Protein AF-A0A947JSG0-F1 (afdb_monomer_lite)

Radius of gyration: 35.43 Å; chains: 1; bounding box: 79×80×134 Å

Foldseek 3Di:
DDDPPVCVVVVVVVVVVVVVVVVVCVVVVVVPPPPDPDPFDDPPPDPDGDDDDDDDDAAVVVVVVVVVVPDDDPVVVVVDPPDPDDAQCCVPPVVQLVLCVQFAAEEEDQAAADPQWDQQQSVQSPPAPLNQLNPLLQQLCLRRNGQYEYEYARFFGWDQDQDFDPVVCLLCVLVVVLVVPVVPPVCVVVVVVVVVVVVVVVPPPDDPVVVVVVVPDDPVVVCVVPCPVVVVVVVVPPPDDPVVVVVLVVQLLVLVVVLVVVVPDDPCVVVSVVVCVVVCCVPPNDPVVVVVCVVPPPDDDDDDDDDPLPPPPPDDPVRSVVCVCVVSVDDPVSSSVSSSLVSLCVVVVVSVPPVGDRPDPPPTDFDWDADSVRHFFKKWAWAAPLVHRVDIDIWIWTWTWDDDRSYIYIYIDTPVQRHGSQDDDPALSSLSSLLCSLQVSLLVLLVVCVPHVSNVHLAYEYSAQSNLLNLLLLCLAPRRVLHQYEYEDQALDQVPFPKAQQVRNVHDPVSSVCRRAVAFMDGPPDTDHSHPDPVSSVVSVVCQCVQQDDPNIRTRNSNSLVSHLAAEFAFPLLQCSVCCPHNVDPDRYHYQHAFGECLLPDPQLVVVCVVPNLVPDALVSLCCLAQPPPHHLQNLLQVVLCSSHVFGADSLAAEEEAADADDVQQCPQLLCVQCVLQACACAQPWDQGPVGTHGRLNHAYEYEHEHDPPDPVSVVSVSVLSVQCSPPSRPSRYYYGYDDGSSSLSSCLRRHEYEGQGQASRARHDHSVLSVLLSLREYEYAQRRHNCVVQFDDDDLVVLATAYHHDDPDDPPPPCPRSSVPVSVSVNVVSSVLSCCSVPPVPSSSSSSSNSNVSSVCRRSNNSNVCCVVPPPVSSSVSSVVVVVVVVVVVPPDPPVVVVVVVDPDPDPPVVVVPD

Structure (mmCIF, N/CA/C/O backbone):
data_AF-A0A947JSG0-F1
#
_entry.id   AF-A0A947JSG0-F1
#
loop_
_atom_site.group_PDB
_atom_site.id
_atom_site.type_symbol
_atom_site.label_atom_id
_atom_site.label_alt_id
_atom_site.label_comp_id
_atom_site.label_asym_id
_atom_site.label_entity_id
_atom_site.label_seq_id
_atom_site.pdbx_PDB_ins_code
_atom_site.Cartn_x
_atom_site.Cartn_y
_atom_site.Cartn_z
_atom_site.occupancy
_atom_site.B_iso_or_equiv
_atom_site.auth_seq_id
_atom_site.auth_comp_id
_atom_site.auth_asym_id
_atom_site.auth_atom_id
_atom_site.pdbx_PDB_model_num
ATOM 1 N N . MET A 1 1 ? -6.651 35.886 68.017 1.00 36.81 1 MET A N 1
ATOM 2 C CA . MET A 1 1 ? -5.696 36.991 68.260 1.00 36.81 1 MET A CA 1
ATOM 3 C C . MET A 1 1 ? -5.088 37.542 66.960 1.00 36.81 1 MET A C 1
ATOM 5 O O . MET A 1 1 ? -3.897 37.766 66.919 1.00 36.81 1 MET A O 1
ATOM 9 N N . LEU A 1 2 ? -5.865 37.833 65.906 1.00 32.31 2 LEU A N 1
ATOM 10 C CA . LEU A 1 2 ? -5.378 38.649 64.776 1.00 32.31 2 LEU A CA 1
ATOM 11 C C . LEU A 1 2 ? -6.557 39.420 64.159 1.00 32.31 2 LEU A C 1
ATOM 13 O O . LEU A 1 2 ? -7.494 38.808 63.651 1.00 32.31 2 LEU A O 1
ATOM 17 N N . LYS A 1 3 ? -6.527 40.758 64.247 1.00 38.97 3 LYS A N 1
ATOM 18 C CA . LYS A 1 3 ? -7.459 41.672 63.562 1.00 38.97 3 LYS A CA 1
ATOM 19 C C . LYS A 1 3 ? -6.964 41.965 62.136 1.00 38.97 3 LYS A C 1
ATOM 21 O O . LYS A 1 3 ? -5.775 41.866 61.858 1.00 38.97 3 LYS A O 1
ATOM 26 N N . GLY A 1 4 ? -7.923 42.313 61.270 1.00 55.34 4 GLY A N 1
ATOM 27 C CA . GLY A 1 4 ? -7.848 42.952 59.943 1.00 55.34 4 GLY A CA 1
ATOM 28 C C . GLY A 1 4 ? -6.491 43.111 59.233 1.00 55.34 4 GLY A C 1
ATOM 29 O O . GLY A 1 4 ? -5.532 43.644 59.772 1.00 55.34 4 GLY A O 1
ATOM 30 N N . LYS A 1 5 ? -6.468 42.732 57.948 1.00 45.91 5 LYS A N 1
ATOM 31 C CA . LYS A 1 5 ? -5.325 42.655 57.007 1.00 45.91 5 LYS A CA 1
ATOM 32 C C . LYS A 1 5 ? -4.341 41.503 57.238 1.00 45.91 5 LYS A C 1
ATOM 34 O O . LYS A 1 5 ? -4.024 40.826 56.261 1.00 45.91 5 LYS A O 1
ATOM 39 N N . GLN A 1 6 ? -3.943 41.182 58.471 1.00 44.75 6 GLN A N 1
ATOM 40 C CA . GLN A 1 6 ? -3.151 39.961 58.721 1.00 44.75 6 GLN A CA 1
ATOM 41 C C . GLN A 1 6 ? -3.983 38.683 58.533 1.00 44.75 6 GLN A C 1
ATOM 43 O O . GLN A 1 6 ? -3.471 37.709 57.993 1.00 44.75 6 GLN A O 1
ATOM 48 N N . TYR A 1 7 ? -5.290 38.726 58.822 1.00 47.56 7 TYR A N 1
ATOM 49 C CA . TYR A 1 7 ? -6.207 37.608 58.564 1.00 47.56 7 TYR A CA 1
ATOM 50 C C . TYR A 1 7 ? -6.292 37.251 57.072 1.00 47.56 7 TYR A C 1
ATOM 52 O O . TYR A 1 7 ? -6.217 36.084 56.731 1.00 47.56 7 TYR A O 1
ATOM 60 N N . ASN A 1 8 ? -6.332 38.234 56.161 1.00 48.53 8 ASN A N 1
ATOM 61 C CA . ASN A 1 8 ? -6.352 37.967 54.713 1.00 48.53 8 ASN A CA 1
ATOM 62 C C . ASN A 1 8 ? -5.027 37.403 54.192 1.00 48.53 8 ASN A C 1
ATOM 64 O O . ASN A 1 8 ? -5.026 36.612 53.253 1.00 48.53 8 ASN A O 1
ATOM 68 N N . LYS A 1 9 ? -3.894 37.795 54.785 1.00 49.09 9 LYS A N 1
ATOM 69 C CA . LYS A 1 9 ? -2.583 37.258 54.401 1.00 49.09 9 LYS A CA 1
ATOM 70 C C . LYS A 1 9 ? -2.416 35.828 54.918 1.00 49.09 9 LYS A C 1
ATOM 72 O O . LYS A 1 9 ? -2.052 34.953 54.145 1.00 49.09 9 LYS A O 1
ATOM 77 N N . CYS A 1 10 ? -2.784 35.576 56.175 1.00 46.16 10 CYS A N 1
ATOM 78 C CA . CYS A 1 10 ? -2.816 34.235 56.753 1.00 46.16 10 CYS A CA 1
ATOM 79 C C . CYS A 1 10 ? -3.840 33.332 56.060 1.00 46.16 10 CYS A C 1
ATOM 81 O O . CYS A 1 10 ? -3.516 32.182 55.823 1.00 46.16 10 CYS A O 1
ATOM 83 N N . PHE A 1 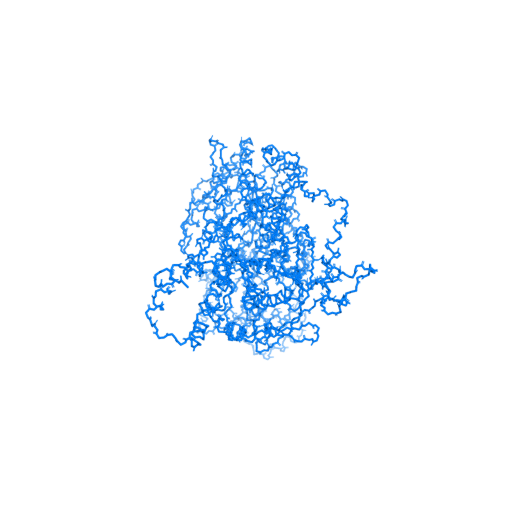11 ? -5.012 33.836 55.663 1.00 53.97 11 PHE A N 1
ATOM 84 C CA . PHE A 1 11 ? -6.027 33.068 54.935 1.00 53.97 11 PHE A CA 1
ATOM 85 C C . PHE A 1 11 ? -5.593 32.762 53.501 1.00 53.97 11 PHE A C 1
ATOM 87 O O . PHE A 1 11 ? -5.801 31.651 53.045 1.00 53.97 11 PHE A O 1
ATOM 94 N N . LYS A 1 12 ? -4.920 33.686 52.799 1.00 50.81 12 LYS A N 1
ATOM 95 C CA . LYS A 1 12 ? -4.332 33.399 51.476 1.00 50.81 12 LYS A CA 1
ATOM 96 C C . LYS A 1 12 ? -3.185 32.395 51.554 1.00 50.81 12 LYS A C 1
ATOM 98 O O . LYS A 1 12 ? -3.070 31.551 50.673 1.00 50.81 12 LYS A O 1
ATOM 103 N N . ILE A 1 13 ? -2.366 32.464 52.603 1.00 57.06 13 ILE A N 1
ATOM 104 C CA . ILE A 1 13 ? -1.297 31.491 52.851 1.00 57.06 13 ILE A CA 1
ATOM 105 C C . ILE A 1 13 ? -1.898 30.137 53.244 1.00 57.06 13 ILE A C 1
ATOM 107 O O . ILE A 1 13 ? -1.509 29.137 52.661 1.00 57.06 13 ILE A O 1
ATOM 111 N N . LEU A 1 14 ? -2.895 30.089 54.134 1.00 48.25 14 LEU A N 1
ATOM 112 C CA . LEU A 1 14 ? -3.600 28.853 54.487 1.00 48.25 14 LEU A CA 1
ATOM 113 C C . LEU A 1 14 ? -4.355 28.267 53.299 1.00 48.25 14 LEU A C 1
ATOM 115 O O . LEU A 1 14 ? -4.322 27.064 53.129 1.00 48.25 14 LEU A O 1
ATOM 119 N N . ALA A 1 15 ? -5.003 29.084 52.470 1.00 50.94 15 ALA A N 1
ATOM 120 C CA . ALA A 1 15 ? -5.685 28.630 51.265 1.00 50.94 15 ALA A CA 1
ATOM 121 C C . ALA A 1 15 ? -4.680 28.127 50.228 1.00 50.94 15 ALA A C 1
ATOM 123 O O . ALA A 1 15 ? -4.922 27.099 49.620 1.00 50.94 15 ALA A O 1
ATOM 124 N N . SER A 1 16 ? -3.525 28.783 50.076 1.00 49.69 16 SER A N 1
ATOM 125 C CA . SER A 1 16 ? -2.457 28.293 49.197 1.00 49.69 16 SER A CA 1
ATOM 126 C C . SER A 1 16 ? -1.859 26.997 49.730 1.00 49.69 16 SER A C 1
ATOM 128 O O . SER A 1 16 ? -1.664 26.080 48.955 1.00 49.69 16 SER A O 1
ATOM 130 N N . ILE A 1 17 ? -1.647 26.871 51.044 1.00 53.03 17 ILE A N 1
ATOM 131 C CA . ILE A 1 17 ? -1.183 25.636 51.689 1.00 53.03 17 ILE A CA 1
ATOM 132 C C . ILE A 1 17 ? -2.248 24.546 51.598 1.00 53.03 17 ILE A C 1
ATOM 134 O O . ILE A 1 17 ? -1.897 23.412 51.337 1.00 53.03 17 ILE A O 1
ATOM 138 N N . LEU A 1 18 ? -3.533 24.857 51.756 1.00 46.81 18 LEU A N 1
ATOM 139 C CA . LEU A 1 18 ? -4.627 23.896 51.623 1.00 46.81 18 LEU A CA 1
ATOM 140 C C . LEU A 1 18 ? -4.835 23.485 50.170 1.00 46.81 18 LEU A C 1
ATOM 142 O O . LEU A 1 18 ? -5.101 22.322 49.940 1.00 46.81 18 LEU A O 1
ATOM 146 N N . ILE A 1 19 ? -4.653 24.377 49.196 1.00 50.00 19 ILE A N 1
ATOM 147 C CA . ILE A 1 19 ? -4.647 24.047 47.765 1.00 50.00 19 ILE A CA 1
ATOM 148 C C . ILE A 1 19 ? -3.399 23.235 47.428 1.00 50.00 19 ILE A C 1
ATOM 150 O O . ILE A 1 19 ? -3.510 22.250 46.717 1.00 50.00 19 ILE A O 1
ATOM 154 N N . GLN A 1 20 ? -2.230 23.568 47.978 1.00 46.00 20 GLN A N 1
ATOM 155 C CA . GLN A 1 20 ? -1.015 22.776 47.802 1.00 46.00 20 GLN A CA 1
ATOM 156 C C . GLN A 1 20 ? -1.190 21.402 48.442 1.00 46.00 20 GLN A C 1
ATOM 158 O O . GLN A 1 20 ? -0.866 20.412 47.809 1.00 46.00 20 GLN A O 1
ATOM 163 N N . ILE A 1 21 ? -1.749 21.313 49.650 1.00 44.19 21 ILE A N 1
ATOM 164 C CA . ILE A 1 21 ? -2.064 20.060 50.334 1.00 44.19 21 ILE A CA 1
ATOM 165 C C . ILE A 1 21 ? -3.133 19.320 49.554 1.00 44.19 21 ILE A C 1
ATOM 167 O O . ILE A 1 21 ? -2.957 18.134 49.395 1.00 44.19 21 ILE A O 1
ATOM 171 N N . PHE A 1 22 ? -4.172 19.954 49.013 1.00 38.50 22 PHE A N 1
ATOM 172 C CA . PHE A 1 22 ? -5.227 19.298 48.235 1.00 38.50 22 PHE A CA 1
ATOM 173 C C . PHE A 1 22 ? -4.712 18.826 46.877 1.00 38.50 22 PHE A C 1
ATOM 175 O O . PHE A 1 22 ? -5.047 17.731 46.462 1.00 38.50 22 PHE A O 1
ATOM 182 N N . ILE A 1 23 ? -3.835 19.580 46.212 1.00 42.97 23 ILE A N 1
ATOM 183 C CA . ILE A 1 23 ? -3.139 19.155 44.993 1.00 42.97 23 ILE A CA 1
ATOM 184 C C . ILE A 1 23 ? -2.171 18.027 45.331 1.00 42.97 23 ILE A C 1
ATOM 186 O O . ILE A 1 23 ? -2.155 17.033 44.627 1.00 42.97 23 ILE A O 1
ATOM 190 N N . THR A 1 24 ? -1.421 18.118 46.428 1.00 37.12 24 THR A N 1
ATOM 191 C CA . THR A 1 24 ? -0.426 17.110 46.823 1.00 37.12 24 THR A CA 1
ATOM 192 C C . THR A 1 24 ? -1.093 15.855 47.380 1.00 37.12 24 THR A C 1
ATOM 194 O O . THR A 1 24 ? -0.643 14.767 47.077 1.00 37.12 24 THR A O 1
ATOM 197 N N . THR A 1 25 ? -2.204 15.959 48.110 1.00 35.88 25 THR A N 1
ATOM 198 C CA . THR A 1 25 ? -3.018 14.824 48.574 1.00 35.88 25 THR A CA 1
ATOM 199 C C . THR A 1 25 ? -3.926 14.293 47.485 1.00 35.88 25 THR A C 1
ATOM 201 O O . THR A 1 25 ? -4.159 13.104 47.522 1.00 35.88 25 THR A O 1
ATOM 204 N N . SER A 1 26 ? -4.354 15.073 46.486 1.00 38.31 26 SER A N 1
ATOM 205 C CA . SER A 1 26 ? -5.008 14.543 45.275 1.00 38.31 26 SER A CA 1
ATOM 206 C C . SER A 1 26 ? -3.999 13.900 44.329 1.00 38.31 26 SER A C 1
ATOM 208 O O . SER A 1 26 ? -4.331 12.929 43.666 1.00 38.31 26 SER A O 1
ATOM 210 N N . PHE A 1 27 ? -2.753 14.383 44.281 1.00 35.03 27 PHE A N 1
ATOM 211 C CA . PHE A 1 27 ? -1.659 13.696 43.598 1.00 35.03 27 PHE A CA 1
ATOM 212 C C . PHE A 1 27 ? -1.284 12.423 44.355 1.00 35.03 27 PHE A C 1
ATOM 214 O O . PHE A 1 27 ? -1.189 11.384 43.725 1.00 35.03 27 PHE A O 1
ATOM 221 N N . ILE A 1 28 ? -1.138 12.450 45.683 1.00 33.56 28 ILE A N 1
ATOM 222 C CA . ILE A 1 28 ? -0.776 11.277 46.495 1.00 33.56 28 ILE A CA 1
ATOM 223 C C . ILE A 1 28 ? -1.945 10.281 46.597 1.00 33.56 28 ILE A C 1
ATOM 225 O O . ILE A 1 28 ? -1.700 9.084 46.514 1.00 33.56 28 ILE A O 1
ATOM 229 N N . SER A 1 29 ? -3.204 10.724 46.680 1.00 31.12 29 SER A N 1
ATOM 230 C CA . SER A 1 29 ? -4.380 9.840 46.693 1.00 31.12 29 SER A CA 1
ATOM 231 C C . SER A 1 29 ? -4.703 9.283 45.306 1.00 31.12 29 SER A C 1
ATOM 233 O O . SER A 1 29 ? -5.028 8.103 45.218 1.00 31.12 29 SER A O 1
ATOM 235 N N . ASN A 1 30 ? -4.496 10.032 44.212 1.00 31.92 30 ASN A N 1
ATOM 236 C CA . ASN A 1 30 ? -4.546 9.459 42.857 1.00 31.92 30 ASN A CA 1
ATOM 237 C C . ASN A 1 30 ? -3.298 8.632 42.505 1.00 31.92 30 ASN A C 1
ATOM 239 O O . ASN A 1 30 ? -3.350 7.840 41.571 1.00 31.92 30 ASN A O 1
ATOM 243 N N . SER A 1 31 ? -2.200 8.761 43.260 1.00 32.22 31 SER A N 1
ATOM 244 C CA . SER A 1 31 ? -1.021 7.885 43.139 1.00 32.22 31 SER A CA 1
ATOM 245 C C . SER A 1 31 ? -1.109 6.622 44.005 1.00 32.22 31 SER A C 1
ATOM 247 O O . SER A 1 31 ? -0.294 5.726 43.825 1.00 32.22 31 SER A O 1
ATOM 249 N N . TYR A 1 32 ? -2.084 6.524 44.920 1.00 29.72 32 TYR A N 1
ATOM 250 C CA . TYR A 1 32 ? -2.258 5.371 45.820 1.00 29.72 32 TYR A CA 1
ATOM 251 C C . TYR A 1 32 ? -3.679 4.780 45.854 1.00 29.72 32 TYR A C 1
ATOM 253 O O . TYR A 1 32 ? -3.964 3.930 46.691 1.00 29.72 32 TYR A O 1
ATOM 261 N N . SER A 1 33 ? -4.545 5.136 44.899 1.00 29.14 33 SER A N 1
ATOM 262 C CA . SER A 1 33 ? -5.853 4.479 44.698 1.00 29.14 33 SER A CA 1
ATOM 263 C C . SER A 1 33 ? -5.910 3.641 43.416 1.00 29.14 33 SER A C 1
ATOM 265 O O . SER A 1 33 ? -6.969 3.481 42.824 1.00 29.14 33 SER A O 1
ATOM 267 N N . PHE A 1 34 ? -4.773 3.080 42.995 1.00 29.39 34 PHE A N 1
ATOM 268 C CA . PHE A 1 34 ? -4.735 1.882 42.151 1.00 29.39 34 PHE A CA 1
ATOM 269 C C . PHE A 1 34 ? -4.502 0.668 43.054 1.00 29.39 34 PHE A C 1
ATOM 271 O O . PHE A 1 34 ? -3.455 0.027 43.029 1.00 29.39 34 PHE A O 1
ATOM 278 N N . ILE A 1 35 ? -5.489 0.377 43.899 1.00 25.48 35 ILE A N 1
ATOM 279 C CA . ILE A 1 35 ? -5.655 -0.969 44.435 1.00 25.48 35 ILE A CA 1
ATOM 280 C C . ILE A 1 35 ? -6.552 -1.676 43.421 1.00 25.48 35 ILE A C 1
ATOM 282 O O . ILE A 1 35 ? -7.754 -1.432 43.358 1.00 25.48 35 ILE A O 1
ATOM 286 N N . SER A 1 36 ? -5.927 -2.508 42.587 1.00 26.72 36 SER A N 1
ATOM 287 C CA . SER A 1 36 ? -6.588 -3.647 41.942 1.00 26.72 36 SER A CA 1
ATOM 288 C C . SER A 1 36 ? -7.503 -4.341 42.965 1.00 26.72 36 SER A C 1
ATOM 290 O O . SER A 1 36 ? -7.094 -4.446 44.126 1.00 26.72 36 SER A O 1
ATOM 292 N N . PRO A 1 37 ? -8.711 -4.823 42.617 1.00 26.75 37 PRO A N 1
ATOM 293 C CA . PRO A 1 37 ? -9.458 -5.698 43.510 1.00 26.75 37 PRO A CA 1
ATOM 294 C C . PRO A 1 37 ? -8.690 -7.025 43.648 1.00 26.75 37 PRO A C 1
ATOM 296 O O . PRO A 1 37 ? -8.912 -7.994 42.935 1.00 26.75 37 PRO A O 1
ATOM 299 N N . GLY A 1 38 ? -7.730 -7.024 44.567 1.00 29.19 38 GLY A N 1
ATOM 300 C CA . GLY A 1 38 ? -6.744 -8.071 44.792 1.00 29.19 38 GLY A CA 1
ATOM 301 C C . GLY A 1 38 ? -5.951 -7.794 46.068 1.00 29.19 38 GLY A C 1
ATOM 302 O O . GLY A 1 38 ? -4.731 -7.921 46.094 1.00 29.19 38 GLY A O 1
ATOM 303 N N . ALA A 1 39 ? -6.626 -7.358 47.135 1.00 26.20 39 ALA A N 1
ATOM 304 C CA . ALA A 1 39 ? -6.020 -7.301 48.459 1.00 26.20 39 ALA A CA 1
ATOM 305 C C . ALA A 1 39 ? -5.975 -8.722 49.045 1.00 26.20 39 ALA A C 1
ATOM 307 O O . ALA A 1 39 ? -6.961 -9.222 49.583 1.00 26.20 39 ALA A O 1
ATOM 308 N N . VAL A 1 40 ? -4.820 -9.378 48.923 1.00 30.14 40 VAL A N 1
ATOM 309 C CA . VAL A 1 40 ? -4.496 -10.598 49.668 1.00 30.14 40 VAL A CA 1
ATOM 310 C C . VAL A 1 40 ? -4.269 -10.202 51.128 1.00 30.14 40 VAL A C 1
ATOM 312 O O . VAL A 1 40 ? -3.257 -9.585 51.460 1.00 30.14 40 VAL A O 1
ATOM 315 N N . LEU A 1 41 ? -5.209 -10.539 52.011 1.00 28.92 41 LEU A N 1
ATOM 316 C CA . LEU A 1 41 ? -4.960 -10.527 53.451 1.00 28.92 41 LEU A CA 1
ATOM 317 C C . LEU A 1 41 ? -4.135 -11.771 53.791 1.00 28.92 41 LEU A C 1
ATOM 319 O O . LEU A 1 41 ? -4.626 -12.893 53.714 1.00 28.92 41 LEU A O 1
ATOM 323 N N . ALA A 1 42 ? -2.864 -11.563 54.127 1.00 29.81 42 ALA A N 1
ATOM 324 C CA . ALA A 1 42 ? -2.005 -12.610 54.655 1.00 29.81 42 ALA A CA 1
ATOM 325 C C . ALA A 1 42 ? -2.391 -12.896 56.114 1.00 29.81 42 ALA A C 1
ATOM 327 O O . ALA A 1 42 ? -2.157 -12.059 56.988 1.00 29.81 42 ALA A O 1
ATOM 328 N N . ASP A 1 43 ? -2.956 -14.074 56.373 1.00 32.03 43 ASP A N 1
ATOM 329 C CA . ASP A 1 43 ? -2.938 -14.663 57.709 1.00 32.03 43 ASP A CA 1
ATOM 330 C C . ASP A 1 43 ? -1.523 -15.203 57.967 1.00 32.03 43 ASP A C 1
ATOM 332 O O . ASP A 1 43 ? -0.990 -15.998 57.188 1.00 32.03 43 ASP A O 1
ATOM 336 N N . LYS A 1 44 ? -0.865 -14.691 59.010 1.00 33.91 44 LYS A N 1
ATOM 337 C CA . LYS A 1 44 ? 0.566 -14.914 59.258 1.00 33.91 44 LYS A CA 1
ATOM 338 C C . LYS A 1 44 ? 0.895 -16.300 59.816 1.00 33.91 44 LYS A C 1
ATOM 340 O O . LYS A 1 44 ? 2.076 -16.633 59.832 1.00 33.91 44 LYS A O 1
ATOM 345 N N . ASP A 1 45 ? -0.099 -17.109 60.183 1.00 35.03 45 ASP A N 1
ATOM 346 C CA . ASP A 1 45 ? 0.149 -18.337 60.950 1.00 35.03 45 ASP A CA 1
ATOM 347 C C . ASP A 1 45 ? -0.243 -19.656 60.252 1.00 35.03 45 ASP A C 1
ATOM 349 O O . ASP A 1 45 ? -0.038 -20.720 60.832 1.00 35.03 45 ASP A O 1
ATOM 353 N N . SER A 1 46 ? -0.739 -19.648 59.005 1.00 39.38 46 SER A N 1
ATOM 354 C CA . SER A 1 46 ? -1.219 -20.890 58.353 1.00 39.38 46 SER A CA 1
ATOM 355 C C . SER A 1 46 ? -0.679 -21.201 56.951 1.00 39.38 46 SER A C 1
ATOM 357 O O . SER A 1 46 ? -0.849 -22.324 56.480 1.00 39.38 46 SER A O 1
ATOM 359 N N . GLY A 1 47 ? 0.016 -20.278 56.277 1.00 33.09 47 GLY A N 1
ATOM 360 C CA . GLY A 1 47 ? 0.695 -20.565 55.001 1.00 33.09 47 GLY A CA 1
ATOM 361 C C . GLY A 1 47 ? -0.204 -21.056 53.850 1.00 33.09 47 GLY A C 1
ATOM 362 O O . GLY A 1 47 ? 0.317 -21.554 52.854 1.00 33.09 47 GLY A O 1
ATOM 363 N N . GLN A 1 48 ? -1.531 -20.916 53.951 1.00 28.41 48 GLN A N 1
ATOM 364 C CA . GLN A 1 48 ? -2.481 -21.247 52.888 1.00 28.41 48 GLN A CA 1
ATOM 365 C C . GLN A 1 48 ? -3.220 -19.995 52.407 1.00 28.41 48 GLN A C 1
ATOM 367 O O . GLN A 1 48 ? -3.818 -19.262 53.190 1.00 28.41 48 GLN A O 1
ATOM 372 N N . TYR A 1 49 ? -3.183 -19.763 51.094 1.00 31.78 49 TYR A N 1
ATOM 373 C CA . TYR A 1 49 ? -3.926 -18.701 50.421 1.00 31.78 49 TYR A CA 1
ATOM 374 C C . TYR A 1 49 ? -5.268 -19.255 49.927 1.00 31.78 49 TYR A C 1
ATOM 376 O O . TYR A 1 49 ? -5.289 -20.150 49.084 1.00 31.78 49 TYR A O 1
ATOM 384 N N . THR A 1 50 ? -6.388 -18.712 50.405 1.00 25.48 50 THR A N 1
ATOM 385 C CA . THR A 1 50 ? -7.732 -19.002 49.868 1.00 25.48 50 THR A CA 1
ATOM 386 C C . THR A 1 50 ? -8.250 -17.807 49.069 1.00 25.48 50 THR A C 1
ATOM 388 O O . THR A 1 50 ? -8.372 -16.705 49.600 1.00 25.48 50 THR A O 1
ATOM 391 N N . LEU A 1 51 ? -8.544 -18.026 47.783 1.00 26.77 51 LEU A N 1
ATOM 392 C CA . LEU A 1 51 ? -9.144 -17.053 46.861 1.00 26.77 51 LEU A CA 1
ATOM 393 C C . LEU A 1 51 ? -10.656 -16.909 47.113 1.00 26.77 51 LEU A C 1
ATOM 395 O O . LEU A 1 51 ? -11.358 -17.897 47.321 1.00 26.77 51 LEU A O 1
ATOM 399 N N . SER A 1 52 ? -11.154 -15.671 47.057 1.00 26.11 52 SER A N 1
ATOM 400 C CA . SER A 1 52 ? -12.589 -15.343 47.081 1.00 26.11 52 SER A CA 1
ATOM 401 C C . SER A 1 52 ? -13.253 -15.674 45.726 1.00 26.11 52 SER A C 1
ATOM 403 O O . SER A 1 52 ? -12.618 -15.428 44.700 1.00 26.11 52 SER A O 1
ATOM 405 N N . PRO A 1 53 ? -14.508 -16.174 45.652 1.00 26.62 53 PRO A N 1
ATOM 406 C CA . PRO A 1 53 ? -15.078 -16.746 44.421 1.00 26.62 53 PRO A CA 1
ATOM 407 C C . PRO A 1 53 ? -15.736 -15.746 43.447 1.00 26.62 53 PRO A C 1
ATOM 409 O O . PRO A 1 53 ? -16.457 -16.164 42.543 1.00 26.62 53 PRO A O 1
ATOM 412 N N . HIS A 1 54 ? -15.535 -14.435 43.594 1.00 28.41 54 HIS A N 1
ATOM 413 C CA . HIS A 1 54 ? -16.208 -13.435 42.753 1.00 28.41 54 HIS A CA 1
ATOM 414 C C . HIS A 1 54 ? -15.235 -12.400 42.192 1.00 28.41 54 HIS A C 1
ATOM 416 O O . HIS A 1 54 ? -15.147 -11.298 42.718 1.00 28.41 54 HIS A O 1
ATOM 422 N N . LEU A 1 55 ? -14.509 -12.772 41.135 1.00 29.92 55 LEU A N 1
ATOM 423 C CA . LEU A 1 55 ? -13.955 -11.902 40.086 1.00 29.92 55 LEU A CA 1
ATOM 424 C C . LEU A 1 55 ? -13.280 -12.802 39.040 1.00 29.92 55 LEU A C 1
ATOM 426 O O . LEU A 1 55 ? -12.602 -13.764 39.394 1.00 29.92 55 LEU A O 1
ATOM 430 N N . GLY A 1 56 ? -13.549 -12.529 37.762 1.00 33.59 56 GLY A N 1
ATOM 431 C CA . GLY A 1 56 ? -13.168 -13.365 36.626 1.00 33.59 56 GLY A CA 1
ATOM 432 C C . GLY A 1 56 ? -11.681 -13.705 36.619 1.00 33.59 56 GLY A C 1
ATOM 433 O O . GLY A 1 56 ? -10.828 -12.837 36.465 1.00 33.59 56 GLY A O 1
ATOM 434 N N . ILE A 1 57 ? -11.389 -14.991 36.789 1.00 30.64 57 ILE A N 1
ATOM 435 C CA . ILE A 1 57 ? -10.048 -15.550 36.656 1.00 30.64 57 ILE A CA 1
ATOM 436 C C . ILE A 1 57 ? -9.680 -15.496 35.168 1.00 30.64 57 ILE A C 1
ATOM 438 O O . ILE A 1 57 ? -10.397 -16.046 34.326 1.00 30.64 57 ILE A O 1
ATOM 442 N N . ALA A 1 58 ? -8.583 -14.796 34.867 1.00 34.34 58 ALA A N 1
ATOM 443 C CA . ALA A 1 58 ? -7.956 -14.726 33.552 1.00 34.34 58 ALA A CA 1
ATOM 444 C C . ALA A 1 58 ? -7.735 -16.133 32.972 1.00 34.34 58 ALA A C 1
ATOM 446 O O . ALA A 1 58 ? -7.363 -17.062 33.691 1.00 34.34 58 ALA A O 1
ATOM 447 N N . ASN A 1 59 ? -7.977 -16.288 31.670 1.00 40.03 59 ASN A N 1
ATOM 448 C CA . ASN A 1 59 ? -7.901 -17.572 30.981 1.00 40.03 59 ASN A CA 1
ATOM 449 C C . ASN A 1 59 ? -6.467 -18.157 31.076 1.00 40.03 59 ASN A C 1
ATOM 451 O O . ASN A 1 59 ? -5.533 -17.554 30.533 1.00 40.03 59 ASN A O 1
ATOM 455 N N . PRO A 1 60 ? -6.269 -19.335 31.703 1.00 34.12 60 PRO A N 1
ATOM 456 C CA . PRO A 1 60 ? -4.958 -19.972 31.823 1.00 34.12 60 PRO A CA 1
ATOM 457 C C . PRO A 1 60 ? -4.278 -20.238 30.475 1.00 34.12 60 PRO A C 1
ATOM 459 O O . PRO A 1 60 ? -3.057 -20.195 30.413 1.00 34.12 60 PRO A O 1
ATOM 462 N N . MET A 1 61 ? -5.030 -20.422 29.381 1.00 40.34 61 MET A N 1
ATOM 463 C CA . MET A 1 61 ? -4.455 -20.687 28.053 1.00 40.34 61 MET A CA 1
ATOM 464 C C . MET A 1 61 ? -3.871 -19.439 27.376 1.00 40.34 61 MET A C 1
ATOM 466 O O . MET A 1 61 ? -2.921 -19.546 26.602 1.00 40.34 61 MET A O 1
ATOM 470 N N . VAL A 1 62 ? -4.384 -18.242 27.689 1.00 38.84 62 VAL A N 1
ATOM 471 C CA . VAL A 1 62 ? -3.780 -16.982 27.220 1.00 38.84 62 VAL A CA 1
ATOM 472 C C . VAL A 1 62 ? -2.475 -16.740 27.981 1.00 38.84 62 VAL A C 1
ATOM 474 O O . VAL A 1 62 ? -1.461 -16.413 27.371 1.00 38.84 62 VAL A O 1
ATOM 477 N N . MET A 1 63 ? -2.461 -17.009 29.290 1.00 34.53 63 MET A N 1
ATOM 478 C CA . MET A 1 63 ? -1.260 -16.921 30.128 1.00 34.53 63 MET A CA 1
ATOM 479 C C . MET A 1 63 ? -0.218 -18.010 29.816 1.00 34.53 63 MET A C 1
ATOM 481 O O . MET A 1 63 ? 0.973 -17.706 29.822 1.00 34.53 63 MET A O 1
ATOM 485 N N . GLU A 1 64 ? -0.622 -19.236 29.467 1.00 35.16 64 GLU A N 1
ATOM 486 C CA . GLU A 1 64 ? 0.287 -20.295 28.995 1.00 35.16 64 GLU A CA 1
ATOM 487 C C . GLU A 1 64 ? 0.918 -19.940 27.648 1.00 35.16 64 GLU A C 1
ATOM 489 O O . GLU A 1 64 ? 2.115 -20.156 27.483 1.00 35.16 64 GLU A O 1
ATOM 494 N N . ALA A 1 65 ? 0.189 -19.296 26.728 1.00 39.00 65 ALA A N 1
ATOM 495 C CA . ALA A 1 65 ? 0.770 -18.773 25.488 1.00 39.00 65 ALA A CA 1
ATOM 496 C C . ALA A 1 65 ? 1.809 -17.658 25.742 1.00 39.00 65 ALA A C 1
ATOM 498 O O . ALA A 1 65 ? 2.756 -17.500 24.971 1.00 39.00 65 ALA A O 1
ATOM 499 N N . PHE A 1 66 ? 1.669 -16.913 26.846 1.00 38.56 66 PHE A N 1
ATOM 500 C CA . PHE A 1 66 ? 2.668 -15.946 27.312 1.00 38.56 66 PHE A CA 1
ATOM 501 C C . PHE A 1 66 ? 3.813 -16.582 28.124 1.00 38.56 66 PHE A C 1
ATOM 503 O O . PHE A 1 66 ? 4.880 -15.981 28.224 1.00 38.56 66 PHE A O 1
ATOM 510 N N . GLN A 1 67 ? 3.643 -17.787 28.678 1.00 33.75 67 GLN A N 1
ATOM 511 C CA . GLN A 1 67 ? 4.673 -18.507 29.443 1.00 33.75 67 GLN A CA 1
ATOM 512 C C . GLN A 1 67 ? 5.431 -19.562 28.616 1.00 33.75 67 GLN A C 1
ATOM 514 O O . GLN A 1 67 ? 6.562 -19.909 28.957 1.00 33.75 67 GLN A O 1
ATOM 519 N N . SER A 1 68 ? 4.894 -20.021 27.482 1.00 34.72 68 SER A N 1
ATOM 520 C CA . SER A 1 68 ? 5.502 -21.035 26.604 1.00 34.72 68 SER A CA 1
ATOM 521 C C . SER A 1 68 ? 6.589 -20.490 25.661 1.00 34.72 68 SER A C 1
ATOM 523 O O . SER A 1 68 ? 6.900 -21.106 24.642 1.00 34.72 68 SER A O 1
ATOM 525 N N . ILE A 1 69 ? 7.231 -19.374 26.024 1.00 43.53 69 ILE A N 1
ATOM 526 C CA . ILE A 1 69 ? 8.306 -18.672 25.288 1.00 43.53 69 ILE A CA 1
ATOM 527 C C . ILE A 1 69 ? 9.560 -19.560 25.033 1.00 43.53 69 ILE A C 1
ATOM 529 O O . ILE A 1 69 ? 10.507 -19.156 24.363 1.00 43.53 69 ILE A O 1
ATOM 533 N N . GLY A 1 70 ? 9.587 -20.812 25.499 1.00 35.62 70 GLY A N 1
ATOM 534 C CA . GLY A 1 70 ? 10.739 -21.714 25.379 1.00 35.62 70 GLY A CA 1
ATOM 535 C C . GLY A 1 70 ? 10.764 -22.697 24.198 1.00 35.62 70 GLY A C 1
ATOM 536 O O . GLY A 1 70 ? 11.846 -23.213 23.894 1.00 35.62 70 GLY A O 1
ATOM 537 N N . GLN A 1 71 ? 9.644 -22.984 23.523 1.00 33.31 71 GLN A N 1
ATOM 538 C CA . GLN A 1 71 ? 9.545 -24.145 22.616 1.00 33.31 71 GLN A CA 1
ATOM 539 C C . GLN A 1 71 ? 9.270 -23.768 21.154 1.00 33.31 71 GLN A C 1
ATOM 541 O O . GLN A 1 71 ? 8.213 -24.045 20.603 1.00 33.31 71 GLN A O 1
ATOM 546 N N . VAL A 1 72 ? 10.269 -23.159 20.514 1.00 33.16 72 VAL A N 1
ATOM 547 C CA . VAL A 1 72 ? 10.357 -23.035 19.049 1.00 33.16 72 VAL A CA 1
ATOM 548 C C . VAL A 1 72 ? 11.430 -24.004 18.545 1.00 33.16 72 VAL A C 1
ATOM 550 O O . VAL A 1 72 ? 12.451 -24.190 19.221 1.00 33.16 72 VAL A O 1
ATOM 553 N N . ALA A 1 73 ? 11.196 -24.627 17.385 1.00 33.44 73 ALA A N 1
ATOM 554 C CA . ALA A 1 73 ? 12.130 -25.550 16.745 1.00 33.44 73 ALA A CA 1
ATOM 555 C C . ALA A 1 73 ? 13.527 -24.904 16.564 1.00 33.44 73 ALA A C 1
ATOM 557 O O . ALA A 1 73 ? 13.612 -23.715 16.246 1.00 33.44 73 ALA A O 1
ATOM 558 N N . PRO A 1 74 ? 14.635 -25.652 16.740 1.00 34.19 74 PRO A N 1
ATOM 559 C CA . PRO A 1 74 ? 15.992 -25.089 16.753 1.00 34.19 74 PRO A CA 1
ATOM 560 C C . PRO A 1 74 ? 16.367 -24.261 15.513 1.00 34.19 74 PRO A C 1
ATOM 562 O O . PRO A 1 74 ? 17.131 -23.312 15.634 1.00 34.19 74 PRO A O 1
ATOM 565 N N . GLN A 1 75 ? 15.798 -24.579 14.347 1.00 35.03 75 GLN A N 1
ATOM 566 C CA . GLN A 1 75 ? 16.109 -23.919 13.072 1.00 35.03 75 GLN A CA 1
ATOM 567 C C . GLN A 1 75 ? 15.474 -22.523 12.918 1.00 35.03 75 GLN A C 1
ATOM 569 O O . GLN A 1 75 ? 15.971 -21.716 12.140 1.00 35.03 75 GLN A O 1
ATOM 574 N N . GLU A 1 76 ? 14.425 -22.192 13.680 1.00 37.06 76 GLU A N 1
ATOM 575 C CA . GLU A 1 76 ? 13.814 -20.850 13.661 1.00 37.06 76 GLU A CA 1
ATOM 576 C C . GLU A 1 76 ? 14.407 -19.912 14.726 1.00 37.06 76 GLU A C 1
ATOM 578 O O . GLU A 1 76 ? 14.323 -18.691 14.593 1.00 37.06 76 GLU A O 1
ATOM 583 N N . LYS A 1 77 ? 15.071 -20.453 15.759 1.00 33.59 77 LYS A N 1
ATOM 584 C CA . LYS A 1 77 ? 15.683 -19.658 16.842 1.00 33.59 77 LYS A CA 1
ATOM 585 C C . LYS A 1 77 ? 16.829 -18.756 16.371 1.00 33.59 77 LYS A C 1
ATOM 587 O O . LYS A 1 77 ? 17.020 -17.693 16.954 1.00 33.59 77 LYS A O 1
ATOM 592 N N . GLU A 1 78 ? 17.564 -19.132 15.324 1.00 37.12 78 GLU A N 1
ATOM 593 C CA . GLU A 1 78 ? 18.719 -18.357 14.839 1.00 37.12 78 GLU A CA 1
ATOM 594 C C . GLU A 1 78 ? 18.333 -17.108 14.029 1.00 37.12 78 GLU A C 1
ATOM 596 O O . GLU A 1 78 ? 19.061 -16.118 14.062 1.00 37.12 78 GLU A O 1
ATOM 601 N N . ARG A 1 79 ? 17.162 -17.082 13.373 1.00 37.16 79 ARG A N 1
ATOM 602 C CA . ARG A 1 79 ? 16.680 -15.894 12.631 1.00 37.16 79 ARG A CA 1
ATOM 603 C C . ARG A 1 79 ? 16.118 -14.782 13.526 1.00 37.16 79 ARG A C 1
ATOM 605 O O . ARG A 1 79 ? 15.918 -13.669 13.049 1.00 37.16 79 ARG A O 1
ATOM 612 N N . PHE A 1 80 ? 15.858 -15.074 14.802 1.00 36.31 80 PHE A N 1
ATOM 613 C CA . PHE A 1 80 ? 15.121 -14.201 15.724 1.00 36.31 80 PHE A CA 1
ATOM 614 C C . PHE A 1 80 ? 15.817 -14.003 17.072 1.00 36.31 80 PHE A C 1
ATOM 616 O O . PHE A 1 80 ? 15.160 -13.725 18.079 1.00 36.31 80 PHE A O 1
ATOM 623 N N . LEU A 1 81 ? 17.145 -14.105 17.115 1.00 36.28 81 LEU A N 1
ATOM 624 C CA . LEU A 1 81 ? 17.882 -13.584 18.258 1.00 36.28 81 LEU A CA 1
ATOM 625 C C . LEU A 1 81 ? 17.632 -12.071 18.326 1.00 36.28 81 LEU A C 1
ATOM 627 O O . LEU A 1 81 ? 18.216 -11.292 17.575 1.00 36.28 81 LEU A O 1
ATOM 631 N N . LEU A 1 82 ? 16.745 -11.651 19.238 1.00 42.78 82 LEU A N 1
ATOM 632 C CA . LEU A 1 82 ? 16.798 -10.299 19.787 1.00 42.78 82 LEU A CA 1
ATOM 633 C C . LEU A 1 82 ? 18.256 -10.060 20.187 1.00 42.78 82 LEU A C 1
ATOM 635 O O . LEU A 1 82 ? 18.867 -10.959 20.783 1.00 42.78 82 LEU A O 1
ATOM 639 N N . PRO A 1 83 ? 18.844 -8.898 19.868 1.00 40.59 83 PRO A N 1
ATOM 640 C CA . PRO A 1 83 ? 20.191 -8.648 20.326 1.00 40.59 83 PRO A CA 1
ATOM 641 C C . PRO A 1 83 ? 20.192 -8.759 21.856 1.00 40.59 83 PRO A C 1
ATOM 643 O O . PRO A 1 83 ? 19.235 -8.370 22.523 1.00 40.59 83 PRO A O 1
ATOM 646 N N . GLN A 1 84 ? 21.277 -9.275 22.433 1.00 43.41 84 GLN A N 1
ATOM 647 C CA . GLN A 1 84 ? 21.471 -9.274 23.890 1.00 43.41 84 GLN A CA 1
ATOM 648 C C . GLN A 1 84 ? 21.481 -7.842 24.486 1.00 43.41 84 GLN A C 1
ATOM 650 O O . GLN A 1 84 ? 21.606 -7.665 25.697 1.00 43.41 84 GLN A O 1
ATOM 655 N N . SER A 1 85 ? 21.353 -6.811 23.641 1.00 56.88 85 SER A N 1
ATOM 656 C CA . SER A 1 85 ? 21.235 -5.399 23.977 1.00 56.88 85 SER A CA 1
ATOM 657 C C . SER A 1 85 ? 19.777 -4.938 24.109 1.00 56.88 85 SER A C 1
ATOM 659 O O . SER A 1 85 ? 18.841 -5.499 23.543 1.00 56.88 85 SER A O 1
ATOM 661 N N . LYS A 1 86 ? 19.586 -3.860 24.878 1.00 70.38 86 LYS A N 1
ATOM 662 C CA . LYS A 1 86 ? 18.287 -3.195 25.025 1.00 70.38 86 LYS A CA 1
ATOM 663 C C . LYS A 1 86 ? 17.765 -2.716 23.669 1.00 70.38 86 LYS A C 1
ATOM 665 O O . LYS A 1 86 ? 18.525 -2.172 22.870 1.00 70.38 86 LYS A O 1
ATOM 670 N N . THR A 1 87 ? 16.458 -2.835 23.451 1.00 84.94 87 THR A N 1
ATOM 671 C CA . THR A 1 87 ? 15.796 -2.330 22.239 1.00 84.94 87 THR A CA 1
ATOM 672 C C . THR A 1 87 ? 15.902 -0.805 22.132 1.00 84.94 87 THR A C 1
ATOM 674 O O . THR A 1 87 ? 16.214 -0.100 23.105 1.00 84.94 87 THR A O 1
ATOM 677 N N . TRP A 1 88 ? 15.619 -0.257 20.945 1.00 92.25 88 TRP A N 1
ATOM 678 C CA . TRP A 1 88 ? 15.658 1.193 20.741 1.00 92.25 88 TRP A CA 1
ATOM 679 C C . TRP A 1 88 ? 14.707 1.929 21.692 1.00 92.25 88 TRP A C 1
ATOM 681 O O . TRP A 1 88 ? 15.113 2.924 22.294 1.00 92.25 88 TRP A O 1
ATOM 691 N N . LEU A 1 89 ? 13.482 1.424 21.886 1.00 88.81 89 LEU A N 1
ATOM 692 C CA . LEU A 1 89 ? 12.497 2.047 22.773 1.00 88.81 89 LEU A CA 1
ATOM 693 C C . LEU A 1 89 ? 12.938 1.969 24.243 1.00 88.81 89 LEU A C 1
ATOM 695 O O . LEU A 1 89 ? 12.829 2.960 24.961 1.00 88.81 89 LEU A O 1
ATOM 699 N N . GLN A 1 90 ? 13.519 0.843 24.674 1.00 88.31 90 GLN A N 1
ATOM 700 C CA . GLN A 1 90 ? 14.096 0.697 26.019 1.00 88.31 90 GLN A CA 1
ATOM 701 C C . GLN A 1 90 ? 15.231 1.691 26.289 1.00 88.31 90 GLN A C 1
ATOM 703 O O . GLN A 1 90 ? 15.406 2.132 27.425 1.00 88.31 90 GLN A O 1
ATOM 708 N N . THR A 1 91 ? 16.005 2.024 25.259 1.00 90.38 91 THR A N 1
ATOM 709 C CA . THR A 1 91 ? 17.174 2.902 25.375 1.00 90.38 91 THR A CA 1
ATOM 710 C C . THR A 1 91 ? 16.799 4.381 25.272 1.00 90.38 91 THR A C 1
ATOM 712 O O . THR A 1 91 ? 17.302 5.190 26.045 1.00 90.38 91 THR A O 1
ATOM 715 N N . ASN A 1 92 ? 15.898 4.740 24.354 1.00 92.62 92 ASN A N 1
ATOM 716 C CA . ASN A 1 92 ? 15.627 6.136 23.989 1.00 92.62 92 ASN A CA 1
ATOM 717 C C . ASN A 1 92 ? 14.312 6.681 24.563 1.00 92.62 92 ASN A C 1
ATOM 719 O O . ASN A 1 92 ? 14.157 7.892 24.679 1.00 92.62 92 ASN A O 1
ATOM 723 N N . GLN A 1 93 ? 13.353 5.815 24.905 1.00 91.69 93 GLN A N 1
ATOM 724 C CA . GLN A 1 93 ? 11.998 6.189 25.331 1.00 91.69 93 GLN A CA 1
ATOM 725 C C . GLN A 1 93 ? 11.496 5.252 26.447 1.00 91.69 93 GLN A C 1
ATOM 727 O O . GLN A 1 93 ? 10.419 4.664 26.353 1.00 91.69 93 GLN A O 1
ATOM 732 N N . LEU A 1 94 ? 12.284 5.093 27.519 1.00 89.38 94 LEU A N 1
ATOM 733 C CA . LEU A 1 94 ? 12.042 4.093 28.572 1.00 89.38 94 LEU A CA 1
ATOM 734 C C . LEU A 1 94 ? 10.652 4.192 29.227 1.00 89.38 94 LEU A C 1
ATOM 736 O O . LEU A 1 94 ? 10.046 3.167 29.539 1.00 89.38 94 LEU A O 1
ATOM 740 N N . GLU A 1 95 ? 10.137 5.405 29.445 1.00 89.19 95 GLU A N 1
ATOM 741 C CA . GLU A 1 95 ? 8.789 5.602 29.997 1.00 89.19 95 GLU A CA 1
ATOM 742 C C . GLU A 1 95 ? 7.717 5.059 29.045 1.00 89.19 95 GLU A C 1
ATOM 744 O O . GLU A 1 95 ? 6.803 4.350 29.465 1.00 89.19 95 GLU A O 1
ATOM 749 N N . LEU A 1 96 ? 7.861 5.346 27.750 1.00 89.06 96 LEU A N 1
ATOM 750 C CA . LEU A 1 96 ? 6.936 4.883 26.726 1.00 89.06 96 LEU A CA 1
ATOM 751 C C . LEU A 1 96 ? 7.027 3.364 26.543 1.00 89.06 96 LEU A C 1
ATOM 753 O O . LEU A 1 96 ? 5.997 2.709 26.419 1.00 89.06 96 LEU A O 1
ATOM 757 N N . PHE A 1 97 ? 8.237 2.798 26.605 1.00 88.00 97 PHE A N 1
ATOM 758 C CA . PHE A 1 97 ? 8.445 1.351 26.638 1.00 88.00 97 PHE A CA 1
ATOM 759 C C . PHE A 1 97 ? 7.674 0.706 27.798 1.00 88.00 97 PHE A C 1
ATOM 761 O O . PHE A 1 97 ? 6.836 -0.159 27.567 1.00 88.00 97 PHE A O 1
ATOM 768 N N . ARG A 1 98 ? 7.877 1.180 29.037 1.00 86.62 98 ARG A N 1
ATOM 769 C CA . ARG A 1 98 ? 7.169 0.658 30.223 1.00 86.62 98 ARG A CA 1
ATOM 770 C C . ARG A 1 98 ? 5.653 0.804 30.114 1.00 86.62 98 ARG A C 1
ATOM 772 O O . ARG A 1 98 ? 4.924 -0.080 30.552 1.00 86.62 98 ARG A O 1
ATOM 779 N N . TYR A 1 99 ? 5.188 1.908 29.534 1.00 89.19 99 TYR A N 1
ATOM 780 C CA . TYR A 1 99 ? 3.769 2.131 29.296 1.00 89.19 99 TYR A CA 1
ATOM 781 C C . TYR A 1 99 ? 3.179 1.075 28.357 1.00 89.19 99 TYR A C 1
ATOM 783 O O . TYR A 1 99 ? 2.164 0.468 28.700 1.00 89.19 99 TYR A O 1
ATOM 791 N N . PHE A 1 100 ? 3.822 0.833 27.210 1.00 87.31 100 PHE A N 1
ATOM 792 C CA . PHE A 1 100 ? 3.329 -0.118 26.213 1.00 87.31 100 PHE A CA 1
ATOM 793 C C . PHE A 1 100 ? 3.501 -1.583 26.619 1.00 87.31 100 PHE A C 1
ATOM 795 O O . PHE A 1 100 ? 2.688 -2.409 26.219 1.00 87.31 100 PHE A O 1
ATOM 802 N N . GLU A 1 101 ? 4.481 -1.908 27.466 1.00 82.19 101 GLU A N 1
ATOM 803 C CA . GLU A 1 101 ? 4.609 -3.243 28.072 1.00 82.19 101 GLU A CA 1
ATOM 804 C C . GLU A 1 101 ? 3.339 -3.655 28.834 1.00 82.19 101 GLU A C 1
ATOM 806 O O . GLU A 1 101 ? 2.895 -4.803 28.747 1.00 82.19 101 GLU A O 1
ATOM 811 N N . GLN A 1 102 ? 2.731 -2.700 29.541 1.00 81.88 102 GLN A N 1
ATOM 812 C CA . GLN A 1 102 ? 1.503 -2.905 30.312 1.00 81.88 102 GLN A CA 1
ATOM 813 C C . GLN A 1 102 ? 0.238 -2.651 29.486 1.00 81.88 102 GLN A C 1
ATOM 815 O O . GLN A 1 102 ? -0.769 -3.313 29.699 1.00 81.88 102 GLN A O 1
ATOM 820 N N . ASN A 1 103 ? 0.290 -1.711 28.541 1.00 85.75 103 ASN A N 1
ATOM 821 C CA . ASN A 1 103 ? -0.864 -1.253 27.773 1.00 85.75 103 ASN A CA 1
ATOM 822 C C . ASN A 1 103 ? -0.512 -1.275 26.278 1.00 85.75 103 ASN A C 1
ATOM 824 O O . ASN A 1 103 ? 0.013 -0.281 25.771 1.00 85.75 103 ASN A O 1
ATOM 828 N N . PRO A 1 104 ? -0.748 -2.380 25.554 1.00 90.56 104 PRO A N 1
ATOM 829 C CA . PRO A 1 104 ? -0.241 -2.538 24.196 1.00 90.56 104 PRO A CA 1
ATOM 830 C C . PRO A 1 104 ? -0.794 -1.480 23.231 1.00 90.56 104 PRO A C 1
ATOM 832 O O . PRO A 1 104 ? -1.909 -0.972 23.392 1.00 90.56 104 PRO A O 1
ATOM 835 N N . LEU A 1 105 ? -0.023 -1.181 22.181 1.00 95.00 105 LEU A N 1
ATOM 836 C CA . LEU A 1 105 ? -0.552 -0.491 21.008 1.00 95.00 105 LEU A CA 1
ATOM 837 C C . LEU A 1 105 ? -1.506 -1.449 20.295 1.00 95.00 105 LEU A C 1
ATOM 839 O O . LEU A 1 105 ? -1.070 -2.479 19.789 1.00 95.00 105 LEU A O 1
ATOM 843 N N . ILE A 1 106 ? -2.785 -1.101 20.212 1.00 95.00 106 ILE A N 1
ATOM 844 C CA . ILE A 1 106 ? -3.744 -1.832 19.390 1.00 95.00 106 ILE A CA 1
ATOM 845 C C . ILE A 1 106 ? -3.853 -1.131 18.045 1.00 95.00 106 ILE A C 1
ATOM 847 O O . ILE A 1 106 ? -4.195 0.046 17.989 1.00 95.00 106 ILE A O 1
ATOM 851 N N . THR A 1 107 ? -3.572 -1.842 16.960 1.00 95.19 107 THR A N 1
ATOM 852 C CA . THR A 1 107 ? -3.682 -1.324 15.592 1.00 95.19 107 THR A CA 1
ATOM 853 C C . THR A 1 107 ? -4.612 -2.201 14.768 1.00 95.19 107 THR A C 1
ATOM 855 O O . THR A 1 107 ? -4.615 -3.418 14.938 1.00 95.19 107 THR A O 1
ATOM 858 N N . ALA A 1 108 ? -5.428 -1.607 13.902 1.00 92.75 108 ALA A N 1
ATOM 859 C CA . ALA A 1 108 ? -6.433 -2.338 13.139 1.00 92.75 108 ALA A CA 1
ATOM 860 C C . ALA A 1 108 ? -6.412 -1.940 11.661 1.00 92.75 108 ALA A C 1
ATOM 862 O O . ALA A 1 108 ? -6.383 -0.749 11.340 1.00 92.75 108 ALA A O 1
ATOM 863 N N . SER A 1 109 ? -6.462 -2.932 10.767 1.00 89.56 109 SER A N 1
ATOM 864 C CA . SER A 1 109 ? -6.477 -2.718 9.317 1.00 89.56 109 SER A CA 1
ATOM 865 C C . SER A 1 109 ? -7.357 -3.734 8.583 1.00 89.56 109 SER A C 1
ATOM 867 O O . SER A 1 109 ? -7.479 -4.886 8.996 1.00 89.56 109 SER A O 1
ATOM 869 N N . ALA A 1 110 ? -7.996 -3.315 7.486 1.00 81.38 110 ALA A N 1
ATOM 870 C CA . ALA A 1 110 ? -8.788 -4.216 6.636 1.00 81.38 110 ALA A CA 1
ATOM 871 C C . ALA A 1 110 ? -7.927 -5.107 5.721 1.00 81.38 110 ALA A C 1
ATOM 873 O O . ALA A 1 110 ? -8.430 -6.081 5.156 1.00 81.38 110 ALA A O 1
ATOM 874 N N . GLU A 1 111 ? -6.639 -4.784 5.595 1.00 71.69 111 GLU A N 1
ATOM 875 C CA . GLU A 1 111 ? -5.632 -5.559 4.874 1.00 71.69 111 GLU A CA 1
ATOM 876 C C . GLU A 1 111 ? -4.451 -5.846 5.797 1.00 71.69 111 GLU A C 1
ATOM 878 O O . GLU A 1 111 ? -4.097 -5.027 6.643 1.00 71.69 111 GLU A O 1
ATOM 883 N N . GLY A 1 112 ? -3.788 -6.978 5.596 1.00 63.53 112 GLY A N 1
ATOM 884 C CA . GLY A 1 112 ? -2.605 -7.310 6.371 1.00 63.53 112 GLY A CA 1
ATOM 885 C C . GLY A 1 112 ? -1.921 -8.539 5.815 1.00 63.53 112 GLY A C 1
ATOM 886 O O . GLY A 1 112 ? -2.490 -9.628 5.820 1.00 63.53 112 GLY A O 1
ATOM 887 N N . TYR A 1 113 ? -0.700 -8.363 5.313 1.00 64.19 113 TYR A N 1
ATOM 888 C CA . TYR A 1 113 ? 0.116 -9.509 4.947 1.00 64.19 113 TYR A CA 1
ATOM 889 C C . TYR A 1 113 ? 0.611 -10.215 6.208 1.00 64.19 113 TYR A C 1
ATOM 891 O O . TYR A 1 113 ? 1.053 -9.584 7.174 1.00 64.19 113 TYR A O 1
ATOM 899 N N . ASP A 1 114 ? 0.578 -11.540 6.174 1.00 60.78 114 ASP A N 1
ATOM 900 C CA . ASP A 1 114 ? 1.131 -12.372 7.222 1.00 60.78 114 ASP A CA 1
ATOM 901 C C . ASP A 1 114 ? 2.057 -13.417 6.609 1.00 60.78 114 ASP A C 1
ATOM 903 O O . ASP A 1 114 ? 1.663 -14.180 5.732 1.00 60.78 114 ASP A O 1
ATOM 907 N N . GLU A 1 115 ? 3.305 -13.406 7.066 1.00 57.75 115 GLU A N 1
ATOM 908 C CA . GLU A 1 115 ? 4.366 -14.304 6.614 1.00 57.75 115 GLU A CA 1
ATOM 909 C C . GLU A 1 115 ? 4.148 -15.757 7.070 1.00 57.75 115 GLU A C 1
ATOM 911 O O . GLU A 1 115 ? 4.737 -16.653 6.477 1.00 57.75 115 GLU A O 1
ATOM 916 N N . ASP A 1 116 ? 3.289 -15.992 8.075 1.00 55.78 116 ASP A N 1
ATOM 917 C CA . ASP A 1 116 ? 2.911 -17.349 8.513 1.00 55.78 116 ASP A CA 1
ATOM 918 C C . ASP A 1 116 ? 1.787 -17.950 7.675 1.00 55.78 116 ASP A C 1
ATOM 920 O O . ASP A 1 116 ? 1.586 -19.166 7.662 1.00 55.78 116 ASP A O 1
ATOM 924 N N . LEU A 1 117 ? 1.009 -17.109 6.990 1.00 56.69 117 LEU A N 1
ATOM 925 C CA . LEU A 1 117 ? -0.027 -17.604 6.103 1.00 56.69 117 LEU A CA 1
ATOM 926 C C . LEU A 1 117 ? 0.639 -18.299 4.913 1.00 56.69 117 LEU A C 1
ATOM 928 O O . LEU A 1 117 ? 1.591 -17.785 4.330 1.00 56.69 117 LEU A O 1
ATOM 932 N N . SER A 1 118 ? 0.082 -19.443 4.496 1.00 55.06 118 SER A N 1
ATOM 933 C CA . SER A 1 118 ? 0.448 -20.055 3.210 1.00 55.06 118 SER A CA 1
ATOM 934 C C . SER A 1 118 ? 0.404 -19.001 2.098 1.00 55.06 118 SER A C 1
ATOM 936 O O . SER A 1 118 ? -0.471 -18.136 2.161 1.00 55.06 118 SER A O 1
ATOM 938 N N . GLU A 1 119 ? 1.254 -19.109 1.071 1.00 57.94 119 GLU A N 1
ATOM 939 C CA . GLU A 1 119 ? 1.368 -18.129 -0.027 1.00 57.94 119 GLU A CA 1
ATOM 940 C C . GLU A 1 119 ? -0.005 -17.640 -0.534 1.00 57.94 119 GLU A C 1
ATOM 942 O O . GLU A 1 119 ? -0.258 -16.437 -0.574 1.00 57.94 119 GLU A O 1
ATOM 947 N N . ASP A 1 120 ? -0.944 -18.560 -0.776 1.00 55.56 120 ASP A N 1
ATOM 948 C CA . ASP A 1 120 ? -2.308 -18.237 -1.220 1.00 55.56 120 ASP A CA 1
ATOM 949 C C . ASP A 1 120 ? -3.114 -17.413 -0.197 1.00 55.56 120 ASP A C 1
ATOM 951 O O . ASP A 1 120 ? -3.833 -16.482 -0.549 1.00 55.56 120 ASP A O 1
ATOM 955 N N . ALA A 1 121 ? -3.016 -17.739 1.094 1.00 55.06 121 ALA A N 1
ATOM 956 C CA . ALA A 1 121 ? -3.711 -17.007 2.153 1.00 55.06 121 ALA A CA 1
ATOM 957 C C . ALA A 1 121 ? -3.052 -15.643 2.424 1.00 55.06 121 ALA A C 1
ATOM 959 O O . ALA A 1 121 ? -3.765 -14.667 2.657 1.00 55.06 121 ALA A O 1
ATOM 960 N N . GLY A 1 122 ? -1.723 -15.546 2.332 1.00 57.25 122 GLY A N 1
ATOM 961 C CA . GLY A 1 122 ? -1.006 -14.272 2.374 1.00 57.25 122 GLY A CA 1
ATOM 962 C C . GLY A 1 122 ? -1.433 -13.351 1.228 1.00 57.25 122 GLY A C 1
ATOM 963 O O . GLY A 1 122 ? -1.737 -12.186 1.468 1.00 57.25 122 GLY A O 1
ATOM 964 N N . GLN A 1 123 ? -1.559 -13.884 0.007 1.00 60.81 123 GLN A N 1
ATOM 965 C CA . GLN A 1 123 ? -2.044 -13.152 -1.170 1.00 60.81 123 GLN A CA 1
ATOM 966 C C . GLN A 1 123 ? -3.495 -12.672 -1.031 1.00 60.81 123 GLN A C 1
ATOM 968 O O . GLN A 1 123 ? -3.813 -11.549 -1.413 1.00 60.81 123 GLN A O 1
ATOM 973 N N . GLU A 1 124 ? -4.401 -13.472 -0.466 1.00 57.88 124 GLU A N 1
ATOM 974 C CA . GLU A 1 124 ? -5.800 -13.043 -0.305 1.00 57.88 124 GLU A CA 1
ATOM 975 C C . GLU A 1 124 ? -5.969 -11.910 0.721 1.00 57.88 124 GLU A C 1
ATOM 977 O O . GLU A 1 124 ? -6.894 -11.106 0.590 1.00 57.88 124 GLU A O 1
ATOM 982 N N . ASN A 1 125 ? -5.039 -11.787 1.674 1.00 56.56 125 ASN A N 1
ATOM 983 C CA . ASN A 1 125 ? -4.950 -10.659 2.608 1.00 56.56 125 ASN A CA 1
ATOM 984 C C . ASN A 1 125 ? -4.000 -9.537 2.116 1.00 56.56 125 ASN A C 1
ATOM 986 O O . ASN A 1 125 ? -3.881 -8.493 2.763 1.00 56.56 125 ASN A O 1
ATOM 990 N N . PHE A 1 126 ? -3.381 -9.725 0.939 1.00 59.88 126 PHE A N 1
ATOM 991 C CA . PHE A 1 126 ? -2.479 -8.809 0.234 1.00 59.88 126 PHE A CA 1
ATOM 992 C C . PHE A 1 126 ? -2.971 -8.586 -1.210 1.00 59.88 126 PHE A C 1
ATOM 994 O O . PHE A 1 126 ? -2.410 -9.096 -2.175 1.00 59.88 126 PHE A O 1
ATOM 1001 N N . LYS A 1 127 ? -4.047 -7.807 -1.387 1.00 56.66 127 LYS A N 1
ATOM 1002 C CA . LYS A 1 127 ? -4.496 -7.375 -2.733 1.00 56.66 127 LYS A CA 1
ATOM 1003 C C . LYS A 1 127 ? -4.137 -5.924 -3.054 1.00 56.66 127 LYS A C 1
ATOM 1005 O O . LYS A 1 127 ? -4.197 -5.519 -4.220 1.00 56.66 127 LYS A O 1
ATOM 1010 N N . GLY A 1 128 ? -3.792 -5.117 -2.049 1.00 55.56 128 GLY A N 1
ATOM 1011 C CA . GLY A 1 128 ? -3.372 -3.722 -2.179 1.00 55.56 128 GLY A CA 1
ATOM 1012 C C . GLY A 1 128 ? -1.996 -3.442 -1.577 1.00 55.56 128 GLY A C 1
ATOM 1013 O O . GLY A 1 128 ? -1.371 -4.297 -0.957 1.00 55.56 128 GLY A O 1
ATOM 1014 N N . GLY A 1 129 ? -1.508 -2.212 -1.772 1.00 58.00 129 GLY A N 1
ATOM 1015 C CA . GLY A 1 129 ? -0.267 -1.750 -1.134 1.00 58.00 129 GLY A CA 1
ATOM 1016 C C . GLY A 1 129 ? -0.382 -1.627 0.393 1.00 58.00 129 GLY A C 1
ATOM 1017 O O . GLY A 1 129 ? 0.634 -1.679 1.085 1.00 58.00 129 GLY A O 1
ATOM 1018 N N . LEU A 1 130 ? -1.614 -1.525 0.909 1.00 62.38 130 LEU A N 1
ATOM 1019 C CA . LEU A 1 130 ? -1.940 -1.384 2.330 1.00 62.38 130 LEU A CA 1
ATOM 1020 C C . LEU A 1 130 ? -1.536 -2.608 3.158 1.00 62.38 130 LEU A C 1
ATOM 1022 O O . LEU A 1 130 ? -0.912 -2.442 4.204 1.00 62.38 130 LEU A O 1
ATOM 1026 N N . GLY A 1 131 ? -1.820 -3.827 2.681 1.00 59.84 131 GLY A N 1
ATOM 1027 C CA . GLY A 1 131 ? -1.432 -5.053 3.390 1.00 59.84 131 GLY A CA 1
ATOM 1028 C C . GLY A 1 131 ? 0.084 -5.205 3.560 1.00 59.84 131 GLY A C 1
ATOM 1029 O O . GLY A 1 131 ? 0.541 -5.677 4.600 1.00 59.84 131 GLY A O 1
ATOM 1030 N N . GLY A 1 132 ? 0.867 -4.749 2.573 1.00 68.50 132 GLY A N 1
ATOM 1031 C CA . GLY A 1 132 ? 2.332 -4.714 2.657 1.00 68.50 132 GLY A CA 1
ATOM 1032 C C . GLY A 1 132 ? 2.824 -3.719 3.698 1.00 68.50 132 GLY A C 1
ATOM 1033 O O . GLY A 1 132 ? 3.594 -4.090 4.577 1.00 68.50 132 GLY A O 1
ATOM 1034 N N . PHE A 1 133 ? 2.306 -2.487 3.650 1.00 83.00 133 PHE A N 1
ATOM 1035 C CA . PHE A 1 133 ? 2.623 -1.466 4.649 1.00 83.00 133 PHE A CA 1
ATOM 1036 C C . PHE A 1 133 ? 2.296 -1.931 6.071 1.00 83.00 133 PHE A C 1
ATOM 1038 O O . PHE A 1 133 ? 3.103 -1.737 6.973 1.00 83.00 133 PHE A O 1
ATOM 1045 N N . PHE A 1 134 ? 1.121 -2.534 6.288 1.00 85.19 134 PHE A N 1
ATOM 1046 C CA . PHE A 1 134 ? 0.731 -2.982 7.623 1.00 85.19 134 PHE A CA 1
ATOM 1047 C C . PHE A 1 134 ? 1.708 -4.037 8.152 1.00 85.19 134 PHE A C 1
ATOM 1049 O O . PHE A 1 134 ? 2.160 -3.930 9.288 1.00 85.19 134 PHE A O 1
ATOM 1056 N N . GLY A 1 135 ? 2.126 -4.986 7.307 1.00 83.94 135 GLY A N 1
ATOM 1057 C CA . GLY A 1 135 ? 3.193 -5.932 7.639 1.00 83.94 135 GLY A CA 1
ATOM 1058 C C . GLY A 1 135 ? 4.515 -5.242 8.002 1.00 83.94 135 GLY A C 1
ATOM 1059 O O . GLY A 1 135 ? 5.099 -5.548 9.043 1.00 83.94 135 GLY A O 1
ATOM 1060 N N . ASP A 1 136 ? 4.951 -4.266 7.200 1.00 87.94 136 ASP A N 1
ATOM 1061 C CA . ASP A 1 136 ? 6.182 -3.500 7.439 1.00 87.94 136 ASP A CA 1
ATOM 1062 C C . ASP A 1 136 ? 6.112 -2.685 8.747 1.00 87.94 136 ASP A C 1
ATOM 1064 O O . ASP A 1 136 ? 7.072 -2.645 9.515 1.00 87.94 136 ASP A O 1
ATOM 1068 N N . PHE A 1 137 ? 4.960 -2.086 9.058 1.00 91.00 137 PHE A N 1
ATOM 1069 C CA . PHE A 1 137 ? 4.722 -1.341 10.299 1.00 91.00 137 PHE A CA 1
ATOM 1070 C C . PHE A 1 137 ? 4.833 -2.226 11.535 1.00 91.00 137 PHE A C 1
ATOM 1072 O O . PHE A 1 137 ? 5.478 -1.865 12.522 1.00 91.00 137 PHE A O 1
ATOM 1079 N N . LEU A 1 138 ? 4.253 -3.418 11.464 1.00 89.38 138 LEU A N 1
ATOM 1080 C CA . LEU A 1 138 ? 4.324 -4.394 12.540 1.00 89.38 138 LEU A CA 1
ATOM 1081 C C . LEU A 1 138 ? 5.749 -4.924 12.739 1.00 89.38 138 LEU A C 1
ATOM 1083 O O . LEU A 1 138 ? 6.207 -5.029 13.879 1.00 89.38 138 LEU A O 1
ATOM 1087 N N . ALA A 1 139 ? 6.471 -5.193 11.648 1.00 86.38 139 ALA A N 1
ATOM 1088 C CA . ALA A 1 139 ? 7.874 -5.594 11.701 1.00 86.38 139 ALA A CA 1
ATOM 1089 C C . ALA A 1 139 ? 8.743 -4.509 12.355 1.00 86.38 139 ALA A C 1
ATOM 1091 O O . ALA A 1 139 ? 9.514 -4.806 13.268 1.00 86.38 139 ALA A O 1
ATOM 1092 N N . GLY A 1 140 ? 8.569 -3.245 11.958 1.00 90.50 140 GLY A N 1
ATOM 1093 C CA . GLY A 1 140 ? 9.276 -2.110 12.548 1.00 90.50 140 GLY A CA 1
ATOM 1094 C C . GLY A 1 140 ? 9.001 -1.955 14.045 1.00 90.50 140 GLY A C 1
ATOM 1095 O O . GLY A 1 140 ? 9.936 -1.781 14.828 1.00 90.50 140 GLY A O 1
ATOM 1096 N N . ASN A 1 141 ? 7.739 -2.098 14.465 1.00 91.88 141 ASN A N 1
ATOM 1097 C CA . ASN A 1 141 ? 7.348 -2.023 15.875 1.00 91.88 141 ASN A CA 1
ATOM 1098 C C . ASN A 1 141 ? 8.021 -3.119 16.709 1.00 91.88 141 ASN A C 1
ATOM 1100 O O . ASN A 1 141 ? 8.518 -2.841 17.801 1.00 91.88 141 ASN A O 1
ATOM 1104 N N . ARG A 1 142 ? 8.104 -4.343 16.175 1.00 86.75 142 ARG A N 1
ATOM 1105 C CA . ARG A 1 142 ? 8.823 -5.453 16.811 1.00 86.75 142 ARG A CA 1
ATOM 1106 C C . ARG A 1 142 ? 10.314 -5.145 16.965 1.00 86.75 142 ARG A C 1
ATOM 1108 O O . ARG A 1 142 ? 10.848 -5.333 18.054 1.00 86.75 142 ARG A O 1
ATOM 1115 N N . ILE A 1 143 ? 10.962 -4.618 15.921 1.00 86.88 143 ILE A N 1
ATOM 1116 C CA . ILE A 1 143 ? 12.397 -4.268 15.938 1.00 86.88 143 ILE A CA 1
ATOM 1117 C C . ILE A 1 143 ? 12.700 -3.217 17.015 1.00 86.88 143 ILE A C 1
ATOM 1119 O O . ILE A 1 143 ? 13.655 -3.362 17.776 1.00 86.88 143 ILE A O 1
ATOM 1123 N N . ILE A 1 144 ? 11.869 -2.176 17.140 1.00 90.94 144 ILE A N 1
ATOM 1124 C CA . ILE A 1 144 ? 12.103 -1.126 18.144 1.00 90.94 144 ILE A CA 1
ATOM 1125 C C . ILE A 1 144 ? 11.711 -1.542 19.571 1.00 90.94 144 ILE A C 1
ATOM 1127 O O . ILE A 1 144 ? 12.021 -0.807 20.509 1.00 90.94 144 ILE A O 1
ATOM 1131 N N . GLY A 1 145 ? 11.061 -2.697 19.753 1.00 86.88 145 GLY A N 1
ATOM 1132 C CA . GLY A 1 145 ? 10.602 -3.201 21.050 1.00 86.88 145 GLY A CA 1
ATOM 1133 C C . GLY A 1 145 ? 9.247 -2.653 21.506 1.00 86.88 145 GLY A C 1
ATOM 1134 O O . GLY A 1 145 ? 9.019 -2.522 22.705 1.00 86.88 145 GLY A O 1
ATOM 1135 N N . LEU A 1 146 ? 8.361 -2.287 20.577 1.00 89.19 146 LEU A N 1
ATOM 1136 C CA . LEU A 1 146 ? 7.010 -1.814 20.876 1.00 89.19 146 LEU A CA 1
ATOM 1137 C C . LEU A 1 146 ? 6.025 -2.992 20.949 1.00 89.19 146 LEU A C 1
ATOM 1139 O O . LEU A 1 146 ? 5.815 -3.706 19.962 1.00 89.19 146 LEU A O 1
ATOM 1143 N N . LYS A 1 147 ? 5.381 -3.179 22.107 1.00 88.00 147 LYS A N 1
ATOM 1144 C CA . LYS A 1 147 ? 4.333 -4.192 22.289 1.00 88.00 147 LYS A CA 1
ATOM 1145 C C . LYS A 1 147 ? 3.080 -3.816 21.499 1.00 88.00 147 LYS A C 1
ATOM 1147 O O . LYS A 1 147 ? 2.489 -2.759 21.730 1.00 88.00 147 LYS A O 1
ATOM 1152 N N . THR A 1 148 ? 2.687 -4.677 20.561 1.00 90.56 148 THR A N 1
ATOM 1153 C CA . THR A 1 148 ? 1.625 -4.381 19.587 1.00 90.56 148 THR A CA 1
ATOM 1154 C C . THR A 1 148 ? 0.630 -5.535 19.478 1.00 90.56 148 THR A C 1
ATOM 1156 O O . THR A 1 148 ? 1.033 -6.684 19.318 1.00 90.56 148 THR A O 1
ATOM 1159 N N . VAL A 1 149 ? -0.666 -5.227 19.492 1.00 91.25 149 VAL A N 1
ATOM 1160 C CA . VAL A 1 149 ? -1.750 -6.148 19.128 1.00 91.25 149 VAL A CA 1
ATOM 1161 C C . VAL A 1 149 ? -2.355 -5.674 17.806 1.00 91.25 149 VAL A C 1
ATOM 1163 O O . VAL A 1 149 ? -2.842 -4.550 17.704 1.00 91.25 149 VAL A O 1
ATOM 1166 N N . ALA A 1 150 ? -2.291 -6.505 16.774 1.00 90.94 150 ALA A N 1
ATOM 1167 C CA . ALA A 1 150 ? -2.710 -6.169 15.420 1.00 90.94 150 ALA A CA 1
ATOM 1168 C C . ALA A 1 150 ? -4.000 -6.901 15.056 1.00 90.94 150 ALA A C 1
ATOM 1170 O O . ALA A 1 150 ? -4.026 -8.125 15.061 1.00 90.94 150 ALA A O 1
ATOM 1171 N N . PHE A 1 151 ? -5.043 -6.165 14.700 1.00 89.75 151 PHE A N 1
ATOM 1172 C CA . PHE A 1 151 ? -6.319 -6.706 14.258 1.00 89.75 151 PHE A CA 1
ATOM 1173 C C . PHE A 1 151 ? -6.437 -6.679 12.736 1.00 89.75 151 PHE A C 1
ATOM 1175 O O . PHE A 1 151 ? -6.282 -5.624 12.114 1.00 89.75 151 PHE A O 1
ATOM 1182 N N . GLN A 1 152 ? -6.772 -7.825 12.146 1.00 83.75 152 GLN A N 1
ATOM 1183 C CA . GLN A 1 152 ? -6.997 -7.963 10.708 1.00 83.75 152 GLN A CA 1
ATOM 1184 C C . GLN A 1 152 ? -8.089 -9.003 10.401 1.00 83.75 152 GLN A C 1
ATOM 1186 O O . GLN A 1 152 ? -8.338 -9.902 11.200 1.00 83.75 152 GLN A O 1
ATOM 1191 N N . PRO A 1 153 ? -8.798 -8.907 9.271 1.00 75.81 153 PRO A N 1
ATOM 1192 C CA . PRO A 1 153 ? -9.747 -9.937 8.845 1.00 75.81 153 PRO A CA 1
ATOM 1193 C C . PRO A 1 153 ? -9.031 -11.196 8.337 1.00 75.81 153 PRO A C 1
ATOM 1195 O O . PRO A 1 153 ? -7.913 -11.120 7.837 1.00 75.81 153 PRO A O 1
ATOM 1198 N N . LEU A 1 154 ? -9.692 -12.355 8.427 1.00 72.38 154 LEU A N 1
ATOM 1199 C CA . LEU A 1 154 ? -9.209 -13.624 7.876 1.00 72.38 154 LEU A CA 1
ATOM 1200 C C . LEU A 1 154 ? -9.907 -13.943 6.539 1.00 72.38 154 LEU A C 1
ATOM 1202 O O . LEU A 1 154 ? -10.794 -14.790 6.478 1.00 72.38 154 LEU A O 1
ATOM 1206 N N . HIS A 1 155 ? -9.517 -13.289 5.440 1.00 70.19 155 HIS A N 1
ATOM 1207 C CA . HIS A 1 155 ? -10.183 -13.466 4.128 1.00 70.19 155 HIS A CA 1
ATOM 1208 C C . HIS A 1 155 ? -10.016 -14.875 3.564 1.00 70.19 155 HIS A C 1
ATOM 1210 O O . HIS A 1 155 ? -8.889 -15.356 3.582 1.00 70.19 155 HIS A O 1
ATOM 1216 N N . SER A 1 156 ? -11.057 -15.533 3.035 1.00 61.19 156 SER A N 1
ATOM 1217 C CA . SER A 1 156 ? -10.975 -16.920 2.523 1.00 61.19 156 SER A CA 1
ATOM 1218 C C . SER A 1 156 ? -9.893 -17.158 1.465 1.00 61.19 156 SER A C 1
ATOM 1220 O O . SER A 1 156 ? -9.512 -16.258 0.722 1.00 61.19 156 SER A O 1
ATOM 1222 N N . LYS A 1 157 ? -9.380 -18.398 1.405 1.00 57.59 157 LYS A N 1
ATOM 1223 C CA . LYS A 1 157 ? -8.343 -18.800 0.449 1.00 57.59 157 LYS A CA 1
ATOM 1224 C C . LYS A 1 157 ? -9.038 -19.051 -0.883 1.00 57.59 157 LYS A C 1
ATOM 1226 O O . LYS A 1 157 ? -9.998 -19.820 -0.925 1.00 57.59 157 LYS A O 1
ATOM 1231 N N . ARG A 1 158 ? -8.549 -18.433 -1.955 1.00 56.19 158 ARG A N 1
ATOM 1232 C CA . ARG A 1 158 ? -8.929 -18.808 -3.319 1.00 56.19 158 ARG A CA 1
ATOM 1233 C C . ARG A 1 158 ? -7.949 -19.853 -3.815 1.00 56.19 158 ARG A C 1
ATOM 1235 O O . ARG A 1 158 ? -6.740 -19.657 -3.685 1.00 56.19 158 ARG A O 1
ATOM 1242 N N . ARG A 1 159 ? -8.438 -20.947 -4.399 1.00 48.84 159 ARG A N 1
ATOM 1243 C CA . ARG A 1 159 ? -7.552 -21.816 -5.176 1.00 48.84 159 ARG A CA 1
ATOM 1244 C C . ARG A 1 159 ? -7.196 -21.066 -6.451 1.00 48.84 159 ARG A C 1
ATOM 1246 O O . ARG A 1 159 ? -8.074 -20.821 -7.267 1.00 48.84 159 ARG A O 1
ATOM 1253 N N . ARG A 1 160 ? -5.929 -20.681 -6.609 1.00 50.34 160 ARG A N 1
ATOM 1254 C CA . ARG A 1 160 ? -5.412 -20.151 -7.872 1.00 50.34 160 ARG A CA 1
ATOM 1255 C C . ARG A 1 160 ? -4.634 -21.238 -8.594 1.00 50.34 160 ARG A C 1
ATOM 1257 O O . ARG A 1 160 ? -3.514 -21.554 -8.212 1.00 50.34 160 ARG A O 1
ATOM 1264 N N . GLN A 1 161 ? -5.221 -21.843 -9.626 1.00 43.09 161 GLN A N 1
ATOM 1265 C CA . GLN A 1 161 ? -4.440 -22.675 -10.535 1.00 43.09 161 GLN A CA 1
ATOM 1266 C C . GLN A 1 161 ? -3.629 -21.746 -11.440 1.00 43.09 161 GLN A C 1
ATOM 1268 O O . GLN A 1 161 ? -4.179 -21.097 -12.326 1.00 43.09 161 GLN A O 1
ATOM 1273 N N . ARG A 1 162 ? -2.315 -21.660 -11.200 1.00 48.06 162 ARG A N 1
ATOM 1274 C CA . ARG A 1 162 ? -1.395 -21.037 -12.158 1.00 48.06 162 ARG A CA 1
ATOM 1275 C C . ARG A 1 162 ? -1.414 -21.897 -13.422 1.00 48.06 162 ARG A C 1
ATOM 1277 O O . ARG A 1 162 ? -0.906 -23.016 -13.415 1.00 48.06 162 ARG A O 1
ATOM 1284 N N . ILE A 1 163 ? -2.048 -21.407 -14.482 1.00 43.19 163 ILE A N 1
ATOM 1285 C CA . ILE A 1 163 ? -1.999 -22.061 -15.789 1.00 43.19 163 ILE A CA 1
ATOM 1286 C C . ILE A 1 163 ? -0.689 -21.634 -16.442 1.00 43.19 163 ILE A C 1
ATOM 1288 O O . ILE A 1 163 ? -0.483 -20.449 -16.704 1.00 43.19 163 ILE A O 1
ATOM 1292 N N . LYS A 1 164 ? 0.207 -22.596 -16.676 1.00 42.00 164 LYS A N 1
ATOM 1293 C CA . LYS A 1 164 ? 1.409 -22.369 -17.477 1.00 42.00 164 LYS A CA 1
ATOM 1294 C C . LYS A 1 164 ? 0.959 -22.073 -18.905 1.00 42.00 164 LYS A C 1
ATOM 1296 O O . LYS A 1 164 ? 0.326 -22.919 -19.531 1.00 42.00 164 LYS A O 1
ATOM 1301 N N . VAL A 1 165 ? 1.235 -20.867 -19.387 1.00 46.03 165 VAL A N 1
ATOM 1302 C CA . VAL A 1 165 ? 0.961 -20.499 -20.778 1.00 46.03 165 VAL A CA 1
ATOM 1303 C C . VAL A 1 165 ? 2.155 -20.952 -21.606 1.00 46.03 165 VAL A C 1
ATOM 1305 O O . VAL A 1 165 ? 3.254 -20.434 -21.415 1.00 46.03 165 VAL A O 1
ATOM 1308 N N . ASP A 1 166 ? 1.956 -21.923 -22.500 1.00 47.00 166 ASP A N 1
ATOM 1309 C CA . ASP A 1 166 ? 2.940 -22.211 -23.543 1.00 47.00 166 ASP A CA 1
ATOM 1310 C C . ASP A 1 166 ? 2.852 -21.104 -24.594 1.00 47.00 166 ASP A C 1
ATOM 1312 O O . ASP A 1 166 ? 1.950 -21.055 -25.431 1.00 47.00 166 ASP A O 1
ATOM 1316 N N . TYR A 1 167 ? 3.759 -20.144 -24.474 1.00 46.91 167 TYR A N 1
ATOM 1317 C CA . TYR A 1 167 ? 3.754 -18.960 -25.307 1.00 46.91 167 TYR A CA 1
ATOM 1318 C C . TYR A 1 167 ? 3.995 -19.286 -26.781 1.00 46.91 167 TYR A C 1
ATOM 1320 O O . TYR A 1 167 ? 3.350 -18.691 -27.639 1.00 46.91 167 TYR A O 1
ATOM 1328 N N . ASP A 1 168 ? 4.861 -20.251 -27.093 1.00 47.81 168 ASP A N 1
ATOM 1329 C CA . ASP A 1 168 ? 5.112 -20.624 -28.482 1.00 47.81 168 ASP A CA 1
ATOM 1330 C C . ASP A 1 168 ? 3.886 -21.312 -29.087 1.00 47.81 168 ASP A C 1
ATOM 1332 O O . ASP A 1 168 ? 3.565 -21.054 -30.243 1.00 47.81 168 ASP A O 1
ATOM 1336 N N . GLU A 1 169 ? 3.127 -22.096 -28.320 1.00 47.16 169 GLU A N 1
ATOM 1337 C CA . GLU A 1 169 ? 1.839 -22.641 -28.769 1.00 47.16 169 GLU A CA 1
ATOM 1338 C C . GLU A 1 169 ? 0.810 -21.534 -29.055 1.00 47.16 169 GLU A C 1
ATOM 1340 O O . GLU A 1 169 ? 0.148 -21.551 -30.095 1.00 47.16 169 GLU A O 1
ATOM 1345 N N . VAL A 1 170 ? 0.713 -20.524 -28.182 1.00 44.16 170 VAL A N 1
ATOM 1346 C CA . VAL A 1 170 ? -0.187 -19.374 -28.378 1.00 44.16 170 VAL A CA 1
ATOM 1347 C C . VAL A 1 170 ? 0.222 -18.547 -29.592 1.00 44.16 170 VAL A C 1
ATOM 1349 O O . VAL A 1 170 ? -0.628 -18.219 -30.419 1.00 44.16 170 VAL A O 1
ATOM 1352 N N . VAL A 1 171 ? 1.509 -18.228 -29.733 1.00 44.38 171 VAL A N 1
ATOM 1353 C CA . VAL A 1 171 ? 2.021 -17.453 -30.867 1.00 44.38 171 VAL A CA 1
ATOM 1354 C C . VAL A 1 171 ? 1.887 -18.232 -32.163 1.00 44.38 171 VAL A C 1
ATOM 1356 O O . VAL A 1 171 ? 1.368 -17.679 -33.122 1.00 44.38 171 VAL A O 1
ATOM 1359 N N . ASN A 1 172 ? 2.256 -19.511 -32.200 1.00 47.53 172 ASN A N 1
ATOM 1360 C CA . ASN A 1 172 ? 2.099 -20.341 -33.395 1.00 47.53 172 ASN A CA 1
ATOM 1361 C C . ASN A 1 172 ? 0.618 -20.537 -33.755 1.00 47.53 172 ASN A C 1
ATOM 1363 O O . ASN A 1 172 ? 0.271 -20.555 -34.935 1.00 47.53 172 ASN A O 1
ATOM 1367 N N . GLY A 1 173 ? -0.267 -20.640 -32.760 1.00 44.66 173 GLY A N 1
ATOM 1368 C CA . GLY A 1 173 ? -1.714 -20.695 -32.959 1.00 44.66 173 GLY A CA 1
ATOM 1369 C C . GLY A 1 173 ? -2.276 -19.391 -33.528 1.00 44.66 173 GLY A C 1
ATOM 1370 O O . GLY A 1 173 ? -3.057 -19.420 -34.478 1.00 44.66 173 GLY A O 1
ATOM 1371 N N . VAL A 1 174 ? -1.843 -18.242 -33.002 1.00 42.78 174 VAL A N 1
ATOM 1372 C CA . VAL A 1 174 ? -2.240 -16.911 -33.484 1.00 42.78 174 VAL A CA 1
ATOM 1373 C C . VAL A 1 174 ? -1.645 -16.632 -34.863 1.00 42.78 174 VAL A C 1
ATOM 1375 O O . VAL A 1 174 ? -2.388 -16.282 -35.770 1.00 42.78 174 VAL A O 1
ATOM 1378 N N . GLU A 1 175 ? -0.347 -16.838 -35.076 1.00 43.97 175 GLU A N 1
ATOM 1379 C CA . GLU A 1 175 ? 0.314 -16.687 -36.377 1.00 43.97 175 GLU A CA 1
ATOM 1380 C C . GLU A 1 175 ? -0.262 -17.654 -37.416 1.00 43.97 175 GLU A C 1
ATOM 1382 O O . GLU A 1 175 ? -0.498 -17.254 -38.552 1.00 43.97 175 GLU A O 1
ATOM 1387 N N . GLY A 1 176 ? -0.554 -18.900 -37.036 1.00 43.81 176 GLY A N 1
ATOM 1388 C CA . GLY A 1 176 ? -1.206 -19.893 -37.888 1.00 43.81 176 GLY A CA 1
ATOM 1389 C C . GLY A 1 176 ? -2.630 -19.489 -38.270 1.00 43.81 176 GLY A C 1
ATOM 1390 O O . GLY A 1 176 ? -2.983 -19.532 -39.449 1.00 43.81 176 GLY A O 1
ATOM 1391 N N . ALA A 1 177 ? -3.430 -19.024 -37.308 1.00 41.19 177 ALA A N 1
ATOM 1392 C CA . ALA A 1 177 ? -4.771 -18.506 -37.563 1.00 41.19 177 ALA A CA 1
ATOM 1393 C C . ALA A 1 177 ? -4.728 -17.250 -38.444 1.00 41.19 177 ALA A C 1
ATOM 1395 O O . ALA A 1 177 ? -5.458 -17.157 -39.429 1.00 41.19 177 ALA A O 1
ATOM 1396 N N . LEU A 1 178 ? -3.826 -16.311 -38.149 1.00 41.06 178 LEU A N 1
ATOM 1397 C CA . LEU A 1 178 ? -3.632 -15.088 -38.923 1.00 41.06 178 LEU A CA 1
ATOM 1398 C C . LEU A 1 178 ? -3.165 -15.389 -40.339 1.00 41.06 178 LEU A C 1
ATOM 1400 O O . LEU A 1 178 ? -3.678 -14.796 -41.280 1.00 41.06 178 LEU A O 1
ATOM 1404 N N . ARG A 1 179 ? -2.254 -16.347 -40.511 1.00 43.81 179 ARG A N 1
ATOM 1405 C CA . ARG A 1 179 ? -1.795 -16.819 -41.816 1.00 43.81 179 ARG A CA 1
ATOM 1406 C C . ARG A 1 179 ? -2.928 -17.466 -42.605 1.00 43.81 179 ARG A C 1
ATOM 1408 O O . ARG A 1 179 ? -3.109 -17.107 -43.761 1.00 43.81 179 ARG A O 1
ATOM 1415 N N . GLN A 1 180 ? -3.746 -18.319 -41.988 1.00 41.44 180 GLN A N 1
ATOM 1416 C CA . GLN A 1 180 ? -4.930 -18.891 -42.640 1.00 41.44 180 GLN A CA 1
ATOM 1417 C C . GLN A 1 180 ? -5.962 -17.823 -43.031 1.00 41.44 180 GLN A C 1
ATOM 1419 O O . GLN A 1 180 ? -6.552 -17.924 -44.103 1.00 41.44 180 GLN A O 1
ATOM 1424 N N . ILE A 1 181 ? -6.152 -16.785 -42.211 1.00 40.03 181 ILE A N 1
ATOM 1425 C CA . ILE A 1 181 ? -7.029 -15.637 -42.504 1.00 40.03 181 ILE A CA 1
ATOM 1426 C C . ILE A 1 181 ? -6.453 -14.760 -43.628 1.00 40.03 181 ILE A C 1
ATOM 1428 O O . ILE A 1 181 ? -7.200 -14.230 -44.446 1.00 40.03 181 ILE A O 1
ATOM 1432 N N . LYS A 1 182 ? -5.127 -14.604 -43.693 1.00 38.81 182 LYS A N 1
ATOM 1433 C CA . LYS A 1 182 ? -4.437 -13.831 -44.738 1.00 38.81 182 LYS A CA 1
ATOM 1434 C C . LYS A 1 182 ? -4.406 -14.574 -46.076 1.00 38.81 182 LYS A C 1
ATOM 1436 O O . LYS A 1 182 ? -4.531 -13.949 -47.123 1.00 38.81 182 LYS A O 1
ATOM 1441 N N . GLU A 1 183 ? -4.236 -15.896 -46.041 1.00 40.56 183 GLU A N 1
ATOM 1442 C CA . GLU A 1 183 ? -4.177 -16.772 -47.218 1.00 40.56 183 GLU A CA 1
ATOM 1443 C C . GLU A 1 183 ? -5.578 -17.120 -47.754 1.00 40.56 183 GLU A C 1
ATOM 1445 O O . GLU A 1 183 ? -5.753 -17.288 -48.961 1.00 40.56 183 GLU A O 1
ATOM 1450 N N . ARG A 1 184 ? -6.608 -17.162 -46.897 1.00 40.53 184 ARG A N 1
ATOM 1451 C CA . ARG A 1 184 ? -8.015 -17.244 -47.312 1.00 40.53 184 ARG A CA 1
ATOM 1452 C C . ARG A 1 184 ? -8.617 -15.850 -47.315 1.00 40.53 184 ARG A C 1
ATOM 1454 O O . ARG A 1 184 ? -9.138 -15.397 -46.305 1.00 40.53 184 ARG A O 1
ATOM 1461 N N . ASN A 1 185 ? -8.547 -15.196 -48.470 1.00 39.75 185 ASN A N 1
ATOM 1462 C CA . ASN A 1 185 ? -9.157 -13.897 -48.749 1.00 39.75 185 ASN A CA 1
ATOM 1463 C C . ASN A 1 185 ? -10.486 -13.733 -47.974 1.00 39.75 185 ASN A C 1
ATOM 1465 O O . ASN A 1 185 ? -11.448 -14.454 -48.229 1.00 39.75 185 ASN A O 1
ATOM 1469 N N . PHE A 1 186 ? -10.539 -12.822 -46.993 1.00 38.59 186 PHE A N 1
ATOM 1470 C CA . PHE A 1 186 ? -11.720 -12.590 -46.135 1.00 38.59 186 PHE A CA 1
ATOM 1471 C C . PHE A 1 186 ? -12.979 -12.254 -46.962 1.00 38.59 186 PHE A C 1
ATOM 1473 O O . PHE A 1 186 ? -14.113 -12.471 -46.532 1.00 38.59 186 PHE A O 1
ATOM 1480 N N . SER A 1 187 ? -12.763 -11.784 -48.194 1.00 36.03 187 SER A N 1
ATOM 1481 C CA . SER A 1 187 ? -13.760 -11.631 -49.248 1.00 36.03 187 SER A CA 1
ATOM 1482 C C . SER A 1 187 ? -14.517 -12.921 -49.563 1.00 36.03 187 SER A C 1
ATOM 1484 O O . SER A 1 187 ? -15.708 -12.831 -49.811 1.00 36.03 187 SER A O 1
ATOM 1486 N N . THR A 1 188 ? -13.906 -14.104 -49.485 1.00 38.16 188 THR A N 1
ATOM 1487 C CA . THR A 1 188 ? -14.568 -15.399 -49.720 1.00 38.16 188 THR A CA 1
ATOM 1488 C C . THR A 1 188 ? -15.559 -15.740 -48.603 1.00 38.16 188 THR A C 1
ATOM 1490 O O . THR A 1 188 ? -16.672 -16.176 -48.877 1.00 38.16 188 THR A O 1
ATOM 1493 N N . TYR A 1 189 ? -15.210 -15.451 -47.345 1.00 41.56 189 TYR A N 1
ATOM 1494 C CA . TYR A 1 189 ? -16.094 -15.681 -46.193 1.00 41.56 189 TYR A CA 1
ATOM 1495 C C . TYR A 1 189 ? -17.257 -14.682 -46.153 1.00 41.56 189 TYR A C 1
ATOM 1497 O O . TYR A 1 189 ? -18.413 -15.051 -45.938 1.00 41.56 189 TYR A O 1
ATOM 1505 N N . ALA A 1 190 ? -16.961 -13.409 -46.426 1.00 36.44 190 ALA A N 1
ATOM 1506 C CA . ALA A 1 190 ? -17.979 -12.386 -46.616 1.00 36.44 190 ALA A CA 1
ATOM 1507 C C . ALA A 1 190 ? -18.867 -12.703 -47.833 1.00 36.44 190 ALA A C 1
ATOM 1509 O O . ALA A 1 190 ? -20.075 -12.496 -47.767 1.00 36.44 190 ALA A O 1
ATOM 1510 N N . PHE A 1 191 ? -18.312 -13.260 -48.913 1.00 37.72 191 PHE A N 1
ATOM 1511 C CA . PHE A 1 191 ? -19.037 -13.667 -50.118 1.00 37.72 191 PHE A CA 1
ATOM 1512 C C . PHE A 1 191 ? -19.978 -14.848 -49.874 1.00 37.72 191 PHE A C 1
ATOM 1514 O O . PHE A 1 191 ? -21.107 -14.803 -50.354 1.00 37.72 191 PHE A O 1
ATOM 1521 N N . GLU A 1 192 ? -19.585 -15.866 -49.107 1.00 38.59 192 GLU A N 1
ATOM 1522 C CA . GLU A 1 192 ? -20.467 -16.991 -48.757 1.00 38.59 192 GLU A CA 1
ATOM 1523 C C . GLU A 1 192 ? -21.644 -16.534 -47.887 1.00 38.59 192 GLU A C 1
ATOM 1525 O O . GLU A 1 192 ? -22.796 -16.827 -48.204 1.00 38.59 192 GLU A O 1
ATOM 1530 N N . ILE A 1 193 ? -21.384 -15.715 -46.865 1.00 37.72 193 ILE A N 1
ATOM 1531 C CA . ILE A 1 193 ? -22.430 -15.145 -46.003 1.00 37.72 193 ILE A CA 1
ATOM 1532 C C . ILE A 1 193 ? -23.346 -14.207 -46.805 1.00 37.72 193 ILE A C 1
ATOM 1534 O O . ILE A 1 193 ? -24.568 -14.274 -46.679 1.00 37.72 193 ILE A O 1
ATOM 1538 N N . THR A 1 194 ? -22.787 -13.378 -47.691 1.00 34.03 194 THR A N 1
ATOM 1539 C CA . THR A 1 194 ? -23.562 -12.457 -48.542 1.00 34.03 194 THR A CA 1
ATOM 1540 C C . THR A 1 194 ? -24.346 -13.202 -49.623 1.00 34.03 194 THR A C 1
ATOM 1542 O O . THR A 1 194 ? -25.446 -12.785 -49.966 1.00 34.03 194 THR A O 1
ATOM 1545 N N . THR A 1 195 ? -23.839 -14.327 -50.134 1.00 35.50 195 THR A N 1
ATOM 1546 C CA . THR A 1 195 ? -24.533 -15.168 -51.123 1.00 35.50 195 THR A CA 1
ATOM 1547 C C . THR A 1 195 ? -25.672 -15.949 -50.478 1.00 35.50 195 THR A C 1
ATOM 1549 O O . THR A 1 195 ? -26.745 -16.017 -51.064 1.00 35.50 195 THR A O 1
ATOM 1552 N N . ILE A 1 196 ? -25.500 -16.438 -49.246 1.00 37.84 196 ILE A N 1
ATOM 1553 C CA . ILE A 1 196 ? -26.582 -17.037 -48.451 1.00 37.84 196 ILE A CA 1
ATOM 1554 C C . ILE A 1 196 ? -27.663 -15.990 -48.153 1.00 37.84 196 ILE A C 1
ATOM 1556 O O . ILE A 1 196 ? -28.845 -16.254 -48.344 1.00 37.84 196 ILE A O 1
ATOM 1560 N N . ILE A 1 197 ? -27.280 -14.770 -47.763 1.00 33.78 197 ILE A N 1
ATOM 1561 C CA . ILE A 1 197 ? -28.225 -13.671 -47.508 1.00 33.78 197 ILE A CA 1
ATOM 1562 C C . ILE A 1 197 ? -28.923 -13.207 -48.802 1.00 33.78 197 ILE A C 1
ATOM 1564 O O . ILE A 1 197 ? -30.117 -12.918 -48.774 1.00 33.78 197 ILE A O 1
ATOM 1568 N N . ALA A 1 198 ? -28.223 -13.172 -49.940 1.00 33.50 198 ALA A N 1
ATOM 1569 C CA . ALA A 1 198 ? -28.782 -12.795 -51.240 1.00 33.50 198 ALA A CA 1
ATOM 1570 C C . ALA A 1 198 ? -29.709 -13.872 -51.830 1.00 33.50 198 ALA A C 1
ATOM 1572 O O . ALA A 1 198 ? -30.726 -13.530 -52.430 1.00 33.50 198 ALA A O 1
ATOM 1573 N N . ASP A 1 199 ? -29.403 -15.155 -51.624 1.00 35.78 199 ASP A N 1
ATOM 1574 C CA . ASP A 1 199 ? -30.249 -16.282 -52.036 1.00 35.78 199 ASP A CA 1
ATOM 1575 C C . ASP A 1 199 ? -31.498 -16.393 -51.138 1.00 35.78 199 ASP A C 1
ATOM 1577 O O . ASP A 1 199 ? -32.588 -16.698 -51.614 1.00 35.78 199 ASP A O 1
ATOM 1581 N N . LEU A 1 200 ? -31.389 -16.024 -49.855 1.00 33.62 200 LEU A N 1
ATOM 1582 C CA . LEU A 1 200 ? -32.536 -15.854 -48.952 1.00 33.62 200 LEU A CA 1
ATOM 1583 C C . LEU A 1 200 ? -33.400 -14.631 -49.314 1.00 33.62 200 LEU A C 1
ATOM 1585 O O . LEU A 1 200 ? -34.615 -14.684 -49.151 1.00 33.62 200 LEU A O 1
ATOM 1589 N N . ALA A 1 201 ? -32.799 -13.554 -49.830 1.00 29.17 201 ALA A N 1
ATOM 1590 C CA . ALA A 1 201 ? -33.505 -12.337 -50.241 1.00 29.17 201 ALA A CA 1
ATOM 1591 C C . ALA A 1 201 ? -34.157 -12.438 -51.635 1.00 29.17 201 ALA A C 1
ATOM 1593 O O . ALA A 1 201 ? -35.167 -11.787 -51.887 1.00 29.17 201 ALA A O 1
ATOM 1594 N N . GLN A 1 202 ? -33.620 -13.255 -52.549 1.00 35.97 202 GLN A N 1
ATOM 1595 C CA . GLN A 1 202 ? -34.222 -13.483 -53.873 1.00 35.97 202 GLN A CA 1
ATOM 1596 C C . GLN A 1 202 ? -35.440 -14.418 -53.844 1.00 35.97 202 GLN A C 1
ATOM 1598 O O . GLN A 1 202 ? -36.205 -14.456 -54.809 1.00 35.97 202 GLN A O 1
ATOM 1603 N N . ARG A 1 203 ? -35.656 -15.162 -52.755 1.00 39.47 203 ARG A N 1
ATOM 1604 C CA . ARG A 1 203 ? -36.697 -16.200 -52.652 1.00 39.47 203 ARG A CA 1
ATOM 1605 C C . ARG A 1 203 ? -38.016 -15.711 -52.039 1.00 39.47 203 ARG A C 1
ATOM 1607 O O . ARG A 1 203 ? -38.789 -16.508 -51.514 1.00 39.47 203 ARG A O 1
ATOM 1614 N N . ASP A 1 204 ? -38.327 -14.426 -52.189 1.00 37.47 204 ASP A N 1
ATOM 1615 C CA . ASP A 1 204 ? -39.584 -13.787 -51.759 1.00 37.47 204 ASP A CA 1
ATOM 1616 C C . ASP A 1 204 ? -40.790 -14.111 -52.679 1.00 37.47 204 ASP A C 1
ATOM 1618 O O . ASP A 1 204 ? -41.536 -13.227 -53.105 1.00 37.47 204 ASP A O 1
ATOM 1622 N N . LYS A 1 205 ? -41.014 -15.395 -53.005 1.00 40.66 205 LYS A N 1
ATOM 1623 C CA . LYS A 1 205 ? -42.246 -15.865 -53.681 1.00 40.66 205 LYS A CA 1
ATOM 1624 C C . LYS A 1 205 ? -42.752 -17.247 -53.233 1.00 40.66 205 LYS A C 1
ATOM 1626 O O . LYS A 1 205 ? -43.353 -17.954 -54.035 1.00 40.66 205 LYS A O 1
ATOM 1631 N N . LEU A 1 206 ? -42.574 -17.634 -51.971 1.00 32.44 206 LEU A N 1
ATOM 1632 C CA . LEU A 1 206 ? -43.296 -18.781 -51.399 1.00 32.44 206 LEU A CA 1
ATOM 1633 C C . LEU A 1 206 ? -43.916 -18.403 -50.056 1.00 32.44 206 LEU A C 1
ATOM 1635 O O . LEU A 1 206 ? -43.281 -17.753 -49.226 1.00 32.44 206 LEU A O 1
ATOM 1639 N N . SER A 1 207 ? -45.182 -18.770 -49.861 1.00 38.75 207 SER A N 1
ATOM 1640 C CA . SER A 1 207 ? -45.894 -18.472 -48.623 1.00 38.75 207 SER A CA 1
ATOM 1641 C C . SER A 1 207 ? -45.377 -19.368 -47.490 1.00 38.75 207 SER A C 1
ATOM 1643 O O . SER A 1 207 ? -45.086 -20.546 -47.687 1.00 38.75 207 SER A O 1
ATOM 1645 N N . LEU A 1 208 ? -45.241 -18.794 -46.290 1.00 35.97 208 LEU A N 1
ATOM 1646 C CA . LEU A 1 208 ? -44.628 -19.417 -45.107 1.00 35.97 208 LEU A CA 1
ATOM 1647 C C . LEU A 1 208 ? -45.122 -20.849 -44.760 1.00 35.97 208 LEU A C 1
ATOM 1649 O O . LEU A 1 208 ? -44.315 -21.620 -44.247 1.00 35.97 208 LEU A O 1
ATOM 1653 N N . PRO A 1 209 ? -46.373 -21.267 -45.049 1.00 38.16 209 PRO A N 1
ATOM 1654 C CA . PRO A 1 209 ? -46.807 -22.648 -44.813 1.00 38.16 209 PRO A CA 1
ATOM 1655 C C . PRO A 1 209 ? -46.172 -23.696 -45.749 1.00 38.16 209 PRO A C 1
ATOM 1657 O O . PRO A 1 209 ? -45.980 -24.839 -45.340 1.00 38.16 209 PRO A O 1
ATOM 1660 N N . GLU A 1 210 ? -45.806 -23.331 -46.981 1.00 35.81 210 GLU A N 1
ATOM 1661 C CA . GLU A 1 210 ? -45.242 -24.263 -47.977 1.00 35.81 210 GLU A CA 1
ATOM 1662 C C . GLU A 1 210 ? -43.745 -24.517 -47.743 1.00 35.81 210 GLU A C 1
ATOM 1664 O O . GLU A 1 210 ? -43.247 -25.618 -47.980 1.00 35.81 210 GLU A O 1
ATOM 1669 N N . PHE A 1 211 ? -43.034 -23.520 -47.205 1.00 36.69 211 PHE A N 1
ATOM 1670 C CA . PHE A 1 211 ? -41.631 -23.651 -46.805 1.00 36.69 211 PHE A CA 1
ATOM 1671 C C . PHE A 1 211 ? -41.461 -24.631 -45.636 1.00 36.69 211 PHE A C 1
ATOM 1673 O O . PHE A 1 211 ? -40.539 -25.446 -45.640 1.00 36.69 211 PHE A O 1
ATOM 1680 N N . THR A 1 212 ? -42.385 -24.612 -44.672 1.00 36.25 212 THR A N 1
ATOM 1681 C CA . THR A 1 212 ? -42.367 -25.539 -43.532 1.00 36.25 212 THR A CA 1
ATOM 1682 C C . THR A 1 212 ? -42.606 -26.987 -43.982 1.00 36.25 212 THR A C 1
ATOM 1684 O O . THR A 1 212 ? -41.893 -27.883 -43.543 1.00 36.25 212 THR A O 1
ATOM 1687 N N . ALA A 1 213 ? -43.504 -27.220 -44.948 1.00 36.41 213 ALA A N 1
ATOM 1688 C CA . ALA A 1 213 ? -43.782 -28.561 -45.479 1.00 36.41 213 ALA A CA 1
ATOM 1689 C C . ALA A 1 213 ? -42.620 -29.162 -46.307 1.00 36.41 213 ALA A C 1
ATOM 1691 O O . ALA A 1 213 ? -42.414 -30.379 -46.310 1.00 36.41 213 ALA A O 1
ATOM 1692 N N . ALA A 1 214 ? -41.836 -28.323 -46.995 1.00 33.78 214 ALA A N 1
ATOM 1693 C CA . ALA A 1 214 ? -40.701 -28.762 -47.815 1.00 33.78 214 ALA A CA 1
ATOM 1694 C C . ALA A 1 214 ? -39.444 -29.103 -46.992 1.00 33.78 214 ALA A C 1
ATOM 1696 O O . ALA A 1 214 ? -38.654 -29.954 -47.396 1.00 33.78 214 ALA A O 1
ATOM 1697 N N . VAL A 1 215 ? -39.254 -28.460 -45.836 1.00 35.59 215 VAL A N 1
ATOM 1698 C CA . VAL A 1 215 ? -38.134 -28.749 -44.923 1.00 35.59 215 VAL A CA 1
ATOM 1699 C C . VAL A 1 215 ? -38.384 -30.030 -44.111 1.00 35.59 215 VAL A C 1
ATOM 1701 O O . VAL A 1 215 ? -37.431 -30.712 -43.738 1.00 35.59 215 VAL A O 1
ATOM 1704 N N . GLU A 1 216 ? -39.646 -30.406 -43.890 1.00 33.56 216 GLU A N 1
ATOM 1705 C CA . GLU A 1 216 ? -40.018 -31.607 -43.126 1.00 33.56 216 GLU A CA 1
ATOM 1706 C C . GLU A 1 216 ? -39.979 -32.913 -43.941 1.00 33.56 216 GLU A C 1
ATOM 1708 O O . GLU A 1 216 ? -39.855 -33.992 -43.362 1.00 33.56 216 GLU A O 1
ATOM 1713 N N . THR A 1 217 ? -40.015 -32.855 -45.276 1.00 33.53 217 THR A N 1
ATOM 1714 C CA . THR A 1 217 ? -39.969 -34.053 -46.136 1.00 33.53 217 THR A CA 1
ATOM 1715 C C . THR A 1 217 ? -38.604 -34.201 -46.809 1.00 33.53 217 THR A C 1
ATOM 1717 O O . THR A 1 217 ? -38.354 -33.805 -47.944 1.00 33.53 217 THR A O 1
ATOM 1720 N N . SER A 1 218 ? -37.688 -34.783 -46.043 1.00 41.62 218 SER A N 1
ATOM 1721 C CA . SER A 1 218 ? -36.324 -35.187 -46.391 1.00 41.62 218 SER A CA 1
ATOM 1722 C C . SER A 1 218 ? -36.148 -35.756 -47.809 1.00 41.62 218 SER A C 1
ATOM 1724 O O . SER A 1 218 ? -36.287 -36.955 -48.037 1.00 41.62 218 SER A O 1
ATOM 1726 N N . ASN A 1 219 ? -35.691 -34.931 -48.758 1.00 32.91 219 ASN A N 1
ATOM 1727 C CA . ASN A 1 219 ? -35.152 -35.435 -50.022 1.00 32.91 219 ASN A CA 1
ATOM 1728 C C . ASN A 1 219 ? -33.617 -35.513 -49.961 1.00 32.91 219 ASN A C 1
ATOM 1730 O O . ASN A 1 219 ? -32.883 -34.674 -50.489 1.00 32.91 219 ASN A O 1
ATOM 1734 N N . ALA A 1 220 ? -33.134 -36.539 -49.252 1.00 35.22 220 ALA A N 1
ATOM 1735 C CA . ALA A 1 220 ? -31.716 -36.840 -49.033 1.00 35.22 220 ALA A CA 1
ATOM 1736 C C . ALA A 1 220 ? -30.916 -37.053 -50.337 1.00 35.22 220 ALA A C 1
ATOM 1738 O O . ALA A 1 220 ? -29.687 -36.990 -50.332 1.00 35.22 220 ALA A O 1
ATOM 1739 N N . GLU A 1 221 ? -31.592 -37.268 -51.465 1.00 35.94 221 GLU A N 1
ATOM 1740 C CA . GLU A 1 221 ? -30.965 -37.519 -52.763 1.00 35.94 221 GLU A CA 1
ATOM 1741 C C . GLU A 1 221 ? -30.400 -36.241 -53.413 1.00 35.94 221 GLU A C 1
ATOM 1743 O O . GLU A 1 221 ? -29.389 -36.295 -54.117 1.00 35.94 221 GLU A O 1
ATOM 1748 N N . TYR A 1 222 ? -30.968 -35.068 -53.102 1.00 37.78 222 TYR A N 1
ATOM 1749 C CA . TYR A 1 222 ? -30.483 -33.780 -53.615 1.00 37.78 222 TYR A CA 1
ATOM 1750 C C . TYR A 1 222 ? -29.201 -33.317 -52.905 1.00 37.78 222 TYR A C 1
ATOM 1752 O O . TYR A 1 222 ? -28.247 -32.882 -53.552 1.00 37.78 222 TYR A O 1
ATOM 1760 N N . ALA A 1 223 ? -29.135 -33.490 -51.579 1.00 35.22 223 ALA A N 1
ATOM 1761 C CA . ALA A 1 223 ? -27.944 -33.179 -50.785 1.00 35.22 223 ALA A CA 1
ATOM 1762 C C . ALA A 1 223 ? -26.746 -34.063 -51.183 1.00 35.22 223 ALA A C 1
ATOM 1764 O O . ALA A 1 223 ? -25.617 -33.587 -51.289 1.00 35.22 223 ALA A O 1
ATOM 1765 N N . LYS A 1 224 ? -26.993 -35.339 -51.510 1.00 33.00 224 LYS A N 1
ATOM 1766 C CA . LYS A 1 224 ? -25.946 -36.293 -51.910 1.00 33.00 224 LYS A CA 1
ATOM 1767 C C . LYS A 1 224 ? -25.265 -35.939 -53.237 1.00 33.00 224 LYS A C 1
ATOM 1769 O O . LYS A 1 224 ? -24.095 -36.259 -53.420 1.00 33.00 224 LYS A O 1
ATOM 1774 N N . LYS A 1 225 ? -25.973 -35.273 -54.155 1.00 35.66 225 LYS A N 1
ATOM 1775 C CA . LYS A 1 225 ? -25.467 -34.943 -55.498 1.00 35.66 225 LYS A CA 1
ATOM 1776 C C . LYS A 1 225 ? -24.592 -33.683 -55.533 1.00 35.66 225 LYS A C 1
ATOM 1778 O O . LYS A 1 225 ? -23.766 -33.551 -56.430 1.00 35.66 225 LYS A O 1
ATOM 1783 N N . HIS A 1 226 ? -24.748 -32.783 -54.558 1.00 36.56 226 HIS A N 1
ATOM 1784 C CA . HIS A 1 226 ? -24.063 -31.483 -54.529 1.00 36.56 226 HIS A CA 1
ATOM 1785 C C . HIS A 1 226 ? -23.078 -31.297 -53.359 1.00 36.56 226 HIS A C 1
ATOM 1787 O O . HIS A 1 226 ? -22.347 -30.313 -53.341 1.00 36.56 226 HIS A O 1
ATOM 1793 N N . CYS A 1 227 ? -22.977 -32.255 -52.432 1.00 35.88 227 CYS A N 1
ATOM 1794 C CA . CYS A 1 227 ? -22.029 -32.225 -51.308 1.00 35.88 227 CYS A CA 1
ATOM 1795 C C . CYS A 1 227 ? -20.710 -32.990 -51.557 1.00 35.88 227 CYS A C 1
ATOM 1797 O O . CYS A 1 227 ? -20.076 -33.439 -50.605 1.00 35.88 227 CYS A O 1
ATOM 1799 N N . LEU A 1 228 ? -20.247 -33.109 -52.806 1.00 29.88 228 LEU A N 1
ATOM 1800 C CA . LEU A 1 228 ? -18.932 -33.700 -53.127 1.00 29.88 228 LEU A CA 1
ATOM 1801 C C . LEU A 1 228 ? -17.731 -32.842 -52.670 1.00 29.88 228 LEU A C 1
ATOM 1803 O O . LEU A 1 228 ? -16.592 -33.293 -52.722 1.00 29.88 228 LEU A O 1
ATOM 1807 N N . GLU A 1 229 ? -17.964 -31.633 -52.155 1.00 38.03 229 GLU A N 1
ATOM 1808 C CA . GLU A 1 229 ? -16.930 -30.822 -51.493 1.00 38.03 229 GLU A CA 1
ATOM 1809 C C . GLU A 1 229 ? -16.906 -30.984 -49.962 1.00 38.03 229 GLU A C 1
ATOM 1811 O O . GLU A 1 229 ? -15.958 -30.547 -49.308 1.00 38.03 229 GLU A O 1
ATOM 1816 N N . TYR A 1 230 ? -17.889 -31.674 -49.368 1.00 34.91 230 TYR A N 1
ATOM 1817 C CA . TYR A 1 230 ? -17.970 -31.846 -47.912 1.00 34.91 230 TYR A CA 1
ATOM 1818 C C . TYR A 1 230 ? -16.935 -32.853 -47.370 1.00 34.91 230 TYR A C 1
ATOM 1820 O O . TYR A 1 230 ? -16.454 -32.699 -46.251 1.00 34.91 230 TYR A O 1
ATOM 1828 N N . GLU A 1 231 ? -16.490 -33.815 -48.187 1.00 33.06 231 GLU A N 1
ATOM 1829 C CA . GLU A 1 231 ? -15.393 -34.742 -47.843 1.00 33.06 231 GLU A CA 1
ATOM 1830 C C . GLU A 1 231 ? -14.032 -34.033 -47.695 1.00 33.06 231 GLU A C 1
ATOM 1832 O O . GLU A 1 231 ? -13.176 -34.463 -46.917 1.00 33.06 231 GLU A O 1
ATOM 1837 N N . LYS A 1 232 ? -13.824 -32.894 -48.376 1.00 35.91 232 LYS A N 1
ATOM 1838 C CA . LYS A 1 232 ? -12.636 -32.046 -48.159 1.00 35.91 232 LYS A CA 1
ATOM 1839 C C . LYS A 1 232 ? -12.715 -31.275 -46.839 1.00 35.91 232 LYS A C 1
ATOM 1841 O O . LYS A 1 232 ? -11.687 -31.043 -46.209 1.00 35.91 232 LYS A O 1
ATOM 1846 N N . LEU A 1 233 ? -13.922 -30.917 -46.399 1.00 33.22 233 LEU A N 1
ATOM 1847 C CA . LEU A 1 233 ? -14.178 -30.276 -45.106 1.00 33.22 233 LEU A CA 1
ATOM 1848 C C . LEU A 1 233 ? -14.072 -31.259 -43.931 1.00 33.22 233 LEU A C 1
ATOM 1850 O O . LEU A 1 233 ? -13.565 -30.878 -42.879 1.00 33.22 233 LEU A O 1
ATOM 1854 N N . GLU A 1 234 ? -14.470 -32.522 -44.099 1.00 32.97 234 GLU A N 1
ATOM 1855 C CA . GLU A 1 234 ? -14.304 -33.554 -43.064 1.00 32.97 234 GLU A CA 1
ATOM 1856 C C . GLU A 1 234 ? -12.848 -33.962 -42.836 1.00 32.97 234 GLU A C 1
ATOM 1858 O O . GLU A 1 234 ? -12.446 -34.181 -41.694 1.00 32.97 234 GLU A O 1
ATOM 1863 N N . ASN A 1 235 ? -12.025 -33.990 -43.884 1.00 33.88 235 ASN A N 1
ATOM 1864 C CA . ASN A 1 235 ? -10.600 -34.274 -43.716 1.00 33.88 235 ASN A CA 1
ATOM 1865 C C . ASN A 1 235 ? -9.840 -33.120 -43.036 1.00 33.88 235 ASN A C 1
ATOM 1867 O O . ASN A 1 235 ? -8.858 -33.378 -42.349 1.00 33.88 235 ASN A O 1
ATOM 1871 N N . MET A 1 236 ? -10.327 -31.874 -43.130 1.00 34.41 236 MET A N 1
ATOM 1872 C CA . MET A 1 236 ? -9.789 -30.737 -42.362 1.00 34.41 236 MET A CA 1
ATOM 1873 C C . MET A 1 236 ? -10.237 -30.719 -40.888 1.00 34.41 236 MET A C 1
ATOM 1875 O O . MET A 1 236 ? -9.600 -30.056 -40.074 1.00 34.41 236 MET A O 1
ATOM 1879 N N . LYS A 1 237 ? -11.311 -31.434 -40.515 1.00 31.91 237 LYS A N 1
ATOM 1880 C CA . LYS A 1 237 ? -11.818 -31.494 -39.127 1.00 31.91 237 LYS A CA 1
ATOM 1881 C C . LYS A 1 237 ? -10.947 -32.324 -38.181 1.00 31.91 237 LYS A C 1
ATOM 1883 O O . LYS A 1 237 ? -11.134 -32.230 -36.972 1.00 31.91 237 LYS A O 1
ATOM 1888 N N . LYS A 1 238 ? -10.035 -33.154 -38.693 1.00 33.47 238 LYS A N 1
ATOM 1889 C CA . LYS A 1 238 ? -9.268 -34.086 -37.851 1.00 33.47 238 LYS A CA 1
ATOM 1890 C C . LYS A 1 238 ? -8.168 -33.429 -37.011 1.00 33.47 238 LYS A C 1
ATOM 1892 O O . LYS A 1 238 ? -7.796 -34.020 -36.005 1.00 33.47 238 LYS A O 1
ATOM 1897 N N . ASP A 1 239 ? -7.743 -32.208 -37.345 1.00 34.97 239 ASP A N 1
ATOM 1898 C CA . ASP A 1 239 ? -6.577 -31.578 -36.705 1.00 34.97 239 ASP A CA 1
ATOM 1899 C C . ASP A 1 239 ? -6.899 -30.360 -35.816 1.00 34.97 239 ASP A C 1
ATOM 1901 O O . ASP A 1 239 ? -5.989 -29.769 -35.240 1.00 34.97 239 ASP A O 1
ATOM 1905 N N . ILE A 1 240 ? -8.171 -29.959 -35.662 1.00 33.50 240 ILE A N 1
ATOM 1906 C CA . ILE A 1 240 ? -8.549 -28.791 -34.842 1.00 33.50 240 ILE A CA 1
ATOM 1907 C C . ILE A 1 240 ? -9.843 -29.086 -34.071 1.00 33.50 240 ILE A C 1
ATOM 1909 O O . ILE A 1 240 ? -10.878 -29.393 -34.661 1.00 33.50 240 ILE A O 1
ATOM 1913 N N . THR A 1 241 ? -9.801 -28.983 -32.739 1.00 34.69 241 THR A N 1
ATOM 1914 C CA . THR A 1 241 ? -10.952 -29.226 -31.854 1.00 34.69 241 THR A CA 1
ATOM 1915 C C . THR A 1 241 ? -12.090 -28.223 -32.108 1.00 34.69 241 THR A C 1
ATOM 1917 O O . THR A 1 241 ? -11.873 -27.016 -32.234 1.00 34.69 241 THR A O 1
ATOM 1920 N N . GLY A 1 242 ? -13.330 -28.726 -32.193 1.00 29.92 242 GLY A N 1
ATOM 1921 C CA . GLY A 1 242 ? -14.512 -27.985 -32.668 1.00 29.92 242 GLY A CA 1
ATOM 1922 C C . GLY A 1 242 ? -14.911 -26.735 -31.869 1.00 29.92 242 GLY A C 1
ATOM 1923 O O . GLY A 1 242 ? -15.545 -25.844 -32.429 1.00 29.92 242 GLY A O 1
ATOM 1924 N N . GLU A 1 243 ? -14.492 -26.609 -30.608 1.00 33.72 243 GLU A N 1
ATOM 1925 C CA . GLU A 1 243 ? -14.775 -25.431 -29.768 1.00 33.72 243 GLU A CA 1
ATOM 1926 C C . GLU A 1 243 ? -14.052 -24.160 -30.248 1.00 33.72 243 GLU A C 1
ATOM 1928 O O . GLU A 1 243 ? -14.582 -23.055 -30.128 1.00 33.72 243 GLU A O 1
ATOM 1933 N N . ASN A 1 244 ? -12.869 -24.295 -30.857 1.00 32.12 244 ASN A N 1
ATOM 1934 C CA . ASN A 1 244 ? -12.074 -23.145 -31.294 1.00 32.12 244 ASN A CA 1
ATOM 1935 C C . ASN A 1 244 ? -12.669 -22.465 -32.537 1.00 32.12 244 ASN A C 1
ATOM 1937 O O . ASN A 1 244 ? -12.609 -21.243 -32.666 1.00 32.12 244 ASN A O 1
ATOM 1941 N N . ILE A 1 245 ? -13.302 -23.230 -33.432 1.00 33.12 245 ILE A N 1
ATOM 1942 C CA . ILE A 1 245 ? -13.881 -22.700 -34.675 1.00 33.12 245 ILE A CA 1
ATOM 1943 C C . ILE A 1 245 ? -15.148 -21.884 -34.382 1.00 33.12 245 ILE A C 1
ATOM 1945 O O . ILE A 1 245 ? -15.269 -20.762 -34.876 1.00 33.12 245 ILE A O 1
ATOM 1949 N N . ALA A 1 246 ? -16.053 -22.390 -33.538 1.00 33.53 246 ALA A N 1
ATOM 1950 C CA . ALA A 1 246 ? -17.279 -21.682 -33.150 1.00 33.53 246 ALA A CA 1
ATOM 1951 C C . ALA A 1 246 ? -16.978 -20.354 -32.430 1.00 33.53 246 ALA A C 1
ATOM 1953 O O . ALA A 1 246 ? -17.650 -19.337 -32.636 1.00 33.53 246 ALA A O 1
ATOM 1954 N N . PHE A 1 247 ? -15.909 -20.331 -31.634 1.00 35.41 247 PHE A N 1
ATOM 1955 C CA . PHE A 1 247 ? -15.497 -19.157 -30.875 1.00 35.41 247 PHE A CA 1
ATOM 1956 C C . PHE A 1 247 ? -14.832 -18.082 -31.756 1.00 35.41 247 PHE A C 1
ATOM 1958 O O . PHE A 1 247 ? -15.163 -16.900 -31.643 1.00 35.41 247 PHE A O 1
ATOM 1965 N N . ILE A 1 248 ? -13.977 -18.487 -32.705 1.00 35.81 248 ILE A N 1
ATOM 1966 C CA . ILE A 1 248 ? -13.401 -17.605 -33.740 1.00 35.81 248 ILE A CA 1
ATOM 1967 C C . ILE A 1 248 ? -14.504 -16.990 -34.606 1.00 35.81 248 ILE A C 1
ATOM 1969 O O . ILE A 1 248 ? -14.489 -15.789 -34.887 1.00 35.81 248 ILE A O 1
ATOM 1973 N N . TYR A 1 249 ? -15.494 -17.800 -34.980 1.00 38.47 249 TYR A N 1
ATOM 1974 C CA . TYR A 1 249 ? -16.639 -17.365 -35.774 1.00 38.47 249 TYR A CA 1
ATOM 1975 C C . TYR A 1 249 ? -17.472 -16.309 -35.037 1.00 38.47 249 TYR A C 1
ATOM 1977 O O . TYR A 1 249 ? -17.775 -15.242 -35.572 1.00 38.47 249 TYR A O 1
ATOM 1985 N N . THR A 1 250 ? -17.766 -16.558 -33.760 1.00 38.88 250 THR A N 1
ATOM 1986 C CA . THR A 1 250 ? -18.534 -15.649 -32.896 1.00 38.88 250 THR A CA 1
ATOM 1987 C C . THR A 1 250 ? -17.814 -14.314 -32.672 1.00 38.88 250 THR A C 1
ATOM 1989 O O . THR A 1 250 ? -18.448 -13.254 -32.618 1.00 38.88 250 THR A O 1
ATOM 1992 N N . ALA A 1 251 ? -16.484 -14.338 -32.594 1.00 38.31 251 ALA A N 1
ATOM 1993 C CA . ALA A 1 251 ? -15.650 -13.153 -32.424 1.00 38.31 251 ALA A CA 1
ATOM 1994 C C . ALA A 1 251 ? -15.583 -12.280 -33.678 1.00 38.31 251 ALA A C 1
ATOM 1996 O O . ALA A 1 251 ? -15.777 -11.066 -33.591 1.00 38.31 251 ALA A O 1
ATOM 1997 N N . ALA A 1 252 ? -15.380 -12.901 -34.844 1.00 39.88 252 ALA A N 1
ATOM 1998 C CA . ALA A 1 252 ? -15.374 -12.215 -36.133 1.00 39.88 252 ALA A CA 1
ATOM 1999 C C . ALA A 1 252 ? -16.724 -11.529 -36.394 1.00 39.88 252 ALA A C 1
ATOM 2001 O O . ALA A 1 252 ? -16.781 -10.361 -36.783 1.00 39.88 252 ALA A O 1
ATOM 2002 N N . VAL A 1 253 ? -17.822 -12.220 -36.079 1.00 40.38 253 VAL A N 1
ATOM 2003 C CA . VAL A 1 253 ? -19.176 -11.671 -36.196 1.00 40.38 253 VAL A CA 1
ATOM 2004 C C . VAL A 1 253 ? -19.436 -10.565 -35.161 1.00 40.38 253 VAL A C 1
ATOM 2006 O O . VAL A 1 253 ? -20.041 -9.547 -35.492 1.00 40.38 253 VAL A O 1
ATOM 2009 N N . SER A 1 254 ? -18.926 -10.686 -33.932 1.00 40.72 254 SER A N 1
ATOM 2010 C CA . SER A 1 254 ? -19.037 -9.633 -32.907 1.00 40.72 254 SER A CA 1
ATOM 2011 C C . SER A 1 254 ? -18.260 -8.358 -33.260 1.00 40.72 254 SER A C 1
ATOM 2013 O O . SER A 1 254 ? -18.727 -7.253 -32.967 1.00 40.72 254 SER A O 1
ATOM 2015 N N . ALA A 1 255 ? -17.099 -8.485 -33.908 1.00 41.44 255 ALA A N 1
ATOM 2016 C CA . ALA A 1 255 ? -16.327 -7.353 -34.423 1.00 41.44 255 ALA A CA 1
ATOM 2017 C C . ALA A 1 255 ? -17.073 -6.645 -35.568 1.00 41.44 255 ALA A C 1
ATOM 2019 O O . ALA A 1 255 ? -17.233 -5.423 -35.539 1.00 41.44 255 ALA A O 1
ATOM 2020 N N . LEU A 1 256 ? -17.648 -7.416 -36.499 1.00 41.94 256 LEU A N 1
ATOM 2021 C CA . LEU A 1 256 ? -18.512 -6.904 -37.570 1.00 41.94 256 LEU A CA 1
ATOM 2022 C C . LEU A 1 256 ? -19.748 -6.167 -37.021 1.00 41.94 256 LEU A C 1
ATOM 2024 O O . LEU A 1 256 ? -20.112 -5.103 -37.523 1.00 41.94 256 LEU A O 1
ATOM 2028 N N . ILE A 1 257 ? -20.362 -6.677 -35.946 1.00 41.06 257 ILE A N 1
ATOM 2029 C CA . ILE A 1 257 ? -21.482 -6.012 -35.260 1.00 41.06 257 ILE A CA 1
ATOM 2030 C C . ILE A 1 257 ? -21.047 -4.685 -34.635 1.00 41.06 257 ILE A C 1
ATOM 2032 O O . ILE A 1 257 ? -21.764 -3.695 -34.770 1.00 41.06 257 ILE A O 1
ATOM 2036 N N . LYS A 1 258 ? -19.894 -4.627 -33.959 1.00 40.97 258 LYS A N 1
ATOM 2037 C CA . LYS A 1 258 ? -19.381 -3.377 -33.368 1.00 40.97 258 LYS A CA 1
ATOM 2038 C C . LYS A 1 258 ? -19.122 -2.305 -34.425 1.00 40.97 258 LYS A C 1
ATOM 2040 O O . LYS A 1 258 ? -19.470 -1.144 -34.209 1.00 40.97 258 LYS A O 1
ATOM 2045 N N . GLU A 1 259 ? -18.564 -2.693 -35.568 1.00 42.84 259 GLU A N 1
ATOM 2046 C CA . GLU A 1 259 ? -18.333 -1.800 -36.708 1.00 42.84 259 GLU A CA 1
ATOM 2047 C C . GLU A 1 259 ? -19.665 -1.245 -37.254 1.00 42.84 259 GLU A C 1
ATOM 2049 O O . GLU A 1 259 ? -19.801 -0.037 -37.456 1.00 42.84 259 GLU A O 1
ATOM 2054 N N . ALA A 1 260 ? -20.684 -2.103 -37.396 1.00 41.22 260 ALA A N 1
ATOM 2055 C CA . ALA A 1 260 ? -22.028 -1.720 -37.840 1.00 41.22 260 ALA A CA 1
ATOM 2056 C C . ALA A 1 260 ? -22.782 -0.843 -36.816 1.00 41.22 260 ALA A C 1
ATOM 2058 O O . ALA A 1 260 ? -23.519 0.075 -37.184 1.00 41.22 260 ALA A O 1
ATOM 2059 N N . VAL A 1 261 ? -22.582 -1.083 -35.515 1.00 38.81 261 VAL A N 1
ATOM 2060 C CA . VAL A 1 261 ? -23.142 -0.271 -34.420 1.00 38.81 261 VAL A CA 1
ATOM 2061 C C . VAL A 1 261 ? -22.556 1.141 -34.427 1.00 38.81 261 VAL A C 1
ATOM 2063 O O . VAL A 1 261 ? -23.313 2.104 -34.286 1.00 38.81 261 VAL A O 1
ATOM 2066 N N . ASN A 1 262 ? -21.250 1.280 -34.669 1.00 41.31 262 ASN A N 1
ATOM 2067 C CA . ASN A 1 262 ? -20.581 2.582 -34.745 1.00 41.31 262 ASN A CA 1
ATOM 2068 C C . ASN A 1 262 ? -21.068 3.451 -35.917 1.00 41.31 262 ASN A C 1
ATOM 2070 O O . ASN A 1 262 ? -20.966 4.674 -35.844 1.00 41.31 262 ASN A O 1
ATOM 2074 N N . LYS A 1 263 ? -21.647 2.847 -36.962 1.00 45.38 263 LYS A N 1
ATOM 2075 C CA . LYS A 1 263 ? -22.153 3.552 -38.153 1.00 45.38 263 LYS A CA 1
ATOM 2076 C C . LYS A 1 263 ? -23.672 3.790 -38.166 1.00 45.38 263 LYS A C 1
ATOM 2078 O O . LYS A 1 263 ? -24.193 4.323 -39.134 1.00 45.38 263 LYS A O 1
ATOM 2083 N N . LYS A 1 264 ? -24.382 3.474 -37.072 1.00 37.84 264 LYS A N 1
ATOM 2084 C CA . LYS A 1 264 ? -25.829 3.736 -36.866 1.00 37.84 264 LYS A CA 1
ATOM 2085 C C . LYS A 1 264 ? -26.792 3.127 -37.911 1.00 37.84 264 LYS A C 1
ATOM 2087 O O . LYS A 1 264 ? -27.927 3.582 -38.014 1.00 37.84 264 LYS A O 1
ATOM 2092 N N . GLU A 1 265 ? -26.431 2.050 -38.606 1.00 53.66 265 GLU A N 1
ATOM 2093 C CA . GLU A 1 265 ? -27.319 1.414 -39.599 1.00 53.66 265 GLU A CA 1
ATOM 2094 C C . GLU A 1 265 ? -28.172 0.283 -38.995 1.00 53.66 265 GLU A C 1
ATOM 2096 O O . GLU A 1 265 ? -27.658 -0.674 -38.421 1.00 53.66 265 GLU A O 1
ATOM 2101 N N . GLU A 1 266 ? -29.503 0.388 -39.079 1.00 41.34 266 GLU A N 1
ATOM 2102 C CA . GLU A 1 266 ? -30.456 -0.457 -38.328 1.00 41.34 266 GLU A CA 1
ATOM 2103 C C . GLU A 1 266 ? -30.903 -1.759 -39.024 1.00 41.34 266 GLU A C 1
ATOM 2105 O O . GLU A 1 266 ? -31.441 -2.663 -38.378 1.00 41.34 266 GLU A O 1
ATOM 2110 N N . GLN A 1 267 ? -30.692 -1.903 -40.334 1.00 41.62 267 GLN A N 1
ATOM 2111 C CA . GLN A 1 267 ? -31.201 -3.056 -41.094 1.00 41.62 267 GLN A CA 1
ATOM 2112 C C . GLN A 1 267 ? -30.260 -4.270 -41.010 1.00 41.62 267 GLN A C 1
ATOM 2114 O O . GLN A 1 267 ? -30.714 -5.386 -40.742 1.00 41.62 267 GLN A O 1
ATOM 2119 N N . SER A 1 268 ? -28.946 -4.034 -41.089 1.00 41.78 268 SER A N 1
ATOM 2120 C CA . SER A 1 268 ? -27.886 -5.035 -40.889 1.00 41.78 268 SER A CA 1
ATOM 2121 C C . SER A 1 268 ? -27.957 -5.674 -39.497 1.00 41.78 268 SER A C 1
ATOM 2123 O O . SER A 1 268 ? -27.759 -6.877 -39.340 1.00 41.78 268 SER A O 1
ATOM 2125 N N . LYS A 1 269 ? -28.366 -4.895 -38.486 1.00 39.06 269 LYS A N 1
ATOM 2126 C CA . LYS A 1 269 ? -28.511 -5.346 -37.094 1.00 39.06 269 LYS A CA 1
ATOM 2127 C C . LYS A 1 269 ? -29.567 -6.438 -36.915 1.00 39.06 269 LYS A C 1
ATOM 2129 O O . LYS A 1 269 ? -29.343 -7.362 -36.142 1.00 39.06 269 LYS A O 1
ATOM 2134 N N . ARG A 1 270 ? -30.709 -6.372 -37.615 1.00 39.00 270 ARG A N 1
ATOM 2135 C CA . ARG A 1 270 ? -31.799 -7.366 -37.471 1.00 39.00 270 ARG A CA 1
ATOM 2136 C C . ARG A 1 270 ? -31.530 -8.662 -38.229 1.00 39.00 270 ARG A C 1
ATOM 2138 O O . ARG A 1 270 ? -31.902 -9.725 -37.740 1.00 39.00 270 ARG A O 1
ATOM 2145 N N . ALA A 1 271 ? -30.892 -8.571 -39.394 1.00 39.88 271 ALA A N 1
ATOM 2146 C CA . ALA A 1 271 ? -30.531 -9.735 -40.198 1.00 39.88 271 ALA A CA 1
ATOM 2147 C C . ALA A 1 271 ? -29.415 -10.550 -39.525 1.00 39.88 271 ALA A C 1
ATOM 2149 O O . ALA A 1 271 ? -29.582 -11.748 -39.311 1.00 39.88 271 ALA A O 1
ATOM 2150 N N . ILE A 1 272 ? -28.343 -9.879 -39.083 1.00 40.47 272 ILE A N 1
ATOM 2151 C CA . ILE A 1 272 ? -27.231 -10.513 -38.358 1.00 40.47 272 ILE A CA 1
ATOM 2152 C C . ILE A 1 272 ? -27.729 -11.124 -37.039 1.00 40.47 272 ILE A C 1
ATOM 2154 O O . ILE A 1 272 ? -27.388 -12.258 -36.716 1.00 40.47 272 ILE A O 1
ATOM 2158 N N . ARG A 1 273 ? -28.614 -10.419 -36.319 1.00 39.28 273 ARG A N 1
ATOM 2159 C CA . ARG A 1 273 ? -29.252 -10.917 -35.094 1.00 39.28 273 ARG A CA 1
ATOM 2160 C C . ARG A 1 273 ? -30.053 -12.202 -35.308 1.00 39.28 273 ARG A C 1
ATOM 2162 O O . ARG A 1 273 ? -29.886 -13.123 -34.524 1.00 39.28 273 ARG A O 1
ATOM 2169 N N . ARG A 1 274 ? -30.896 -12.288 -36.341 1.00 41.28 274 ARG A N 1
ATOM 2170 C CA . ARG A 1 274 ? -31.727 -13.484 -36.590 1.00 41.28 274 ARG A CA 1
ATOM 2171 C C . ARG A 1 274 ? -30.906 -14.704 -36.997 1.00 41.28 274 ARG A C 1
ATOM 2173 O O . ARG A 1 274 ? -31.236 -15.812 -36.589 1.00 41.28 274 ARG A O 1
ATOM 2180 N N . VAL A 1 275 ? -29.842 -14.497 -37.773 1.00 38.94 275 VAL A N 1
ATOM 2181 C CA . VAL A 1 275 ? -28.915 -15.569 -38.160 1.00 38.94 275 VAL A CA 1
ATOM 2182 C C . VAL A 1 275 ? -28.140 -16.064 -36.935 1.00 38.94 275 VAL A C 1
ATOM 2184 O O . VAL A 1 275 ? -28.090 -17.265 -36.697 1.00 38.94 275 VAL A O 1
ATOM 2187 N N . LEU A 1 276 ? -27.643 -15.154 -36.090 1.00 37.25 276 LEU A N 1
ATOM 2188 C CA . LEU A 1 276 ? -26.993 -15.503 -34.822 1.00 37.25 276 LEU A CA 1
ATOM 2189 C C . LEU A 1 276 ? -27.934 -16.195 -33.834 1.00 37.25 276 LEU A C 1
ATOM 2191 O O . LEU A 1 276 ? -27.541 -17.191 -33.245 1.00 37.25 276 LEU A O 1
ATOM 2195 N N . GLU A 1 277 ? -29.166 -15.708 -33.662 1.00 40.25 277 GLU A N 1
ATOM 2196 C CA . GLU A 1 277 ? -30.171 -16.322 -32.782 1.00 40.25 277 GLU A CA 1
ATOM 2197 C C . GLU A 1 277 ? -30.500 -17.755 -33.228 1.00 40.25 277 GLU A C 1
ATOM 2199 O O . GLU A 1 277 ? -30.617 -18.637 -32.383 1.00 40.25 277 GLU A O 1
ATOM 2204 N N . ALA A 1 278 ? -30.600 -18.014 -34.536 1.00 40.38 278 ALA A N 1
ATOM 2205 C CA . ALA A 1 278 ? -30.879 -19.347 -35.070 1.00 40.38 278 ALA A CA 1
ATOM 2206 C C . ALA A 1 278 ? -29.683 -20.311 -34.952 1.00 40.38 278 ALA A C 1
ATOM 2208 O O . ALA A 1 278 ? -29.881 -21.502 -34.709 1.00 40.38 278 ALA A O 1
ATOM 2209 N N . GLN A 1 279 ? -28.453 -19.810 -35.105 1.00 36.00 279 GLN A N 1
ATOM 2210 C CA . GLN A 1 279 ? -27.236 -20.627 -35.057 1.00 36.00 279 GLN A CA 1
ATOM 2211 C C . GLN A 1 279 ? -26.774 -20.892 -33.615 1.00 36.00 279 GLN A C 1
ATOM 2213 O O . GLN A 1 279 ? -26.483 -22.031 -33.266 1.00 36.00 279 GLN A O 1
ATOM 2218 N N . LEU A 1 280 ? -26.804 -19.874 -32.745 1.00 35.75 280 LEU A N 1
ATOM 2219 C CA . LEU A 1 280 ? -26.456 -19.997 -31.323 1.00 35.75 280 LEU A CA 1
ATOM 2220 C C . LEU A 1 280 ? -27.485 -20.833 -30.551 1.00 35.75 280 LEU A C 1
ATOM 2222 O O . LEU A 1 280 ? -27.092 -21.624 -29.698 1.00 35.75 280 LEU A O 1
ATOM 2226 N N . LYS A 1 281 ? -28.785 -20.757 -30.893 1.00 38.22 281 LYS A N 1
ATOM 2227 C CA . LYS A 1 281 ? -29.801 -21.670 -30.327 1.00 38.22 281 LYS A CA 1
ATOM 2228 C C . LYS A 1 281 ? -29.470 -23.138 -30.569 1.00 38.22 281 LYS A C 1
ATOM 2230 O O . LYS A 1 281 ? -29.833 -23.991 -29.768 1.00 38.22 281 LYS A O 1
ATOM 2235 N N . LYS A 1 282 ? -28.801 -23.427 -31.685 1.00 38.19 282 LYS A N 1
ATOM 2236 C CA . LYS A 1 282 ? -28.460 -24.784 -32.103 1.00 38.19 282 LYS A CA 1
ATOM 2237 C C . LYS A 1 282 ? -27.206 -25.325 -31.408 1.00 38.19 282 LYS A C 1
ATOM 2239 O O . LYS A 1 282 ? -27.063 -26.540 -31.340 1.00 38.19 282 LYS A O 1
ATOM 2244 N N . GLU A 1 283 ? -26.330 -24.451 -30.902 1.00 34.72 283 GLU A N 1
ATOM 2245 C CA . GLU A 1 283 ? -25.015 -24.835 -30.361 1.00 34.72 283 GLU A CA 1
ATOM 2246 C C . GLU A 1 283 ? -24.834 -24.603 -28.849 1.00 34.72 283 GLU A C 1
ATOM 2248 O O . GLU A 1 283 ? -24.034 -25.310 -28.245 1.00 34.72 283 GLU A O 1
ATOM 2253 N N . VAL A 1 284 ? -25.555 -23.664 -28.212 1.00 33.00 284 VAL A N 1
ATOM 2254 C CA . VAL A 1 284 ? -25.272 -23.256 -26.810 1.00 33.00 284 VAL A CA 1
ATOM 2255 C C . VAL A 1 284 ? -26.487 -23.160 -25.870 1.00 33.00 284 VAL A C 1
ATOM 2257 O O . VAL A 1 284 ? -26.304 -22.899 -24.683 1.00 33.00 284 VAL A O 1
ATOM 2260 N N . GLY A 1 285 ? -27.707 -23.429 -26.352 1.00 35.34 285 GLY A N 1
ATOM 2261 C CA . GLY A 1 285 ? -28.929 -23.483 -25.528 1.00 35.34 285 GLY A CA 1
ATOM 2262 C C . GLY A 1 285 ? -29.543 -22.119 -25.157 1.00 35.34 285 GLY A C 1
ATOM 2263 O O . GLY A 1 285 ? -28.891 -21.076 -25.219 1.00 35.34 285 GLY A O 1
ATOM 2264 N N . ASP A 1 286 ? -30.833 -22.127 -24.798 1.00 37.88 286 ASP A N 1
ATOM 2265 C CA . ASP A 1 286 ? -31.682 -20.925 -24.672 1.00 37.88 286 ASP A CA 1
ATOM 2266 C C . ASP A 1 286 ? -31.265 -19.966 -23.530 1.00 37.88 286 ASP A C 1
ATOM 2268 O O . ASP A 1 286 ? -31.368 -18.743 -23.672 1.00 37.88 286 ASP A O 1
ATOM 2272 N N . ASP A 1 287 ? -30.701 -20.494 -22.441 1.00 36.72 287 ASP A N 1
ATOM 2273 C CA . ASP A 1 287 ? -30.431 -19.753 -21.196 1.00 36.72 287 ASP A CA 1
ATOM 2274 C C . ASP A 1 287 ? -29.284 -18.724 -21.324 1.00 36.72 287 ASP A C 1
ATOM 2276 O O . ASP A 1 287 ? -29.245 -17.692 -20.641 1.00 36.72 287 ASP A O 1
ATOM 2280 N N . VAL A 1 288 ? -28.339 -18.974 -22.237 1.00 35.97 288 VAL A N 1
ATOM 2281 C CA . VAL A 1 288 ? -27.181 -18.097 -22.503 1.00 35.97 288 VAL A CA 1
ATOM 2282 C C . VAL A 1 288 ? -27.582 -16.909 -23.388 1.00 35.97 288 VAL A C 1
ATOM 2284 O O . VAL A 1 288 ? -27.052 -15.801 -23.244 1.00 35.97 288 VAL A O 1
ATOM 2287 N N . ILE A 1 289 ? -28.563 -17.109 -24.271 1.00 37.53 289 ILE A N 1
ATOM 2288 C CA . ILE A 1 289 ? -29.063 -16.092 -25.204 1.00 37.53 289 ILE A CA 1
ATOM 2289 C C . ILE A 1 289 ? -29.891 -15.030 -24.470 1.00 37.53 289 ILE A C 1
ATOM 2291 O O . ILE A 1 289 ? -29.714 -13.833 -24.724 1.00 37.53 289 ILE A O 1
ATOM 2295 N N . GLU A 1 290 ? -30.738 -15.425 -23.517 1.00 38.44 290 GLU A N 1
ATOM 2296 C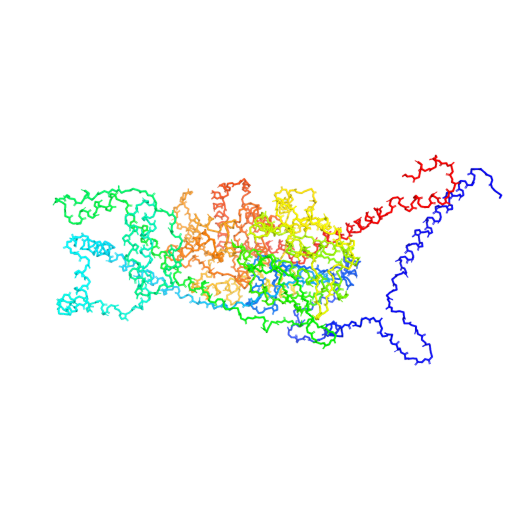 CA . GLU A 1 290 ? -31.567 -14.481 -22.751 1.00 38.44 290 GLU A CA 1
ATOM 2297 C C . GLU A 1 290 ? -30.731 -13.462 -21.958 1.00 38.44 290 GLU A C 1
ATOM 2299 O O . GLU A 1 290 ? -31.049 -12.267 -21.936 1.00 38.44 290 GLU A O 1
ATOM 2304 N N . ASN A 1 291 ? -29.599 -13.896 -21.396 1.00 36.69 291 ASN A N 1
ATOM 2305 C CA . ASN A 1 291 ? -28.692 -13.041 -20.625 1.00 36.69 291 ASN A CA 1
ATOM 2306 C C . ASN A 1 291 ? -27.893 -12.043 -21.484 1.00 36.69 291 ASN A C 1
ATOM 2308 O O . ASN A 1 291 ? -27.560 -10.944 -21.023 1.00 36.69 291 ASN A O 1
ATOM 2312 N N . LEU A 1 292 ? -27.586 -12.395 -22.737 1.00 32.97 292 LEU A N 1
ATOM 2313 C CA . LEU A 1 292 ? -26.844 -11.524 -23.653 1.00 32.97 292 LEU A CA 1
ATOM 2314 C C . LEU A 1 292 ? -27.737 -10.429 -24.259 1.00 32.97 292 LEU A C 1
ATOM 2316 O O . LEU A 1 292 ? -27.323 -9.271 -24.364 1.00 32.97 292 LEU A O 1
ATOM 2320 N N . PHE A 1 293 ? -28.974 -10.769 -24.632 1.00 35.94 293 PHE A N 1
ATOM 2321 C CA . PHE A 1 293 ? -29.859 -9.863 -25.372 1.00 35.94 293 PHE A CA 1
ATOM 2322 C C . PHE A 1 293 ? -30.619 -8.858 -24.496 1.00 35.94 293 PHE A C 1
ATOM 2324 O O . PHE A 1 293 ? -30.993 -7.786 -24.987 1.00 35.94 293 PHE A O 1
ATOM 2331 N N . HIS A 1 294 ? -30.776 -9.118 -23.194 1.00 36.34 294 HIS A N 1
ATOM 2332 C CA . HIS A 1 294 ? -31.446 -8.192 -22.270 1.00 36.34 294 HIS A CA 1
ATOM 2333 C C . HIS A 1 294 ? -30.746 -6.821 -22.141 1.00 36.34 294 HIS A C 1
ATOM 2335 O O . HIS A 1 294 ? -31.380 -5.834 -21.769 1.00 36.34 294 HIS A O 1
ATOM 2341 N N . LYS A 1 295 ? -29.459 -6.725 -22.507 1.00 32.88 295 LYS A N 1
ATOM 2342 C CA . LYS A 1 295 ? -28.639 -5.501 -22.401 1.00 32.88 295 LYS A CA 1
ATOM 2343 C C . LYS A 1 295 ? -28.702 -4.566 -23.616 1.00 32.88 295 LYS A C 1
ATOM 2345 O O . LYS A 1 295 ? -28.189 -3.454 -23.538 1.00 32.88 295 LYS A O 1
ATOM 2350 N N . VAL A 1 296 ? -29.327 -4.977 -24.724 1.00 30.84 296 VAL A N 1
ATOM 2351 C CA . VAL A 1 296 ? -29.286 -4.243 -26.016 1.00 30.84 296 VAL A CA 1
ATOM 2352 C C . VAL A 1 296 ? -30.640 -3.596 -26.376 1.00 30.84 296 VAL A C 1
ATOM 2354 O O . VAL A 1 296 ? -30.779 -2.906 -27.382 1.00 30.84 296 VAL A O 1
ATOM 2357 N N . LYS A 1 297 ? -31.656 -3.782 -25.527 1.00 30.31 297 LYS A N 1
ATOM 2358 C CA . LYS A 1 297 ? -33.060 -3.402 -25.762 1.00 30.31 297 LYS A CA 1
ATOM 2359 C C . LYS A 1 297 ? -33.366 -1.896 -25.998 1.00 30.31 297 LYS A C 1
ATOM 2361 O O . LYS A 1 297 ? -34.351 -1.655 -26.687 1.00 30.31 297 LYS A O 1
ATOM 2366 N N . PRO A 1 298 ? -32.606 -0.884 -25.518 1.00 31.16 298 PRO A N 1
ATOM 2367 C CA . PRO A 1 298 ? -33.070 0.515 -25.613 1.00 31.16 298 PRO A CA 1
ATOM 2368 C C . PRO A 1 298 ? -32.748 1.303 -26.901 1.00 31.16 298 PRO A C 1
ATOM 2370 O O . PRO A 1 298 ? -33.084 2.478 -26.964 1.00 31.16 298 PRO A O 1
ATOM 2373 N N . LEU A 1 299 ? -32.064 0.743 -27.905 1.00 29.47 299 LEU A N 1
ATOM 2374 C CA . LEU A 1 299 ? -31.396 1.564 -28.940 1.00 29.47 299 LEU A CA 1
ATOM 2375 C C . LEU A 1 299 ? -32.103 1.678 -30.309 1.00 29.47 299 LEU A C 1
ATOM 2377 O O . LEU A 1 299 ? -31.483 2.152 -31.257 1.00 29.47 299 LEU A O 1
ATOM 2381 N N . ALA A 1 300 ? -33.370 1.277 -30.448 1.00 28.61 300 ALA A N 1
ATOM 2382 C CA . ALA A 1 300 ? -33.982 1.065 -31.766 1.00 28.61 300 ALA A CA 1
ATOM 2383 C C . ALA A 1 300 ? -35.297 1.834 -32.010 1.00 28.61 300 ALA A C 1
ATOM 2385 O O . ALA A 1 300 ? -36.359 1.219 -32.062 1.00 28.61 300 ALA A O 1
ATOM 2386 N N . GLU A 1 301 ? -35.243 3.147 -32.264 1.00 29.95 301 GLU A N 1
ATOM 2387 C CA . GLU A 1 301 ? -36.377 3.887 -32.852 1.00 29.95 301 GLU A CA 1
ATOM 2388 C C . GLU A 1 301 ? -35.907 4.921 -33.898 1.00 29.95 301 GLU A C 1
ATOM 2390 O O . GLU A 1 301 ? -35.256 5.905 -33.561 1.00 29.95 301 GLU A O 1
ATOM 2395 N N . GLY A 1 302 ? -36.248 4.713 -35.183 1.00 27.12 302 GLY A N 1
ATOM 2396 C CA . GLY A 1 302 ? -36.074 5.730 -36.239 1.00 27.12 302 GLY A CA 1
ATOM 2397 C C . GLY A 1 302 ? -35.919 5.225 -37.689 1.00 27.12 302 GLY A C 1
ATOM 2398 O O . GLY A 1 302 ? -34.838 4.813 -38.072 1.00 27.12 302 GLY A O 1
ATOM 2399 N N . LYS A 1 303 ? -37.027 5.303 -38.452 1.00 27.25 303 LYS A N 1
ATOM 2400 C CA . LYS A 1 303 ? -37.323 5.301 -39.922 1.00 27.25 303 LYS A CA 1
ATOM 2401 C C . LYS A 1 303 ? -36.440 4.600 -41.000 1.00 27.25 303 LYS A C 1
ATOM 2403 O O . LYS A 1 303 ? -35.223 4.556 -40.957 1.00 27.25 303 LYS A O 1
ATOM 2408 N N . ARG A 1 304 ? -37.163 4.091 -42.021 1.00 27.80 304 ARG A N 1
ATOM 2409 C CA . ARG A 1 304 ? -36.784 3.230 -43.173 1.00 27.80 304 ARG A CA 1
ATOM 2410 C C . ARG A 1 304 ? -36.194 3.986 -44.381 1.00 27.80 304 ARG A C 1
ATOM 2412 O O . ARG A 1 304 ? -36.657 5.086 -44.662 1.00 27.80 304 ARG A O 1
ATOM 2419 N N . TYR A 1 305 ? -35.364 3.296 -45.176 1.00 28.06 305 TYR A N 1
ATOM 2420 C CA . TYR A 1 305 ? -35.104 3.580 -46.602 1.00 28.06 305 TYR A CA 1
ATOM 2421 C C . TYR A 1 305 ? -35.173 2.293 -47.457 1.00 28.06 305 TYR A C 1
ATOM 2423 O O . TYR A 1 305 ? -35.052 1.189 -46.924 1.00 28.06 305 TYR A O 1
ATOM 2431 N N . THR A 1 306 ? -35.461 2.440 -48.757 1.00 31.28 306 THR A N 1
ATOM 2432 C CA . THR A 1 306 ? -35.891 1.395 -49.712 1.00 31.28 306 THR A CA 1
ATOM 2433 C C . THR A 1 306 ? -34.820 0.958 -50.726 1.00 31.28 306 THR A C 1
ATOM 2435 O O . THR A 1 306 ? -33.857 1.663 -51.008 1.00 31.28 306 THR A O 1
ATOM 2438 N N . PHE A 1 307 ? -35.036 -0.246 -51.269 1.00 31.73 307 PHE A N 1
ATOM 2439 C CA . PHE A 1 307 ? -34.173 -1.113 -52.087 1.00 31.73 307 PHE A CA 1
ATOM 2440 C C . PHE A 1 307 ? -33.945 -0.628 -53.541 1.00 31.73 307 PHE A C 1
ATOM 2442 O O . PHE A 1 307 ? -34.192 -1.372 -54.483 1.00 31.73 307 PHE A O 1
ATOM 2449 N N . GLU A 1 308 ? -33.504 0.611 -53.765 1.00 35.75 308 GLU A N 1
ATOM 2450 C CA . GLU A 1 308 ? -33.292 1.133 -55.138 1.00 35.75 308 GLU A CA 1
ATOM 2451 C C . GLU A 1 308 ? -31.826 1.101 -55.615 1.00 35.75 308 GLU A C 1
ATOM 2453 O O . GLU A 1 308 ? -31.567 1.202 -56.809 1.00 35.75 308 GLU A O 1
ATOM 2458 N N . HIS A 1 309 ? -30.848 0.865 -54.732 1.00 37.50 309 HIS A N 1
ATOM 2459 C CA . HIS A 1 309 ? -29.418 0.940 -55.093 1.00 37.50 309 HIS A CA 1
ATOM 2460 C C . HIS A 1 309 ? -28.831 -0.305 -55.789 1.00 37.50 309 HIS A C 1
ATOM 2462 O O . HIS A 1 309 ? -27.727 -0.240 -56.325 1.00 37.50 309 HIS A O 1
ATOM 2468 N N . PHE A 1 310 ? -29.543 -1.437 -55.824 1.00 38.84 310 PHE A N 1
ATOM 2469 C CA . PHE A 1 310 ? -29.011 -2.699 -56.369 1.00 38.84 310 PHE A CA 1
ATOM 2470 C C . PHE A 1 310 ? -29.398 -3.002 -57.831 1.00 38.84 310 PHE A C 1
ATOM 2472 O O . PHE A 1 310 ? -29.019 -4.052 -58.349 1.00 38.84 310 PHE A O 1
ATOM 2479 N N . GLN A 1 311 ? -30.093 -2.094 -58.527 1.00 39.34 311 GLN A N 1
ATOM 2480 C CA . GLN A 1 311 ? -30.604 -2.330 -59.891 1.00 39.34 311 GLN A CA 1
ATOM 2481 C C . GLN A 1 311 ? -29.635 -2.003 -61.045 1.00 39.34 311 GLN A C 1
ATOM 2483 O O . GLN A 1 311 ? -30.026 -2.074 -62.204 1.00 39.34 311 GLN A O 1
ATOM 2488 N N . ASN A 1 312 ? -28.367 -1.662 -60.790 1.00 43.47 312 ASN A N 1
ATOM 2489 C CA . ASN A 1 312 ? -27.446 -1.348 -61.891 1.00 43.47 312 ASN A CA 1
ATOM 2490 C C . ASN A 1 312 ? -26.959 -2.627 -62.603 1.00 43.47 312 ASN A C 1
ATOM 2492 O O . ASN A 1 312 ? -25.999 -3.265 -62.173 1.00 43.47 312 ASN A O 1
ATOM 2496 N N . ASP A 1 313 ? -27.607 -3.022 -63.698 1.00 49.66 313 ASP A N 1
ATOM 2497 C CA . ASP A 1 313 ? -27.358 -4.277 -64.435 1.00 49.66 313 ASP A CA 1
ATOM 2498 C C . ASP A 1 313 ? -26.017 -4.343 -65.196 1.00 49.66 313 ASP A C 1
ATOM 2500 O O . ASP A 1 313 ? -25.672 -5.378 -65.761 1.00 49.66 313 ASP A O 1
ATOM 2504 N N . HIS A 1 314 ? -25.216 -3.273 -65.176 1.00 50.78 314 HIS A N 1
ATOM 2505 C CA . HIS A 1 314 ? -23.975 -3.167 -65.958 1.00 50.78 314 HIS A CA 1
ATOM 2506 C C . HIS A 1 314 ? -22.681 -3.468 -65.187 1.00 50.78 314 HIS A C 1
ATOM 2508 O O . HIS A 1 314 ? -21.605 -3.476 -65.782 1.00 50.78 314 HIS A O 1
ATOM 2514 N N . LEU A 1 315 ? -22.757 -3.720 -63.878 1.00 46.12 315 LEU A N 1
ATOM 2515 C CA . LEU A 1 315 ? -21.592 -4.054 -63.055 1.00 46.12 315 LEU A CA 1
ATOM 2516 C C . LEU A 1 315 ? -21.523 -5.560 -62.794 1.00 46.12 315 LEU A C 1
ATOM 2518 O O . LEU A 1 315 ? -22.535 -6.192 -62.478 1.00 46.12 315 LEU A O 1
ATOM 2522 N N . SER A 1 316 ? -20.320 -6.135 -62.874 1.00 47.72 316 SER A N 1
ATOM 2523 C CA . SER A 1 316 ? -20.097 -7.515 -62.431 1.00 47.72 316 SER A CA 1
ATOM 2524 C C . SER A 1 316 ? -20.369 -7.656 -60.927 1.00 47.72 316 SER A C 1
ATOM 2526 O O . SER A 1 316 ? -20.330 -6.681 -60.171 1.00 47.72 316 SER A O 1
ATOM 2528 N N . LYS A 1 317 ? -20.651 -8.884 -60.476 1.00 38.25 317 LYS A N 1
ATOM 2529 C CA . LYS A 1 317 ? -20.999 -9.174 -59.075 1.00 38.25 317 LYS A CA 1
ATOM 2530 C C . LYS A 1 317 ? -19.917 -8.676 -58.101 1.00 38.25 317 LYS A C 1
ATOM 2532 O O . LYS A 1 317 ? -20.251 -8.069 -57.088 1.00 38.25 317 LYS A O 1
ATOM 2537 N N . ASP A 1 318 ? -18.646 -8.822 -58.468 1.00 39.06 318 ASP A N 1
ATOM 2538 C CA . ASP A 1 318 ? -17.506 -8.364 -57.667 1.00 39.06 318 ASP A CA 1
ATOM 2539 C C . ASP A 1 318 ? -17.381 -6.835 -57.641 1.00 39.06 318 ASP A C 1
ATOM 2541 O O . ASP A 1 318 ? -17.084 -6.259 -56.597 1.00 39.06 318 ASP A O 1
ATOM 2545 N N . GLN A 1 319 ? -17.688 -6.148 -58.746 1.00 44.59 319 GLN A N 1
ATOM 2546 C CA . GLN A 1 319 ? -17.682 -4.680 -58.799 1.00 44.59 319 GLN A CA 1
ATOM 2547 C C . GLN A 1 319 ? -18.811 -4.062 -57.968 1.00 44.59 319 GLN A C 1
ATOM 2549 O O . GLN A 1 319 ? -18.584 -3.061 -57.295 1.00 44.59 319 GLN A O 1
ATOM 2554 N N . LYS A 1 320 ? -20.000 -4.681 -57.943 1.00 44.56 320 LYS A N 1
ATOM 2555 C CA . LYS A 1 320 ? -21.115 -4.257 -57.074 1.00 44.56 320 LYS A CA 1
ATOM 2556 C C . LYS A 1 320 ? -20.765 -4.395 -55.593 1.00 44.56 320 LYS A C 1
ATOM 2558 O O . LYS A 1 320 ? -21.123 -3.538 -54.792 1.00 44.56 320 LYS A O 1
ATOM 2563 N N . ILE A 1 321 ? -20.046 -5.460 -55.238 1.00 40.03 321 ILE A N 1
ATOM 2564 C CA . ILE A 1 321 ? -19.581 -5.716 -53.871 1.00 40.03 321 ILE A CA 1
ATOM 2565 C C . ILE A 1 321 ? -18.486 -4.720 -53.481 1.00 40.03 321 ILE A C 1
ATOM 2567 O O . ILE A 1 321 ? -18.568 -4.126 -52.413 1.00 40.03 321 ILE A O 1
ATOM 2571 N N . GLN A 1 322 ? -17.501 -4.475 -54.348 1.00 43.75 322 GLN A N 1
ATOM 2572 C CA . GLN A 1 322 ? -16.461 -3.471 -54.097 1.00 43.75 322 GLN A CA 1
ATOM 2573 C C . GLN A 1 322 ? -17.044 -2.063 -53.968 1.00 43.75 322 GLN A C 1
ATOM 2575 O O . GLN A 1 322 ? -16.635 -1.314 -53.087 1.00 43.75 322 GLN A O 1
ATOM 2580 N N . GLN A 1 323 ? -18.049 -1.733 -54.778 1.00 47.00 323 GLN A N 1
ATOM 2581 C CA . GLN A 1 323 ? -18.771 -0.475 -54.668 1.00 47.00 323 GLN A CA 1
ATOM 2582 C C . GLN A 1 323 ? -19.550 -0.388 -53.351 1.00 47.00 323 GLN A C 1
ATOM 2584 O O . GLN A 1 323 ? -19.344 0.556 -52.607 1.00 47.00 323 GLN A O 1
ATOM 2589 N N . PHE A 1 324 ? -20.316 -1.414 -52.967 1.00 42.66 324 PHE A N 1
ATOM 2590 C CA . PHE A 1 324 ? -20.993 -1.458 -51.665 1.00 42.66 324 PHE A CA 1
ATOM 2591 C C . PHE A 1 324 ? -20.018 -1.319 -50.482 1.00 42.66 324 PHE A C 1
ATOM 2593 O O . PHE A 1 324 ? -20.286 -0.589 -49.532 1.00 42.66 324 PHE A O 1
ATOM 2600 N N . LEU A 1 325 ? -18.872 -1.996 -50.519 1.00 42.47 325 LEU A N 1
ATOM 2601 C CA . LEU A 1 325 ? -17.869 -1.945 -49.451 1.00 42.47 325 LEU A CA 1
ATOM 2602 C C . LEU A 1 325 ? -17.138 -0.595 -49.387 1.00 42.47 325 LEU A C 1
ATOM 2604 O O . LEU A 1 325 ? -16.819 -0.132 -48.289 1.00 42.47 325 LEU A O 1
ATOM 2608 N N . SER A 1 326 ? -16.902 0.023 -50.547 1.00 45.06 326 SER A N 1
ATOM 2609 C CA . SER A 1 326 ? -16.338 1.368 -50.702 1.00 45.06 326 SER A CA 1
ATOM 2610 C C . SER A 1 326 ? -17.314 2.439 -50.218 1.00 45.06 326 SER A C 1
ATOM 2612 O O . SER A 1 326 ? -16.949 3.272 -49.393 1.00 45.06 326 SER A O 1
ATOM 2614 N N . ASP A 1 327 ? -18.569 2.368 -50.660 1.00 44.72 327 ASP A N 1
ATOM 2615 C CA . ASP A 1 327 ? -19.645 3.302 -50.314 1.00 44.72 327 ASP A CA 1
ATOM 2616 C C . ASP A 1 327 ? -19.963 3.268 -48.808 1.00 44.72 327 ASP A C 1
ATOM 2618 O O . ASP A 1 327 ? -20.407 4.265 -48.242 1.00 44.72 327 ASP A O 1
ATOM 2622 N N . ASN A 1 328 ? -19.677 2.141 -48.139 1.00 40.47 328 ASN A N 1
ATOM 2623 C CA . ASN A 1 328 ? -19.875 1.948 -46.700 1.00 40.47 328 ASN A CA 1
ATOM 2624 C C . ASN A 1 328 ? -18.577 1.987 -45.870 1.00 40.47 328 ASN A C 1
ATOM 2626 O O . ASN A 1 328 ? -18.610 1.719 -44.664 1.00 40.47 328 ASN A O 1
ATOM 2630 N N . SER A 1 329 ? -17.427 2.322 -46.465 1.00 40.78 329 SER A N 1
ATOM 2631 C CA . SER A 1 329 ? -16.127 2.527 -45.796 1.00 40.78 329 SER A CA 1
ATOM 2632 C C . SER A 1 329 ? -15.717 1.415 -44.807 1.00 40.78 329 SER A C 1
ATOM 2634 O O . SER A 1 329 ? -15.313 1.711 -43.675 1.00 40.78 329 SER A O 1
ATOM 2636 N N . VAL A 1 330 ? -15.900 0.133 -45.142 1.00 40.59 330 VAL A N 1
ATOM 2637 C CA . VAL A 1 330 ? -15.589 -0.994 -44.231 1.00 40.59 330 VAL A CA 1
ATOM 2638 C C . VAL A 1 330 ? -14.071 -1.220 -44.159 1.00 40.59 330 VAL A C 1
ATOM 2640 O O . VAL A 1 330 ? -13.440 -1.544 -45.162 1.00 40.59 330 VAL A O 1
ATOM 2643 N N . ASN A 1 331 ? -13.469 -1.053 -42.973 1.00 44.78 331 ASN A N 1
ATOM 2644 C CA . ASN A 1 331 ? -12.019 -1.164 -42.781 1.00 44.78 331 ASN A CA 1
ATOM 2645 C C . ASN A 1 331 ? -11.606 -2.606 -42.429 1.00 44.78 331 ASN A C 1
ATOM 2647 O O . ASN A 1 331 ? -11.654 -3.022 -41.271 1.00 44.78 331 ASN A O 1
ATOM 2651 N N . TYR A 1 332 ? -11.177 -3.359 -43.443 1.00 43.41 332 TYR A N 1
ATOM 2652 C CA . TYR A 1 332 ? -10.713 -4.745 -43.310 1.00 43.41 332 TYR A CA 1
ATOM 2653 C C . TYR A 1 332 ? -9.543 -4.916 -42.345 1.00 43.41 332 TYR A C 1
ATOM 2655 O O . TYR A 1 332 ? -9.516 -5.886 -41.589 1.00 43.41 332 TYR A O 1
ATOM 2663 N N . GLN A 1 333 ? -8.604 -3.967 -42.347 1.00 43.50 333 GLN A N 1
ATOM 2664 C CA . GLN A 1 333 ? -7.436 -4.018 -41.476 1.00 43.50 333 GLN A CA 1
ATOM 2665 C C . GLN A 1 333 ? -7.865 -3.975 -40.010 1.00 43.50 333 GLN A C 1
ATOM 2667 O O . GLN A 1 333 ? -7.410 -4.776 -39.208 1.00 43.50 333 GLN A O 1
ATOM 2672 N N . LYS A 1 334 ? -8.846 -3.132 -39.687 1.00 43.31 334 LYS A N 1
ATOM 2673 C CA . LYS A 1 334 ? -9.367 -3.001 -38.327 1.00 43.31 334 LYS A CA 1
ATOM 2674 C C . LYS A 1 334 ? -10.085 -4.261 -37.826 1.00 43.31 334 LYS A C 1
ATOM 2676 O O . LYS A 1 334 ? -9.907 -4.646 -36.676 1.00 43.31 334 LYS A O 1
ATOM 2681 N N . ILE A 1 335 ? -10.871 -4.923 -38.679 1.00 40.72 335 ILE A N 1
ATOM 2682 C CA . ILE A 1 335 ? -11.551 -6.186 -38.329 1.00 40.72 335 ILE A CA 1
ATOM 2683 C C . ILE A 1 335 ? -10.529 -7.309 -38.123 1.00 40.72 335 ILE A C 1
ATOM 2685 O O . ILE A 1 335 ? -10.651 -8.095 -37.184 1.00 40.72 335 ILE A O 1
ATOM 2689 N N . TYR A 1 336 ? -9.516 -7.367 -38.990 1.00 43.56 336 TYR A N 1
ATOM 2690 C CA . TYR A 1 336 ? -8.396 -8.292 -38.864 1.00 43.56 336 TYR A CA 1
ATOM 2691 C C . TYR A 1 336 ? -7.637 -8.068 -37.551 1.00 43.56 336 TYR A C 1
ATOM 2693 O O . TYR A 1 336 ? -7.432 -9.020 -36.798 1.00 43.56 336 TYR A O 1
ATOM 2701 N N . ASP A 1 337 ? -7.303 -6.815 -37.238 1.00 44.03 337 ASP A N 1
ATOM 2702 C CA . ASP A 1 337 ? -6.622 -6.446 -36.001 1.00 44.03 337 ASP A CA 1
ATOM 2703 C C . ASP A 1 337 ? -7.476 -6.841 -34.787 1.00 44.03 337 ASP A C 1
ATOM 2705 O O . ASP A 1 337 ? -6.977 -7.453 -33.848 1.00 44.03 337 ASP A O 1
ATOM 2709 N N . ASP A 1 338 ? -8.782 -6.572 -34.791 1.00 44.50 338 ASP A N 1
ATOM 2710 C CA . ASP A 1 338 ? -9.680 -6.938 -33.689 1.00 44.50 338 ASP A CA 1
ATOM 2711 C C . ASP A 1 338 ? -9.799 -8.458 -33.475 1.00 44.50 338 ASP A C 1
ATOM 2713 O O . ASP A 1 338 ? -9.856 -8.910 -32.327 1.00 44.50 338 ASP A O 1
ATOM 2717 N N . LEU A 1 339 ? -9.786 -9.256 -34.546 1.00 40.75 339 LEU A N 1
ATOM 2718 C CA . LEU A 1 339 ? -9.838 -10.719 -34.471 1.00 40.75 339 LEU A CA 1
ATOM 2719 C C . LEU A 1 339 ? -8.505 -11.321 -34.000 1.00 40.75 339 LEU A C 1
ATOM 2721 O O . LEU A 1 339 ? -8.504 -12.199 -33.137 1.00 40.75 339 LEU A O 1
ATOM 2725 N N . ALA A 1 340 ? -7.381 -10.805 -34.508 1.00 43.84 340 ALA A N 1
ATOM 2726 C CA . ALA A 1 340 ? -6.035 -11.142 -34.043 1.00 43.84 340 ALA A CA 1
ATOM 2727 C C . ALA A 1 340 ? -5.894 -10.885 -32.538 1.00 43.84 340 ALA A C 1
ATOM 2729 O O . ALA A 1 340 ? -5.451 -11.741 -31.772 1.00 43.84 340 ALA A O 1
ATOM 2730 N N . ASN A 1 341 ? -6.369 -9.716 -32.112 1.00 44.78 341 ASN A N 1
ATOM 2731 C CA . ASN A 1 341 ? -6.374 -9.287 -30.724 1.00 44.78 341 ASN A CA 1
ATOM 2732 C C . ASN A 1 341 ? -7.247 -10.181 -29.838 1.00 44.78 341 ASN A C 1
ATOM 2734 O O . ASN A 1 341 ? -6.876 -10.483 -28.709 1.00 44.78 341 ASN A O 1
ATOM 2738 N N . PHE A 1 342 ? -8.407 -10.617 -30.325 1.00 43.38 342 PHE A N 1
ATOM 2739 C CA . PHE A 1 342 ? -9.284 -11.512 -29.576 1.00 43.38 342 PHE A CA 1
ATOM 2740 C C . PHE A 1 342 ? -8.691 -12.919 -29.415 1.00 43.38 342 PHE A C 1
ATOM 2742 O O . PHE A 1 342 ? -8.770 -13.506 -28.336 1.00 43.38 342 PHE A O 1
ATOM 2749 N N . LEU A 1 343 ? -8.049 -13.436 -30.463 1.00 41.75 343 LEU A N 1
ATOM 2750 C CA . LEU A 1 343 ? -7.382 -14.737 -30.446 1.00 41.75 343 LEU A CA 1
ATOM 2751 C C . LEU A 1 343 ? -6.166 -14.764 -29.514 1.00 41.75 343 LEU A C 1
ATOM 2753 O O . LEU A 1 343 ? -5.984 -15.736 -28.787 1.00 41.75 343 LEU A O 1
ATOM 2757 N N . ALA A 1 344 ? -5.396 -13.675 -29.451 1.00 42.03 344 ALA A N 1
ATOM 2758 C CA . ALA A 1 344 ? -4.299 -13.528 -28.492 1.00 42.03 344 ALA A CA 1
ATOM 2759 C C . ALA A 1 344 ? -4.777 -13.516 -27.022 1.00 42.03 344 ALA A C 1
ATOM 2761 O O . ALA A 1 344 ? -4.038 -13.903 -26.121 1.00 42.03 344 ALA A O 1
ATOM 2762 N N . LEU A 1 345 ? -6.027 -13.112 -26.762 1.00 40.91 345 LEU A N 1
ATOM 2763 C CA . LEU A 1 345 ? -6.609 -13.030 -25.416 1.00 40.91 345 LEU A CA 1
ATOM 2764 C C . LEU A 1 345 ? -7.196 -14.360 -24.904 1.00 40.91 345 LEU A C 1
ATOM 2766 O O . LEU A 1 345 ? -7.430 -14.501 -23.704 1.00 40.91 345 LEU A O 1
ATOM 2770 N N . LEU A 1 346 ? -7.452 -15.341 -25.769 1.00 40.06 346 LEU A N 1
ATOM 2771 C CA . LEU A 1 346 ? -8.134 -16.601 -25.430 1.00 40.06 346 LEU A CA 1
ATOM 2772 C C . LEU A 1 346 ? -7.396 -17.491 -24.405 1.00 40.06 346 LEU A C 1
ATOM 2774 O O . LEU A 1 346 ? -8.009 -17.920 -23.425 1.00 40.06 346 LEU A O 1
ATOM 2778 N N . PRO A 1 347 ? -6.086 -17.743 -24.555 1.00 38.88 347 PRO A N 1
ATOM 2779 C CA . PRO A 1 347 ? -5.326 -18.537 -23.587 1.00 38.88 347 PRO A CA 1
ATOM 2780 C C . PRO A 1 347 ? -5.194 -17.822 -22.237 1.00 38.88 347 PRO A C 1
ATOM 2782 O O . PRO A 1 347 ? -5.196 -18.451 -21.186 1.00 38.88 347 PRO A O 1
ATOM 2785 N N . ILE A 1 348 ? -5.143 -16.488 -22.251 1.00 39.31 348 ILE A N 1
ATOM 2786 C CA . ILE A 1 348 ? -4.874 -15.655 -21.071 1.00 39.31 348 ILE A CA 1
ATOM 2787 C C . ILE A 1 348 ? -6.154 -15.328 -20.302 1.00 39.31 348 ILE A C 1
ATOM 2789 O O . ILE A 1 348 ? -6.135 -15.224 -19.077 1.00 39.31 348 ILE A O 1
ATOM 2793 N N . THR A 1 349 ? -7.294 -15.234 -20.985 1.00 36.47 349 THR A N 1
ATOM 2794 C CA . THR A 1 349 ? -8.599 -15.213 -20.317 1.00 36.47 349 THR A CA 1
ATOM 2795 C C . THR A 1 349 ? -8.834 -16.513 -19.555 1.00 36.47 349 THR A C 1
ATOM 2797 O O . THR A 1 349 ? -9.335 -16.429 -18.444 1.00 36.47 349 THR A O 1
ATOM 2800 N N . ARG A 1 350 ? -8.372 -17.680 -20.035 1.00 35.59 350 ARG A N 1
ATOM 2801 C CA . ARG A 1 350 ? -8.353 -18.917 -19.223 1.00 35.59 350 ARG A CA 1
ATOM 2802 C C . ARG A 1 350 ? -7.437 -18.810 -17.992 1.00 35.59 350 ARG A C 1
ATOM 2804 O O . ARG A 1 350 ? -7.812 -19.301 -16.939 1.00 35.59 350 ARG A O 1
ATOM 2811 N N . VAL A 1 351 ? -6.297 -18.113 -18.078 1.00 39.03 351 VAL A N 1
ATOM 2812 C CA . VAL A 1 351 ? -5.402 -17.842 -16.922 1.00 39.03 351 VAL A CA 1
ATOM 2813 C C . VAL A 1 351 ? -6.041 -16.882 -15.907 1.00 39.03 351 VAL A C 1
ATOM 2815 O O . VAL A 1 351 ? -5.830 -17.031 -14.709 1.00 39.03 351 VAL A O 1
ATOM 2818 N N . GLN A 1 352 ? -6.822 -15.891 -16.359 1.00 38.91 352 GLN A N 1
ATOM 2819 C CA . GLN A 1 352 ? -7.553 -14.966 -15.477 1.00 38.91 352 GLN A CA 1
ATOM 2820 C C . GLN A 1 352 ? -8.867 -15.555 -14.941 1.00 38.91 352 GLN A C 1
ATOM 2822 O O . GLN A 1 352 ? -9.309 -15.180 -13.853 1.00 38.91 352 GLN A O 1
ATOM 2827 N N . HIS A 1 353 ? -9.485 -16.476 -15.684 1.00 36.03 353 HIS A N 1
ATOM 2828 C CA . HIS A 1 353 ? -10.595 -17.324 -15.256 1.00 36.03 353 HIS A CA 1
ATOM 2829 C C . HIS A 1 353 ? -10.049 -18.568 -14.564 1.00 36.03 353 HIS A C 1
ATOM 2831 O O . HIS A 1 353 ? -10.296 -19.703 -14.955 1.00 36.03 353 HIS A O 1
ATOM 2837 N N . ILE A 1 354 ? -9.315 -18.338 -13.485 1.00 41.69 354 ILE A N 1
ATOM 2838 C CA . ILE A 1 354 ? -9.258 -19.337 -12.436 1.00 41.69 354 ILE A CA 1
ATOM 2839 C C . ILE A 1 354 ? -10.696 -19.459 -11.925 1.00 41.69 354 ILE A C 1
ATOM 2841 O O . ILE A 1 354 ? -11.269 -18.454 -11.490 1.00 41.69 354 ILE A O 1
ATOM 2845 N N . ASP A 1 355 ? -11.285 -20.650 -11.991 1.00 37.00 355 ASP A N 1
ATOM 2846 C CA . ASP A 1 355 ? -12.461 -20.953 -11.182 1.00 37.00 355 ASP A CA 1
ATOM 2847 C C . ASP A 1 355 ? -12.043 -20.789 -9.718 1.00 37.00 355 ASP A C 1
ATOM 2849 O O . ASP A 1 355 ? -11.357 -21.621 -9.124 1.00 37.00 355 ASP A O 1
ATOM 2853 N N . GLU A 1 356 ? -12.351 -19.611 -9.177 1.00 44.22 356 GLU A N 1
ATOM 2854 C CA . GLU A 1 356 ? -12.049 -19.225 -7.808 1.00 44.22 356 GLU A CA 1
ATOM 2855 C C . GLU A 1 356 ? -12.993 -19.996 -6.884 1.00 44.22 356 GLU A C 1
ATOM 2857 O O . GLU A 1 356 ? -13.972 -19.451 -6.376 1.00 44.22 356 GLU A O 1
ATOM 2862 N N . GLU A 1 357 ? -12.715 -21.275 -6.652 1.00 43.56 357 GLU A N 1
ATOM 2863 C CA . GLU A 1 357 ? -13.364 -21.978 -5.557 1.00 43.56 357 GLU A CA 1
ATOM 2864 C C . GLU A 1 357 ? -12.844 -21.406 -4.235 1.00 43.56 357 GLU A C 1
ATOM 2866 O O . GLU A 1 357 ? -11.636 -21.344 -3.966 1.00 43.56 357 GLU A O 1
ATOM 2871 N N . VAL A 1 358 ? -13.784 -20.941 -3.414 1.00 51.22 358 VAL A N 1
ATOM 2872 C CA . VAL A 1 358 ? -13.540 -20.548 -2.028 1.00 51.22 358 VAL A CA 1
ATOM 2873 C C . VAL A 1 358 ? -13.265 -21.833 -1.247 1.00 51.22 358 VAL A C 1
ATOM 2875 O O . VAL A 1 358 ? -14.175 -22.609 -0.987 1.00 51.22 358 VAL A O 1
ATOM 2878 N N . VAL A 1 359 ? -12.003 -22.077 -0.885 1.00 49.72 359 VAL A N 1
ATOM 2879 C CA . VAL A 1 359 ? -11.542 -23.388 -0.371 1.00 49.72 359 VAL A CA 1
ATOM 2880 C C . VAL A 1 359 ? -11.729 -23.549 1.148 1.00 49.72 359 VAL A C 1
ATOM 2882 O O . VAL A 1 359 ? -11.399 -24.595 1.689 1.00 49.72 359 VAL A O 1
ATOM 2885 N N . SER A 1 360 ? -12.284 -22.543 1.837 1.00 52.88 360 SER A N 1
ATOM 2886 C CA . SER A 1 360 ? -12.476 -22.436 3.303 1.00 52.88 360 SER A CA 1
ATOM 2887 C C . SER A 1 360 ? -11.360 -21.738 4.108 1.00 52.88 360 SER A C 1
ATOM 2889 O O . SER A 1 360 ? -10.299 -21.352 3.601 1.00 52.88 360 SER A O 1
ATOM 2891 N N . HIS A 1 361 ? -11.662 -21.515 5.393 1.00 53.84 361 HIS A N 1
ATOM 2892 C CA . HIS A 1 361 ? -10.775 -20.981 6.431 1.00 53.84 361 HIS A CA 1
ATOM 2893 C C . HIS A 1 361 ? -9.980 -22.068 7.180 1.00 53.84 361 HIS A C 1
ATOM 2895 O O . HIS A 1 361 ? -9.138 -21.732 8.021 1.00 53.84 361 HIS A O 1
ATOM 2901 N N . GLU A 1 362 ? -10.259 -23.349 6.923 1.00 51.44 362 GLU A N 1
ATOM 2902 C CA . GLU A 1 362 ? -9.669 -24.476 7.649 1.00 51.44 362 GLU A CA 1
ATOM 2903 C C . GLU A 1 362 ? -8.178 -24.656 7.307 1.00 51.44 362 GLU A C 1
ATOM 2905 O O . GLU A 1 362 ? -7.739 -24.393 6.188 1.00 51.44 362 GLU A O 1
ATOM 2910 N N . GLY A 1 363 ? -7.371 -25.052 8.300 1.00 53.59 363 GLY A N 1
ATOM 2911 C CA . GLY A 1 363 ? -5.927 -25.285 8.137 1.00 53.59 363 GLY A CA 1
ATOM 2912 C C . GLY A 1 363 ? -5.032 -24.036 8.164 1.00 53.59 363 GLY A C 1
ATOM 2913 O O . GLY A 1 363 ? -3.840 -24.135 7.882 1.00 53.59 363 GLY A O 1
ATOM 2914 N N . ARG A 1 364 ? -5.572 -22.858 8.500 1.00 62.59 364 ARG A N 1
ATOM 2915 C CA . ARG A 1 364 ? -4.775 -21.631 8.683 1.00 62.59 364 ARG A CA 1
ATOM 2916 C C . ARG A 1 364 ? -4.105 -21.585 10.060 1.00 62.59 364 ARG A C 1
ATOM 2918 O O . ARG A 1 364 ? -4.741 -22.002 11.028 1.00 62.59 364 ARG A O 1
ATOM 2925 N N . PRO A 1 365 ? -2.874 -21.052 10.163 1.00 63.28 365 PRO A N 1
ATOM 2926 C CA . PRO A 1 365 ? -2.158 -20.944 11.430 1.00 63.28 365 PRO A CA 1
ATOM 2927 C C . PRO A 1 365 ? -2.899 -20.048 12.432 1.00 63.28 365 PRO A C 1
ATOM 2929 O O . PRO A 1 365 ? -3.634 -19.134 12.053 1.00 63.28 365 PRO A O 1
ATOM 2932 N N . GLY A 1 366 ? -2.671 -20.313 13.718 1.00 73.12 366 GLY A N 1
ATOM 2933 C CA . GLY A 1 366 ? -3.242 -19.570 14.841 1.00 73.12 366 GLY A CA 1
ATOM 2934 C C . GLY A 1 366 ? -4.253 -20.373 15.659 1.00 73.12 366 GLY A C 1
ATOM 2935 O O . GLY A 1 366 ? -4.943 -21.255 15.149 1.00 73.12 366 GLY A O 1
ATOM 2936 N N . ALA A 1 367 ? -4.333 -20.058 16.950 1.00 82.25 367 ALA A N 1
ATOM 2937 C CA . ALA A 1 367 ? -5.252 -20.690 17.895 1.00 82.25 367 ALA A CA 1
ATOM 2938 C C . ALA A 1 367 ? -6.504 -19.828 18.088 1.00 82.25 367 ALA A C 1
ATOM 2940 O O . ALA A 1 367 ? -6.431 -18.604 17.992 1.00 82.25 367 ALA A O 1
ATOM 2941 N N . TYR A 1 368 ? -7.656 -20.444 18.363 1.00 85.56 368 TYR A N 1
ATOM 2942 C CA . TYR A 1 368 ? -8.849 -19.682 18.735 1.00 85.56 368 TYR A CA 1
ATOM 2943 C C . TYR A 1 368 ? -8.669 -19.044 20.114 1.00 85.56 368 TYR A C 1
ATOM 2945 O O . TYR A 1 368 ? -8.121 -19.661 21.024 1.00 85.56 368 TYR A O 1
ATOM 2953 N N . ILE A 1 369 ? -9.181 -17.825 20.277 1.00 86.25 369 ILE A N 1
ATOM 2954 C CA . ILE A 1 369 ? -9.439 -17.268 21.607 1.00 86.25 369 ILE A CA 1
ATOM 2955 C C . ILE A 1 369 ? -10.611 -18.054 22.194 1.00 86.25 369 ILE A C 1
ATOM 2957 O O . ILE A 1 369 ? -11.628 -18.220 21.519 1.00 86.25 369 ILE A O 1
ATOM 2961 N N . LEU A 1 370 ? -10.461 -18.561 23.416 1.00 85.62 370 LEU A N 1
ATOM 2962 C CA . LEU A 1 370 ? -11.429 -19.461 24.042 1.00 85.62 370 LEU A CA 1
ATOM 2963 C C . LEU A 1 370 ? -12.154 -18.794 25.217 1.00 85.62 370 LEU A C 1
ATOM 2965 O O . LEU A 1 370 ? -11.588 -17.966 25.935 1.00 85.62 370 LEU A O 1
ATOM 2969 N N . ASN A 1 371 ? -13.397 -19.213 25.426 1.00 81.38 371 ASN A N 1
ATOM 2970 C CA . ASN A 1 371 ? -14.153 -19.038 26.659 1.00 81.38 371 ASN A CA 1
ATOM 2971 C C . ASN A 1 371 ? -13.526 -19.858 27.804 1.00 81.38 371 ASN A C 1
ATOM 2973 O O . ASN A 1 371 ? -12.660 -20.708 27.585 1.00 81.38 371 ASN A O 1
ATOM 2977 N N . GLN A 1 372 ? -14.006 -19.648 29.034 1.00 75.12 372 GLN A N 1
ATOM 2978 C CA . GLN A 1 372 ? -13.570 -20.426 30.205 1.00 75.12 372 GLN A CA 1
ATOM 2979 C C . GLN A 1 372 ? -13.876 -21.929 30.089 1.00 75.12 372 GLN A C 1
ATOM 2981 O O . GLN A 1 372 ? -13.171 -22.742 30.677 1.00 75.12 372 GLN A O 1
ATOM 2986 N N . ASP A 1 373 ? -14.901 -22.303 29.323 1.00 79.81 373 ASP A N 1
ATOM 2987 C CA . ASP A 1 373 ? -15.300 -23.694 29.080 1.00 79.81 373 ASP A CA 1
ATOM 2988 C C . ASP A 1 373 ? -14.509 -24.378 27.944 1.00 79.81 373 ASP A C 1
ATOM 2990 O O . ASP A 1 373 ? -14.790 -25.523 27.593 1.00 79.81 373 ASP A O 1
ATOM 2994 N N . GLY A 1 374 ? -13.521 -23.690 27.358 1.00 77.56 374 GLY A N 1
ATOM 2995 C CA . GLY A 1 374 ? -12.688 -24.204 26.269 1.00 77.56 374 GLY A CA 1
ATOM 2996 C C . GLY A 1 374 ? -13.317 -24.099 24.875 1.00 77.56 374 GLY A C 1
ATOM 2997 O O . GLY A 1 374 ? -12.682 -24.488 23.894 1.00 77.56 374 GLY A O 1
ATOM 2998 N N . THR A 1 375 ? -14.529 -23.556 24.745 1.00 83.00 375 THR A N 1
ATOM 2999 C CA . THR A 1 375 ? -15.149 -23.297 23.436 1.00 83.00 375 THR A CA 1
ATOM 3000 C C . THR A 1 375 ? -14.617 -22.002 22.809 1.00 83.00 375 THR A C 1
ATOM 3002 O O . THR A 1 375 ? -14.214 -21.094 23.537 1.00 83.00 375 THR A O 1
ATOM 3005 N N . PRO A 1 376 ? -14.596 -21.854 21.469 1.00 86.38 376 PRO A N 1
ATOM 3006 C CA . PRO A 1 376 ? -14.192 -20.600 20.835 1.00 86.38 376 PRO A CA 1
ATOM 3007 C C . PRO A 1 376 ? -15.058 -19.410 21.269 1.00 86.38 376 PRO A C 1
ATOM 3009 O O . PRO A 1 376 ? -16.283 -19.429 21.123 1.00 86.38 376 PRO A O 1
ATOM 3012 N N . PHE A 1 377 ? -14.409 -18.340 21.734 1.00 89.69 377 PHE A N 1
ATOM 3013 C CA . PHE A 1 377 ? -15.059 -17.072 22.044 1.00 89.69 377 PHE A CA 1
ATOM 3014 C C . PHE A 1 377 ? -15.717 -16.522 20.775 1.00 89.69 377 PHE A C 1
ATOM 3016 O O . PHE A 1 377 ? -15.046 -16.198 19.787 1.00 89.69 377 PHE A O 1
ATOM 3023 N N . THR A 1 378 ? -17.046 -16.453 20.807 1.00 92.31 378 THR A N 1
ATOM 3024 C CA . THR A 1 378 ? -17.885 -16.088 19.665 1.00 92.31 378 THR A CA 1
ATOM 3025 C C . THR A 1 378 ? -18.761 -14.908 20.048 1.00 92.31 378 THR A C 1
ATOM 3027 O O . THR A 1 378 ? -19.481 -14.955 21.045 1.00 92.31 378 THR A O 1
ATOM 3030 N N . VAL A 1 379 ? -18.702 -13.852 19.241 1.00 94.50 379 VAL A N 1
ATOM 3031 C CA . VAL A 1 379 ? -19.526 -12.655 19.404 1.00 94.50 379 VAL A CA 1
ATOM 3032 C C . VAL A 1 379 ? -20.526 -12.600 18.266 1.00 94.50 379 VAL A C 1
ATOM 3034 O O . VAL A 1 379 ? -20.139 -12.599 17.099 1.00 94.50 379 VAL A O 1
ATOM 3037 N N . THR A 1 380 ? -21.806 -12.493 18.604 1.00 96.12 380 THR A N 1
ATOM 3038 C CA . THR A 1 380 ? -22.866 -12.274 17.617 1.00 96.12 380 THR A CA 1
ATOM 3039 C C . THR A 1 380 ? -23.254 -10.805 17.600 1.00 96.12 380 THR A C 1
ATOM 3041 O O . THR A 1 380 ? -23.607 -10.239 18.636 1.00 96.12 380 THR A O 1
ATOM 3044 N N . VAL A 1 381 ? -23.216 -10.168 16.431 1.00 95.38 381 VAL A N 1
ATOM 3045 C CA . VAL A 1 381 ? -23.641 -8.771 16.247 1.00 95.38 381 VAL A CA 1
ATOM 3046 C C . VAL A 1 381 ? -24.624 -8.645 15.092 1.00 95.38 381 VAL A C 1
ATOM 3048 O O . VAL A 1 381 ? -24.564 -9.391 14.119 1.00 95.38 381 VAL A O 1
ATOM 3051 N N . LYS A 1 382 ? -25.520 -7.658 15.168 1.00 94.81 382 LYS A N 1
ATOM 3052 C CA . LYS A 1 382 ? -26.459 -7.365 14.076 1.00 94.81 382 LYS A CA 1
ATOM 3053 C C . LYS A 1 382 ? -25.821 -6.491 12.996 1.00 94.81 382 LYS A C 1
ATOM 3055 O O . LYS A 1 382 ? -25.106 -5.530 13.303 1.00 94.81 382 LYS A O 1
ATOM 3060 N N . GLY A 1 383 ? -26.113 -6.812 11.743 1.00 94.31 383 GLY A N 1
ATOM 3061 C CA . GLY A 1 383 ? -25.750 -6.064 10.540 1.00 94.31 383 GLY A CA 1
ATOM 3062 C C . GLY A 1 383 ? -26.931 -5.930 9.585 1.00 94.31 383 GLY A C 1
ATOM 3063 O O . GLY A 1 383 ? -28.024 -6.421 9.867 1.00 94.31 383 GLY A O 1
ATOM 3064 N N . LEU A 1 384 ? -26.703 -5.297 8.433 1.00 93.50 384 LEU A N 1
ATOM 3065 C CA . LEU A 1 384 ? -27.692 -5.320 7.354 1.00 93.50 384 LEU A CA 1
ATOM 3066 C C . LEU A 1 384 ? -27.827 -6.747 6.817 1.00 93.50 384 LEU A C 1
ATOM 3068 O O . LEU A 1 384 ? -26.810 -7.408 6.589 1.00 93.50 384 LEU A O 1
ATOM 3072 N N . ASP A 1 385 ? -29.047 -7.195 6.536 1.00 92.31 385 ASP A N 1
ATOM 3073 C CA . ASP A 1 385 ? -29.222 -8.216 5.507 1.00 92.31 385 ASP A CA 1
ATOM 3074 C C . ASP A 1 385 ? -28.908 -7.568 4.145 1.00 92.31 385 ASP A C 1
ATOM 3076 O O . ASP A 1 385 ? -29.465 -6.532 3.770 1.00 92.31 385 ASP A O 1
ATOM 3080 N N . VAL A 1 386 ? -27.939 -8.135 3.425 1.00 89.50 386 VAL A N 1
ATOM 3081 C CA . VAL A 1 386 ? -27.452 -7.566 2.162 1.00 89.50 386 VAL A CA 1
ATOM 3082 C C . VAL A 1 386 ? -28.490 -7.658 1.037 1.00 89.50 386 VAL A C 1
ATOM 3084 O O . VAL A 1 386 ? -28.473 -6.818 0.134 1.00 89.50 386 VAL A O 1
ATOM 3087 N N . TYR A 1 387 ? -29.424 -8.609 1.111 1.00 90.06 387 TYR A N 1
ATOM 3088 C CA . TYR A 1 387 ? -30.505 -8.799 0.142 1.00 90.06 387 TYR A CA 1
ATOM 3089 C C . TYR A 1 387 ? -31.760 -8.009 0.514 1.00 90.06 387 TYR A C 1
ATOM 3091 O O . TYR A 1 387 ? -32.452 -7.514 -0.375 1.00 90.06 387 TYR A O 1
ATOM 3099 N N . ASN A 1 388 ? -32.027 -7.831 1.810 1.00 91.69 388 ASN A N 1
ATOM 3100 C CA . ASN A 1 388 ? -33.129 -7.008 2.304 1.00 91.69 388 ASN A CA 1
ATOM 3101 C C . ASN A 1 388 ? -32.656 -6.023 3.386 1.00 91.69 388 ASN A C 1
ATOM 3103 O O . ASN A 1 388 ? -32.706 -6.330 4.576 1.00 91.69 388 ASN A O 1
ATOM 3107 N N . PRO A 1 389 ? -32.262 -4.792 3.028 1.00 88.50 389 PRO A N 1
ATOM 3108 C CA . PRO A 1 389 ? -31.561 -3.909 3.958 1.00 88.50 389 PRO A CA 1
ATOM 3109 C C . PRO A 1 389 ? -32.463 -3.295 5.048 1.00 88.50 389 PRO A C 1
ATOM 3111 O O . PRO A 1 389 ? -31.986 -2.618 5.967 1.00 88.50 389 PRO A O 1
ATOM 3114 N N . TYR A 1 390 ? -33.774 -3.538 4.970 1.00 90.31 390 TYR A N 1
ATOM 3115 C CA . TYR A 1 390 ? -34.739 -3.196 6.015 1.00 90.31 390 TYR A CA 1
ATOM 3116 C C . TYR A 1 390 ? -34.813 -4.255 7.122 1.00 90.31 390 TYR A C 1
ATOM 3118 O O . TYR A 1 390 ? -35.407 -3.993 8.164 1.00 90.31 390 TYR A O 1
ATOM 3126 N N . GLN A 1 391 ? -34.203 -5.424 6.917 1.00 92.31 391 GLN A N 1
ATOM 3127 C CA . GLN A 1 391 ? -34.083 -6.483 7.914 1.00 92.31 391 GLN A CA 1
ATOM 3128 C C . GLN A 1 391 ? -32.682 -6.510 8.532 1.00 92.31 391 GLN A C 1
ATOM 3130 O O . GLN A 1 391 ? -31.698 -6.041 7.948 1.00 92.31 391 GLN A O 1
ATOM 3135 N N . ASP A 1 392 ? -32.621 -7.024 9.758 1.00 92.00 392 ASP A N 1
ATOM 3136 C CA . ASP A 1 392 ? -31.379 -7.268 10.483 1.00 92.00 392 ASP A CA 1
ATOM 3137 C C . ASP A 1 392 ? -30.954 -8.722 10.270 1.00 92.00 392 ASP A C 1
ATOM 3139 O O . ASP A 1 392 ? -31.779 -9.630 10.376 1.00 92.00 392 ASP A O 1
ATOM 3143 N N . LYS A 1 393 ? -29.659 -8.944 10.042 1.00 94.31 393 LYS A N 1
ATOM 3144 C CA . LYS A 1 393 ? -29.044 -10.276 10.072 1.00 94.31 393 LYS A CA 1
ATOM 3145 C C . LYS A 1 393 ? -28.056 -10.351 11.233 1.00 94.31 393 LYS A C 1
ATOM 3147 O O . LYS A 1 393 ? -27.335 -9.386 11.495 1.00 94.31 393 LYS A O 1
ATOM 3152 N N . GLU A 1 394 ? -28.040 -11.476 11.937 1.00 94.75 394 GLU A N 1
ATOM 3153 C CA . GLU A 1 394 ? -27.032 -11.772 12.958 1.00 94.75 394 GLU A CA 1
ATOM 3154 C C . GLU A 1 394 ? -25.780 -12.355 12.296 1.00 94.75 394 GLU A C 1
ATOM 3156 O O . GLU A 1 394 ? -25.876 -13.194 11.405 1.00 94.75 394 GLU A O 1
ATOM 3161 N N . TYR A 1 395 ? -24.616 -11.858 12.709 1.00 93.69 395 TYR A N 1
ATOM 3162 C CA . TYR A 1 395 ? -23.306 -12.259 12.212 1.00 93.69 395 TYR A CA 1
ATOM 3163 C C . TYR A 1 395 ? -22.471 -12.764 13.380 1.00 93.69 395 TYR A C 1
ATOM 3165 O O . TYR A 1 395 ? -22.227 -12.016 14.331 1.00 93.69 395 TYR A O 1
ATOM 3173 N N . GLU A 1 396 ? -22.011 -14.006 13.286 1.00 93.12 396 GLU A N 1
ATOM 3174 C CA . GLU A 1 396 ? -21.114 -14.607 14.268 1.00 93.12 396 GLU A CA 1
ATOM 3175 C C . GLU A 1 396 ? -19.656 -14.331 13.901 1.00 93.12 396 GLU A C 1
ATOM 3177 O O . GLU A 1 396 ? -19.219 -14.555 12.768 1.00 93.12 396 GLU A O 1
ATOM 3182 N N . VAL A 1 397 ? -18.896 -13.834 14.874 1.00 92.19 397 VAL A N 1
ATOM 3183 C CA . VAL A 1 397 ? -17.477 -13.517 14.728 1.00 92.19 397 VAL A CA 1
ATOM 3184 C C . VAL A 1 397 ? -16.678 -14.282 15.773 1.00 92.19 397 VAL A C 1
ATOM 3186 O O . VAL A 1 397 ? -16.914 -14.150 16.974 1.00 92.19 397 VAL A O 1
ATOM 3189 N N . ARG A 1 398 ? -15.704 -15.058 15.300 1.00 89.94 398 ARG A N 1
ATOM 3190 C CA . ARG A 1 398 ? -14.709 -15.775 16.104 1.00 89.94 398 ARG A CA 1
ATOM 3191 C C . ARG A 1 398 ? -13.337 -15.145 15.909 1.00 89.94 398 ARG A C 1
ATOM 3193 O O . ARG A 1 398 ? -13.088 -14.480 14.904 1.00 89.94 398 ARG A O 1
ATOM 3200 N N . PHE A 1 399 ? -12.434 -15.363 16.857 1.00 87.88 399 PHE A N 1
ATOM 3201 C CA . PHE A 1 399 ? -11.111 -14.742 16.846 1.00 87.88 399 PHE A CA 1
ATOM 3202 C C . PHE A 1 399 ? -10.025 -15.806 16.908 1.00 87.88 399 PHE A C 1
ATOM 3204 O O . PHE A 1 399 ? -10.062 -16.681 17.773 1.00 87.88 399 PHE A O 1
ATOM 3211 N N . LYS A 1 400 ? -9.045 -15.705 16.012 1.00 84.81 400 LYS A N 1
ATOM 3212 C CA . LYS A 1 400 ? -7.798 -16.474 16.065 1.00 84.81 400 LYS A CA 1
ATOM 3213 C C . LYS A 1 400 ? -6.638 -15.561 16.402 1.00 84.81 400 LYS A C 1
ATOM 3215 O O . LYS A 1 400 ? -6.657 -14.400 16.005 1.00 84.81 400 LYS A O 1
ATOM 3220 N N . TYR A 1 401 ? -5.620 -16.077 17.073 1.00 83.88 401 TYR A N 1
ATOM 3221 C CA . TYR A 1 401 ? -4.420 -15.315 17.382 1.00 83.88 401 TYR A CA 1
ATOM 3222 C C . TYR A 1 401 ? -3.126 -16.059 17.039 1.00 83.88 401 TYR A C 1
ATOM 3224 O O . TYR A 1 401 ? -3.069 -17.2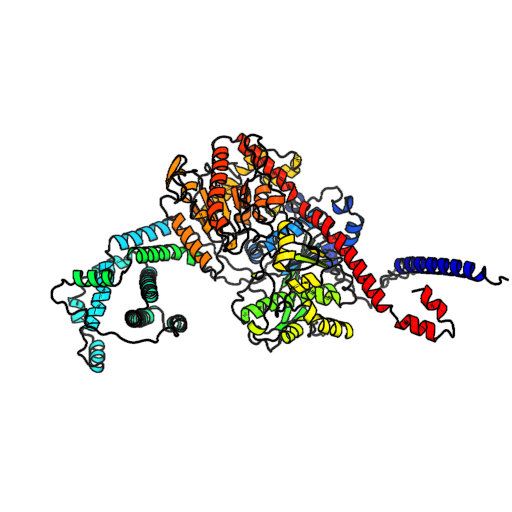90 17.044 1.00 83.88 401 TYR A O 1
ATOM 3232 N N . ILE A 1 402 ? -2.085 -15.276 16.749 1.00 80.06 402 ILE A N 1
ATOM 3233 C CA . ILE A 1 402 ? -0.699 -15.710 16.538 1.00 80.06 402 ILE A CA 1
ATOM 3234 C C . ILE A 1 402 ? 0.210 -14.768 17.332 1.00 80.06 402 ILE A C 1
ATOM 3236 O O . ILE A 1 402 ? 0.017 -13.552 17.306 1.00 80.06 402 ILE A O 1
ATOM 3240 N N . ILE A 1 403 ? 1.206 -15.313 18.031 1.00 75.56 403 ILE A N 1
ATOM 3241 C CA . ILE A 1 403 ? 2.168 -14.534 18.823 1.00 75.56 403 ILE A CA 1
ATOM 3242 C C . ILE A 1 403 ? 3.539 -14.569 18.144 1.00 75.56 403 ILE A C 1
ATOM 3244 O O . ILE A 1 403 ? 4.026 -15.634 17.775 1.00 75.56 403 ILE A O 1
ATOM 3248 N N . LYS A 1 404 ? 4.170 -13.397 18.004 1.00 71.12 404 LYS A N 1
ATOM 3249 C CA . LYS A 1 404 ? 5.499 -13.202 17.407 1.00 71.12 404 LYS A CA 1
ATOM 3250 C C . LYS A 1 404 ? 6.314 -12.160 18.164 1.00 71.12 404 LYS A C 1
ATOM 3252 O O . LYS A 1 404 ? 6.213 -10.960 17.901 1.00 71.12 404 LYS A O 1
ATOM 3257 N N . GLY A 1 405 ? 7.174 -12.607 19.077 1.00 70.12 405 GLY A N 1
ATOM 3258 C CA . GLY A 1 405 ? 7.956 -11.698 19.919 1.00 70.12 405 GLY A CA 1
ATOM 3259 C C . GLY A 1 405 ? 7.036 -10.776 20.728 1.00 70.12 405 GLY A C 1
ATOM 3260 O O . GLY A 1 405 ? 6.150 -11.252 21.427 1.00 70.12 405 GLY A O 1
ATOM 3261 N N . THR A 1 406 ? 7.201 -9.456 20.601 1.00 72.00 406 THR A N 1
ATOM 3262 C CA . THR A 1 406 ? 6.347 -8.449 21.269 1.00 72.00 406 THR A CA 1
ATOM 3263 C C . THR A 1 406 ? 4.994 -8.220 20.583 1.00 72.00 406 THR A C 1
ATOM 3265 O O . THR A 1 406 ? 4.238 -7.327 20.978 1.00 72.00 406 THR A O 1
ATOM 3268 N N . GLN A 1 407 ? 4.690 -8.977 19.529 1.00 82.25 407 GLN A N 1
ATOM 3269 C CA . GLN A 1 407 ? 3.505 -8.793 18.710 1.00 82.25 407 GLN A CA 1
ATOM 3270 C C . GLN A 1 407 ? 2.486 -9.916 18.921 1.00 82.25 407 GLN A C 1
ATOM 3272 O O . GLN A 1 407 ? 2.832 -11.092 18.866 1.00 82.25 407 GLN A O 1
ATOM 3277 N N . VAL A 1 408 ? 1.211 -9.551 19.046 1.00 84.50 408 VAL A N 1
ATOM 3278 C CA . VAL A 1 408 ? 0.074 -10.472 18.917 1.00 84.50 408 VAL A CA 1
ATOM 3279 C C . VAL A 1 408 ? -0.728 -10.066 17.687 1.00 84.50 408 VAL A C 1
ATOM 3281 O O . VAL A 1 408 ? -1.123 -8.912 17.557 1.00 84.50 408 VAL A O 1
ATOM 3284 N N . LYS A 1 409 ? -0.973 -10.985 16.760 1.00 85.50 409 LYS A N 1
ATOM 3285 C CA . LYS A 1 409 ? -1.893 -10.774 15.637 1.00 85.50 409 LYS A CA 1
ATOM 3286 C C . LYS A 1 409 ? -3.213 -11.450 15.962 1.00 85.50 409 LYS A C 1
ATOM 3288 O O . LYS A 1 409 ? -3.203 -12.612 16.346 1.00 85.50 409 LYS A O 1
ATOM 3293 N N . ILE A 1 410 ? -4.322 -10.746 15.788 1.00 87.38 410 ILE A N 1
ATOM 3294 C CA . ILE A 1 410 ? -5.680 -11.241 15.981 1.00 87.38 410 ILE A CA 1
ATOM 3295 C C . ILE A 1 410 ? -6.405 -11.170 14.643 1.00 87.38 410 ILE A C 1
ATOM 3297 O O . ILE A 1 410 ? -6.536 -10.104 14.041 1.00 87.38 410 ILE A O 1
ATOM 3301 N N . SER A 1 411 ? -6.872 -12.326 14.189 1.00 84.69 411 SER A N 1
ATOM 3302 C CA . SER A 1 411 ? -7.625 -12.483 12.956 1.00 84.69 411 SER A CA 1
ATOM 3303 C C . SER A 1 411 ? -9.101 -12.742 13.249 1.00 84.69 411 SER A C 1
ATOM 3305 O O . SER A 1 411 ? -9.425 -13.623 14.047 1.00 84.69 411 SER A O 1
ATOM 3307 N N . PHE A 1 412 ? -9.995 -11.999 12.598 1.00 85.06 412 PHE A N 1
ATOM 3308 C CA . PHE A 1 412 ? -11.444 -12.209 12.711 1.00 85.06 412 PHE A CA 1
ATOM 3309 C C . PHE A 1 412 ? -11.923 -13.254 11.707 1.00 85.06 412 PHE A C 1
ATOM 3311 O O . PHE A 1 412 ? -11.600 -13.151 10.525 1.00 85.06 412 PHE A O 1
ATOM 3318 N N . GLU A 1 413 ? -12.747 -14.196 12.153 1.00 83.56 413 GLU A N 1
ATOM 3319 C CA . GLU A 1 413 ? -13.424 -15.196 11.330 1.00 83.56 413 GLU A CA 1
ATOM 3320 C C . GLU A 1 413 ? -14.947 -14.989 11.397 1.00 83.56 413 GLU A C 1
ATOM 3322 O O . GLU A 1 413 ? -15.551 -15.160 12.452 1.00 83.56 413 GLU A O 1
ATOM 3327 N N . CYS A 1 414 ? -15.566 -14.627 10.272 1.00 85.81 414 CYS A N 1
ATOM 3328 C CA . CYS A 1 414 ? -17.003 -14.427 10.105 1.00 85.81 414 CYS A CA 1
ATOM 3329 C C . CYS A 1 414 ? -17.443 -15.057 8.769 1.00 85.81 414 CYS A C 1
ATOM 3331 O O . CYS A 1 414 ? -17.261 -14.434 7.718 1.00 85.81 414 CYS A O 1
ATOM 3333 N N . PRO A 1 415 ? -17.989 -16.286 8.783 1.00 77.75 415 PRO A N 1
ATOM 3334 C CA . PRO A 1 415 ? -18.321 -17.034 7.566 1.00 77.75 415 PRO A CA 1
ATOM 3335 C C . PRO A 1 415 ? -19.252 -16.283 6.604 1.00 77.75 415 PRO A C 1
ATOM 3337 O O . PRO A 1 415 ? -19.088 -16.364 5.390 1.00 77.75 415 PRO A O 1
ATOM 3340 N N . ASP A 1 416 ? -20.179 -15.491 7.146 1.00 79.56 416 ASP A N 1
ATOM 3341 C CA . ASP A 1 416 ? -21.144 -14.699 6.377 1.00 79.56 416 ASP A CA 1
ATOM 3342 C C . ASP A 1 416 ? -20.545 -13.475 5.663 1.00 79.56 416 ASP A C 1
ATOM 3344 O O . ASP A 1 416 ? -21.203 -12.897 4.800 1.00 79.56 416 ASP A O 1
ATOM 3348 N N . LEU A 1 417 ? -19.333 -13.045 6.033 1.00 75.69 417 LEU A N 1
ATOM 3349 C CA . LEU A 1 417 ? -18.679 -11.848 5.484 1.00 75.69 417 LEU A CA 1
ATOM 3350 C C . LEU A 1 417 ? -17.377 -12.151 4.738 1.00 75.69 417 LEU A C 1
ATOM 3352 O O . LEU A 1 417 ? -16.995 -11.424 3.819 1.00 75.69 417 LEU A O 1
ATOM 3356 N N . LEU A 1 418 ? -16.664 -13.207 5.124 1.00 63.09 418 LEU A N 1
ATOM 3357 C CA . LEU A 1 418 ? -15.268 -13.421 4.739 1.00 63.09 418 LEU A CA 1
ATOM 3358 C C . LEU A 1 418 ? -15.092 -14.300 3.502 1.00 63.09 418 LEU A C 1
ATOM 3360 O O . LEU A 1 418 ? -14.219 -15.169 3.461 1.00 63.09 418 LEU A O 1
ATOM 3364 N N . THR A 1 419 ? -15.856 -14.042 2.445 1.00 57.03 419 THR A N 1
ATOM 3365 C CA . THR A 1 419 ? -15.604 -14.703 1.160 1.00 57.03 419 THR A CA 1
ATOM 3366 C C . THR A 1 419 ? -14.405 -14.069 0.447 1.00 57.03 419 THR A C 1
ATOM 3368 O O . THR A 1 419 ? -13.493 -14.795 0.065 1.00 57.03 419 THR A O 1
ATOM 3371 N N . LEU A 1 420 ? -14.338 -12.735 0.291 1.00 58.19 420 LEU A N 1
ATOM 3372 C CA . LEU A 1 420 ? -13.327 -12.068 -0.551 1.00 58.19 420 LEU A CA 1
ATOM 3373 C C . LEU A 1 420 ? -12.943 -10.656 -0.047 1.00 58.19 420 LEU A C 1
ATOM 3375 O O . LEU A 1 420 ? -13.814 -9.804 0.139 1.00 58.19 420 LEU A O 1
ATOM 3379 N N . LEU A 1 421 ? -11.638 -10.358 0.054 1.00 57.44 421 LEU A N 1
ATOM 3380 C CA . LEU A 1 421 ? -11.139 -8.984 0.243 1.00 57.44 421 LEU A CA 1
ATOM 3381 C C . LEU A 1 421 ? -11.607 -8.084 -0.918 1.00 57.44 421 LEU A C 1
ATOM 3383 O O . LEU A 1 421 ? -11.359 -8.413 -2.082 1.00 57.44 421 LEU A O 1
ATOM 3387 N N . TYR A 1 422 ? -12.264 -6.964 -0.585 1.00 59.88 422 TYR A N 1
ATOM 3388 C CA . TYR A 1 422 ? -12.921 -6.029 -1.516 1.00 59.88 422 TYR A CA 1
ATOM 3389 C C . TYR A 1 422 ? -13.845 -6.709 -2.531 1.00 59.88 422 TYR A C 1
ATOM 3391 O O . TYR A 1 422 ? -13.689 -6.565 -3.746 1.00 59.88 422 TYR A O 1
ATOM 3399 N N . GLN A 1 423 ? -14.825 -7.463 -2.031 1.00 62.19 423 GLN A N 1
ATOM 3400 C CA . GLN A 1 423 ? -15.923 -7.939 -2.866 1.00 62.19 423 GLN A CA 1
ATOM 3401 C C . GLN A 1 423 ? -16.576 -6.766 -3.619 1.00 62.19 423 GLN A C 1
ATOM 3403 O O . GLN A 1 423 ? -16.666 -5.652 -3.104 1.00 62.19 423 GLN A O 1
ATOM 3408 N N . ARG A 1 424 ? -16.982 -7.031 -4.865 1.00 63.78 424 ARG A N 1
ATOM 3409 C CA . ARG A 1 424 ? -17.570 -6.056 -5.792 1.00 63.78 424 ARG A CA 1
ATOM 3410 C C . ARG A 1 424 ? -18.652 -5.219 -5.099 1.00 63.78 424 ARG A C 1
ATOM 3412 O O . ARG A 1 424 ? -19.590 -5.798 -4.573 1.00 63.78 424 ARG A O 1
ATOM 3419 N N . ASP A 1 425 ? -18.564 -3.892 -5.194 1.00 71.75 425 ASP A N 1
ATOM 3420 C CA . ASP A 1 425 ? -19.519 -2.926 -4.626 1.00 71.75 425 A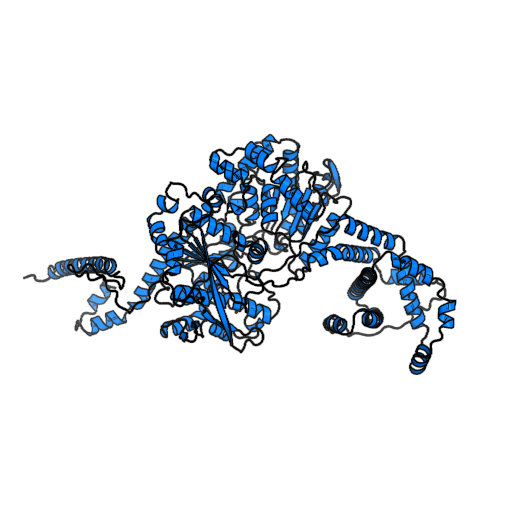SP A CA 1
ATOM 3421 C C . ASP A 1 425 ? -20.146 -1.997 -5.686 1.00 71.75 425 ASP A C 1
ATOM 3423 O O . ASP A 1 425 ? -20.539 -0.863 -5.414 1.00 71.75 425 ASP A O 1
ATOM 3427 N N . THR A 1 426 ? -20.259 -2.472 -6.932 1.00 72.94 426 THR A N 1
ATOM 3428 C CA . THR A 1 426 ? -20.869 -1.687 -8.022 1.00 72.94 426 THR A CA 1
ATOM 3429 C C . THR A 1 426 ? -22.398 -1.684 -7.985 1.00 72.94 426 THR A C 1
ATOM 3431 O O . THR A 1 426 ? -23.019 -0.823 -8.603 1.00 72.94 426 THR A O 1
ATOM 3434 N N . ASP A 1 427 ? -22.999 -2.662 -7.313 1.00 81.12 427 ASP A N 1
ATOM 3435 C CA . ASP A 1 427 ? -24.438 -2.761 -7.065 1.00 81.12 427 ASP A CA 1
ATOM 3436 C C . ASP A 1 427 ? -24.750 -2.481 -5.585 1.00 81.12 427 ASP A C 1
ATOM 3438 O O . ASP A 1 427 ? -23.857 -2.278 -4.760 1.00 81.12 427 ASP A O 1
ATOM 3442 N N . ASP A 1 428 ? -26.031 -2.382 -5.254 1.00 85.31 428 ASP A N 1
ATOM 3443 C CA . ASP A 1 428 ? -26.500 -2.078 -3.904 1.00 85.31 428 ASP A CA 1
ATOM 3444 C C . ASP A 1 428 ? -26.144 -3.184 -2.894 1.00 85.31 428 ASP A C 1
ATOM 3446 O O . ASP A 1 428 ? -25.698 -2.872 -1.788 1.00 85.31 428 ASP A O 1
ATOM 3450 N N . ILE A 1 429 ? -26.262 -4.459 -3.282 1.00 86.62 429 ILE A N 1
ATOM 3451 C CA . ILE A 1 429 ? -25.888 -5.626 -2.462 1.00 86.62 429 ILE A CA 1
ATOM 3452 C C . ILE A 1 429 ? -24.405 -5.563 -2.079 1.00 86.62 429 ILE A C 1
ATOM 3454 O O . ILE A 1 429 ? -24.057 -5.648 -0.900 1.00 86.62 429 ILE A O 1
ATOM 3458 N N . GLY A 1 430 ? -23.524 -5.352 -3.054 1.00 84.00 430 GLY A N 1
ATOM 3459 C CA . GLY A 1 430 ? -22.087 -5.250 -2.846 1.00 84.00 430 GLY A CA 1
ATOM 3460 C C . GLY A 1 430 ? -21.689 -4.093 -1.929 1.00 84.00 430 GLY A C 1
ATOM 3461 O O . GLY A 1 430 ? -20.842 -4.250 -1.048 1.00 84.00 430 GLY A O 1
ATOM 3462 N N . LYS A 1 431 ? -22.356 -2.938 -2.054 1.00 87.88 431 LYS A N 1
ATOM 3463 C CA . LYS A 1 431 ? -22.148 -1.792 -1.148 1.00 87.88 431 LYS A CA 1
ATOM 3464 C C . LYS A 1 431 ? -22.568 -2.103 0.286 1.00 87.88 431 LYS A C 1
ATOM 3466 O O . LYS A 1 431 ? -21.845 -1.749 1.218 1.00 87.88 431 LYS A O 1
ATOM 3471 N N . ARG A 1 432 ? -23.703 -2.787 0.482 1.00 90.62 432 ARG A N 1
ATOM 3472 C CA . ARG A 1 432 ? -24.148 -3.274 1.806 1.00 90.62 432 ARG A CA 1
ATOM 3473 C C . ARG A 1 432 ? -23.148 -4.262 2.395 1.00 90.62 432 ARG A C 1
ATOM 3475 O O . ARG A 1 432 ? -22.827 -4.171 3.577 1.00 90.62 432 ARG A O 1
ATOM 3482 N N . HIS A 1 433 ? -22.593 -5.137 1.565 1.00 87.81 433 HIS A N 1
ATOM 3483 C CA . HIS A 1 433 ? -21.560 -6.076 1.981 1.00 87.81 433 HIS A CA 1
ATOM 3484 C C . HIS A 1 433 ? -20.274 -5.357 2.420 1.00 87.81 433 HIS A C 1
ATOM 3486 O O . HIS A 1 433 ? -19.740 -5.641 3.492 1.00 87.81 433 HIS A O 1
ATOM 3492 N N . ARG A 1 434 ? -19.806 -4.361 1.652 1.00 87.06 434 ARG A N 1
ATOM 3493 C CA . ARG A 1 434 ? -18.654 -3.516 2.019 1.00 87.06 434 ARG A CA 1
ATOM 3494 C C . ARG A 1 434 ? -18.893 -2.756 3.325 1.00 87.06 434 ARG A C 1
ATOM 3496 O O . ARG A 1 434 ? -17.985 -2.670 4.150 1.00 87.06 434 ARG A O 1
ATOM 3503 N N . PHE A 1 435 ? -20.103 -2.240 3.531 1.00 92.06 435 PHE A N 1
ATOM 3504 C CA . PHE A 1 435 ? -20.492 -1.595 4.783 1.00 92.06 435 PHE A CA 1
ATOM 3505 C C . PHE A 1 435 ? -20.412 -2.568 5.967 1.00 92.06 435 PHE A C 1
ATOM 3507 O O . PHE A 1 435 ? -19.749 -2.267 6.960 1.00 92.06 435 PHE A O 1
ATOM 3514 N N . ASN A 1 436 ? -20.990 -3.768 5.849 1.00 92.12 436 ASN A N 1
ATOM 3515 C CA . ASN A 1 436 ? -20.903 -4.785 6.901 1.00 92.12 436 ASN A CA 1
ATOM 3516 C C . ASN A 1 436 ? -19.454 -5.238 7.162 1.00 92.12 436 ASN A C 1
ATOM 3518 O O . ASN A 1 436 ? -19.087 -5.405 8.323 1.00 92.12 436 ASN A O 1
ATOM 3522 N N . ASN A 1 437 ? -18.604 -5.336 6.131 1.00 88.00 437 ASN A N 1
ATOM 3523 C CA . ASN A 1 437 ? -17.172 -5.648 6.273 1.00 88.00 437 ASN A CA 1
ATOM 3524 C C . ASN A 1 437 ? -16.405 -4.620 7.120 1.00 88.00 437 ASN A C 1
ATOM 3526 O O . ASN A 1 437 ? -15.368 -4.942 7.691 1.00 88.00 437 ASN A O 1
ATOM 3530 N N . CYS A 1 438 ? -16.905 -3.390 7.215 1.00 90.56 438 CYS A N 1
ATOM 3531 C CA . CYS A 1 438 ? -16.342 -2.350 8.071 1.00 90.56 438 CYS A CA 1
ATOM 3532 C C . CYS A 1 438 ? -16.972 -2.382 9.475 1.00 90.56 438 CYS A C 1
ATOM 3534 O O . CYS A 1 438 ? -16.285 -2.325 10.492 1.00 90.56 438 CYS A O 1
ATOM 3536 N N . VAL A 1 439 ? -18.297 -2.513 9.544 1.00 94.31 439 VAL A N 1
ATOM 3537 C CA . VAL A 1 439 ? -19.068 -2.355 10.784 1.00 94.31 439 VAL A CA 1
ATOM 3538 C C . VAL A 1 439 ? -18.993 -3.580 11.698 1.00 94.31 439 VAL A C 1
ATOM 3540 O O . VAL A 1 439 ? -18.823 -3.430 12.908 1.00 94.31 439 VAL A O 1
ATOM 3543 N N . ILE A 1 440 ? -19.121 -4.787 11.148 1.00 94.19 440 ILE A N 1
ATOM 3544 C CA . ILE A 1 440 ? -19.234 -6.023 11.934 1.00 94.19 440 ILE A CA 1
ATOM 3545 C C . ILE A 1 440 ? -17.920 -6.364 12.648 1.00 94.19 440 ILE A C 1
ATOM 3547 O O . ILE A 1 440 ? -17.954 -6.500 13.876 1.00 94.19 440 ILE A O 1
ATOM 3551 N N . PRO A 1 441 ? -16.751 -6.388 11.970 1.00 91.88 441 PRO A N 1
ATOM 3552 C CA . PRO A 1 441 ? -15.480 -6.599 12.660 1.00 91.88 441 PRO A CA 1
ATOM 3553 C C . PRO A 1 441 ? -15.172 -5.495 13.675 1.00 91.88 441 PRO A C 1
ATOM 3555 O O . PRO A 1 441 ? -14.654 -5.786 14.748 1.00 91.88 441 PRO A O 1
ATOM 3558 N N . ALA A 1 442 ? -15.537 -4.238 13.393 1.00 94.69 442 ALA A N 1
ATOM 3559 C CA . ALA A 1 442 ? -15.296 -3.132 14.318 1.00 94.69 442 ALA A CA 1
ATOM 3560 C C . ALA A 1 442 ? -16.056 -3.294 15.645 1.00 94.69 442 ALA A C 1
ATOM 3562 O O . ALA A 1 442 ? -15.477 -3.083 16.712 1.00 94.69 442 ALA A O 1
ATOM 3563 N N . LYS A 1 443 ? -17.328 -3.712 15.602 1.00 96.06 443 LYS A N 1
ATOM 3564 C CA . LYS A 1 443 ? -18.091 -4.014 16.824 1.00 96.06 443 LYS A CA 1
ATOM 3565 C C . LYS A 1 443 ? -17.517 -5.212 17.567 1.00 96.06 443 LYS A C 1
ATOM 3567 O O . LYS A 1 443 ? -17.340 -5.136 18.776 1.00 96.06 443 LYS A O 1
ATOM 3572 N N . ALA A 1 444 ? -17.218 -6.296 16.852 1.00 94.75 444 ALA A N 1
ATOM 3573 C CA . ALA A 1 444 ? -16.670 -7.509 17.452 1.00 94.75 444 ALA A CA 1
ATOM 3574 C C . ALA A 1 444 ? -15.315 -7.232 18.131 1.00 94.75 444 ALA A C 1
ATOM 3576 O O . ALA A 1 444 ? -15.093 -7.650 19.263 1.00 94.75 444 ALA A O 1
ATOM 3577 N N . MET A 1 445 ? -14.448 -6.441 17.491 1.00 93.94 445 MET A N 1
ATOM 3578 C CA . MET A 1 445 ? -13.187 -5.958 18.060 1.00 93.94 445 MET A CA 1
ATOM 3579 C C . MET A 1 445 ? -13.408 -5.124 19.327 1.00 93.94 445 MET A C 1
ATOM 3581 O O . MET A 1 445 ? -12.724 -5.343 20.322 1.00 93.94 445 MET A O 1
ATOM 3585 N N . TYR A 1 446 ? -14.372 -4.197 19.322 1.00 95.25 446 TYR A N 1
ATOM 3586 C CA . TYR A 1 446 ? -14.733 -3.430 20.520 1.00 95.25 446 TYR A CA 1
ATOM 3587 C C . TYR A 1 446 ? -15.202 -4.338 21.667 1.00 95.25 446 TYR A C 1
ATOM 3589 O O . TYR A 1 446 ? -14.748 -4.167 22.798 1.00 95.25 446 TYR A O 1
ATOM 3597 N N . VAL A 1 447 ? -16.038 -5.341 21.377 1.00 94.00 447 VAL A N 1
ATOM 3598 C CA . VAL A 1 447 ? -16.481 -6.328 22.374 1.00 94.00 447 VAL A CA 1
ATOM 3599 C C . VAL A 1 447 ? -15.295 -7.120 22.921 1.00 94.00 447 VAL A C 1
ATOM 3601 O O . VAL A 1 447 ? -15.178 -7.248 24.135 1.00 94.00 447 VAL A O 1
ATOM 3604 N N . LEU A 1 448 ? -14.378 -7.588 22.071 1.00 90.94 448 LEU A N 1
ATOM 3605 C CA . LEU A 1 448 ? -13.183 -8.305 22.523 1.00 90.94 448 LEU A CA 1
ATOM 3606 C C . LEU A 1 448 ? -12.330 -7.443 23.467 1.00 90.94 448 LEU A C 1
ATOM 3608 O O . LEU A 1 448 ? -11.968 -7.900 24.548 1.00 90.94 448 LEU A O 1
ATOM 3612 N N . MET A 1 449 ? -12.067 -6.183 23.097 1.00 90.00 449 MET A N 1
ATOM 3613 C CA . MET A 1 449 ? -11.332 -5.242 23.952 1.00 90.00 449 MET A CA 1
ATOM 3614 C C . MET A 1 449 ? -12.044 -5.012 25.287 1.00 90.00 449 MET A C 1
ATOM 3616 O O . MET A 1 449 ? -11.380 -4.815 26.297 1.00 90.00 449 MET A O 1
ATOM 3620 N N . LYS A 1 450 ? -13.384 -5.023 25.305 1.00 87.50 450 LYS A N 1
ATOM 3621 C CA . LYS A 1 450 ? -14.193 -4.858 26.518 1.00 87.50 450 LYS A CA 1
ATOM 3622 C C . LYS A 1 450 ? -14.119 -6.073 27.447 1.00 87.50 450 LYS A C 1
ATOM 3624 O O . LYS A 1 450 ? -13.990 -5.886 28.651 1.00 87.50 450 LYS A O 1
ATOM 3629 N N . GLN A 1 451 ? -14.207 -7.277 26.887 1.00 85.44 451 GLN A N 1
ATOM 3630 C CA . GLN A 1 451 ? -14.324 -8.524 27.650 1.00 85.44 451 GLN A CA 1
ATOM 3631 C C . GLN A 1 451 ? -12.995 -9.011 28.236 1.00 85.44 451 GLN A C 1
ATOM 3633 O O . GLN A 1 451 ? -12.988 -9.623 29.298 1.00 85.44 451 GLN A O 1
ATOM 3638 N N . PHE A 1 452 ? -11.876 -8.721 27.573 1.00 83.62 452 PHE A N 1
ATOM 3639 C CA . PHE A 1 452 ? -10.556 -9.196 27.984 1.00 83.62 452 PHE A CA 1
ATOM 3640 C C . PHE A 1 452 ? -9.660 -8.013 28.346 1.00 83.62 452 PHE A C 1
ATOM 3642 O O . PHE A 1 452 ? -9.352 -7.166 27.501 1.00 83.62 452 PHE A O 1
ATOM 3649 N N . GLU A 1 453 ? -9.233 -7.941 29.606 1.00 78.50 453 GLU A N 1
ATOM 3650 C CA . GLU A 1 453 ? -8.376 -6.857 30.094 1.00 78.50 453 GLU A CA 1
ATOM 3651 C C . GLU A 1 453 ? -7.021 -6.824 29.378 1.00 78.50 453 GLU A C 1
ATOM 3653 O O . GLU A 1 453 ? -6.485 -5.741 29.138 1.00 78.50 453 GLU A O 1
ATOM 3658 N N . GLU A 1 454 ? -6.520 -7.980 28.940 1.00 75.12 454 GLU A N 1
ATOM 3659 C CA . GLU A 1 454 ? -5.282 -8.152 28.176 1.00 75.12 454 GLU A CA 1
ATOM 3660 C C . GLU A 1 454 ? -5.317 -7.434 26.818 1.00 75.12 454 GLU A C 1
ATOM 3662 O O . GLU A 1 454 ? -4.269 -7.076 26.273 1.00 75.12 454 GLU A O 1
ATOM 3667 N N . PHE A 1 455 ? -6.519 -7.186 26.286 1.00 82.38 455 PHE A N 1
ATOM 3668 C CA . PHE A 1 455 ? -6.753 -6.413 25.066 1.00 82.38 455 PHE A CA 1
ATOM 3669 C C . PHE A 1 455 ? -7.230 -4.986 25.358 1.00 82.38 455 PHE A C 1
ATOM 3671 O O . PHE A 1 455 ? -7.788 -4.333 24.477 1.00 82.38 455 PHE A O 1
ATOM 3678 N N . THR A 1 456 ? -6.991 -4.463 26.564 1.00 84.44 456 THR A N 1
ATOM 3679 C CA . THR A 1 456 ? -7.206 -3.041 26.854 1.00 84.44 456 THR A CA 1
ATOM 3680 C C . THR A 1 456 ? -6.098 -2.211 26.190 1.00 84.44 456 THR A C 1
ATOM 3682 O O . THR A 1 456 ? -4.922 -2.367 26.528 1.00 84.44 456 THR A O 1
ATOM 3685 N N . PRO A 1 457 ? -6.427 -1.317 25.241 1.00 91.62 457 PRO A N 1
ATOM 3686 C CA . PRO A 1 457 ? -5.417 -0.554 24.518 1.00 91.62 457 PRO A CA 1
ATOM 3687 C C . PRO A 1 457 ? -4.760 0.520 25.388 1.00 91.62 457 PRO A C 1
ATOM 3689 O O . PRO A 1 457 ? -5.442 1.343 25.997 1.00 91.62 457 PRO A O 1
ATOM 3692 N N . GLY A 1 458 ? -3.429 0.616 25.328 1.00 92.00 458 GLY A N 1
ATOM 3693 C CA . GLY A 1 458 ? -2.714 1.845 25.707 1.00 92.00 458 GLY A CA 1
ATOM 3694 C C . GLY A 1 458 ? -2.795 2.922 24.629 1.00 92.00 458 GLY A C 1
ATOM 3695 O O . GLY A 1 458 ? -2.626 4.112 24.882 1.00 92.00 458 GLY A O 1
ATOM 3696 N N . MET A 1 459 ? -3.066 2.509 23.398 1.00 96.81 459 MET A N 1
ATOM 3697 C CA . MET A 1 459 ? -3.322 3.384 22.265 1.00 96.81 459 MET A CA 1
ATOM 3698 C C . MET A 1 459 ? -4.097 2.601 21.219 1.00 96.81 459 MET A C 1
ATOM 3700 O O . MET A 1 459 ? -3.859 1.405 21.054 1.00 96.81 459 MET A O 1
ATOM 3704 N N . PHE A 1 460 ? -4.991 3.274 20.503 1.00 97.62 460 PHE A N 1
ATOM 3705 C CA . PHE A 1 460 ? -5.746 2.672 19.414 1.00 97.62 460 PHE A CA 1
ATOM 3706 C C . PHE A 1 460 ? -5.419 3.357 18.089 1.00 97.62 460 PHE A C 1
ATOM 3708 O O . PHE A 1 460 ? -5.632 4.558 17.918 1.00 97.62 460 PHE A O 1
ATOM 3715 N N . HIS A 1 461 ? -4.867 2.597 17.152 1.00 97.56 461 HIS A N 1
ATOM 3716 C CA . HIS A 1 461 ? -4.391 3.066 15.859 1.00 97.56 461 HIS A CA 1
ATOM 3717 C C . HIS A 1 461 ? -5.259 2.507 14.733 1.00 97.56 461 HIS A C 1
ATOM 3719 O O . HIS A 1 461 ? -5.292 1.308 14.469 1.00 97.56 461 HIS A O 1
ATOM 3725 N N . LEU A 1 462 ? -5.958 3.407 14.055 1.00 96.25 462 LEU A N 1
ATOM 3726 C CA . LEU A 1 462 ? -6.698 3.135 12.834 1.00 96.25 462 LEU A CA 1
ATOM 3727 C C . LEU A 1 462 ? -5.739 3.230 11.645 1.00 96.25 462 LEU A C 1
ATOM 3729 O O . LEU A 1 462 ? -5.317 4.330 11.272 1.00 96.25 462 LEU A O 1
ATOM 3733 N N . ASN A 1 463 ? -5.390 2.080 11.070 1.00 93.19 463 ASN A N 1
ATOM 3734 C CA . ASN A 1 463 ? -4.634 2.012 9.830 1.00 93.19 463 ASN A CA 1
ATOM 3735 C C . ASN A 1 463 ? -5.611 1.993 8.646 1.00 93.19 463 ASN A C 1
ATOM 3737 O O . ASN A 1 463 ? -6.088 0.925 8.249 1.00 93.19 463 ASN A O 1
ATOM 3741 N N . GLU A 1 464 ? -5.890 3.184 8.106 1.00 92.38 464 GLU A N 1
ATOM 3742 C CA . GLU A 1 464 ? -7.080 3.519 7.311 1.00 92.38 464 GLU A CA 1
ATOM 3743 C C . GLU A 1 464 ? -8.376 3.530 8.160 1.00 92.38 464 GLU A C 1
ATOM 3745 O O . GLU A 1 464 ? -8.375 3.209 9.351 1.00 92.38 464 GLU A O 1
ATOM 3750 N N . SER A 1 465 ? -9.506 3.959 7.587 1.00 94.06 465 SER A N 1
ATOM 3751 C CA . SER A 1 465 ? -10.753 4.207 8.333 1.00 94.06 465 SER A CA 1
ATOM 3752 C C . SER A 1 465 ? -11.796 3.075 8.488 1.00 94.06 465 SER A C 1
ATOM 3754 O O . SER A 1 465 ? -12.815 3.336 9.140 1.00 94.06 465 SER A O 1
ATOM 3756 N N . PRO A 1 466 ? -11.640 1.833 7.971 1.00 89.75 466 PRO A N 1
ATOM 3757 C CA . PRO A 1 466 ? -12.756 0.881 7.906 1.00 89.75 466 PRO A CA 1
ATOM 3758 C C . PRO A 1 466 ? -13.298 0.482 9.287 1.00 89.75 466 PRO A C 1
ATOM 3760 O O . PRO A 1 466 ? -14.480 0.185 9.415 1.00 89.75 466 PRO A O 1
ATOM 3763 N N . TYR A 1 467 ? -12.484 0.546 10.345 1.00 93.94 467 TYR A N 1
ATOM 3764 C CA . TYR A 1 467 ? -12.893 0.156 11.700 1.00 93.94 467 TYR A CA 1
ATOM 3765 C C . TYR A 1 467 ? -13.133 1.326 12.658 1.00 93.94 467 TYR A C 1
ATOM 3767 O O . TYR A 1 467 ? -13.127 1.156 13.878 1.00 93.94 467 TYR A O 1
ATOM 3775 N N . VAL A 1 468 ? -13.399 2.521 12.125 1.00 97.12 468 VAL A N 1
ATOM 3776 C CA . VAL A 1 468 ? -13.672 3.725 12.927 1.00 97.12 468 VAL A CA 1
ATOM 3777 C C . VAL A 1 468 ? -14.856 3.570 13.891 1.00 97.12 468 VAL A C 1
ATOM 3779 O O . VAL A 1 468 ? -14.885 4.219 14.935 1.00 97.12 468 VAL A O 1
ATOM 3782 N N . VAL A 1 469 ? -15.812 2.681 13.599 1.00 97.06 469 VAL A N 1
ATOM 3783 C CA . VAL A 1 469 ? -16.945 2.385 14.495 1.00 97.06 469 VAL A CA 1
ATOM 3784 C C . VAL A 1 469 ? -16.461 1.940 15.879 1.00 97.06 469 VAL A C 1
ATOM 3786 O O . VAL A 1 469 ? -17.043 2.353 16.879 1.00 97.06 469 VAL A O 1
ATOM 3789 N N . ALA A 1 470 ? -15.354 1.194 15.965 1.00 96.25 470 ALA A N 1
ATOM 3790 C CA . ALA A 1 470 ? -14.753 0.825 17.245 1.00 96.25 470 ALA A CA 1
ATOM 3791 C C . ALA A 1 470 ? -14.246 2.061 18.003 1.00 96.25 470 ALA A C 1
ATOM 3793 O O . ALA A 1 470 ? -14.554 2.226 19.178 1.00 96.25 470 ALA A O 1
ATOM 3794 N N . ALA A 1 471 ? -13.547 2.979 17.323 1.00 96.50 471 ALA A N 1
ATOM 3795 C CA . ALA A 1 471 ? -13.082 4.232 17.925 1.00 96.50 471 ALA A CA 1
ATOM 3796 C C . ALA A 1 471 ? -14.243 5.119 18.404 1.00 96.50 471 ALA A C 1
ATOM 3798 O O . ALA A 1 471 ? -14.127 5.772 19.442 1.00 96.50 471 ALA A O 1
ATOM 3799 N N . ALA A 1 472 ? -15.360 5.129 17.671 1.00 96.94 472 ALA A N 1
ATOM 3800 C CA . ALA A 1 472 ? -16.570 5.829 18.081 1.00 96.94 472 ALA A CA 1
ATOM 3801 C C . ALA A 1 472 ? -17.153 5.208 19.355 1.00 96.94 472 ALA A C 1
ATOM 3803 O O . ALA A 1 472 ? -17.381 5.934 20.313 1.00 96.94 472 ALA A O 1
ATOM 3804 N N . LEU A 1 473 ? -17.318 3.882 19.417 1.00 96.31 473 LEU A N 1
ATOM 3805 C CA . LEU A 1 473 ? -17.782 3.196 20.629 1.00 96.31 473 LEU A CA 1
ATOM 3806 C C . LEU A 1 473 ? -16.856 3.473 21.824 1.00 96.31 473 LEU A C 1
ATOM 3808 O O . LEU A 1 473 ? -17.334 3.839 22.894 1.00 96.31 473 LEU A O 1
ATOM 3812 N N . MET A 1 474 ? -15.537 3.418 21.619 1.00 94.88 474 MET A N 1
ATOM 3813 C CA . MET A 1 474 ? -14.545 3.736 22.650 1.00 94.88 474 MET A CA 1
ATOM 3814 C C . MET A 1 474 ? -14.677 5.163 23.197 1.00 94.88 474 MET A C 1
ATOM 3816 O O . MET A 1 474 ? -14.495 5.362 24.390 1.00 94.88 474 MET A O 1
ATOM 3820 N N . GLU A 1 475 ? -15.000 6.168 22.375 1.00 93.88 475 GLU A N 1
ATOM 3821 C CA . GLU A 1 475 ? -15.136 7.561 22.839 1.00 93.88 475 GLU A CA 1
ATOM 3822 C C . GLU A 1 475 ? -16.242 7.750 23.889 1.00 93.88 475 GLU A C 1
ATOM 3824 O O . GLU A 1 475 ? -16.143 8.633 24.752 1.00 93.88 475 GLU A O 1
ATOM 3829 N N . TYR A 1 476 ? -17.280 6.917 23.831 1.00 93.44 476 TYR A N 1
ATOM 3830 C CA . TYR A 1 476 ? -18.425 6.974 24.740 1.00 93.44 476 TYR A CA 1
ATOM 3831 C C . TYR A 1 476 ? -18.403 5.882 25.813 1.00 93.44 476 TYR A C 1
ATOM 3833 O O . TYR A 1 476 ? -19.262 5.897 26.692 1.00 93.44 476 TYR A O 1
ATOM 3841 N N . ASP A 1 477 ? -17.424 4.984 25.767 1.00 92.31 477 ASP A N 1
ATOM 3842 C CA . ASP A 1 477 ? -17.184 3.960 26.775 1.00 92.31 477 ASP A CA 1
ATOM 3843 C C . ASP A 1 477 ? -16.421 4.543 27.974 1.00 92.31 477 ASP A C 1
ATOM 3845 O O . ASP A 1 477 ? -15.436 5.268 27.815 1.00 92.31 477 ASP A O 1
ATOM 3849 N N . GLU A 1 478 ? -16.867 4.237 29.190 1.00 87.81 478 GLU A N 1
ATOM 3850 C CA . GLU A 1 478 ? -16.265 4.779 30.411 1.00 87.81 478 GLU A CA 1
ATOM 3851 C C . GLU A 1 478 ? -14.796 4.368 30.574 1.00 87.81 478 GLU A C 1
ATOM 3853 O O . GLU A 1 478 ? -13.961 5.207 30.909 1.00 87.81 478 GLU A O 1
ATOM 3858 N N . ARG A 1 479 ? -14.461 3.112 30.260 1.00 88.75 479 ARG A N 1
ATOM 3859 C CA . ARG A 1 479 ? -13.114 2.554 30.417 1.00 88.75 479 ARG A CA 1
ATOM 3860 C C . ARG A 1 479 ? -12.213 2.868 29.226 1.00 88.75 479 ARG A C 1
ATOM 3862 O O . ARG A 1 479 ? -11.001 2.951 29.389 1.00 88.75 479 ARG A O 1
ATOM 3869 N N . LEU A 1 480 ? -12.761 3.015 28.022 1.00 93.12 480 LEU A N 1
ATOM 3870 C CA . LEU A 1 480 ? -11.955 3.186 26.806 1.00 93.12 480 LEU A CA 1
ATOM 3871 C C . LEU A 1 480 ? -11.876 4.638 26.311 1.00 93.12 480 LEU A C 1
ATOM 3873 O O . LEU A 1 480 ? -11.030 4.947 25.469 1.00 93.12 480 LEU A O 1
ATOM 3877 N N . SER A 1 481 ? -12.680 5.563 26.847 1.00 92.19 481 SER A N 1
ATOM 3878 C CA . SER A 1 481 ? -12.695 6.951 26.359 1.00 92.19 481 SER A CA 1
ATOM 3879 C C . SER A 1 481 ? -11.392 7.717 26.604 1.00 92.19 481 SER A C 1
ATOM 3881 O O . SER A 1 481 ? -11.094 8.654 25.852 1.00 92.19 481 SER A O 1
ATOM 3883 N N . GLN A 1 482 ? -10.583 7.315 27.592 1.00 91.88 482 GLN A N 1
ATOM 3884 C CA . GLN A 1 482 ? -9.248 7.881 27.827 1.00 91.88 482 GLN A CA 1
ATOM 3885 C C . GLN A 1 482 ? -8.168 7.427 26.850 1.00 91.88 482 GLN A C 1
ATOM 3887 O O . GLN A 1 482 ? -7.103 8.043 26.805 1.00 91.88 482 GLN A O 1
ATOM 3892 N N . VAL A 1 483 ? -8.417 6.372 26.077 1.00 95.56 483 VAL A N 1
ATOM 3893 C CA . VAL A 1 483 ? -7.400 5.782 25.209 1.00 95.56 483 VAL A CA 1
ATOM 3894 C C . VAL A 1 483 ? -7.034 6.786 24.107 1.00 95.56 483 VAL A C 1
ATOM 3896 O O . VAL A 1 483 ? -7.931 7.270 23.409 1.00 95.56 483 VAL A O 1
ATOM 3899 N N . PRO A 1 484 ? -5.740 7.112 23.930 1.00 97.44 484 PRO A N 1
ATOM 3900 C CA . PRO A 1 484 ? -5.272 7.915 22.810 1.00 97.44 484 PRO A CA 1
ATOM 3901 C C . PRO A 1 484 ? -5.575 7.235 21.478 1.00 97.44 484 PRO A C 1
ATOM 3903 O O . PRO A 1 484 ? -5.315 6.040 21.312 1.00 97.44 484 PRO A O 1
ATOM 3906 N N . ARG A 1 485 ? -6.083 7.997 20.509 1.00 97.69 485 ARG A N 1
ATOM 3907 C CA . ARG A 1 485 ? -6.454 7.471 19.189 1.00 97.69 485 ARG A CA 1
ATOM 3908 C C . ARG A 1 485 ? -5.640 8.104 18.075 1.00 97.69 485 ARG A C 1
ATOM 3910 O O . ARG A 1 485 ? -5.521 9.325 17.993 1.00 97.69 485 ARG A O 1
ATOM 3917 N N . VAL A 1 486 ? -5.134 7.267 17.182 1.00 98.31 486 VAL A N 1
ATOM 3918 C CA . VAL A 1 486 ? -4.336 7.665 16.020 1.00 98.31 486 VAL A CA 1
ATOM 3919 C C . VAL A 1 486 ? -5.046 7.219 14.753 1.00 98.31 486 VAL A C 1
ATOM 3921 O O . VAL A 1 486 ? -5.546 6.101 14.694 1.00 98.31 486 VAL A O 1
ATOM 3924 N N . TYR A 1 487 ? -5.068 8.074 13.735 1.00 98.12 487 TYR A N 1
ATOM 3925 C CA . TYR A 1 487 ? -5.549 7.729 12.399 1.00 98.12 487 TYR A CA 1
ATOM 3926 C C . TYR A 1 487 ? -4.440 7.937 11.367 1.00 98.12 487 TYR A C 1
ATOM 3928 O O . TYR A 1 487 ? -3.906 9.040 11.250 1.00 98.12 487 TYR A O 1
ATOM 3936 N N . THR A 1 488 ? -4.112 6.893 10.609 1.00 97.38 488 THR A N 1
ATOM 3937 C CA . THR A 1 488 ? -3.232 6.995 9.442 1.00 97.38 488 THR A CA 1
ATOM 3938 C C . THR A 1 488 ? -4.057 6.901 8.166 1.00 97.38 488 THR A C 1
ATOM 3940 O O . THR A 1 488 ? -4.720 5.892 7.933 1.00 97.38 488 THR A O 1
ATOM 3943 N N . ASN A 1 489 ? -3.980 7.939 7.335 1.00 94.94 489 ASN A N 1
ATOM 3944 C CA . ASN A 1 489 ? -4.563 7.968 5.998 1.00 94.94 489 ASN A CA 1
ATOM 3945 C C . ASN A 1 489 ? -3.531 7.486 4.967 1.00 94.94 489 ASN A C 1
ATOM 3947 O O . ASN A 1 489 ? -2.400 7.981 4.950 1.00 94.94 489 ASN A O 1
ATOM 3951 N N . HIS A 1 490 ? -3.931 6.577 4.077 1.00 91.75 490 HIS A N 1
ATOM 3952 C CA . HIS A 1 490 ? -3.127 6.105 2.934 1.00 91.75 490 HIS A CA 1
ATOM 3953 C C . HIS A 1 490 ? -3.739 6.478 1.584 1.00 91.75 490 HIS A C 1
ATOM 3955 O O . HIS A 1 490 ? -3.158 6.209 0.534 1.00 91.75 490 HIS A O 1
ATOM 3961 N N . THR A 1 491 ? -4.922 7.081 1.614 1.00 89.12 491 THR A N 1
ATOM 3962 C CA . THR A 1 491 ? -5.716 7.404 0.436 1.00 89.12 491 THR A CA 1
ATOM 3963 C C . THR A 1 491 ? -5.431 8.822 -0.037 1.00 89.12 491 THR A C 1
ATOM 3965 O O . THR A 1 491 ? -5.542 9.756 0.742 1.00 89.12 491 THR A O 1
ATOM 3968 N N . VAL A 1 492 ? -5.147 9.004 -1.325 1.00 87.19 492 VAL A N 1
ATOM 3969 C CA . VAL A 1 492 ? -4.907 10.328 -1.938 1.00 87.19 492 VAL A CA 1
ATOM 3970 C C . VAL A 1 492 ? -6.107 10.878 -2.706 1.00 87.19 492 VAL A C 1
ATOM 3972 O O . VAL A 1 492 ? -6.211 12.086 -2.887 1.00 87.19 492 VAL A O 1
ATOM 3975 N N . VAL A 1 493 ? -7.037 10.011 -3.123 1.00 83.81 493 VAL A N 1
ATOM 3976 C CA . VAL A 1 493 ? -8.198 10.380 -3.947 1.00 83.81 493 VAL A CA 1
ATOM 3977 C C . VAL A 1 493 ? -9.523 10.087 -3.234 1.00 83.81 493 VAL A C 1
ATOM 3979 O O . VAL A 1 493 ? -9.649 9.041 -2.591 1.00 83.81 493 VAL A O 1
ATOM 3982 N N . PRO A 1 494 ? -10.566 10.930 -3.382 1.00 82.19 494 PRO A N 1
ATOM 3983 C CA . PRO A 1 494 ? -11.846 10.738 -2.693 1.00 82.19 494 PRO A CA 1
ATOM 3984 C C . PRO A 1 494 ? -12.521 9.384 -2.947 1.00 82.19 494 PRO A C 1
ATOM 3986 O O . PRO A 1 494 ? -13.200 8.868 -2.062 1.00 82.19 494 PRO A O 1
ATOM 3989 N N . ALA A 1 495 ? -12.328 8.795 -4.134 1.00 75.94 495 ALA A N 1
ATOM 3990 C CA . ALA A 1 495 ? -12.887 7.490 -4.494 1.00 75.94 495 ALA A CA 1
ATOM 3991 C C . ALA A 1 495 ? -12.322 6.327 -3.653 1.00 75.94 495 ALA A C 1
ATOM 3993 O O . ALA A 1 495 ? -12.975 5.293 -3.527 1.00 75.94 495 ALA A O 1
ATOM 3994 N N . GLY A 1 496 ? -11.130 6.494 -3.067 1.00 77.94 496 GLY A N 1
ATOM 3995 C CA . GLY A 1 496 ? -10.522 5.502 -2.179 1.00 77.94 496 GLY A CA 1
ATOM 3996 C C . GLY A 1 496 ? -11.032 5.562 -0.737 1.00 77.94 496 GLY A C 1
ATOM 3997 O O . GLY A 1 496 ? -10.851 4.601 0.006 1.00 77.94 496 GLY A O 1
ATOM 3998 N N . LEU A 1 497 ? -11.694 6.655 -0.335 1.00 86.62 497 LEU A N 1
ATOM 3999 C CA . LEU A 1 497 ? -12.185 6.830 1.032 1.00 86.62 497 LEU A CA 1
ATOM 4000 C C . LEU A 1 497 ? -13.354 5.880 1.329 1.00 86.62 497 LEU A C 1
ATOM 4002 O O . LEU A 1 497 ? -14.182 5.582 0.464 1.00 86.62 497 LEU A O 1
ATOM 4006 N N . SER A 1 498 ? -13.473 5.448 2.587 1.00 90.06 498 SER A N 1
ATOM 4007 C CA . SER A 1 498 ? -14.594 4.616 3.046 1.00 90.06 498 SER A CA 1
ATOM 4008 C C . SER A 1 498 ? -15.853 5.468 3.235 1.00 90.06 498 SER A C 1
ATOM 4010 O O . SER A 1 498 ? -16.175 5.903 4.343 1.00 90.06 498 SER A O 1
ATOM 4012 N N . ARG A 1 499 ? -16.547 5.743 2.125 1.00 91.44 499 ARG A N 1
ATOM 4013 C CA . ARG A 1 499 ? -17.754 6.580 2.067 1.00 91.44 499 ARG A CA 1
ATOM 4014 C C . ARG A 1 499 ? -18.941 5.771 1.564 1.00 91.44 499 ARG A C 1
ATOM 4016 O O . ARG A 1 499 ? -18.875 5.151 0.505 1.00 91.44 499 ARG A O 1
ATOM 4023 N N . PHE A 1 500 ? -20.046 5.841 2.291 1.00 92.88 500 PHE A N 1
ATOM 4024 C CA . PHE A 1 500 ? -21.271 5.110 2.007 1.00 92.88 500 PHE A CA 1
ATOM 4025 C C . PHE A 1 500 ? -22.399 6.092 1.701 1.00 92.88 500 PHE A C 1
ATOM 4027 O O . PHE A 1 500 ? -22.814 6.887 2.548 1.00 92.88 500 PHE A O 1
ATOM 4034 N N . ASP A 1 501 ? -22.888 6.040 0.465 1.00 93.44 501 ASP A N 1
ATOM 4035 C CA . ASP A 1 501 ? -24.119 6.718 0.073 1.00 93.44 501 ASP A CA 1
ATOM 4036 C C . ASP A 1 501 ? -25.307 5.798 0.371 1.00 93.44 501 ASP A C 1
ATOM 4038 O O . ASP A 1 501 ? -25.549 4.829 -0.358 1.00 93.44 501 ASP A O 1
ATOM 4042 N N . ALA A 1 502 ? -26.025 6.120 1.450 1.00 93.38 502 ALA A N 1
ATOM 4043 C CA . ALA A 1 502 ? -27.168 5.359 1.942 1.00 93.38 502 ALA A CA 1
ATOM 4044 C C . ALA A 1 502 ? -28.244 5.165 0.861 1.00 93.38 502 ALA A C 1
ATOM 4046 O O . ALA A 1 502 ? -28.752 4.054 0.695 1.00 93.38 502 ALA A O 1
ATOM 4047 N N . GLY A 1 503 ? -28.518 6.203 0.059 1.00 92.75 503 GLY A N 1
ATOM 4048 C CA . GLY A 1 503 ? -29.508 6.135 -1.016 1.00 92.75 503 GLY A CA 1
ATOM 4049 C C . GLY A 1 503 ? -29.128 5.094 -2.067 1.00 92.75 503 GLY A C 1
ATOM 4050 O O . GLY A 1 503 ? -29.952 4.271 -2.460 1.00 92.75 503 GLY A O 1
ATOM 4051 N N . SER A 1 504 ? -27.847 5.039 -2.439 1.00 91.19 504 SER A N 1
ATOM 4052 C CA . SER A 1 504 ? -27.327 4.034 -3.377 1.00 91.19 504 SER A CA 1
ATOM 4053 C C . SER A 1 504 ? -27.295 2.600 -2.824 1.00 91.19 504 SER A C 1
ATOM 4055 O O . SER A 1 504 ? -27.076 1.657 -3.583 1.00 91.19 504 SER A O 1
ATOM 4057 N N . MET A 1 505 ? -27.497 2.444 -1.513 1.00 93.12 505 MET A N 1
ATOM 4058 C CA . MET A 1 505 ? -27.661 1.170 -0.812 1.00 93.12 505 MET A CA 1
ATOM 4059 C C . MET A 1 505 ? -29.140 0.846 -0.548 1.00 93.12 505 MET A C 1
ATOM 4061 O O . MET A 1 505 ? -29.432 -0.183 0.057 1.00 93.12 505 MET A O 1
ATOM 4065 N N . GLY A 1 506 ? -30.086 1.690 -0.976 1.00 92.50 506 GLY A N 1
ATOM 4066 C CA . GLY A 1 506 ? -31.520 1.501 -0.736 1.00 92.50 506 GLY A CA 1
ATOM 4067 C C . GLY A 1 506 ? -31.948 1.712 0.721 1.00 92.50 506 GLY A C 1
ATOM 4068 O O . GLY A 1 506 ? -32.938 1.132 1.153 1.00 92.50 506 GLY A O 1
ATOM 4069 N N . VAL A 1 507 ? -31.205 2.505 1.498 1.00 95.00 507 VAL A N 1
ATOM 4070 C CA . VAL A 1 507 ? -31.500 2.789 2.915 1.00 95.00 507 VAL A CA 1
ATOM 4071 C C . VAL A 1 507 ? -31.348 4.269 3.247 1.00 95.00 507 VAL A C 1
ATOM 4073 O O . VAL A 1 507 ? -30.832 5.051 2.454 1.00 95.00 507 VAL A O 1
ATOM 4076 N N . SER A 1 508 ? -31.789 4.663 4.442 1.00 94.19 508 SER A N 1
ATOM 4077 C CA . SER A 1 508 ? -31.530 6.000 4.974 1.00 94.19 508 SER A CA 1
ATOM 4078 C C . SER A 1 508 ? -30.241 6.035 5.814 1.00 94.19 508 SER A C 1
ATOM 4080 O O . SER A 1 508 ? -29.811 4.996 6.333 1.00 94.19 508 SER A O 1
ATOM 4082 N N . PRO A 1 509 ? -29.614 7.211 5.998 1.00 94.12 509 PRO A N 1
ATOM 4083 C CA . PRO A 1 509 ? -28.499 7.367 6.932 1.00 94.12 509 PRO A CA 1
ATOM 4084 C C . PRO A 1 509 ? -28.846 6.916 8.359 1.00 94.12 509 PRO A C 1
ATOM 4086 O O . PRO A 1 509 ? -28.028 6.277 9.016 1.00 94.12 509 PRO A O 1
ATOM 4089 N N . GLU A 1 510 ? -30.073 7.163 8.824 1.00 93.56 510 GLU A N 1
ATOM 4090 C CA . GLU A 1 510 ? -30.561 6.739 10.144 1.00 93.56 510 GLU A CA 1
ATOM 4091 C C . GLU A 1 510 ? -30.554 5.218 10.281 1.00 93.56 510 GLU A C 1
ATOM 4093 O O . GLU A 1 510 ? -30.187 4.703 11.335 1.00 93.56 510 GLU A O 1
ATOM 4098 N N . ARG A 1 511 ? -30.896 4.487 9.212 1.00 94.75 511 ARG A N 1
ATOM 4099 C CA . ARG A 1 511 ? -30.810 3.023 9.196 1.00 94.75 511 ARG A CA 1
ATOM 4100 C C . ARG A 1 511 ? -29.362 2.548 9.310 1.00 94.75 511 ARG A C 1
ATOM 4102 O O . ARG A 1 511 ? -29.091 1.631 10.080 1.00 94.75 511 ARG A O 1
ATOM 4109 N N . LEU A 1 512 ? -28.422 3.188 8.611 1.00 95.69 512 LEU A N 1
ATOM 4110 C CA . LEU A 1 512 ? -26.994 2.870 8.752 1.00 95.69 512 LEU A CA 1
ATOM 4111 C C . LEU A 1 512 ? -26.498 3.148 10.177 1.00 95.69 512 LEU A C 1
ATOM 4113 O O . LEU A 1 512 ? -25.778 2.333 10.751 1.00 95.69 512 LEU A O 1
ATOM 4117 N N . PHE A 1 513 ? -26.924 4.257 10.778 1.00 95.75 513 PHE A N 1
ATOM 4118 C CA . PHE A 1 513 ? -26.614 4.598 12.164 1.00 95.75 513 PHE A CA 1
ATOM 4119 C C . PHE A 1 513 ? -27.200 3.612 13.175 1.00 95.75 513 PHE A C 1
ATOM 4121 O O . PHE A 1 513 ? -26.498 3.177 14.089 1.00 95.75 513 PHE A O 1
ATOM 4128 N N . GLN A 1 514 ? -28.455 3.206 12.982 1.00 93.75 514 GLN A N 1
ATOM 4129 C CA . GLN A 1 514 ? -29.097 2.171 13.783 1.00 93.75 514 GLN A CA 1
ATOM 4130 C C . GLN A 1 514 ? -28.313 0.860 13.701 1.00 93.75 514 GLN A C 1
ATOM 4132 O O . GLN A 1 514 ? -28.048 0.242 14.728 1.00 93.75 514 GLN A O 1
ATOM 4137 N N . VAL A 1 515 ? -27.875 0.462 12.505 1.00 94.38 515 VAL A N 1
ATOM 4138 C CA . VAL A 1 515 ? -27.035 -0.725 12.354 1.00 94.38 515 VAL A CA 1
ATOM 4139 C C . VAL A 1 515 ? -25.707 -0.538 13.070 1.00 94.38 515 VAL A C 1
ATOM 4141 O O . VAL A 1 515 ? -25.308 -1.444 13.783 1.00 94.38 515 VAL A O 1
ATOM 4144 N N . MET A 1 516 ? -25.025 0.601 12.957 1.00 95.50 516 MET A N 1
ATOM 4145 C CA . MET A 1 516 ? -23.723 0.798 13.612 1.00 95.50 516 MET A CA 1
ATOM 4146 C C . MET A 1 516 ? -23.796 0.816 15.145 1.00 95.50 516 MET A C 1
ATOM 4148 O O . MET A 1 516 ? -22.898 0.269 15.782 1.00 95.50 516 MET A O 1
ATOM 4152 N N . PHE A 1 517 ? -24.841 1.404 15.736 1.00 95.00 517 PHE A N 1
ATOM 4153 C CA . PHE A 1 517 ? -24.843 1.748 17.167 1.00 95.00 517 PHE A CA 1
ATOM 4154 C C . PHE A 1 517 ? -26.130 1.399 17.930 1.00 95.00 517 PHE A C 1
ATOM 4156 O O . PHE A 1 517 ? -26.141 1.442 19.159 1.00 95.00 517 PHE A O 1
ATOM 4163 N N . GLY A 1 518 ? -27.221 1.076 17.234 1.00 88.69 518 GLY A N 1
ATOM 4164 C CA . GLY A 1 518 ? -28.549 0.890 17.827 1.00 88.69 518 GLY A CA 1
ATOM 4165 C C . GLY A 1 518 ? -28.802 -0.488 18.441 1.00 88.69 518 GLY A C 1
ATOM 4166 O O . GLY A 1 518 ? -29.724 -0.627 19.241 1.00 88.69 518 GLY A O 1
ATOM 4167 N N . TYR A 1 519 ? -27.995 -1.492 18.096 1.00 91.12 519 TYR A N 1
ATOM 4168 C CA . TYR A 1 519 ? -28.167 -2.876 18.549 1.00 91.12 519 TYR A CA 1
ATOM 4169 C C . TYR A 1 519 ? -27.085 -3.301 19.533 1.00 91.12 519 TYR A C 1
ATOM 4171 O O . TYR A 1 519 ? -25.965 -2.811 19.459 1.00 91.12 519 TYR A O 1
ATOM 4179 N N . GLY A 1 520 ? -27.420 -4.233 20.424 1.00 91.94 520 GLY A N 1
ATOM 4180 C CA . GLY A 1 520 ? -26.463 -4.914 21.290 1.00 91.94 520 GLY A CA 1
ATOM 4181 C C . GLY A 1 520 ? -25.622 -5.973 20.570 1.00 91.94 520 GLY A C 1
ATOM 4182 O O . GLY A 1 520 ? -25.551 -6.024 19.338 1.00 91.94 520 GLY A O 1
ATOM 4183 N N . TYR A 1 521 ? -24.994 -6.832 21.363 1.00 95.06 521 TYR A N 1
ATOM 4184 C CA . TYR A 1 521 ? -24.269 -8.022 20.926 1.00 95.06 521 TYR A CA 1
ATOM 4185 C C . TYR A 1 521 ? -24.631 -9.210 21.820 1.00 95.06 521 TYR A C 1
ATOM 4187 O O . TYR A 1 521 ? -25.154 -9.014 22.916 1.00 95.06 521 TYR A O 1
ATOM 4195 N N . LYS A 1 522 ? -24.340 -10.433 21.370 1.00 95.56 522 LYS A N 1
ATOM 4196 C CA . LYS A 1 522 ? -24.506 -11.645 22.179 1.00 95.56 522 LYS A CA 1
ATOM 4197 C C . LYS A 1 522 ? -23.190 -12.385 22.370 1.00 95.56 522 LYS A C 1
ATOM 4199 O O . LYS A 1 522 ? -22.361 -12.409 21.458 1.00 95.56 522 LYS A O 1
ATOM 4204 N N . ILE A 1 523 ? -23.041 -13.008 23.534 1.00 90.62 523 ILE A N 1
ATOM 4205 C CA . ILE A 1 523 ? -22.013 -14.013 23.832 1.00 90.62 523 ILE A CA 1
ATOM 4206 C C . ILE A 1 523 ? -22.771 -15.261 24.283 1.00 90.62 523 ILE A C 1
ATOM 4208 O O . ILE A 1 523 ? -23.499 -15.231 25.274 1.00 90.62 523 ILE A O 1
ATOM 4212 N N . GLY A 1 524 ? -22.676 -16.342 23.506 1.00 85.06 524 GLY A N 1
ATOM 4213 C CA . GLY A 1 524 ? -23.578 -17.481 23.669 1.00 85.06 524 GLY A CA 1
ATOM 4214 C C . GLY A 1 524 ? -25.037 -17.064 23.454 1.00 85.06 524 GLY A C 1
ATOM 4215 O O . GLY A 1 524 ? -25.387 -16.530 22.403 1.00 85.06 524 GLY A O 1
ATOM 4216 N N . THR A 1 525 ? -25.892 -17.297 24.450 1.00 84.44 525 THR A N 1
ATOM 4217 C CA . THR A 1 525 ? -27.325 -16.945 24.393 1.00 84.44 525 THR A CA 1
ATOM 4218 C C . THR A 1 525 ? -27.659 -15.610 25.062 1.00 84.44 525 THR A C 1
ATOM 4220 O O . THR A 1 525 ? -28.780 -15.121 24.926 1.00 84.44 525 THR A O 1
ATOM 4223 N N . GLU A 1 526 ? -26.701 -15.002 25.760 1.00 89.75 526 GLU A N 1
ATOM 4224 C CA . GLU A 1 526 ? -26.905 -13.783 26.539 1.00 89.75 526 GLU A CA 1
ATOM 4225 C C . GLU A 1 526 ? -26.728 -12.534 25.673 1.00 89.75 526 GLU A C 1
ATOM 4227 O O . GLU A 1 526 ? -25.787 -12.452 24.883 1.00 89.75 526 GLU A O 1
ATOM 4232 N N . GLU A 1 527 ? -27.621 -11.551 25.827 1.00 93.81 527 GLU A N 1
ATOM 4233 C CA . GLU A 1 527 ? -27.615 -10.300 25.061 1.00 93.81 527 GLU A CA 1
ATOM 4234 C C . GLU A 1 527 ? -27.191 -9.112 25.929 1.00 93.81 527 GLU A C 1
ATOM 4236 O O . GLU A 1 527 ? -27.685 -8.902 27.037 1.00 93.81 527 GLU A O 1
ATOM 4241 N N . TYR A 1 528 ? -26.298 -8.296 25.380 1.00 94.00 528 TYR A N 1
ATOM 4242 C CA . TYR A 1 528 ? -25.652 -7.182 26.054 1.00 94.00 528 TYR A CA 1
ATOM 4243 C C . TYR A 1 528 ? -25.785 -5.905 25.223 1.00 94.00 528 TYR A C 1
ATOM 4245 O O . TYR A 1 528 ? -25.648 -5.944 23.997 1.00 94.00 528 TYR A O 1
ATOM 4253 N N . PRO A 1 529 ? -26.000 -4.731 25.840 1.00 91.94 529 PRO A N 1
ATOM 4254 C CA . PRO A 1 529 ? -25.919 -3.473 25.110 1.00 91.94 529 PRO A CA 1
ATOM 4255 C C . PRO A 1 529 ? -24.470 -3.206 24.670 1.00 91.94 529 PRO A C 1
ATOM 4257 O O . PRO A 1 529 ? -23.531 -3.517 25.403 1.00 91.94 529 PRO A O 1
ATOM 4260 N N . LEU A 1 530 ? -24.274 -2.564 23.507 1.00 89.94 530 LEU A N 1
ATOM 4261 C CA . LEU A 1 530 ? -22.936 -2.110 23.091 1.00 89.94 530 LEU A CA 1
ATOM 4262 C C . LEU A 1 530 ? -22.335 -1.159 24.136 1.00 89.94 530 LEU A C 1
ATOM 4264 O O . LEU A 1 530 ? -21.223 -1.374 24.598 1.00 89.94 530 LEU A O 1
ATOM 4268 N N . LEU A 1 531 ? -23.107 -0.150 24.550 1.00 91.00 531 LEU A N 1
ATOM 4269 C CA . LEU A 1 531 ? -22.755 0.789 25.615 1.00 91.00 531 LEU A CA 1
ATOM 4270 C C . LEU A 1 531 ? -23.728 0.625 26.784 1.00 91.00 531 LEU A C 1
ATOM 4272 O O . LEU A 1 531 ? -24.941 0.750 26.601 1.00 91.00 531 LEU A O 1
ATOM 4276 N N . GLU A 1 532 ? -23.202 0.380 27.982 1.00 87.94 532 GLU A N 1
ATOM 4277 C CA . GLU A 1 532 ? -24.014 0.182 29.192 1.00 87.94 532 GLU A CA 1
ATOM 4278 C C . GLU A 1 532 ? -24.731 1.476 29.603 1.00 87.94 532 GLU A C 1
ATOM 4280 O O . GLU A 1 532 ? -25.955 1.488 29.774 1.00 87.94 532 GLU A O 1
ATOM 4285 N N . ASP A 1 533 ? -24.008 2.600 29.643 1.00 88.94 533 ASP A N 1
ATOM 4286 C CA . ASP A 1 533 ? -24.570 3.912 29.976 1.00 88.94 533 ASP A CA 1
ATOM 4287 C C . ASP A 1 533 ? -25.607 4.362 28.922 1.00 88.94 533 ASP A C 1
ATOM 4289 O O . ASP A 1 533 ? -25.320 4.563 27.737 1.00 88.94 533 ASP A O 1
ATOM 4293 N N . ALA A 1 534 ? -26.856 4.543 29.357 1.00 88.44 534 ALA A N 1
ATOM 4294 C CA . ALA A 1 534 ? -27.936 5.065 28.520 1.00 88.44 534 ALA A CA 1
ATOM 4295 C C . ALA A 1 534 ? -27.669 6.506 28.050 1.00 88.44 534 ALA A C 1
ATOM 4297 O O . ALA A 1 534 ? -27.995 6.862 26.914 1.00 88.44 534 ALA A O 1
ATOM 4298 N N . ASN A 1 535 ? -27.018 7.324 28.880 1.00 88.69 535 ASN A N 1
ATOM 4299 C CA . ASN A 1 535 ? -26.644 8.684 28.509 1.00 88.69 535 ASN A CA 1
ATOM 4300 C C . ASN A 1 535 ? -25.537 8.676 27.450 1.00 88.69 535 ASN A C 1
ATOM 4302 O O . ASN A 1 535 ? -25.565 9.500 26.537 1.00 88.69 535 ASN A O 1
ATOM 4306 N N . ALA A 1 536 ? -24.587 7.739 27.527 1.00 89.62 536 ALA A N 1
ATOM 4307 C CA . ALA A 1 536 ? -23.574 7.529 26.494 1.00 89.62 536 ALA A CA 1
ATOM 4308 C C . ALA A 1 536 ? -24.210 7.210 25.140 1.00 89.62 536 ALA A C 1
ATOM 4310 O O . ALA A 1 536 ? -23.891 7.876 24.155 1.00 89.62 536 ALA A O 1
ATOM 4311 N N . ARG A 1 537 ? -25.186 6.292 25.108 1.00 90.81 537 ARG A N 1
ATOM 4312 C CA . ARG A 1 537 ? -25.971 5.979 23.900 1.00 90.81 537 ARG A CA 1
ATOM 4313 C C . ARG A 1 537 ? -26.680 7.211 23.340 1.00 90.81 537 ARG A C 1
ATOM 4315 O O . ARG A 1 537 ? -26.622 7.470 22.141 1.00 90.81 537 ARG A O 1
ATOM 4322 N N . GLN A 1 538 ? -27.304 8.017 24.200 1.00 89.62 538 GLN A N 1
ATOM 4323 C CA . GLN A 1 538 ? -27.982 9.241 23.768 1.00 89.62 538 GLN A CA 1
ATOM 4324 C C . GLN A 1 538 ? -27.005 10.292 23.214 1.00 89.62 538 GLN A C 1
ATOM 4326 O O . GLN A 1 538 ? -27.321 10.953 22.224 1.00 89.62 538 GLN A O 1
ATOM 4331 N N . ARG A 1 539 ? -25.831 10.466 23.837 1.00 91.31 539 ARG A N 1
ATOM 4332 C CA . ARG A 1 539 ? -24.787 11.387 23.354 1.00 91.31 539 ARG A CA 1
ATOM 4333 C C . ARG A 1 539 ? -24.244 10.939 22.000 1.00 91.31 539 ARG A C 1
ATOM 4335 O O . ARG A 1 539 ? -24.241 11.745 21.076 1.00 91.31 539 ARG A O 1
ATOM 4342 N N . LEU A 1 540 ? -23.880 9.661 21.873 1.00 91.75 540 LEU A N 1
ATOM 4343 C CA . LEU A 1 540 ? -23.426 9.076 20.613 1.00 91.75 540 LEU A CA 1
ATOM 4344 C C . LEU A 1 540 ? -24.448 9.334 19.506 1.00 91.75 540 LEU A C 1
ATOM 4346 O O . LEU A 1 540 ? -24.085 9.911 18.487 1.00 91.75 540 LEU A O 1
ATOM 4350 N N . ASN A 1 541 ? -25.729 9.031 19.750 1.00 88.81 541 ASN A N 1
ATOM 4351 C CA . ASN A 1 541 ? -26.801 9.254 18.778 1.00 88.81 541 ASN A CA 1
ATOM 4352 C C . ASN A 1 541 ? -26.919 10.720 18.321 1.00 88.81 541 ASN A C 1
ATOM 4354 O O . ASN A 1 541 ? -27.153 10.978 17.143 1.00 88.81 541 ASN A O 1
ATOM 4358 N N . LYS A 1 542 ? -26.737 11.686 19.231 1.00 90.38 542 LYS A N 1
ATOM 4359 C CA . LYS A 1 542 ? -26.755 13.122 18.893 1.00 90.38 542 LYS A CA 1
ATOM 4360 C C . LYS A 1 542 ? -25.548 13.544 18.053 1.00 90.38 542 LYS A C 1
ATOM 4362 O O . LYS A 1 542 ? -25.669 14.444 17.227 1.00 90.38 542 LYS A O 1
ATOM 4367 N N . ASP A 1 543 ? -24.400 12.909 18.260 1.00 93.31 543 ASP A N 1
ATOM 4368 C CA . ASP A 1 543 ? -23.149 13.264 17.594 1.00 93.31 543 ASP A CA 1
ATOM 4369 C C . ASP A 1 543 ? -22.967 12.595 16.219 1.00 93.31 543 ASP A C 1
ATOM 4371 O O . ASP A 1 543 ? -22.169 13.090 15.421 1.00 93.31 543 ASP A O 1
ATOM 4375 N N . MET A 1 544 ? -23.707 11.520 15.901 1.00 89.62 544 MET A N 1
ATOM 4376 C CA . MET A 1 544 ? -23.519 10.732 14.666 1.00 89.62 544 MET A CA 1
ATOM 4377 C C . MET A 1 544 ? -23.546 11.585 13.400 1.00 89.62 544 MET A C 1
ATOM 4379 O O . MET A 1 544 ? -22.653 11.460 12.568 1.00 89.62 544 MET A O 1
ATOM 4383 N N . GLY A 1 545 ? -24.521 12.491 13.275 1.00 89.50 545 GLY A N 1
ATOM 4384 C CA . GLY A 1 545 ? -24.622 13.378 12.116 1.00 89.50 545 GLY A CA 1
ATOM 4385 C C . GLY A 1 545 ? -23.361 14.224 11.930 1.00 89.50 545 GLY A C 1
ATOM 4386 O O . GLY A 1 545 ? -22.802 14.285 10.843 1.00 89.50 545 GLY A O 1
ATOM 4387 N N . ARG A 1 546 ? -22.848 14.812 13.015 1.00 93.12 546 ARG A N 1
ATOM 4388 C CA . ARG A 1 546 ? -21.637 15.646 12.983 1.00 93.12 546 ARG A CA 1
ATOM 4389 C C . ARG A 1 546 ? -20.366 14.832 12.722 1.00 93.12 546 ARG A C 1
ATOM 4391 O O . ARG A 1 546 ? -19.450 15.324 12.067 1.00 93.12 546 ARG A O 1
ATOM 4398 N N . LEU A 1 547 ? -20.278 13.633 13.294 1.00 94.75 547 LEU A N 1
ATOM 4399 C CA . LEU A 1 547 ? -19.080 12.794 13.233 1.00 94.75 547 LEU A CA 1
ATOM 4400 C C . LEU A 1 547 ? -18.963 12.030 11.916 1.00 94.75 547 LEU A C 1
ATOM 4402 O O . LEU A 1 547 ? -17.861 11.901 11.396 1.00 94.75 547 LEU A O 1
ATOM 4406 N N . PHE A 1 548 ? -20.077 11.529 11.389 1.00 96.38 548 PHE A N 1
ATOM 4407 C CA . PHE A 1 548 ? -20.089 10.584 10.278 1.00 96.38 548 PHE A CA 1
ATOM 4408 C C . PHE A 1 548 ? -20.703 11.139 8.998 1.00 96.38 548 PHE A C 1
ATOM 4410 O O . PHE A 1 548 ? -20.558 10.479 7.982 1.00 96.38 548 PHE A O 1
ATOM 4417 N N . ILE A 1 549 ? -21.373 12.297 8.976 1.00 95.06 549 ILE A N 1
ATOM 4418 C CA . ILE A 1 549 ? -21.887 12.850 7.712 1.00 95.06 549 ILE A CA 1
ATOM 4419 C C . ILE A 1 549 ? -20.921 13.885 7.144 1.00 95.06 549 ILE A C 1
ATOM 4421 O O . ILE A 1 549 ? -20.646 14.908 7.771 1.00 95.06 549 ILE A O 1
ATOM 4425 N N . LYS A 1 550 ? -20.458 13.638 5.914 1.00 93.38 550 LYS A N 1
ATOM 4426 C CA . LYS A 1 550 ? -19.722 14.603 5.090 1.00 93.38 550 LYS A CA 1
ATOM 4427 C C . LYS A 1 550 ? -20.172 14.517 3.632 1.00 93.38 550 LYS A C 1
ATOM 4429 O O . LYS A 1 550 ? -20.224 13.432 3.051 1.00 93.38 550 LYS A O 1
ATOM 4434 N N . ASP A 1 551 ? -20.516 15.667 3.056 1.00 91.38 551 ASP A N 1
ATOM 4435 C CA . ASP A 1 551 ? -21.094 15.823 1.710 1.00 91.38 551 ASP A CA 1
ATOM 4436 C C . ASP A 1 551 ? -22.296 14.893 1.458 1.00 91.38 551 ASP A C 1
ATOM 4438 O O . ASP A 1 551 ? -22.397 14.226 0.429 1.00 91.38 551 ASP A O 1
ATOM 4442 N N . GLY A 1 552 ? -23.188 14.789 2.450 1.00 90.81 552 GLY A N 1
ATOM 4443 C CA . GLY A 1 552 ? -24.402 13.968 2.369 1.00 90.81 552 GLY A CA 1
ATOM 4444 C C . GLY A 1 552 ? -24.178 12.452 2.439 1.00 90.81 552 GLY A C 1
ATOM 4445 O O . GLY A 1 552 ? -25.136 11.698 2.291 1.00 90.81 552 GLY A O 1
ATOM 4446 N N . LYS A 1 553 ? -22.947 11.988 2.682 1.00 94.38 553 LYS A N 1
ATOM 4447 C CA . LYS A 1 553 ? -22.595 10.563 2.784 1.00 94.38 553 LYS A CA 1
ATOM 4448 C C . LYS A 1 553 ? -22.157 10.201 4.196 1.00 94.38 553 LYS A C 1
ATOM 4450 O O . LYS A 1 553 ? -21.592 11.039 4.897 1.00 94.38 553 LYS A O 1
ATOM 4455 N N . VAL A 1 554 ? -22.362 8.940 4.579 1.00 96.69 554 VAL A N 1
ATOM 4456 C CA . VAL A 1 554 ? -21.754 8.366 5.784 1.00 96.69 554 VAL A CA 1
ATOM 4457 C C . VAL A 1 554 ? -20.272 8.116 5.487 1.00 96.69 554 VAL A C 1
ATOM 4459 O O . VAL A 1 554 ? -19.926 7.243 4.698 1.00 96.69 554 VAL A O 1
ATOM 4462 N N . ASP A 1 555 ? -19.396 8.915 6.080 1.00 96.12 555 ASP A N 1
ATOM 4463 C CA . ASP A 1 555 ? -17.974 9.018 5.770 1.00 96.12 555 ASP A CA 1
ATOM 4464 C C . ASP A 1 555 ? -17.124 8.572 6.966 1.00 96.12 555 ASP A C 1
ATOM 4466 O O . ASP A 1 555 ? -16.980 9.274 7.972 1.00 96.12 555 ASP A O 1
ATOM 4470 N N . PHE A 1 556 ? -16.561 7.370 6.857 1.00 97.19 556 PHE A N 1
ATOM 4471 C CA . PHE A 1 556 ? -15.765 6.773 7.926 1.00 97.19 556 PHE A CA 1
ATOM 4472 C C . PHE A 1 556 ? -14.395 7.439 8.046 1.00 97.19 556 PHE A C 1
ATOM 4474 O O . PHE A 1 556 ? -13.873 7.576 9.152 1.00 97.19 556 PHE A O 1
ATOM 4481 N N . SER A 1 557 ? -13.819 7.895 6.933 1.00 96.00 557 SER A N 1
ATOM 4482 C CA . SER A 1 557 ? -12.534 8.595 6.933 1.00 96.00 557 SER A CA 1
ATOM 4483 C C . SER A 1 557 ? -12.648 9.968 7.593 1.00 96.00 557 SER A C 1
ATOM 4485 O O . SER A 1 557 ? -11.774 10.354 8.372 1.00 96.00 557 SER A O 1
ATOM 4487 N N . TRP A 1 558 ? -13.762 10.673 7.381 1.00 96.38 558 TRP A N 1
ATOM 4488 C CA . TRP A 1 558 ? -14.084 11.882 8.134 1.00 96.38 558 TRP A CA 1
ATOM 4489 C C . TRP A 1 558 ? -14.253 11.595 9.626 1.00 96.38 558 TRP A C 1
ATOM 4491 O O . TRP A 1 558 ? -13.631 12.269 10.445 1.00 96.38 558 TRP A O 1
ATOM 4501 N N . ALA A 1 559 ? -15.012 10.561 9.996 1.00 97.56 559 ALA A N 1
ATOM 4502 C CA . ALA A 1 559 ? -15.170 10.182 11.399 1.00 97.56 559 ALA A CA 1
ATOM 4503 C C . ALA A 1 559 ? -13.822 9.849 12.064 1.00 97.56 559 ALA A C 1
ATOM 4505 O O . ALA A 1 559 ? -13.567 10.278 13.191 1.00 97.56 559 ALA A O 1
ATOM 4506 N N . ALA A 1 560 ? -12.921 9.157 11.359 1.00 97.62 560 ALA A N 1
ATOM 4507 C CA . ALA A 1 560 ? -11.601 8.793 11.871 1.00 97.62 560 ALA A CA 1
ATOM 4508 C C . ALA A 1 560 ? -10.729 10.037 12.096 1.00 97.62 560 ALA A C 1
ATOM 4510 O O . ALA A 1 560 ? -10.053 10.159 13.124 1.00 97.62 560 ALA A O 1
ATOM 4511 N N . LEU A 1 561 ? -10.810 11.012 11.186 1.00 96.50 561 LEU A N 1
ATOM 4512 C CA . LEU A 1 561 ? -10.187 12.323 11.344 1.00 96.50 561 LEU A CA 1
ATOM 4513 C C . LEU A 1 561 ? -10.752 13.081 12.559 1.00 96.50 561 LEU A C 1
ATOM 4515 O O . LEU A 1 561 ? -9.982 13.682 13.304 1.00 96.50 561 LEU A O 1
ATOM 4519 N N . GLN A 1 562 ? -12.065 13.047 12.800 1.00 95.19 562 GLN A N 1
ATOM 4520 C CA . GLN A 1 562 ? -12.694 13.757 13.925 1.00 95.19 562 GLN A CA 1
ATOM 4521 C C . GLN A 1 562 ? -12.415 13.106 15.292 1.00 95.19 562 GLN A C 1
ATOM 4523 O O . GLN A 1 562 ? -12.280 13.812 16.290 1.00 95.19 562 GLN A O 1
ATOM 4528 N N . LEU A 1 563 ? -12.341 11.773 15.353 1.00 95.94 563 LEU A N 1
ATOM 4529 C CA . LEU A 1 563 ? -12.222 11.007 16.603 1.00 95.94 563 LEU A CA 1
ATOM 4530 C C . LEU A 1 563 ? -10.779 10.810 17.086 1.00 95.94 563 LEU A C 1
ATOM 4532 O O . LEU A 1 563 ? -10.553 10.527 18.268 1.00 95.94 563 LEU A O 1
ATOM 4536 N N . SER A 1 564 ? -9.806 10.924 16.181 1.00 97.06 564 SER A N 1
ATOM 4537 C CA . SER A 1 564 ? -8.392 10.733 16.500 1.00 97.06 564 SER A CA 1
ATOM 4538 C C . SER A 1 564 ? -7.793 11.941 17.220 1.00 97.06 564 SER A C 1
ATOM 4540 O O . SER A 1 564 ? -8.014 13.092 16.838 1.00 97.06 564 SER A O 1
ATOM 4542 N N . ASP A 1 565 ? -6.976 11.679 18.235 1.00 97.44 565 ASP A N 1
ATOM 4543 C CA . ASP A 1 565 ? -6.155 12.691 18.896 1.00 97.44 565 ASP A CA 1
ATOM 4544 C C . ASP A 1 565 ? -5.004 13.132 17.975 1.00 97.44 565 ASP A C 1
ATOM 4546 O O . ASP A 1 565 ? -4.641 14.306 17.958 1.00 97.44 565 ASP A O 1
ATOM 4550 N N . GLU A 1 566 ? -4.483 12.226 17.141 1.00 97.75 566 GLU A N 1
ATOM 4551 C CA . GLU A 1 566 ? -3.469 12.536 16.129 1.00 97.75 566 GLU A CA 1
ATOM 4552 C C . GLU A 1 566 ? -3.789 11.904 14.772 1.00 97.75 566 GLU A C 1
ATOM 4554 O O . GLU A 1 566 ? -4.295 10.783 14.695 1.00 97.75 566 GLU A O 1
ATOM 4559 N N . THR A 1 567 ? -3.472 12.618 13.692 1.00 98.00 567 THR A N 1
ATOM 4560 C CA . THR A 1 567 ? -3.646 12.115 12.327 1.00 98.00 567 THR A CA 1
ATOM 4561 C C . THR A 1 567 ? -2.354 12.258 11.539 1.00 98.00 567 THR A C 1
ATOM 4563 O O . THR A 1 567 ? -1.711 13.308 11.578 1.00 98.00 567 THR A O 1
ATOM 4566 N N . ASN A 1 568 ? -1.981 11.217 10.800 1.00 98.06 568 ASN A N 1
ATOM 4567 C CA . ASN A 1 568 ? -0.843 11.269 9.896 1.00 98.06 568 ASN A CA 1
ATOM 4568 C C . ASN A 1 568 ? -1.169 10.736 8.497 1.00 98.06 568 ASN A C 1
ATOM 4570 O O . ASN A 1 568 ? -2.042 9.895 8.305 1.00 98.06 568 ASN A O 1
ATOM 4574 N N . ALA A 1 569 ? -0.415 11.239 7.534 1.00 97.06 569 ALA A N 1
ATOM 4575 C CA . ALA A 1 569 ? -0.247 10.707 6.197 1.00 97.06 569 ALA A CA 1
ATOM 4576 C C . ALA A 1 569 ? 1.121 10.009 6.089 1.00 97.06 569 ALA A C 1
ATOM 4578 O O . ALA A 1 569 ? 1.917 10.002 7.038 1.00 97.06 569 ALA A O 1
ATOM 4579 N N . VAL A 1 570 ? 1.389 9.437 4.915 1.00 95.44 570 VAL A N 1
ATOM 4580 C CA . VAL A 1 570 ? 2.534 8.537 4.672 1.00 95.44 570 VAL A CA 1
ATOM 4581 C C . VAL A 1 570 ? 3.714 9.126 3.885 1.00 95.44 570 VAL A C 1
ATOM 4583 O O . VAL A 1 570 ? 4.643 8.415 3.504 1.00 95.44 570 VAL A O 1
ATOM 4586 N N . SER A 1 571 ? 3.676 10.426 3.618 1.00 95.75 571 SER A N 1
ATOM 4587 C CA . SER A 1 571 ? 4.775 11.215 3.048 1.00 95.75 571 SER A CA 1
ATOM 4588 C C . SER A 1 571 ? 4.498 12.699 3.299 1.00 95.75 571 SER A C 1
ATOM 4590 O O . SER A 1 571 ? 3.365 13.076 3.623 1.00 95.75 571 SER A O 1
ATOM 4592 N N . ASP A 1 572 ? 5.508 13.550 3.151 1.00 95.56 572 ASP A N 1
ATOM 4593 C CA . ASP A 1 572 ? 5.372 15.006 3.273 1.00 95.56 572 ASP A CA 1
ATOM 4594 C C . ASP A 1 572 ? 4.424 15.573 2.208 1.00 95.56 572 ASP A C 1
ATOM 4596 O O . ASP A 1 572 ? 3.637 16.482 2.475 1.00 95.56 572 ASP A O 1
ATOM 4600 N N . GLU A 1 573 ? 4.474 15.030 0.990 1.00 93.62 573 GLU A N 1
ATOM 4601 C CA . GLU A 1 573 ? 3.559 15.406 -0.090 1.00 93.62 573 GLU A CA 1
ATOM 4602 C C . GLU A 1 573 ? 2.131 14.970 0.212 1.00 93.62 573 GLU A C 1
ATOM 4604 O O . GLU A 1 573 ? 1.199 15.773 0.146 1.00 93.62 573 GLU A O 1
ATOM 4609 N N . HIS A 1 574 ? 1.964 13.719 0.632 1.00 95.44 574 HIS A N 1
ATOM 4610 C CA . HIS A 1 574 ? 0.655 13.180 0.943 1.00 95.44 574 HIS A CA 1
ATOM 4611 C C . HIS A 1 574 ? 0.016 13.863 2.153 1.00 95.44 574 HIS A C 1
ATOM 4613 O O . HIS A 1 574 ? -1.202 14.009 2.176 1.00 95.44 574 HIS A O 1
ATOM 4619 N N . ALA A 1 575 ? 0.787 14.340 3.133 1.00 96.75 575 ALA A N 1
ATOM 4620 C CA . ALA A 1 575 ? 0.242 15.132 4.236 1.00 96.75 575 ALA A CA 1
ATOM 4621 C C . ALA A 1 575 ? -0.435 16.418 3.739 1.00 96.75 575 ALA A C 1
ATOM 4623 O O . ALA A 1 575 ? -1.533 16.744 4.197 1.00 96.75 575 ALA A O 1
ATOM 4624 N N . LYS A 1 576 ? 0.168 17.095 2.753 1.00 94.38 576 LYS A N 1
ATOM 4625 C CA . LYS A 1 576 ? -0.414 18.284 2.110 1.00 94.38 576 LYS A CA 1
ATOM 4626 C C . LYS A 1 576 ? -1.665 17.925 1.315 1.00 94.38 576 LYS A C 1
ATOM 4628 O O . LYS A 1 576 ? -2.711 18.518 1.543 1.00 94.38 576 LYS A O 1
ATOM 4633 N N . VAL A 1 577 ? -1.601 16.894 0.466 1.00 93.06 577 VAL A N 1
ATOM 4634 C CA . VAL A 1 577 ? -2.766 16.414 -0.306 1.00 93.06 577 VAL A CA 1
ATOM 4635 C C . VAL A 1 577 ? -3.915 16.011 0.626 1.00 93.06 577 VAL A C 1
ATOM 4637 O O . VAL A 1 577 ? -5.051 16.434 0.428 1.00 93.06 577 VAL A O 1
ATOM 4640 N N . THR A 1 578 ? -3.620 15.265 1.694 1.00 95.06 578 THR A N 1
ATOM 4641 C CA . THR A 1 578 ? -4.595 14.832 2.707 1.00 95.06 578 THR A CA 1
ATOM 4642 C C . THR A 1 578 ? -5.300 16.031 3.341 1.00 95.06 578 THR A C 1
ATOM 4644 O O . THR A 1 578 ? -6.525 16.037 3.471 1.00 95.06 578 THR A O 1
ATOM 4647 N N . LYS A 1 579 ? -4.535 17.054 3.735 1.00 95.75 579 LYS A N 1
ATOM 4648 C CA . LYS A 1 579 ? -5.064 18.240 4.408 1.00 95.75 579 LYS A CA 1
ATOM 4649 C C . LYS A 1 579 ? -5.847 19.143 3.457 1.00 95.75 579 LYS A C 1
ATOM 4651 O O . LYS A 1 579 ? -6.999 19.465 3.744 1.00 95.75 579 LYS A O 1
ATOM 4656 N N . ASP A 1 580 ? -5.226 19.524 2.346 1.00 93.19 580 ASP A N 1
ATOM 4657 C CA . ASP A 1 580 ? -5.648 20.665 1.531 1.00 93.19 580 ASP A CA 1
ATOM 4658 C C . ASP A 1 580 ? -6.576 20.253 0.381 1.00 93.19 580 ASP A C 1
ATOM 4660 O O . ASP A 1 580 ? -7.450 21.027 -0.002 1.00 93.19 580 ASP A O 1
ATOM 4664 N N . LYS A 1 581 ? -6.424 19.029 -0.147 1.00 90.88 581 LYS A N 1
ATOM 4665 C CA . LYS A 1 581 ? -7.210 18.526 -1.288 1.00 90.88 581 LYS A CA 1
ATOM 4666 C C . LYS A 1 581 ? -8.253 17.487 -0.882 1.00 90.88 581 LYS A C 1
ATOM 4668 O O . LYS A 1 581 ? -9.393 17.552 -1.326 1.00 90.88 581 LYS A O 1
ATOM 4673 N N . LEU A 1 582 ? -7.879 16.532 -0.030 1.00 91.94 582 LEU A N 1
ATOM 4674 C CA . LEU A 1 582 ? -8.725 15.380 0.283 1.00 91.94 582 LEU A CA 1
ATOM 4675 C C . LEU A 1 582 ? -9.759 15.683 1.370 1.00 91.94 582 LEU A C 1
ATOM 4677 O O . LEU A 1 582 ? -10.955 15.477 1.167 1.00 91.94 582 LEU A O 1
ATOM 4681 N N . PHE A 1 583 ? -9.314 16.154 2.540 1.00 92.75 583 PHE A N 1
ATOM 4682 C CA . PHE A 1 583 ? -10.219 16.461 3.649 1.00 92.75 583 PHE A CA 1
ATOM 4683 C C . PHE A 1 583 ? -10.592 17.934 3.748 1.00 92.75 583 PHE A C 1
ATOM 4685 O O . PHE A 1 583 ? -11.626 18.211 4.360 1.00 92.75 583 PHE A O 1
ATOM 4692 N N . MET A 1 584 ? -9.800 18.843 3.172 1.00 92.81 584 MET A N 1
ATOM 4693 C CA . MET A 1 584 ? -9.984 20.297 3.277 1.00 92.81 584 MET A CA 1
ATOM 4694 C C . MET A 1 584 ? -10.197 20.704 4.742 1.00 92.81 584 MET A C 1
ATOM 4696 O O . MET A 1 584 ? -11.271 21.154 5.144 1.00 92.81 584 MET A O 1
ATOM 4700 N N . THR A 1 585 ? -9.205 20.407 5.583 1.00 92.62 585 THR A N 1
ATOM 4701 C CA . THR A 1 585 ? -9.318 20.505 7.043 1.00 92.62 585 THR A CA 1
ATOM 4702 C C . THR A 1 585 ? -8.246 21.400 7.650 1.00 92.62 585 THR A C 1
ATOM 4704 O O . THR A 1 585 ? -7.092 21.395 7.235 1.00 92.62 585 THR A O 1
ATOM 4707 N N . GLU A 1 586 ? -8.615 22.110 8.715 1.00 92.94 586 GLU A N 1
ATOM 4708 C CA . GLU A 1 586 ? -7.665 22.855 9.547 1.00 92.94 586 GLU A CA 1
ATOM 4709 C C . GLU A 1 586 ? -6.883 21.953 10.511 1.00 92.94 586 GLU A C 1
ATOM 4711 O O . GLU A 1 586 ? -5.901 22.388 11.116 1.00 92.94 586 GLU A O 1
ATOM 4716 N N . LYS A 1 587 ? -7.299 20.687 10.678 1.00 93.44 587 LYS A N 1
ATOM 4717 C CA . LYS A 1 587 ? -6.575 19.739 11.525 1.00 93.44 587 LYS A CA 1
ATOM 4718 C C . LYS A 1 587 ? -5.177 19.514 10.949 1.00 93.44 587 LYS A C 1
ATOM 4720 O O . LYS A 1 587 ? -5.012 19.246 9.763 1.00 93.44 587 LYS A O 1
ATOM 4725 N N . GLU A 1 588 ? -4.169 19.610 11.809 1.00 94.94 588 GLU A N 1
ATOM 4726 C CA . GLU A 1 588 ? -2.798 19.259 11.451 1.00 94.94 588 GLU A CA 1
ATOM 4727 C C . GLU A 1 588 ? -2.727 17.790 11.005 1.00 94.94 588 GLU A C 1
ATOM 4729 O O . GLU A 1 588 ? -3.226 16.903 11.702 1.00 94.94 588 GLU A O 1
ATOM 4734 N N . ILE A 1 589 ? -2.092 17.546 9.855 1.00 97.69 589 ILE A N 1
ATOM 4735 C CA . ILE A 1 589 ? -1.797 16.206 9.344 1.00 97.69 589 ILE A CA 1
ATOM 4736 C C . ILE A 1 589 ? -0.285 16.018 9.368 1.00 97.69 589 ILE A C 1
ATOM 4738 O O . ILE A 1 589 ? 0.449 16.717 8.669 1.00 97.69 589 ILE A O 1
ATOM 4742 N N . LYS A 1 590 ? 0.190 15.069 10.174 1.00 97.69 590 LYS A N 1
ATOM 4743 C CA . LYS A 1 590 ? 1.620 14.760 10.273 1.00 97.69 590 LYS A CA 1
ATOM 4744 C C . LYS A 1 590 ? 2.085 13.906 9.105 1.00 97.69 590 LYS A C 1
ATOM 4746 O O . LYS A 1 590 ? 1.334 13.083 8.602 1.00 97.69 590 LYS A O 1
ATOM 4751 N N . ALA A 1 591 ? 3.345 14.042 8.721 1.00 97.00 591 ALA A N 1
ATOM 4752 C CA . ALA A 1 591 ? 3.961 13.192 7.711 1.00 97.00 591 ALA A CA 1
ATOM 4753 C C . ALA A 1 591 ? 4.869 12.139 8.358 1.00 97.00 591 ALA A C 1
ATOM 4755 O O . ALA A 1 591 ? 5.843 12.469 9.055 1.00 97.00 591 ALA A O 1
ATOM 4756 N N . VAL A 1 592 ? 4.555 10.867 8.116 1.00 96.88 592 VAL A N 1
ATOM 4757 C CA . VAL A 1 592 ? 5.392 9.728 8.500 1.00 96.88 592 VAL A CA 1
ATOM 4758 C C . VAL A 1 592 ? 5.728 8.926 7.253 1.00 96.88 592 VAL A C 1
ATOM 4760 O O . VAL A 1 592 ? 4.916 8.134 6.797 1.00 96.88 592 VAL A O 1
ATOM 4763 N N . LEU A 1 593 ? 6.928 9.136 6.711 1.00 95.94 593 LEU A N 1
ATOM 4764 C CA . LEU A 1 593 ? 7.417 8.381 5.561 1.00 95.94 593 LEU A CA 1
ATOM 4765 C C . LEU A 1 593 ? 7.388 6.873 5.842 1.00 95.94 593 LEU A C 1
ATOM 4767 O O . LEU A 1 593 ? 7.930 6.431 6.864 1.00 95.94 593 LEU A O 1
ATOM 4771 N N . ASN A 1 594 ? 6.792 6.110 4.922 1.00 94.31 594 ASN A N 1
ATOM 4772 C CA . ASN A 1 594 ? 6.754 4.651 5.002 1.00 94.31 594 ASN A CA 1
ATOM 4773 C C . ASN A 1 594 ? 8.156 4.024 4.936 1.00 94.31 594 ASN A C 1
ATOM 4775 O O . ASN A 1 594 ? 9.145 4.665 4.577 1.00 94.31 594 ASN A O 1
ATOM 4779 N N . GLY A 1 595 ? 8.224 2.736 5.260 1.00 92.62 595 GLY A N 1
ATOM 4780 C CA . GLY A 1 595 ? 9.418 1.923 5.091 1.00 92.62 595 GLY A CA 1
ATOM 4781 C C . GLY A 1 595 ? 9.087 0.494 4.679 1.00 92.62 595 GLY A C 1
ATOM 4782 O O . GLY A 1 595 ? 7.927 0.092 4.698 1.00 92.62 595 GLY A O 1
ATOM 4783 N N . SER A 1 596 ? 10.124 -0.254 4.307 1.00 91.31 596 SER A N 1
ATOM 4784 C CA . SER A 1 596 ? 10.067 -1.670 3.936 1.00 91.31 596 SER A CA 1
ATOM 4785 C C . SER A 1 596 ? 10.773 -2.527 4.985 1.00 91.31 596 SER A C 1
ATOM 4787 O O . SER A 1 596 ? 11.866 -2.183 5.444 1.00 91.31 596 SER A O 1
ATOM 4789 N N . GLY A 1 597 ? 10.168 -3.656 5.344 1.00 86.88 597 GLY A N 1
ATOM 4790 C CA . GLY A 1 597 ? 10.719 -4.654 6.256 1.00 86.88 597 GLY A CA 1
ATOM 4791 C C . GLY A 1 597 ? 11.575 -5.713 5.559 1.00 86.88 597 GLY A C 1
ATOM 4792 O O . GLY A 1 597 ? 11.636 -5.793 4.328 1.00 86.88 597 GLY A O 1
ATOM 4793 N N . ASP A 1 598 ? 12.213 -6.553 6.375 1.00 86.69 598 ASP A N 1
ATOM 4794 C CA . ASP A 1 598 ? 13.207 -7.546 5.940 1.00 86.69 598 ASP A CA 1
ATOM 4795 C C . ASP A 1 598 ? 12.621 -8.710 5.140 1.00 86.69 598 ASP A C 1
ATOM 4797 O O . ASP A 1 598 ? 13.340 -9.375 4.399 1.00 86.69 598 ASP A O 1
ATOM 4801 N N . PHE A 1 599 ? 11.300 -8.908 5.194 1.00 83.50 599 PHE A N 1
ATOM 4802 C CA . PHE A 1 599 ? 10.599 -9.885 4.358 1.00 83.50 599 PHE A CA 1
ATOM 4803 C C . PHE A 1 599 ? 10.941 -9.722 2.866 1.00 83.50 599 PHE A C 1
ATOM 4805 O O . PHE A 1 599 ? 11.159 -10.708 2.154 1.00 83.50 599 PHE A O 1
ATOM 4812 N N . PHE A 1 600 ? 11.037 -8.473 2.397 1.00 86.31 600 PHE A N 1
ATOM 4813 C CA . PHE A 1 600 ? 11.353 -8.160 1.004 1.00 86.31 600 PHE A CA 1
ATOM 4814 C C . PHE A 1 600 ? 12.851 -8.202 0.692 1.00 86.31 600 PHE A C 1
ATOM 4816 O O . PHE A 1 600 ? 13.200 -8.046 -0.471 1.00 86.31 600 PHE A O 1
ATOM 4823 N N . VAL A 1 601 ? 13.726 -8.419 1.677 1.00 89.62 601 VAL A N 1
ATOM 4824 C CA . VAL A 1 601 ? 15.182 -8.360 1.505 1.00 89.62 601 VAL A CA 1
ATOM 4825 C C . VAL A 1 601 ? 15.753 -9.740 1.155 1.00 89.62 601 VAL A C 1
ATOM 4827 O O . VAL A 1 601 ? 15.268 -10.777 1.623 1.00 89.62 601 VAL A O 1
ATOM 4830 N N . HIS A 1 602 ? 16.765 -9.767 0.286 1.00 90.50 602 HIS A N 1
ATOM 4831 C CA . HIS A 1 602 ? 17.491 -10.984 -0.073 1.00 90.50 602 HIS A CA 1
ATOM 4832 C C . HIS A 1 602 ? 18.211 -11.569 1.150 1.00 90.50 602 HIS A C 1
ATOM 4834 O O . HIS A 1 602 ? 18.891 -10.856 1.885 1.00 90.50 602 HIS A O 1
ATOM 4840 N N . GLU A 1 603 ? 18.139 -12.886 1.338 1.00 89.56 603 GLU A N 1
ATOM 4841 C CA . GLU A 1 603 ? 18.663 -13.544 2.543 1.00 89.56 603 GLU A CA 1
ATOM 4842 C C . GLU A 1 603 ? 20.182 -13.378 2.696 1.00 89.56 603 GLU A C 1
ATOM 4844 O O . GLU A 1 603 ? 20.662 -13.079 3.784 1.00 89.56 603 GLU A O 1
ATOM 4849 N N . ARG A 1 604 ? 20.938 -13.463 1.590 1.00 90.56 604 ARG A N 1
ATOM 4850 C CA . ARG A 1 604 ? 22.385 -13.160 1.573 1.00 90.56 604 ARG A CA 1
ATOM 4851 C C . ARG A 1 604 ? 22.711 -11.730 2.015 1.00 90.56 604 ARG A C 1
ATOM 4853 O O . ARG A 1 604 ? 23.756 -11.519 2.622 1.00 90.56 604 ARG A O 1
ATOM 4860 N N . LEU A 1 605 ? 21.844 -10.758 1.712 1.00 93.00 605 LEU A N 1
ATOM 4861 C CA . LEU A 1 605 ? 22.058 -9.377 2.143 1.00 93.00 605 LEU A CA 1
ATOM 4862 C C . LEU A 1 605 ? 21.848 -9.252 3.651 1.00 93.00 605 LEU A C 1
ATOM 4864 O O . LEU A 1 605 ? 22.707 -8.700 4.325 1.00 93.00 605 LEU A O 1
ATOM 4868 N N . LEU A 1 606 ? 20.774 -9.847 4.181 1.00 90.00 606 LEU A N 1
ATOM 4869 C CA . LEU A 1 606 ? 20.519 -9.896 5.625 1.00 90.00 606 LEU A CA 1
ATOM 4870 C C . LEU A 1 606 ? 21.654 -10.602 6.382 1.00 90.00 606 LEU A C 1
ATOM 4872 O O . LEU A 1 606 ? 22.103 -10.114 7.415 1.00 90.00 606 LEU A O 1
ATOM 4876 N N . ALA A 1 607 ? 22.164 -11.718 5.851 1.00 88.56 607 ALA A N 1
ATOM 4877 C CA . ALA A 1 607 ? 23.291 -12.436 6.443 1.00 88.56 607 ALA A CA 1
ATOM 4878 C C . ALA A 1 607 ? 24.560 -11.568 6.501 1.00 88.56 607 ALA A C 1
ATOM 4880 O O . ALA A 1 607 ? 25.231 -11.538 7.528 1.00 88.56 607 ALA A O 1
ATOM 4881 N N . LYS A 1 608 ? 24.857 -10.807 5.438 1.00 91.19 608 LYS A N 1
ATOM 4882 C CA . LYS A 1 608 ? 25.987 -9.864 5.423 1.00 91.19 608 LYS A CA 1
ATOM 4883 C C . LYS A 1 608 ? 25.770 -8.666 6.351 1.00 91.19 608 LYS A C 1
ATOM 4885 O O . LYS A 1 608 ? 26.714 -8.243 7.013 1.00 91.19 608 LYS A O 1
ATOM 4890 N N . GLU A 1 609 ? 24.553 -8.118 6.415 1.00 91.81 609 GLU A N 1
ATOM 4891 C CA . GLU A 1 609 ? 24.208 -7.060 7.376 1.00 91.81 609 GLU A CA 1
ATOM 4892 C C . GLU A 1 609 ? 24.448 -7.541 8.816 1.00 91.81 609 GLU A C 1
ATOM 4894 O O . GLU A 1 609 ? 24.979 -6.783 9.624 1.00 91.81 609 GLU A O 1
ATOM 4899 N N . LEU A 1 610 ? 24.125 -8.802 9.120 1.00 87.56 610 LEU A N 1
ATOM 4900 C CA . LEU A 1 610 ? 24.374 -9.414 10.426 1.00 87.56 610 LEU A CA 1
ATOM 4901 C C . LEU A 1 610 ? 25.866 -9.673 10.688 1.00 87.56 610 LEU A C 1
ATOM 4903 O O . LEU A 1 610 ? 26.339 -9.438 11.796 1.00 87.56 610 LEU A O 1
ATOM 4907 N N . GLU A 1 611 ? 26.601 -10.155 9.684 1.00 89.06 611 GLU A N 1
ATOM 4908 C CA . GLU A 1 611 ? 28.023 -10.502 9.790 1.00 89.06 611 GLU A CA 1
ATOM 4909 C C . GLU A 1 611 ? 28.900 -9.278 10.064 1.00 89.06 611 GLU A C 1
ATOM 4911 O O . GLU A 1 611 ? 29.765 -9.318 10.940 1.00 89.06 611 GLU A O 1
ATOM 4916 N N . LYS A 1 612 ? 28.699 -8.194 9.305 1.00 94.19 612 LYS A N 1
ATOM 4917 C CA . LYS A 1 612 ? 29.608 -7.042 9.326 1.00 94.19 612 LYS A CA 1
ATOM 4918 C C . LYS A 1 612 ? 28.948 -5.696 9.578 1.00 94.19 612 LYS A C 1
ATOM 4920 O O . LYS A 1 612 ? 29.660 -4.702 9.619 1.00 94.19 612 LYS A O 1
ATOM 4925 N N . GLY A 1 613 ? 27.636 -5.631 9.772 1.00 89.06 613 GLY A N 1
ATOM 4926 C CA . GLY A 1 613 ? 26.919 -4.367 9.937 1.00 89.06 613 GLY A CA 1
ATOM 4927 C C . GLY A 1 613 ? 26.574 -3.707 8.601 1.00 89.06 613 GLY A C 1
ATOM 4928 O O . GLY A 1 613 ? 27.310 -3.785 7.611 1.00 89.06 613 GLY A O 1
ATOM 4929 N N . ARG A 1 614 ? 25.423 -3.031 8.573 1.00 91.00 614 ARG A N 1
ATOM 4930 C CA . ARG A 1 614 ? 24.876 -2.356 7.387 1.00 91.00 614 ARG A CA 1
ATOM 4931 C C . ARG A 1 614 ? 25.806 -1.265 6.852 1.00 91.00 614 ARG A C 1
ATOM 4933 O O . ARG A 1 614 ? 25.894 -1.082 5.640 1.00 91.00 614 ARG A O 1
ATOM 4940 N N . GLU A 1 615 ? 26.506 -0.565 7.736 1.00 92.94 615 GLU A N 1
ATOM 4941 C CA . GLU A 1 615 ? 27.465 0.495 7.427 1.00 92.94 615 GLU A CA 1
ATOM 4942 C C . GLU A 1 615 ? 28.716 -0.003 6.688 1.00 92.94 615 GLU A C 1
ATOM 4944 O O . GLU A 1 615 ? 29.343 0.774 5.966 1.00 92.94 615 GLU A O 1
ATOM 4949 N N . ASN A 1 616 ? 29.035 -1.298 6.812 1.00 96.06 616 ASN A N 1
ATOM 4950 C CA . ASN A 1 616 ? 30.211 -1.926 6.205 1.00 96.06 616 ASN A CA 1
ATOM 4951 C C . ASN A 1 616 ? 29.885 -2.730 4.931 1.00 96.06 616 ASN A C 1
ATOM 4953 O O . ASN A 1 616 ? 30.772 -3.380 4.370 1.00 96.06 616 ASN A O 1
ATOM 4957 N N . ILE A 1 617 ? 28.633 -2.702 4.459 1.00 97.50 617 ILE A N 1
ATOM 4958 C CA . ILE A 1 617 ? 28.248 -3.229 3.140 1.00 97.50 617 ILE A CA 1
ATOM 4959 C C . ILE A 1 617 ? 28.831 -2.330 2.044 1.00 97.50 617 ILE A C 1
ATOM 4961 O O . ILE A 1 617 ? 28.713 -1.103 2.107 1.00 97.50 617 ILE A O 1
ATOM 4965 N N . ASP A 1 618 ? 29.441 -2.939 1.025 1.00 97.44 618 ASP A N 1
ATOM 4966 C CA . ASP A 1 618 ? 30.032 -2.234 -0.113 1.00 97.44 618 ASP A CA 1
ATOM 4967 C C . ASP A 1 618 ? 29.356 -2.581 -1.455 1.00 97.44 618 ASP A C 1
ATOM 4969 O O . ASP A 1 618 ? 28.451 -3.413 -1.547 1.00 97.44 618 ASP A O 1
ATOM 4973 N N . GLY A 1 619 ? 29.768 -1.896 -2.526 1.00 97.19 619 GLY A N 1
ATOM 4974 C CA . GLY A 1 619 ? 29.186 -2.088 -3.857 1.00 97.19 619 GLY A CA 1
ATOM 4975 C C . GLY A 1 619 ? 29.491 -3.452 -4.492 1.00 97.19 619 GLY A C 1
ATOM 4976 O O . GLY A 1 619 ? 28.747 -3.881 -5.373 1.00 97.19 619 GLY A O 1
ATOM 4977 N N . ASN A 1 620 ? 30.553 -4.147 -4.070 1.00 97.75 620 ASN A N 1
ATOM 4978 C CA . ASN A 1 620 ? 30.850 -5.497 -4.551 1.00 97.75 620 ASN A CA 1
ATOM 4979 C C . ASN A 1 620 ? 29.931 -6.527 -3.896 1.00 97.75 620 ASN A C 1
ATOM 4981 O O . ASN A 1 620 ? 29.468 -7.417 -4.605 1.00 97.75 620 ASN A O 1
ATOM 4985 N N . ASP A 1 621 ? 29.609 -6.383 -2.605 1.00 97.69 621 ASP A N 1
ATOM 4986 C CA . ASP A 1 621 ? 28.612 -7.241 -1.951 1.00 97.69 621 ASP A CA 1
ATOM 4987 C C . ASP A 1 621 ? 27.261 -7.171 -2.667 1.00 97.69 621 ASP A C 1
ATOM 4989 O O . ASP A 1 621 ? 26.660 -8.198 -2.983 1.00 97.69 621 ASP A O 1
ATOM 4993 N N . LEU A 1 622 ? 26.790 -5.949 -2.938 1.00 97.88 622 LEU A N 1
ATOM 4994 C CA . LEU A 1 622 ? 25.505 -5.716 -3.595 1.00 97.88 622 LEU A CA 1
ATOM 4995 C C . LEU A 1 622 ? 25.504 -6.261 -5.025 1.00 97.88 622 LEU A C 1
ATOM 4997 O O . LEU A 1 622 ? 24.523 -6.862 -5.458 1.00 97.88 622 LEU A O 1
ATOM 5001 N N . TRP A 1 623 ? 26.607 -6.079 -5.756 1.00 97.25 623 TRP A N 1
ATOM 5002 C CA . TRP A 1 623 ? 26.751 -6.614 -7.106 1.00 97.25 623 TRP A CA 1
ATOM 5003 C C . TRP A 1 623 ? 26.776 -8.137 -7.136 1.00 97.25 623 TRP A C 1
ATOM 5005 O O . TRP A 1 623 ? 26.125 -8.719 -7.996 1.00 97.25 623 TRP A O 1
ATOM 5015 N N . ASP A 1 624 ? 27.489 -8.783 -6.214 1.00 96.56 624 ASP A N 1
ATOM 5016 C CA . ASP A 1 624 ? 27.482 -10.240 -6.076 1.00 96.56 624 ASP A CA 1
ATOM 5017 C C . ASP A 1 624 ? 26.056 -10.737 -5.792 1.00 96.56 624 ASP A C 1
ATOM 5019 O O . ASP A 1 624 ? 25.534 -11.543 -6.552 1.00 96.56 624 ASP A O 1
ATOM 5023 N N . ILE A 1 625 ? 25.345 -10.159 -4.820 1.00 96.25 625 ILE A N 1
ATOM 5024 C CA . ILE A 1 625 ? 23.944 -10.527 -4.536 1.00 96.25 625 ILE A CA 1
ATOM 5025 C C . ILE A 1 625 ? 23.023 -10.304 -5.748 1.00 96.25 625 ILE A C 1
ATOM 5027 O O . ILE A 1 625 ? 22.095 -11.077 -5.973 1.00 96.25 625 ILE A O 1
ATOM 5031 N N . TYR A 1 626 ? 23.262 -9.265 -6.544 1.00 97.06 626 TYR A N 1
ATOM 5032 C CA . TYR A 1 626 ? 22.469 -8.963 -7.735 1.00 97.06 626 TYR A CA 1
ATOM 5033 C C . TYR A 1 626 ? 22.772 -9.898 -8.918 1.00 97.06 626 TYR A C 1
ATOM 5035 O O . TYR A 1 626 ? 21.844 -10.420 -9.541 1.00 97.06 626 TYR A O 1
ATOM 5043 N N . ALA A 1 627 ? 24.050 -10.088 -9.249 1.00 95.88 627 ALA A N 1
ATOM 5044 C CA . ALA A 1 627 ? 24.515 -10.645 -10.520 1.00 95.88 627 ALA A CA 1
ATOM 5045 C C . ALA A 1 627 ? 25.083 -12.069 -10.427 1.00 95.88 627 ALA A C 1
ATOM 5047 O O . ALA A 1 627 ? 25.498 -12.602 -11.458 1.00 95.88 627 ALA A O 1
ATOM 5048 N N . ASN A 1 628 ? 25.132 -12.683 -9.238 1.00 95.19 628 ASN A N 1
ATOM 5049 C CA . ASN A 1 628 ? 25.630 -14.049 -9.084 1.00 95.19 628 ASN A CA 1
ATOM 5050 C C . ASN A 1 628 ? 24.878 -15.026 -10.022 1.00 95.19 628 ASN A C 1
ATOM 5052 O O . ASN A 1 628 ? 23.642 -15.014 -10.055 1.00 95.19 628 ASN A O 1
ATOM 5056 N N . PRO A 1 629 ? 25.596 -15.851 -10.807 1.00 92.88 629 PRO A N 1
ATOM 5057 C CA . PRO A 1 629 ? 24.997 -16.710 -11.826 1.00 92.88 629 PRO A CA 1
ATOM 5058 C C . PRO A 1 629 ? 24.299 -17.955 -11.268 1.00 92.88 629 PRO A C 1
ATOM 5060 O O . PRO A 1 629 ? 23.596 -18.621 -12.025 1.00 92.88 629 PRO A O 1
ATOM 5063 N N . ASP A 1 630 ? 24.466 -18.279 -9.987 1.00 91.19 630 ASP A N 1
ATOM 5064 C CA . ASP A 1 630 ? 23.851 -19.460 -9.381 1.00 91.19 630 ASP A CA 1
ATOM 5065 C C . ASP A 1 630 ? 22.524 -19.087 -8.708 1.00 91.19 630 ASP A C 1
ATOM 5067 O O . ASP A 1 630 ? 21.477 -19.688 -8.982 1.00 91.19 630 ASP A O 1
ATOM 5071 N N . ASP A 1 631 ? 22.545 -18.030 -7.893 1.00 90.69 631 ASP A N 1
ATOM 5072 C CA . ASP A 1 631 ? 21.442 -17.640 -7.011 1.00 90.69 631 ASP A CA 1
ATOM 5073 C C . ASP A 1 631 ? 21.214 -16.118 -6.908 1.00 90.69 631 ASP A C 1
ATOM 5075 O O . ASP A 1 631 ? 20.450 -15.684 -6.049 1.00 90.69 631 ASP A O 1
ATOM 5079 N N . GLY A 1 632 ? 21.832 -15.292 -7.758 1.00 94.81 632 GLY A N 1
ATOM 5080 C CA . GLY A 1 632 ? 21.693 -13.834 -7.690 1.00 94.81 632 GLY A CA 1
ATOM 5081 C C . GLY A 1 632 ? 20.268 -13.340 -7.967 1.00 94.81 632 GLY A C 1
ATOM 5082 O O . GLY A 1 632 ? 19.501 -13.958 -8.710 1.00 94.81 632 GLY A O 1
ATOM 5083 N N . GLY A 1 633 ? 19.914 -12.176 -7.415 1.00 95.94 633 GLY A N 1
ATOM 5084 C CA . GLY A 1 633 ? 18.575 -11.586 -7.524 1.00 95.94 633 GLY A CA 1
ATOM 5085 C C . GLY A 1 633 ? 18.092 -11.409 -8.967 1.00 95.94 633 GLY A C 1
ATOM 5086 O O . GLY A 1 633 ? 16.925 -11.671 -9.265 1.00 95.94 633 GLY A O 1
ATOM 5087 N N . LYS A 1 634 ? 18.991 -11.047 -9.893 1.00 97.00 634 LYS A N 1
ATOM 5088 C CA . LYS A 1 634 ? 18.670 -10.942 -11.323 1.00 97.00 634 LYS A CA 1
ATOM 5089 C C . LYS A 1 634 ? 18.285 -12.293 -11.919 1.00 97.00 634 LYS A C 1
ATOM 5091 O O . LYS A 1 634 ? 17.293 -12.379 -12.636 1.00 97.00 634 LYS A O 1
ATOM 5096 N N . LYS A 1 635 ? 19.038 -13.348 -11.608 1.00 96.81 635 LYS A N 1
ATOM 5097 C CA . LYS A 1 635 ? 18.749 -14.700 -12.092 1.00 96.81 635 LYS A CA 1
ATOM 5098 C C . LYS A 1 635 ? 17.423 -15.211 -11.543 1.00 96.81 635 LYS A C 1
ATOM 5100 O O . LYS A 1 635 ? 16.597 -15.660 -12.326 1.00 96.81 635 LYS A O 1
ATOM 5105 N N . GLN A 1 636 ? 17.198 -15.090 -10.234 1.00 97.12 636 GLN A N 1
ATOM 5106 C CA . GLN A 1 636 ? 15.941 -15.524 -9.616 1.00 97.12 636 GLN A CA 1
ATOM 5107 C C . GLN A 1 636 ? 14.730 -14.812 -10.236 1.00 97.12 636 GLN A C 1
ATOM 5109 O O . GLN A 1 636 ? 13.692 -15.434 -10.455 1.00 97.12 636 GLN A O 1
ATOM 5114 N N . PHE A 1 637 ? 14.865 -13.520 -10.559 1.00 97.12 637 PHE A N 1
ATOM 5115 C CA . PHE A 1 637 ? 13.821 -12.783 -11.263 1.00 97.12 637 PHE A CA 1
ATOM 5116 C C . PHE A 1 637 ? 13.597 -13.318 -12.683 1.00 97.12 637 PHE A C 1
ATOM 5118 O O . PHE A 1 637 ? 12.459 -13.607 -13.034 1.00 97.12 637 PHE A O 1
ATOM 5125 N N . ILE A 1 638 ? 14.654 -13.523 -13.478 1.00 97.12 638 ILE A N 1
ATOM 5126 C CA . ILE A 1 638 ? 14.551 -14.098 -14.834 1.00 97.12 638 ILE A CA 1
ATOM 5127 C C . ILE A 1 638 ? 13.908 -15.490 -14.809 1.00 97.12 638 ILE A C 1
ATOM 5129 O O . ILE A 1 638 ? 13.036 -15.768 -15.632 1.00 97.12 638 ILE A O 1
ATOM 5133 N N . ASP A 1 639 ? 14.321 -16.347 -13.875 1.00 95.00 639 ASP A N 1
ATOM 5134 C CA . ASP A 1 639 ? 13.799 -17.707 -13.739 1.00 95.00 639 ASP A CA 1
ATOM 5135 C C . ASP A 1 639 ? 12.300 -17.674 -13.391 1.00 95.00 639 ASP A C 1
ATOM 5137 O O . ASP A 1 639 ? 11.514 -18.384 -14.009 1.00 95.00 639 ASP A O 1
ATOM 5141 N N . GLU A 1 640 ? 11.861 -16.782 -12.496 1.00 91.75 640 GLU A N 1
ATOM 5142 C CA . GLU A 1 640 ? 10.433 -16.612 -12.191 1.00 91.75 640 GLU A CA 1
ATOM 5143 C C . GLU A 1 640 ? 9.625 -16.106 -13.395 1.00 91.75 640 GLU A C 1
ATOM 5145 O O . GLU A 1 640 ? 8.503 -16.564 -13.621 1.00 91.75 640 GLU A O 1
ATOM 5150 N N . ILE A 1 641 ? 10.172 -15.172 -14.181 1.00 89.06 641 ILE A N 1
ATOM 5151 C CA . ILE A 1 641 ? 9.525 -14.705 -15.415 1.00 89.06 641 ILE A CA 1
ATOM 5152 C C . ILE A 1 641 ? 9.378 -15.859 -16.406 1.00 89.06 641 ILE A C 1
ATOM 5154 O O . ILE A 1 641 ? 8.295 -16.045 -16.966 1.00 89.06 641 ILE A O 1
ATOM 5158 N N . TYR A 1 642 ? 10.427 -16.662 -16.582 1.00 85.88 642 TYR A N 1
ATOM 5159 C CA . TYR A 1 642 ? 10.396 -17.832 -17.452 1.00 85.88 642 TYR A CA 1
ATOM 5160 C C . TYR A 1 642 ? 9.370 -18.868 -16.979 1.00 85.88 642 TYR A C 1
ATOM 5162 O O . TYR A 1 642 ? 8.572 -19.340 -17.783 1.00 85.88 642 TYR A O 1
ATOM 5170 N N . GLU A 1 643 ? 9.308 -19.164 -15.680 1.00 80.75 643 GLU A N 1
ATOM 5171 C CA . GLU A 1 643 ? 8.321 -20.104 -15.135 1.00 80.75 643 GLU A CA 1
ATOM 5172 C C . GLU A 1 643 ? 6.875 -19.634 -15.347 1.00 80.75 643 GLU A C 1
ATOM 5174 O O . GLU A 1 643 ? 5.988 -20.443 -15.623 1.00 80.75 643 GLU A O 1
ATOM 5179 N N . ARG A 1 644 ? 6.621 -18.321 -15.257 1.00 77.25 644 ARG A N 1
ATOM 5180 C CA . ARG A 1 644 ? 5.276 -17.753 -15.446 1.00 77.25 644 ARG A CA 1
ATOM 5181 C C . ARG A 1 644 ? 4.866 -17.604 -16.905 1.00 77.25 644 ARG A C 1
ATOM 5183 O O . ARG A 1 644 ? 3.676 -17.683 -17.198 1.00 77.25 644 ARG A O 1
ATOM 5190 N N . THR A 1 645 ? 5.815 -17.327 -17.795 1.00 72.88 645 THR A N 1
ATOM 5191 C CA . THR A 1 645 ? 5.509 -16.845 -19.155 1.00 72.88 645 THR A CA 1
ATOM 5192 C C . THR A 1 645 ? 6.098 -17.692 -20.275 1.00 72.88 645 THR A C 1
ATOM 5194 O O . THR A 1 645 ? 5.747 -17.482 -21.429 1.00 72.88 645 THR A O 1
ATOM 5197 N N . GLY A 1 646 ? 7.024 -18.604 -19.975 1.00 70.94 646 GLY A N 1
ATOM 5198 C CA . GLY A 1 646 ? 7.816 -19.325 -20.975 1.00 70.94 646 GLY A CA 1
ATOM 5199 C C . GLY A 1 646 ? 8.881 -18.470 -21.675 1.00 70.94 646 GLY A C 1
ATOM 5200 O O . GLY A 1 646 ? 9.686 -19.004 -22.433 1.00 70.94 646 GLY A O 1
ATOM 5201 N N . ILE A 1 647 ? 8.948 -17.159 -21.415 1.00 77.94 647 ILE A N 1
ATOM 5202 C CA . ILE A 1 647 ? 9.909 -16.258 -22.059 1.00 77.94 647 ILE A CA 1
ATOM 5203 C C . ILE A 1 647 ? 11.123 -16.078 -21.162 1.00 77.94 647 ILE A C 1
ATOM 5205 O O . ILE A 1 647 ? 11.025 -15.598 -20.032 1.00 77.94 647 ILE A O 1
ATOM 5209 N N . ARG A 1 648 ? 12.297 -16.434 -21.687 1.00 88.06 648 ARG A N 1
ATOM 5210 C CA . ARG A 1 648 ? 13.560 -16.263 -20.974 1.00 88.06 648 ARG A CA 1
ATOM 5211 C C . ARG A 1 648 ? 14.233 -14.958 -21.377 1.00 88.06 648 ARG A C 1
ATOM 5213 O O . ARG A 1 648 ? 14.578 -14.764 -22.540 1.00 88.06 648 ARG A O 1
ATOM 5220 N N . LEU A 1 649 ? 14.423 -14.073 -20.403 1.00 95.50 649 LEU A N 1
ATOM 5221 C CA . LEU A 1 649 ? 15.168 -12.829 -20.588 1.00 95.50 649 LEU A CA 1
ATOM 5222 C C . LEU A 1 649 ? 16.684 -13.100 -20.667 1.00 95.50 649 LEU A C 1
ATOM 5224 O O . LEU A 1 649 ? 17.171 -14.124 -20.186 1.00 95.50 649 LEU A O 1
ATOM 5228 N N . ASP A 1 650 ? 17.438 -12.171 -21.257 1.00 96.00 650 ASP A N 1
ATOM 5229 C CA . ASP A 1 650 ? 18.889 -12.269 -21.415 1.00 96.00 650 ASP A CA 1
ATOM 5230 C C . ASP A 1 650 ? 19.570 -11.718 -20.157 1.00 96.00 650 ASP A C 1
ATOM 5232 O O . ASP A 1 650 ? 19.477 -10.533 -19.824 1.00 96.00 650 ASP A O 1
ATOM 5236 N N . SER A 1 651 ? 20.306 -12.577 -19.453 1.00 95.06 651 SER A N 1
ATOM 5237 C CA . SER A 1 651 ? 20.994 -12.211 -18.214 1.00 95.06 651 SER A CA 1
ATOM 5238 C C . SER A 1 651 ? 22.057 -11.124 -18.391 1.00 95.06 651 SER A C 1
ATOM 5240 O O . SER A 1 651 ? 22.455 -10.515 -17.397 1.00 95.06 651 SER A O 1
ATOM 5242 N N . ASN A 1 652 ? 22.500 -10.825 -19.615 1.00 94.50 652 ASN A N 1
ATOM 5243 C CA . ASN A 1 652 ? 23.486 -9.777 -19.893 1.00 94.50 652 ASN A CA 1
ATOM 5244 C C . ASN A 1 652 ? 22.866 -8.388 -20.108 1.00 94.50 652 ASN A C 1
ATOM 5246 O O . ASN A 1 652 ? 23.582 -7.389 -20.027 1.00 94.50 652 ASN A O 1
ATOM 5250 N N . LYS A 1 653 ? 21.551 -8.296 -20.343 1.00 97.00 653 LYS A N 1
ATOM 5251 C CA . LYS A 1 653 ? 20.862 -7.028 -20.633 1.00 97.00 653 LYS A CA 1
ATOM 5252 C C . LYS A 1 653 ? 20.267 -6.399 -19.382 1.00 97.00 653 LYS A C 1
ATOM 5254 O O . LYS A 1 653 ? 19.870 -7.102 -18.455 1.00 97.00 653 LYS A O 1
ATOM 5259 N N . LEU A 1 654 ? 20.225 -5.072 -19.319 1.00 97.69 654 LEU A N 1
ATOM 5260 C CA . LEU A 1 654 ? 19.534 -4.369 -18.238 1.00 97.69 654 LEU A CA 1
ATOM 5261 C C . LEU A 1 654 ? 18.028 -4.678 -18.301 1.00 97.69 654 LEU A C 1
ATOM 5263 O O . LEU A 1 654 ? 17.436 -4.653 -19.380 1.00 97.69 654 LEU A O 1
ATOM 5267 N N . ILE A 1 655 ? 17.432 -4.982 -17.144 1.00 98.31 655 ILE A N 1
ATOM 5268 C CA . ILE A 1 655 ? 16.004 -5.287 -17.010 1.00 98.31 655 ILE A CA 1
ATOM 5269 C C . ILE A 1 655 ? 15.320 -4.124 -16.295 1.00 98.31 655 ILE A C 1
ATOM 5271 O O . ILE A 1 655 ? 15.703 -3.758 -15.179 1.00 98.31 655 ILE A O 1
ATOM 5275 N N . ILE A 1 656 ? 14.298 -3.577 -16.943 1.00 98.00 656 ILE A N 1
ATOM 5276 C CA . ILE A 1 656 ? 13.448 -2.491 -16.468 1.00 98.00 656 ILE A CA 1
ATOM 5277 C C . ILE A 1 656 ? 12.119 -3.085 -16.027 1.00 98.00 656 ILE A C 1
ATOM 5279 O O . ILE A 1 656 ? 11.497 -3.832 -16.781 1.00 98.00 656 ILE A O 1
ATOM 5283 N N . SER A 1 657 ? 11.667 -2.756 -14.819 1.00 96.31 657 SER A N 1
ATOM 5284 C CA . SER A 1 657 ? 10.454 -3.342 -14.257 1.00 96.31 657 SER A CA 1
ATOM 5285 C C . SER A 1 657 ? 9.410 -2.314 -13.845 1.00 96.31 657 SER A C 1
ATOM 5287 O O . SER A 1 657 ? 9.691 -1.317 -13.171 1.00 96.31 657 SER A O 1
ATOM 5289 N N . LEU A 1 658 ? 8.168 -2.615 -14.221 1.00 94.81 658 LEU A N 1
ATOM 5290 C CA . LEU A 1 658 ? 6.958 -1.897 -13.850 1.00 94.81 658 LEU A CA 1
ATOM 5291 C C . LEU A 1 658 ? 5.899 -2.902 -13.367 1.00 94.81 658 LEU A C 1
ATOM 5293 O O . LEU A 1 658 ? 4.834 -3.008 -13.972 1.00 94.81 658 LEU A O 1
ATOM 5297 N N . ILE A 1 659 ? 6.167 -3.652 -12.290 1.00 91.06 659 ILE A N 1
ATOM 5298 C CA . ILE A 1 659 ? 5.194 -4.589 -11.697 1.00 91.06 659 ILE A CA 1
ATOM 5299 C C . ILE A 1 659 ? 4.468 -3.909 -10.540 1.00 91.06 659 ILE A C 1
ATOM 5301 O O . ILE A 1 659 ? 5.054 -3.568 -9.509 1.00 91.06 659 ILE A O 1
ATOM 5305 N N . ARG A 1 660 ? 3.172 -3.668 -10.740 1.00 85.56 660 ARG A N 1
ATOM 5306 C CA . ARG A 1 660 ? 2.254 -3.019 -9.795 1.00 85.56 660 ARG A CA 1
ATOM 5307 C C . ARG A 1 660 ? 0.813 -3.243 -10.260 1.00 85.56 660 ARG A C 1
ATOM 5309 O O . ARG A 1 660 ? 0.572 -3.615 -11.401 1.00 85.56 660 ARG A O 1
ATOM 5316 N N . ARG A 1 661 ? -0.174 -2.990 -9.392 1.00 79.19 661 ARG A N 1
ATOM 5317 C CA . ARG A 1 661 ? -1.598 -2.996 -9.798 1.00 79.19 661 ARG A CA 1
ATOM 5318 C C . ARG A 1 661 ? -1.789 -2.102 -11.028 1.00 79.19 661 ARG A C 1
ATOM 5320 O O . ARG A 1 661 ? -1.310 -0.972 -10.977 1.00 79.19 661 ARG A O 1
ATOM 5327 N N . LEU A 1 662 ? -2.517 -2.571 -12.044 1.00 81.94 662 LEU A N 1
ATOM 5328 C CA . LEU A 1 662 ? -2.906 -1.728 -13.173 1.00 81.94 662 LEU A CA 1
ATOM 5329 C C . LEU A 1 662 ? -4.003 -0.769 -12.708 1.00 81.94 662 LEU A C 1
ATOM 5331 O O . LEU A 1 662 ? -5.018 -1.201 -12.160 1.00 81.94 662 LEU A O 1
ATOM 5335 N N . ALA A 1 663 ? -3.754 0.521 -12.870 1.00 81.94 663 ALA A N 1
ATOM 5336 C CA . ALA A 1 663 ? -4.704 1.590 -12.607 1.00 81.94 663 ALA A CA 1
ATOM 5337 C C . ALA A 1 663 ? -4.313 2.789 -13.467 1.00 81.94 663 ALA A C 1
ATOM 5339 O O . ALA A 1 663 ? -3.114 3.045 -13.610 1.00 81.94 663 ALA A O 1
ATOM 5340 N N . GLU A 1 664 ? -5.301 3.526 -13.972 1.00 84.25 664 GLU A N 1
ATOM 5341 C CA . GLU A 1 664 ? -5.124 4.713 -14.823 1.00 84.25 664 GLU A CA 1
ATOM 5342 C C . GLU A 1 664 ? -4.024 5.644 -14.290 1.00 84.25 664 GLU A C 1
ATOM 5344 O O . GLU A 1 664 ? -3.028 5.915 -14.960 1.00 84.25 664 GLU A O 1
ATOM 5349 N N . TYR A 1 665 ? -4.113 6.004 -13.007 1.00 86.62 665 TYR A N 1
ATOM 5350 C CA . TYR A 1 665 ? -3.146 6.900 -12.389 1.00 86.62 665 TYR A CA 1
ATOM 5351 C C . TYR A 1 665 ? -1.713 6.370 -12.351 1.00 86.62 665 TYR A C 1
ATOM 5353 O O . TYR A 1 665 ? -0.783 7.158 -12.288 1.00 86.62 665 TYR A O 1
ATOM 5361 N N . LYS A 1 666 ? -1.481 5.056 -12.416 1.00 88.88 666 LYS A N 1
ATOM 5362 C CA . LYS A 1 666 ? -0.125 4.479 -12.417 1.00 88.88 666 LYS A CA 1
ATOM 5363 C C . LYS A 1 666 ? 0.556 4.538 -13.782 1.00 88.88 666 LYS A C 1
ATOM 5365 O O . LYS A 1 666 ? 1.754 4.268 -13.847 1.00 88.88 666 LYS A O 1
ATOM 5370 N N . SER A 1 667 ? -0.196 4.877 -14.833 1.00 91.44 667 SER A N 1
ATOM 5371 C CA . SER A 1 667 ? 0.280 5.275 -16.166 1.00 91.44 667 SER A CA 1
ATOM 5372 C C . SER A 1 667 ? 1.280 4.324 -16.841 1.00 91.44 667 SER A C 1
ATOM 5374 O O . SER A 1 667 ? 2.054 4.747 -17.692 1.00 91.44 667 SER A O 1
ATOM 5376 N N . GLN A 1 668 ? 1.288 3.030 -16.492 1.00 93.44 668 GLN A N 1
ATOM 5377 C CA . GLN A 1 668 ? 2.257 2.069 -17.043 1.00 93.44 668 GLN A CA 1
ATOM 5378 C C . GLN A 1 668 ? 2.184 2.008 -18.574 1.00 93.44 668 GLN A C 1
ATOM 5380 O O . GLN A 1 668 ? 3.213 2.077 -19.239 1.00 93.44 668 GLN A O 1
ATOM 5385 N N . TYR A 1 669 ? 0.975 1.897 -19.132 1.00 93.69 669 TYR A N 1
ATOM 5386 C CA . TYR A 1 669 ? 0.778 1.849 -20.580 1.00 93.69 669 TYR A CA 1
ATOM 5387 C C . 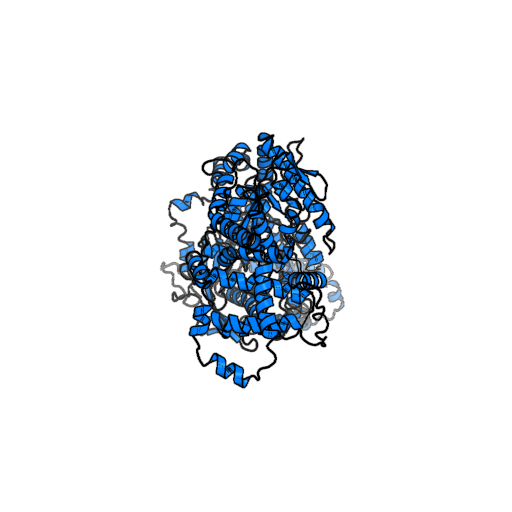TYR A 1 669 ? 1.093 3.193 -21.240 1.00 93.69 669 TYR A C 1
ATOM 5389 O O . TYR A 1 669 ? 1.855 3.237 -22.204 1.00 93.69 669 TYR A O 1
ATOM 5397 N N . ASP A 1 670 ? 0.555 4.289 -20.699 1.00 93.25 670 ASP A N 1
ATOM 5398 C CA . ASP A 1 670 ? 0.701 5.620 -21.293 1.00 93.25 670 ASP A CA 1
ATOM 5399 C C . ASP A 1 670 ? 2.141 6.112 -21.356 1.00 93.25 670 ASP A C 1
ATOM 5401 O O . ASP A 1 670 ? 2.501 6.795 -22.310 1.00 93.25 670 ASP A O 1
ATOM 5405 N N . ILE A 1 671 ? 2.972 5.720 -20.392 1.00 94.62 671 ILE A N 1
ATOM 5406 C CA . ILE A 1 671 ? 4.407 5.992 -20.433 1.00 94.62 671 ILE A CA 1
ATOM 5407 C C . ILE A 1 671 ? 5.112 5.098 -21.453 1.00 94.62 671 ILE A C 1
ATOM 5409 O O . ILE A 1 671 ? 5.938 5.579 -22.227 1.00 94.62 671 ILE A O 1
ATOM 5413 N N . LEU A 1 672 ? 4.806 3.798 -21.470 1.00 96.50 672 LEU A N 1
ATOM 5414 C CA . LEU A 1 672 ? 5.550 2.833 -22.280 1.00 96.50 672 LEU A CA 1
ATOM 5415 C C . LEU A 1 672 ? 5.232 2.902 -23.774 1.00 96.50 672 LEU A C 1
ATOM 5417 O O . LEU A 1 672 ? 6.140 2.677 -24.573 1.00 96.50 672 LEU A O 1
ATOM 5421 N N . LYS A 1 673 ? 3.993 3.221 -24.167 1.00 94.50 673 LYS A N 1
ATOM 5422 C CA . LYS A 1 673 ? 3.541 3.163 -25.572 1.00 94.50 673 LYS A CA 1
ATOM 5423 C C . LYS A 1 673 ? 4.420 3.968 -26.534 1.00 94.50 673 LYS A C 1
ATOM 5425 O O . LYS A 1 673 ? 4.608 3.555 -27.674 1.00 94.50 673 LYS A O 1
ATOM 5430 N N . ASP A 1 674 ? 5.003 5.065 -26.051 1.00 94.19 674 ASP A N 1
ATOM 5431 C CA . ASP A 1 674 ? 5.833 5.964 -26.855 1.00 94.19 674 ASP A CA 1
ATOM 5432 C C . ASP A 1 674 ? 7.329 5.606 -26.840 1.00 94.19 674 ASP A C 1
ATOM 5434 O O . ASP A 1 674 ? 8.079 6.089 -27.688 1.00 94.19 674 ASP A O 1
ATOM 5438 N N . ILE A 1 675 ? 7.786 4.784 -25.887 1.00 97.38 675 ILE A N 1
ATOM 5439 C CA . ILE A 1 675 ? 9.224 4.564 -25.641 1.00 97.38 675 ILE A CA 1
ATOM 5440 C C . ILE A 1 675 ? 9.654 3.100 -25.749 1.00 97.38 675 ILE A C 1
ATOM 5442 O O . ILE A 1 675 ? 10.828 2.839 -26.004 1.00 97.38 675 ILE A O 1
ATOM 5446 N N . VAL A 1 676 ? 8.737 2.136 -25.601 1.00 97.56 676 VAL A N 1
ATOM 5447 C CA . VAL A 1 676 ? 9.061 0.701 -25.484 1.00 97.56 676 VAL A CA 1
ATOM 5448 C C . VAL A 1 676 ? 9.885 0.182 -26.667 1.00 97.56 676 VAL A C 1
ATOM 5450 O O . VAL A 1 676 ? 10.831 -0.577 -26.473 1.00 97.56 676 VAL A O 1
ATOM 5453 N N . ARG A 1 677 ? 9.607 0.660 -27.889 1.00 97.00 677 ARG A N 1
ATOM 5454 C CA . ARG A 1 677 ? 10.367 0.290 -29.096 1.00 97.00 677 ARG A CA 1
ATOM 5455 C C . ARG A 1 677 ? 11.807 0.800 -29.064 1.00 97.00 677 ARG A C 1
ATOM 5457 O O . ARG A 1 677 ? 12.703 0.081 -29.488 1.00 97.00 677 ARG A O 1
ATOM 5464 N N . VAL A 1 678 ? 12.044 2.000 -28.533 1.00 98.12 678 VAL A N 1
ATOM 5465 C CA . VAL A 1 678 ? 13.399 2.558 -28.371 1.00 98.12 678 VAL A CA 1
ATOM 5466 C C . VAL A 1 678 ? 14.148 1.814 -27.269 1.00 98.12 678 VAL A C 1
ATOM 5468 O O . VAL A 1 678 ? 15.292 1.412 -27.462 1.00 98.12 678 VAL A O 1
ATOM 5471 N N . VAL A 1 679 ? 13.489 1.573 -26.133 1.00 98.19 679 VAL A N 1
ATOM 5472 C CA . VAL A 1 679 ? 14.078 0.859 -24.990 1.00 98.19 679 VAL A CA 1
ATOM 5473 C C . VAL A 1 679 ? 14.526 -0.549 -25.403 1.00 98.19 679 VAL A C 1
ATOM 5475 O O . VAL A 1 679 ? 15.660 -0.946 -25.134 1.00 98.19 679 VAL A O 1
ATOM 5478 N N . CYS A 1 680 ? 13.671 -1.287 -26.115 1.00 98.06 680 CYS A N 1
ATOM 5479 C CA . CYS A 1 680 ? 13.947 -2.670 -26.495 1.00 98.06 680 CYS A CA 1
ATOM 5480 C C . CYS A 1 680 ? 14.794 -2.836 -27.765 1.00 98.06 680 CYS A C 1
ATOM 5482 O O . CYS A 1 680 ? 15.412 -3.891 -27.925 1.00 98.06 680 CYS A O 1
ATOM 5484 N N . ALA A 1 681 ? 14.856 -1.859 -28.674 1.00 97.38 681 ALA A N 1
ATOM 5485 C CA . ALA A 1 681 ? 15.678 -1.960 -29.885 1.00 97.38 681 ALA A CA 1
ATOM 5486 C C . ALA A 1 681 ? 17.166 -2.158 -29.554 1.00 97.38 681 ALA A C 1
ATOM 5488 O O . ALA A 1 681 ? 17.651 -1.676 -28.536 1.00 97.38 681 ALA A O 1
ATOM 5489 N N . ASP A 1 682 ? 17.905 -2.870 -30.413 1.00 95.94 682 ASP A N 1
ATOM 5490 C CA . ASP A 1 682 ? 19.343 -3.097 -30.212 1.00 95.94 682 ASP A CA 1
ATOM 5491 C C . ASP A 1 682 ? 20.121 -1.787 -30.052 1.00 95.94 682 ASP A C 1
ATOM 5493 O O . ASP A 1 682 ? 19.790 -0.783 -30.688 1.00 95.94 682 ASP A O 1
ATOM 5497 N N . ARG A 1 683 ? 21.176 -1.801 -29.221 1.00 94.75 683 ARG A N 1
ATOM 5498 C CA . ARG A 1 683 ? 21.991 -0.601 -28.982 1.00 94.75 683 ARG A CA 1
ATOM 5499 C C . ARG A 1 683 ? 22.495 -0.019 -30.298 1.00 94.75 683 ARG A C 1
ATOM 5501 O O . ARG A 1 683 ? 23.185 -0.697 -31.053 1.00 94.75 683 ARG A O 1
ATOM 5508 N N . GLY A 1 684 ? 22.157 1.243 -30.555 1.00 92.12 684 GLY A N 1
ATOM 5509 C CA . GLY A 1 684 ? 22.550 1.957 -31.773 1.00 92.12 684 GLY A CA 1
ATOM 5510 C C . GLY A 1 684 ? 21.641 1.742 -32.991 1.00 92.12 684 GLY A C 1
ATOM 5511 O O . GLY A 1 684 ? 21.797 2.470 -33.970 1.00 92.12 684 GLY A O 1
ATOM 5512 N N . LYS A 1 685 ? 20.670 0.814 -32.953 1.00 96.25 685 LYS A N 1
ATOM 5513 C CA . LYS A 1 685 ? 19.636 0.703 -34.000 1.00 96.25 685 LYS A CA 1
ATOM 5514 C C . LYS A 1 685 ? 18.791 1.973 -33.972 1.00 96.25 685 LYS A C 1
ATOM 5516 O O . LYS A 1 685 ? 18.237 2.310 -32.932 1.00 96.25 685 LYS A O 1
ATOM 5521 N N . ILE A 1 686 ? 18.684 2.666 -35.100 1.00 97.25 686 ILE A N 1
ATOM 5522 C CA . ILE A 1 686 ? 17.853 3.868 -35.194 1.00 97.25 686 ILE A CA 1
ATOM 5523 C C . ILE A 1 686 ? 16.374 3.475 -35.206 1.00 97.25 686 ILE A C 1
ATOM 5525 O O . ILE A 1 686 ? 15.952 2.612 -35.977 1.00 97.25 686 ILE A O 1
ATOM 5529 N N . VAL A 1 687 ? 15.601 4.118 -34.337 1.00 95.88 687 VAL A N 1
ATOM 5530 C CA . VAL A 1 687 ? 14.153 3.985 -34.195 1.00 95.88 687 VAL A CA 1
ATOM 5531 C C . VAL A 1 687 ? 13.535 5.357 -34.422 1.00 95.88 687 VAL A C 1
ATOM 5533 O O . VAL A 1 687 ? 13.933 6.336 -33.790 1.00 95.88 687 VAL A O 1
ATOM 5536 N N . GLN A 1 688 ? 12.555 5.430 -35.318 1.00 94.00 688 GLN A N 1
ATOM 5537 C CA . GLN A 1 688 ? 11.796 6.654 -35.548 1.00 94.00 688 GLN A CA 1
ATOM 5538 C C . GLN A 1 688 ? 10.806 6.867 -34.404 1.00 94.00 688 GLN A C 1
ATOM 5540 O O . GLN A 1 688 ? 10.039 5.967 -34.060 1.00 94.00 688 GLN A O 1
ATOM 5545 N N . THR A 1 689 ? 10.813 8.061 -33.818 1.00 93.50 689 THR A N 1
ATOM 5546 C CA . THR A 1 689 ? 9.925 8.430 -32.710 1.00 93.50 689 THR A CA 1
ATOM 5547 C C . THR A 1 689 ? 9.257 9.773 -32.979 1.00 93.50 689 THR A C 1
ATOM 5549 O O . THR A 1 689 ? 9.665 10.524 -33.867 1.00 93.50 689 THR A O 1
ATOM 5552 N N . LYS A 1 690 ? 8.275 10.136 -32.148 1.00 92.12 690 LYS A N 1
ATOM 5553 C CA . LYS A 1 690 ? 7.681 11.481 -32.176 1.00 92.12 690 LYS A CA 1
ATOM 5554 C C . LYS A 1 690 ? 8.668 12.602 -31.805 1.00 92.12 690 LYS A C 1
ATOM 5556 O O . LYS A 1 690 ? 8.387 13.762 -32.083 1.00 92.12 690 LYS A O 1
ATOM 5561 N N . TRP A 1 691 ? 9.821 12.267 -31.218 1.00 95.00 691 TRP A N 1
ATOM 5562 C CA . TRP A 1 691 ? 10.909 13.200 -30.899 1.00 95.00 691 TRP A CA 1
ATOM 5563 C C . TRP A 1 691 ? 12.067 13.147 -31.913 1.00 95.00 691 TRP A C 1
ATOM 5565 O O . TRP A 1 691 ? 13.127 13.714 -31.657 1.00 95.00 691 TRP A O 1
ATOM 5575 N N . GLY A 1 692 ? 11.873 12.479 -33.058 1.00 93.88 692 GLY A N 1
ATOM 5576 C CA . GLY A 1 692 ? 12.890 12.265 -34.089 1.00 93.88 692 GLY A CA 1
ATOM 5577 C C . GLY A 1 692 ? 13.557 10.889 -34.008 1.00 93.88 692 GLY A C 1
ATOM 5578 O O . GLY A 1 692 ? 13.088 9.988 -33.308 1.00 93.88 692 GLY A O 1
ATOM 5579 N N . ASP A 1 693 ? 14.645 10.725 -34.755 1.00 96.06 693 ASP A N 1
ATOM 5580 C CA . ASP A 1 693 ? 15.427 9.489 -34.794 1.00 96.06 693 ASP A CA 1
ATOM 5581 C C . ASP A 1 693 ? 16.198 9.301 -33.482 1.00 96.06 693 ASP A C 1
ATOM 5583 O O . ASP A 1 693 ? 16.988 10.155 -33.076 1.00 96.06 693 ASP A O 1
ATOM 5587 N N . MET A 1 694 ? 15.978 8.169 -32.816 1.00 96.06 694 MET A N 1
ATOM 5588 C CA . MET A 1 694 ? 16.624 7.830 -31.548 1.00 96.06 694 MET A CA 1
ATOM 5589 C C . MET A 1 694 ? 17.347 6.489 -31.651 1.00 96.06 694 MET A C 1
ATOM 5591 O O . MET A 1 694 ? 16.882 5.568 -32.319 1.00 96.06 694 MET A O 1
ATOM 5595 N N . ALA A 1 695 ? 18.492 6.363 -30.982 1.00 96.56 695 ALA A N 1
ATOM 5596 C CA . ALA A 1 695 ? 19.215 5.099 -30.896 1.00 96.56 695 ALA A CA 1
ATOM 5597 C C . ALA A 1 695 ? 18.556 4.167 -29.868 1.00 96.56 695 ALA A C 1
ATOM 5599 O O . ALA A 1 695 ? 18.228 4.594 -28.762 1.00 96.56 695 ALA A O 1
ATOM 5600 N N . GLY A 1 696 ? 18.405 2.891 -30.221 1.00 97.50 696 GLY A N 1
ATOM 5601 C CA . GLY A 1 696 ? 17.913 1.858 -29.316 1.00 97.50 696 GLY A CA 1
ATOM 5602 C C . GLY A 1 696 ? 18.811 1.682 -28.090 1.00 97.50 696 GLY A C 1
ATOM 5603 O O . GLY A 1 696 ? 20.023 1.911 -28.171 1.00 97.50 696 GLY A O 1
ATOM 5604 N N . LEU A 1 697 ? 18.227 1.273 -26.958 1.00 97.88 697 LEU A N 1
ATOM 5605 C CA . LEU A 1 697 ? 18.944 1.124 -25.679 1.00 97.88 697 LEU A CA 1
ATOM 5606 C C . LEU A 1 697 ? 19.431 -0.307 -25.402 1.00 97.88 697 LEU A C 1
ATOM 5608 O O . LEU A 1 697 ? 20.345 -0.507 -24.600 1.00 97.88 697 LEU A O 1
ATOM 5612 N N . GLY A 1 698 ? 18.873 -1.304 -26.091 1.00 97.19 698 GLY A N 1
ATOM 5613 C CA . GLY A 1 698 ? 19.205 -2.720 -25.937 1.00 97.19 698 GLY A CA 1
ATOM 5614 C C . GLY A 1 698 ? 18.755 -3.321 -24.605 1.00 97.19 698 GLY A C 1
ATOM 5615 O O . GLY A 1 698 ? 19.382 -4.265 -24.128 1.00 97.19 698 GLY A O 1
ATOM 5616 N N . GLU A 1 699 ? 17.714 -2.771 -23.988 1.00 98.06 699 GLU A N 1
ATOM 5617 C CA . GLU A 1 699 ? 17.211 -3.167 -22.670 1.00 98.06 699 GLU A CA 1
ATOM 5618 C C . GLU A 1 699 ? 16.010 -4.119 -22.785 1.00 98.06 699 GLU A C 1
ATOM 5620 O O . GLU A 1 699 ? 15.465 -4.351 -23.868 1.00 98.06 699 GLU A O 1
ATOM 5625 N N . GLN A 1 700 ? 15.602 -4.706 -21.661 1.00 98.25 700 GLN A N 1
ATOM 5626 C CA . GLN A 1 700 ? 14.421 -5.565 -21.573 1.00 98.25 700 GLN A CA 1
ATOM 5627 C C . GLN A 1 700 ? 13.414 -4.985 -20.588 1.00 98.25 700 GLN A C 1
ATOM 5629 O O . GLN A 1 700 ? 13.797 -4.466 -19.542 1.00 98.25 700 GLN A O 1
ATOM 5634 N N . VAL A 1 701 ? 12.127 -5.083 -20.906 1.00 98.50 701 VAL A N 1
ATOM 5635 C CA . VAL A 1 701 ? 11.046 -4.480 -20.122 1.00 98.50 701 VAL A CA 1
ATOM 5636 C C . VAL A 1 701 ? 10.116 -5.568 -19.608 1.00 98.50 701 VAL A C 1
ATOM 5638 O O . VAL A 1 701 ? 9.592 -6.367 -20.382 1.00 98.50 701 VAL A O 1
ATOM 5641 N N . VAL A 1 702 ? 9.879 -5.567 -18.299 1.00 97.56 702 VAL A N 1
ATOM 5642 C CA . VAL A 1 702 ? 8.901 -6.427 -17.636 1.00 97.56 702 VAL A CA 1
ATOM 5643 C C . VAL A 1 702 ? 7.788 -5.565 -17.060 1.00 97.56 702 VAL A C 1
ATOM 5645 O O . VAL A 1 702 ? 8.010 -4.714 -16.196 1.00 97.56 702 VAL A O 1
ATOM 5648 N N . VAL A 1 703 ? 6.564 -5.806 -17.515 1.00 94.75 703 VAL A N 1
ATOM 5649 C CA . VAL A 1 703 ? 5.357 -5.194 -16.958 1.00 94.75 703 VAL A CA 1
ATOM 5650 C C . VAL A 1 703 ? 4.561 -6.275 -16.255 1.00 94.75 703 VAL A C 1
ATOM 5652 O O . VAL A 1 703 ? 4.378 -7.364 -16.784 1.00 94.75 703 VAL A O 1
ATOM 5655 N N . GLY A 1 704 ? 4.057 -5.989 -15.063 1.00 87.88 704 GLY A N 1
ATOM 5656 C CA . GLY A 1 704 ? 3.187 -6.925 -14.362 1.00 87.88 704 GLY A CA 1
ATOM 5657 C C . GLY A 1 704 ? 2.064 -6.201 -13.656 1.00 87.88 704 GLY A C 1
ATOM 5658 O O . GLY A 1 704 ? 2.210 -5.048 -13.242 1.00 87.88 704 GLY A O 1
ATOM 5659 N N . GLY A 1 705 ? 0.931 -6.877 -13.539 1.00 79.75 705 GLY A N 1
ATOM 5660 C CA . GLY A 1 705 ? -0.277 -6.284 -12.996 1.00 79.75 705 GLY A CA 1
ATOM 5661 C C . GLY A 1 705 ? -1.503 -7.146 -13.248 1.00 79.75 705 GLY A C 1
ATOM 5662 O O . GLY A 1 705 ? -1.526 -7.993 -14.138 1.00 79.75 705 GLY A O 1
ATOM 5663 N N . PHE A 1 706 ? -2.549 -6.900 -12.468 1.00 70.31 706 PHE A N 1
ATOM 5664 C CA . PHE A 1 706 ? -3.887 -7.397 -12.753 1.00 70.31 706 PHE A CA 1
ATOM 5665 C C . PHE A 1 706 ? -4.797 -6.209 -13.064 1.00 70.31 706 PHE A C 1
ATOM 5667 O O . PHE A 1 706 ? -4.706 -5.165 -12.411 1.00 70.31 706 PHE A O 1
ATOM 5674 N N . ALA A 1 707 ? -5.672 -6.367 -14.058 1.00 62.56 707 ALA A N 1
ATOM 5675 C CA . ALA A 1 707 ? -6.785 -5.452 -14.259 1.00 62.56 707 ALA A CA 1
ATOM 5676 C C . ALA A 1 707 ? -7.875 -5.786 -13.243 1.00 62.56 707 ALA A C 1
ATOM 5678 O O . ALA A 1 707 ? -8.187 -6.955 -12.996 1.00 62.56 707 ALA A O 1
ATOM 5679 N N . THR A 1 708 ? -8.509 -4.764 -12.674 1.00 56.53 708 THR A N 1
ATOM 5680 C CA . THR A 1 708 ? -9.780 -5.003 -11.991 1.00 56.53 708 THR A CA 1
ATOM 5681 C C . THR A 1 708 ? -10.787 -5.522 -13.029 1.00 56.53 708 THR A C 1
ATOM 5683 O O . THR A 1 708 ? -10.774 -5.092 -14.184 1.00 56.53 708 THR A O 1
ATOM 5686 N N . ARG A 1 709 ? -11.684 -6.451 -12.658 1.00 45.66 709 ARG A N 1
ATOM 5687 C CA . ARG A 1 709 ? -12.643 -7.080 -13.602 1.00 45.66 709 ARG A CA 1
ATOM 5688 C C . ARG A 1 709 ? -13.528 -6.069 -14.366 1.00 45.66 709 ARG A C 1
ATOM 5690 O O . ARG A 1 709 ? -14.180 -6.446 -15.343 1.00 45.66 709 ARG A O 1
ATOM 5697 N N . PHE A 1 710 ? -13.535 -4.800 -13.958 1.00 48.41 710 PHE A N 1
ATOM 5698 C CA . PHE A 1 710 ? -14.397 -3.724 -14.454 1.00 48.41 710 PHE A CA 1
ATOM 5699 C C . PHE A 1 710 ? -13.647 -2.598 -15.175 1.00 48.41 710 PHE A C 1
ATOM 5701 O O . PHE A 1 710 ? -14.288 -1.794 -15.849 1.00 48.41 710 PHE A O 1
ATOM 5708 N N . GLY A 1 711 ? -12.318 -2.570 -15.076 1.00 59.06 711 GLY A N 1
ATOM 5709 C CA . GLY A 1 711 ? -11.471 -1.575 -15.713 1.00 59.06 711 GLY A CA 1
ATOM 5710 C C . GLY A 1 711 ? -11.481 -1.701 -17.234 1.00 59.06 711 GLY A C 1
ATOM 5711 O O . GLY A 1 711 ? -10.942 -2.663 -17.782 1.00 59.06 711 GLY A O 1
ATOM 5712 N N . LYS A 1 712 ? -12.165 -0.789 -17.937 1.00 63.78 712 LYS A N 1
ATOM 5713 C CA . LYS A 1 712 ? -12.200 -0.805 -19.411 1.00 63.78 712 LYS A CA 1
ATOM 5714 C C . LYS A 1 712 ? -10.826 -0.479 -19.993 1.00 63.78 712 LYS A C 1
ATOM 5716 O O . LYS A 1 712 ? -10.426 -1.115 -20.965 1.00 63.78 712 LYS A O 1
ATOM 5721 N N . GLU A 1 713 ? -10.122 0.467 -19.383 1.00 70.56 713 GLU A N 1
ATOM 5722 C CA . GLU A 1 713 ? -8.795 0.906 -19.810 1.00 70.56 713 GLU A CA 1
ATOM 5723 C C . GLU A 1 713 ? -7.731 -0.128 -19.471 1.00 70.56 713 GLU A C 1
ATOM 5725 O O . GLU A 1 713 ? -6.948 -0.501 -20.330 1.00 70.56 713 GLU A O 1
ATOM 5730 N N . GLU A 1 714 ? -7.761 -0.706 -18.273 1.00 73.25 714 GLU A N 1
ATOM 5731 C CA . GLU A 1 714 ? -6.793 -1.718 -17.855 1.00 73.25 714 GLU A CA 1
ATOM 5732 C C . GLU A 1 714 ? -6.912 -2.991 -18.698 1.00 73.25 714 GLU A C 1
ATOM 5734 O O . GLU A 1 714 ? -5.908 -3.627 -19.007 1.00 73.25 714 GLU A O 1
ATOM 5739 N N . LYS A 1 715 ? -8.127 -3.354 -19.131 1.00 70.00 715 LYS A N 1
ATOM 5740 C CA . LYS A 1 715 ? -8.325 -4.432 -20.114 1.00 70.00 715 LYS A CA 1
ATOM 5741 C C . LYS A 1 715 ? -7.728 -4.088 -21.475 1.00 70.00 715 LYS A C 1
ATOM 5743 O O . LYS A 1 715 ? -7.176 -4.971 -22.126 1.00 70.00 715 LYS A O 1
ATOM 5748 N N . PHE A 1 716 ? -7.843 -2.832 -21.900 1.00 77.31 716 PHE A N 1
ATOM 5749 C CA . PHE A 1 716 ? -7.186 -2.351 -23.110 1.00 77.31 716 PHE A CA 1
ATOM 5750 C C . PHE A 1 716 ? -5.657 -2.385 -22.959 1.00 77.31 716 PHE A C 1
ATOM 5752 O O . PHE A 1 716 ? -4.988 -2.934 -23.823 1.00 77.31 716 PHE A O 1
ATOM 5759 N N . TRP A 1 717 ? -5.099 -1.934 -21.835 1.00 82.44 717 TRP A N 1
ATOM 5760 C CA . TRP A 1 717 ? -3.658 -1.996 -21.573 1.00 82.44 717 TRP A CA 1
ATOM 5761 C C . TRP A 1 717 ? -3.123 -3.423 -21.590 1.00 82.44 717 TRP A C 1
ATOM 5763 O O . TRP A 1 717 ? -2.099 -3.675 -22.209 1.00 82.44 717 TRP A O 1
ATOM 5773 N N . ILE A 1 718 ? -3.825 -4.370 -20.955 1.00 77.44 718 ILE A N 1
ATOM 5774 C CA . ILE A 1 718 ? -3.456 -5.790 -21.020 1.00 77.44 718 ILE A CA 1
ATOM 5775 C C . ILE A 1 718 ? -3.429 -6.259 -22.473 1.00 77.44 718 ILE A C 1
ATOM 5777 O O . ILE A 1 718 ? -2.460 -6.888 -22.880 1.00 77.44 718 ILE A O 1
ATOM 5781 N N . LYS A 1 719 ? -4.457 -5.934 -23.264 1.00 71.69 719 LYS A N 1
ATOM 5782 C CA . LYS A 1 719 ? -4.493 -6.270 -24.692 1.00 71.69 719 LYS A CA 1
ATOM 5783 C C . LYS A 1 719 ? -3.258 -5.728 -25.426 1.00 71.69 719 LYS A C 1
ATOM 5785 O O . LYS A 1 719 ? -2.634 -6.478 -26.170 1.00 71.69 719 LYS A O 1
ATOM 5790 N N . GLU A 1 720 ? -2.887 -4.472 -25.198 1.00 81.38 720 GLU A N 1
ATOM 5791 C CA . GLU A 1 720 ? -1.717 -3.868 -25.844 1.00 81.38 720 GLU A CA 1
ATOM 5792 C C . GLU A 1 720 ? -0.394 -4.473 -25.362 1.00 81.38 720 GLU A C 1
ATOM 5794 O O . GLU A 1 720 ? 0.479 -4.780 -26.164 1.00 81.38 720 GLU A O 1
ATOM 5799 N N . PHE A 1 721 ? -0.238 -4.737 -24.066 1.00 84.75 721 PHE A N 1
ATOM 5800 C CA . PHE A 1 721 ? 0.962 -5.405 -23.565 1.00 84.75 721 PHE A CA 1
ATOM 5801 C C . PHE A 1 721 ? 1.133 -6.801 -24.171 1.00 84.75 721 PHE A C 1
ATOM 5803 O O . PHE A 1 721 ? 2.245 -7.202 -24.501 1.00 84.75 721 PHE A O 1
ATOM 5810 N N . LEU A 1 722 ? 0.041 -7.537 -24.368 1.00 72.56 722 LEU A N 1
ATOM 5811 C CA . LEU A 1 722 ? 0.087 -8.842 -25.021 1.00 72.56 722 LEU A CA 1
ATOM 5812 C C . LEU A 1 722 ? 0.437 -8.737 -26.506 1.00 72.56 722 LEU A C 1
ATOM 5814 O O . LEU A 1 722 ? 1.221 -9.549 -26.994 1.00 72.56 722 LEU A O 1
ATOM 5818 N N . SER A 1 723 ? -0.080 -7.726 -27.213 1.00 71.06 723 SER A N 1
ATOM 5819 C CA . SER A 1 723 ? 0.309 -7.479 -28.606 1.00 71.06 723 SER A CA 1
ATOM 5820 C C . SER A 1 723 ? 1.804 -7.148 -28.717 1.00 71.06 723 SER A C 1
ATOM 5822 O O . SER A 1 723 ? 2.476 -7.625 -29.629 1.00 71.06 723 SER A O 1
ATOM 5824 N N . TRP A 1 724 ? 2.371 -6.431 -27.742 1.00 83.56 724 TRP A N 1
ATOM 5825 C CA . TRP A 1 724 ? 3.806 -6.138 -27.695 1.00 83.56 724 TRP A CA 1
ATOM 5826 C C . TRP A 1 724 ? 4.672 -7.370 -27.442 1.00 83.56 724 TRP A C 1
ATOM 5828 O O . TRP A 1 724 ? 5.795 -7.421 -27.929 1.00 83.56 724 TRP A O 1
ATOM 5838 N N . MET A 1 725 ? 4.188 -8.379 -26.715 1.00 77.31 725 MET A N 1
ATOM 5839 C CA . MET A 1 725 ? 4.968 -9.606 -26.519 1.00 77.31 725 MET A CA 1
ATOM 5840 C C . MET A 1 725 ? 5.163 -10.374 -27.839 1.00 77.31 725 MET A C 1
ATOM 5842 O O . MET A 1 725 ? 6.176 -11.067 -27.998 1.00 77.31 725 MET A O 1
ATOM 5846 N N . VAL A 1 726 ? 4.197 -10.303 -28.768 1.00 67.75 726 VAL A N 1
ATOM 5847 C CA . VAL A 1 726 ? 4.235 -11.018 -30.064 1.00 67.75 726 VAL A CA 1
ATOM 5848 C C . VAL A 1 726 ? 4.818 -10.180 -31.200 1.00 67.75 726 VAL A C 1
ATOM 5850 O O . VAL A 1 726 ? 5.151 -10.726 -32.248 1.00 67.75 726 VAL A O 1
ATOM 5853 N N . ASP A 1 727 ? 4.960 -8.870 -31.005 1.00 76.50 727 ASP A N 1
ATOM 5854 C CA . ASP A 1 727 ? 5.544 -7.968 -31.995 1.00 76.50 727 ASP A CA 1
ATOM 5855 C C . ASP A 1 727 ? 7.004 -8.372 -32.299 1.00 76.50 727 ASP A C 1
ATOM 5857 O O . ASP A 1 727 ? 7.811 -8.449 -31.370 1.00 76.50 727 ASP A O 1
ATOM 5861 N N . PRO A 1 728 ? 7.391 -8.609 -33.568 1.00 76.94 728 PRO A N 1
ATOM 5862 C CA . PRO A 1 728 ? 8.748 -9.026 -33.930 1.00 76.94 728 PRO A CA 1
ATOM 5863 C C . PRO A 1 728 ? 9.874 -8.106 -33.437 1.00 76.94 728 PRO A C 1
ATOM 5865 O O . PRO A 1 728 ? 10.978 -8.587 -33.179 1.00 76.94 728 PRO A O 1
ATOM 5868 N N . ASP A 1 729 ? 9.623 -6.802 -33.283 1.00 83.75 729 ASP A N 1
ATOM 5869 C CA . ASP A 1 729 ? 10.618 -5.850 -32.773 1.00 83.75 729 ASP A CA 1
ATOM 5870 C C . ASP A 1 729 ? 10.776 -5.912 -31.240 1.00 83.75 729 ASP A C 1
ATOM 5872 O O . ASP A 1 729 ? 11.768 -5.415 -30.699 1.00 83.75 729 ASP A O 1
ATOM 5876 N N . LEU A 1 730 ? 9.819 -6.518 -30.530 1.00 86.44 730 LEU A N 1
ATOM 5877 C CA . LEU A 1 730 ? 9.746 -6.556 -29.064 1.00 86.44 730 LEU A CA 1
ATOM 5878 C C . LEU A 1 730 ? 9.783 -7.980 -28.482 1.00 86.44 730 LEU A C 1
ATOM 5880 O O . LEU A 1 730 ? 10.104 -8.143 -27.300 1.00 86.44 730 LEU A O 1
ATOM 5884 N N . ARG A 1 731 ? 9.497 -9.014 -29.283 1.00 79.00 731 ARG A N 1
ATOM 5885 C CA . ARG A 1 731 ? 9.435 -10.421 -28.862 1.00 79.00 731 ARG A CA 1
ATOM 5886 C C . ARG A 1 731 ? 10.732 -10.837 -28.167 1.00 79.00 731 ARG A C 1
ATOM 5888 O O . ARG A 1 731 ? 11.833 -10.622 -28.671 1.00 79.00 731 ARG A O 1
ATOM 5895 N N . GLY A 1 732 ? 10.597 -11.416 -26.972 1.00 79.19 732 GLY A N 1
ATOM 5896 C CA . GLY A 1 732 ? 11.725 -11.820 -26.118 1.00 79.19 732 GLY A CA 1
ATOM 5897 C C . GLY A 1 732 ? 12.441 -10.668 -25.394 1.00 79.19 732 GLY A C 1
ATOM 5898 O O . GLY A 1 732 ? 13.370 -10.904 -24.620 1.00 79.19 732 GLY A O 1
ATOM 5899 N N . ARG A 1 733 ? 12.025 -9.415 -25.613 1.00 91.81 733 ARG A N 1
ATOM 5900 C CA . ARG A 1 733 ? 12.584 -8.210 -24.970 1.00 91.81 733 ARG A CA 1
ATOM 5901 C C . ARG A 1 733 ? 11.565 -7.512 -24.077 1.00 91.81 733 ARG A C 1
ATOM 5903 O O . ARG A 1 733 ? 11.946 -6.991 -23.034 1.00 91.81 733 ARG A O 1
ATOM 5910 N N . PHE A 1 734 ? 10.294 -7.543 -24.462 1.00 95.12 734 PHE A N 1
ATOM 5911 C CA . PHE A 1 734 ? 9.162 -7.126 -23.646 1.00 95.12 734 PHE A CA 1
ATOM 5912 C C . PHE A 1 734 ? 8.417 -8.352 -23.106 1.00 95.12 734 PHE A C 1
ATOM 5914 O O . PHE A 1 734 ? 8.118 -9.280 -23.860 1.00 95.12 734 PHE A O 1
ATOM 5921 N N . VAL A 1 735 ? 8.094 -8.353 -21.812 1.00 90.75 735 VAL A N 1
ATOM 5922 C CA . VAL A 1 735 ? 7.302 -9.408 -21.169 1.00 90.75 735 VAL A CA 1
ATOM 5923 C C . VAL A 1 735 ? 6.218 -8.797 -20.292 1.00 90.75 735 VAL A C 1
ATOM 5925 O O . VAL A 1 735 ? 6.502 -7.981 -19.414 1.00 90.75 735 VAL A O 1
ATOM 5928 N N . PHE A 1 736 ? 4.978 -9.241 -20.492 1.00 87.81 736 PHE A N 1
ATOM 5929 C CA . PHE A 1 736 ? 3.878 -8.974 -19.577 1.00 87.81 736 PHE A CA 1
ATOM 5930 C C . PHE A 1 736 ? 3.593 -10.197 -18.703 1.00 87.81 736 PHE A C 1
ATOM 5932 O O . PHE A 1 736 ? 3.379 -11.298 -19.208 1.00 87.81 736 PHE A O 1
ATOM 5939 N N . VAL A 1 737 ? 3.573 -9.999 -17.385 1.00 84.50 737 VAL A N 1
ATOM 5940 C CA . VAL A 1 737 ? 3.218 -11.028 -16.403 1.00 84.50 737 VAL A CA 1
ATOM 5941 C C . VAL A 1 737 ? 1.798 -10.763 -15.894 1.00 84.50 737 VAL A C 1
ATOM 5943 O O . VAL A 1 737 ? 1.589 -9.784 -15.162 1.00 84.50 737 VAL A O 1
ATOM 5946 N N . PRO A 1 738 ? 0.811 -11.601 -16.266 1.00 66.81 738 PRO A N 1
ATOM 5947 C CA . PRO A 1 738 ? -0.543 -11.469 -15.755 1.00 66.81 738 PRO A CA 1
ATOM 5948 C C . PRO A 1 738 ? -0.566 -11.859 -14.275 1.00 66.81 738 PRO A C 1
ATOM 5950 O O . PRO A 1 738 ? -0.183 -12.970 -13.920 1.00 66.81 738 PRO A O 1
ATOM 5953 N N . ASP A 1 739 ? -1.057 -10.945 -13.435 1.00 68.56 739 ASP A N 1
ATOM 5954 C CA . ASP A 1 739 ? -1.078 -11.074 -11.972 1.00 68.56 739 ASP A CA 1
ATOM 5955 C C . ASP A 1 739 ? 0.320 -11.061 -11.315 1.00 68.56 739 ASP A C 1
ATOM 5957 O O . ASP A 1 739 ? 1.325 -11.515 -11.864 1.00 68.56 739 ASP A O 1
ATOM 5961 N N . PHE A 1 740 ? 0.404 -10.502 -10.110 1.00 76.69 740 PHE A N 1
ATOM 5962 C CA . PHE A 1 740 ? 1.637 -10.498 -9.324 1.00 76.69 740 PHE A CA 1
ATOM 5963 C C . PHE A 1 740 ? 1.333 -10.788 -7.864 1.00 76.69 740 PHE A C 1
ATOM 5965 O O . PHE A 1 740 ? 0.273 -10.455 -7.339 1.00 76.69 740 PHE A O 1
ATOM 5972 N N . ASP A 1 741 ? 2.323 -11.346 -7.188 1.00 76.94 741 ASP A N 1
ATOM 5973 C CA . ASP A 1 741 ? 2.272 -11.661 -5.771 1.00 76.94 741 ASP A CA 1
ATOM 5974 C C . ASP A 1 741 ? 3.488 -11.085 -5.039 1.00 76.94 741 ASP A C 1
ATOM 5976 O O . ASP A 1 741 ? 4.352 -10.412 -5.613 1.00 76.94 741 ASP A O 1
ATOM 5980 N N . THR A 1 742 ? 3.538 -11.311 -3.729 1.00 78.31 742 THR A N 1
ATOM 5981 C CA . THR A 1 742 ? 4.649 -10.871 -2.883 1.00 78.31 742 THR A CA 1
ATOM 5982 C C . THR A 1 742 ? 5.982 -11.471 -3.320 1.00 78.31 742 THR A C 1
ATOM 5984 O O . THR A 1 742 ? 6.991 -10.768 -3.244 1.00 78.31 742 THR A O 1
ATOM 5987 N N . LYS A 1 743 ? 5.992 -12.715 -3.828 1.00 85.50 743 LYS A N 1
ATOM 5988 C CA . LYS A 1 743 ? 7.188 -13.366 -4.377 1.00 85.50 743 LYS A CA 1
ATOM 5989 C C . LYS A 1 743 ? 7.712 -12.584 -5.578 1.00 85.50 743 LYS A C 1
ATOM 5991 O O . LYS A 1 743 ? 8.865 -12.159 -5.561 1.00 85.50 743 LYS A O 1
ATOM 5996 N N . LEU A 1 744 ? 6.871 -12.317 -6.576 1.00 88.50 744 LEU A N 1
ATOM 5997 C CA . LEU A 1 744 ? 7.278 -11.574 -7.768 1.00 88.50 744 LEU A CA 1
ATOM 5998 C C . LEU A 1 744 ? 7.723 -10.141 -7.431 1.00 88.50 744 LEU A C 1
ATOM 6000 O O . LEU A 1 744 ? 8.717 -9.670 -7.977 1.00 88.50 744 LEU A O 1
ATOM 6004 N N . LEU A 1 745 ? 7.054 -9.460 -6.492 1.00 88.50 745 LEU A N 1
ATOM 6005 C CA . LEU A 1 745 ? 7.481 -8.132 -6.025 1.00 88.50 745 LEU A CA 1
ATOM 6006 C C . LEU A 1 745 ? 8.835 -8.154 -5.307 1.00 88.50 745 LEU A C 1
ATOM 6008 O O . LEU A 1 745 ? 9.625 -7.225 -5.479 1.00 88.50 745 LEU A O 1
ATOM 6012 N N . LYS A 1 746 ? 9.100 -9.188 -4.498 1.00 89.81 746 LYS A N 1
ATOM 6013 C CA . LYS A 1 746 ? 10.403 -9.393 -3.855 1.00 89.81 746 LYS A CA 1
ATOM 6014 C C . LYS A 1 746 ? 11.483 -9.600 -4.917 1.00 89.81 746 LYS A C 1
ATOM 6016 O O . LYS A 1 746 ? 12.489 -8.904 -4.898 1.00 89.81 746 LYS A O 1
ATOM 6021 N N . LEU A 1 747 ? 11.244 -10.490 -5.879 1.00 94.06 747 LEU A N 1
ATOM 6022 C CA . LEU A 1 747 ? 12.179 -10.770 -6.973 1.00 94.06 747 LEU A CA 1
ATOM 6023 C C . LEU A 1 747 ? 12.439 -9.539 -7.853 1.00 94.06 747 LEU A C 1
ATOM 6025 O O . LEU A 1 747 ? 13.597 -9.245 -8.143 1.00 94.06 747 LEU A O 1
ATOM 6029 N N . GLN A 1 748 ? 11.404 -8.760 -8.186 1.00 94.62 748 GLN A N 1
ATOM 6030 C CA . GLN A 1 748 ? 11.564 -7.482 -8.886 1.00 94.62 748 GLN A CA 1
ATOM 6031 C C . GLN A 1 748 ? 12.544 -6.566 -8.149 1.00 94.62 748 GLN A C 1
ATOM 6033 O O . GLN A 1 748 ? 13.469 -6.035 -8.758 1.00 94.62 748 GLN A O 1
ATOM 6038 N N . ALA A 1 749 ? 12.321 -6.365 -6.847 1.00 92.75 749 ALA A N 1
ATOM 6039 C CA . ALA A 1 749 ? 13.113 -5.449 -6.033 1.00 92.75 749 ALA A CA 1
ATOM 6040 C C . ALA A 1 749 ? 14.600 -5.834 -5.968 1.00 92.75 749 ALA A C 1
ATOM 6042 O O . ALA A 1 749 ? 15.443 -4.981 -5.711 1.00 92.75 749 ALA A O 1
ATOM 6043 N N . MET A 1 750 ? 14.920 -7.107 -6.202 1.00 92.69 750 MET A N 1
ATOM 6044 C CA . MET A 1 750 ? 16.284 -7.633 -6.169 1.00 92.69 750 MET A CA 1
ATOM 6045 C C . MET A 1 750 ? 16.936 -7.682 -7.552 1.00 92.69 750 MET A C 1
ATOM 6047 O O . MET A 1 750 ? 18.159 -7.648 -7.634 1.00 92.69 750 MET A O 1
ATOM 6051 N N . GLY A 1 751 ? 16.145 -7.809 -8.622 1.00 95.06 751 GLY A N 1
ATOM 6052 C CA . GLY A 1 751 ? 16.635 -8.192 -9.948 1.00 95.06 751 GLY A CA 1
ATOM 6053 C C . GLY A 1 751 ? 16.514 -7.141 -11.051 1.00 95.06 751 GLY A C 1
ATOM 6054 O O . GLY A 1 751 ? 17.082 -7.352 -12.125 1.00 95.06 751 GLY A O 1
ATOM 6055 N N . ALA A 1 752 ? 15.810 -6.028 -10.829 1.00 96.00 752 ALA A N 1
ATOM 6056 C CA . ALA A 1 752 ? 15.521 -5.059 -11.887 1.00 96.00 752 ALA A CA 1
ATOM 6057 C C . ALA A 1 752 ? 15.531 -3.594 -11.423 1.00 96.00 752 ALA A C 1
ATOM 6059 O O . ALA A 1 752 ? 15.192 -3.273 -10.282 1.00 96.00 752 ALA A O 1
ATOM 6060 N N . LEU A 1 753 ? 15.843 -2.697 -12.365 1.00 95.88 753 LEU A N 1
ATOM 6061 C CA . LEU A 1 753 ? 15.665 -1.254 -12.205 1.00 95.88 753 LEU A CA 1
ATOM 6062 C C . LEU A 1 753 ? 14.164 -0.946 -12.223 1.00 95.88 753 LEU A C 1
ATOM 6064 O O . LEU A 1 753 ? 13.454 -1.326 -13.155 1.00 95.88 753 LEU A O 1
ATOM 6068 N N . CYS A 1 754 ? 13.666 -0.262 -11.194 1.00 93.56 754 CYS A N 1
ATOM 6069 C CA . CYS A 1 754 ? 12.239 0.024 -11.056 1.00 93.56 754 CYS A CA 1
ATOM 6070 C C . CYS A 1 754 ? 11.880 1.419 -11.592 1.00 93.56 754 CYS A C 1
ATOM 6072 O O . CYS A 1 754 ? 12.431 2.430 -11.150 1.00 93.56 754 CYS A O 1
ATOM 6074 N N . VAL A 1 755 ? 10.891 1.485 -12.488 1.00 94.94 755 VAL A N 1
ATOM 6075 C CA . VAL A 1 755 ? 10.310 2.750 -12.971 1.00 94.94 755 VAL A CA 1
ATOM 6076 C C . VAL A 1 755 ? 8.978 2.983 -12.276 1.00 94.94 755 VAL A C 1
ATOM 6078 O O . VAL A 1 755 ? 8.066 2.162 -12.373 1.00 94.94 755 VAL A O 1
ATOM 6081 N N . ASN A 1 756 ? 8.859 4.102 -11.561 1.00 92.56 756 ASN A N 1
ATOM 6082 C CA . ASN A 1 756 ? 7.670 4.522 -10.828 1.00 92.56 756 ASN A CA 1
ATOM 6083 C C . ASN A 1 756 ? 7.117 5.814 -11.426 1.00 92.56 756 ASN A C 1
ATOM 6085 O O . ASN A 1 756 ? 7.628 6.901 -11.166 1.00 92.56 756 ASN A O 1
ATOM 6089 N N . CYS A 1 757 ? 6.048 5.676 -12.203 1.00 93.38 757 CYS A N 1
ATOM 6090 C CA . CYS A 1 757 ? 5.495 6.759 -13.002 1.00 93.38 757 CYS A CA 1
ATOM 6091 C C . CYS A 1 757 ? 4.003 7.036 -12.744 1.00 93.38 757 CYS A C 1
ATOM 6093 O O . CYS A 1 757 ? 3.237 7.096 -13.704 1.00 93.38 757 CYS A O 1
ATOM 6095 N N . PRO A 1 758 ? 3.540 7.160 -11.484 1.00 92.12 758 PRO A N 1
ATOM 6096 C CA . PRO A 1 758 ? 2.167 7.576 -11.261 1.00 92.12 758 PRO A CA 1
ATOM 6097 C C . PRO A 1 758 ? 1.970 9.041 -11.669 1.00 92.12 758 PRO A C 1
ATOM 6099 O O . PRO A 1 758 ? 2.921 9.829 -11.672 1.00 92.12 758 PRO A O 1
ATOM 6102 N N . ARG A 1 759 ? 0.719 9.398 -11.962 1.00 92.00 759 ARG A N 1
ATOM 6103 C CA . ARG A 1 759 ? 0.286 10.775 -12.146 1.00 92.00 759 ARG A CA 1
ATOM 6104 C C . ARG A 1 759 ? 0.684 11.599 -10.913 1.00 92.00 759 ARG A C 1
ATOM 6106 O O . ARG A 1 759 ? 0.572 11.099 -9.785 1.00 92.00 759 ARG A O 1
ATOM 6113 N N . PRO A 1 760 ? 1.168 12.835 -11.112 1.00 90.81 760 PRO A N 1
ATOM 6114 C CA . PRO A 1 760 ? 1.569 13.714 -10.025 1.00 90.81 760 PRO A CA 1
ATOM 6115 C C . PRO A 1 760 ? 0.506 13.840 -8.924 1.00 90.81 760 PRO A C 1
ATOM 6117 O O . PRO A 1 760 ? -0.664 14.050 -9.220 1.00 90.81 760 PRO A O 1
ATOM 6120 N N . GLU A 1 761 ? 0.922 13.742 -7.660 1.00 89.06 761 GLU A N 1
ATOM 6121 C CA . GLU A 1 761 ? 0.085 13.825 -6.450 1.00 89.06 761 GLU A CA 1
ATOM 6122 C C . GLU A 1 761 ? -0.992 12.727 -6.290 1.00 89.06 761 GLU A C 1
ATOM 6124 O O . GLU A 1 761 ? -1.723 12.728 -5.298 1.00 89.06 761 GLU A O 1
ATOM 6129 N N . GLU A 1 762 ? -1.055 11.738 -7.190 1.00 89.12 762 GLU A N 1
ATOM 6130 C CA . GLU A 1 762 ? -1.987 10.600 -7.106 1.00 89.12 762 GLU A CA 1
ATOM 6131 C C . GLU A 1 762 ? -1.355 9.320 -6.523 1.00 89.12 762 GLU A C 1
ATOM 6133 O O . GLU A 1 762 ? -1.974 8.256 -6.517 1.00 89.12 762 GLU A O 1
ATOM 6138 N N . GLU A 1 763 ? -0.147 9.404 -5.959 1.00 90.00 763 GLU A N 1
ATOM 6139 C CA . GLU A 1 763 ? 0.482 8.326 -5.185 1.00 90.00 763 GLU A CA 1
ATOM 6140 C C . GLU A 1 763 ? 0.842 8.822 -3.779 1.00 90.00 763 GLU A C 1
ATOM 6142 O O . GLU A 1 763 ? 1.518 9.832 -3.598 1.00 90.00 763 GLU A O 1
ATOM 6147 N N . ALA A 1 764 ? 0.400 8.088 -2.756 1.00 90.38 764 ALA A N 1
ATOM 6148 C CA . ALA A 1 764 ? 0.581 8.487 -1.363 1.00 90.38 764 ALA A CA 1
ATOM 6149 C C . ALA A 1 764 ? 2.046 8.408 -0.902 1.00 90.38 764 ALA A C 1
ATOM 6151 O O . ALA A 1 764 ? 2.513 9.235 -0.117 1.00 90.38 764 ALA A O 1
ATOM 6152 N N . CYS A 1 765 ? 2.774 7.377 -1.337 1.00 89.50 765 CYS A N 1
ATOM 6153 C CA . CYS A 1 765 ? 4.149 7.146 -0.898 1.00 89.50 765 CYS A CA 1
ATOM 6154 C C . CYS A 1 765 ? 4.986 6.376 -1.929 1.00 89.50 765 CYS A C 1
ATOM 6156 O O . CYS A 1 765 ? 6.071 6.830 -2.282 1.00 89.50 765 CYS A O 1
ATOM 6158 N N . GLY A 1 766 ? 4.479 5.233 -2.412 1.00 80.75 766 GLY A N 1
ATOM 6159 C CA . GLY A 1 766 ? 5.173 4.354 -3.357 1.00 80.75 766 GLY A CA 1
ATOM 6160 C C . GLY A 1 766 ? 6.244 3.456 -2.723 1.00 80.75 766 GLY A C 1
ATOM 6161 O O . GLY A 1 766 ? 7.422 3.631 -2.985 1.00 80.75 766 GLY A O 1
ATOM 6162 N N . THR A 1 767 ? 5.874 2.437 -1.940 1.00 81.81 767 THR A N 1
ATOM 6163 C CA . THR A 1 767 ? 6.851 1.556 -1.250 1.00 81.81 767 THR A CA 1
ATOM 6164 C C . THR A 1 767 ? 7.603 0.578 -2.165 1.00 81.81 767 THR A C 1
ATOM 6166 O O . THR A 1 767 ? 8.547 -0.078 -1.729 1.00 81.81 767 THR A O 1
ATOM 6169 N N . SER A 1 768 ? 7.219 0.455 -3.441 1.00 78.12 768 SER A N 1
ATOM 6170 C CA . SER A 1 768 ? 7.913 -0.403 -4.412 1.00 78.12 768 SER A CA 1
ATOM 6171 C C . SER A 1 768 ? 9.338 0.064 -4.708 1.00 78.12 768 SER A C 1
ATOM 6173 O O . SER A 1 768 ? 10.215 -0.784 -4.851 1.00 78.12 768 SER A O 1
ATOM 6175 N N . ASN A 1 769 ? 9.583 1.381 -4.759 1.00 85.94 769 ASN A N 1
ATOM 6176 C CA . ASN A 1 769 ? 10.939 1.918 -4.936 1.00 85.94 769 ASN A CA 1
ATOM 6177 C C . ASN A 1 769 ? 11.824 1.609 -3.718 1.00 85.94 769 ASN A C 1
ATOM 6179 O O . ASN A 1 769 ? 12.927 1.104 -3.893 1.00 85.94 769 ASN A O 1
ATOM 6183 N N . MET A 1 770 ? 11.290 1.760 -2.502 1.00 91.88 770 MET A N 1
ATOM 6184 C CA . MET A 1 770 ? 11.998 1.512 -1.240 1.00 91.88 770 MET A CA 1
ATOM 6185 C C . MET A 1 770 ? 12.536 0.080 -1.151 1.00 91.88 770 MET A C 1
ATOM 6187 O O . MET A 1 770 ? 13.646 -0.143 -0.670 1.00 91.88 770 MET A O 1
ATOM 6191 N N . LYS A 1 771 ? 11.768 -0.900 -1.650 1.00 91.56 771 LYS A N 1
ATOM 6192 C CA . LYS A 1 771 ? 12.190 -2.310 -1.726 1.00 91.56 771 LYS A CA 1
ATOM 6193 C C . LYS A 1 771 ? 13.391 -2.489 -2.652 1.00 91.56 771 LYS A C 1
ATOM 6195 O O . LYS A 1 771 ? 14.322 -3.209 -2.304 1.00 91.56 771 LYS A O 1
ATOM 6200 N N . GLY A 1 772 ? 13.379 -1.827 -3.811 1.00 92.62 772 GLY A N 1
ATOM 6201 C CA . GLY A 1 772 ? 14.525 -1.788 -4.721 1.00 92.62 772 GLY A CA 1
ATOM 6202 C C . GLY A 1 772 ? 15.737 -1.133 -4.065 1.00 92.62 772 GLY A C 1
ATOM 6203 O O . GLY A 1 772 ? 16.836 -1.690 -4.076 1.00 92.62 772 GLY A O 1
ATOM 6204 N N . SER A 1 773 ? 15.520 -0.010 -3.378 1.00 94.19 773 SER A N 1
ATOM 6205 C CA . SER A 1 773 ? 16.584 0.726 -2.701 1.00 94.19 773 SER A CA 1
ATOM 6206 C C . SER A 1 773 ? 17.265 -0.094 -1.606 1.00 94.19 773 SER A C 1
ATOM 6208 O O . SER A 1 773 ? 18.482 -0.016 -1.460 1.00 94.19 773 SER A O 1
ATOM 6210 N N . ARG A 1 774 ? 16.523 -0.955 -0.887 1.00 93.94 774 ARG A N 1
ATOM 6211 C CA . ARG A 1 774 ? 17.092 -1.899 0.099 1.00 93.94 774 ARG A CA 1
ATOM 6212 C C . ARG A 1 774 ? 18.113 -2.870 -0.510 1.00 93.94 774 ARG A C 1
ATOM 6214 O O . ARG A 1 774 ? 18.943 -3.368 0.237 1.00 93.94 774 ARG A O 1
ATOM 6221 N N . HIS A 1 775 ? 18.097 -3.094 -1.827 1.00 94.56 775 HIS A N 1
ATOM 6222 C CA . HIS A 1 775 ? 19.067 -3.922 -2.564 1.00 94.56 775 HIS A CA 1
ATOM 6223 C C . HIS A 1 775 ? 20.088 -3.107 -3.361 1.00 94.56 775 HIS A C 1
ATOM 6225 O O . HIS A 1 775 ? 20.878 -3.671 -4.118 1.00 94.56 775 HIS A O 1
ATOM 6231 N N . GLY A 1 776 ? 20.051 -1.780 -3.244 1.00 95.19 776 GLY A N 1
ATOM 6232 C CA . GLY A 1 776 ? 20.844 -0.895 -4.084 1.00 95.19 776 GLY A CA 1
ATOM 6233 C C . GLY A 1 776 ? 20.361 -0.818 -5.536 1.00 95.19 776 GLY A C 1
ATOM 6234 O O . GLY A 1 776 ? 21.129 -0.419 -6.401 1.00 95.19 776 GLY A O 1
ATOM 6235 N N . GLN A 1 777 ? 19.124 -1.208 -5.857 1.00 94.75 777 GLN A N 1
ATOM 6236 C CA . GLN A 1 777 ? 18.622 -1.055 -7.226 1.00 94.75 777 GLN A CA 1
ATOM 6237 C C . GLN A 1 777 ? 18.273 0.413 -7.499 1.00 94.75 777 GLN A C 1
ATOM 6239 O O . GLN A 1 777 ? 17.438 0.959 -6.774 1.00 94.75 777 GLN A O 1
ATOM 6244 N N . PRO A 1 778 ? 18.859 1.057 -8.526 1.00 92.94 778 PRO A N 1
ATOM 6245 C CA . PRO A 1 778 ? 18.501 2.425 -8.876 1.00 92.94 778 PRO A CA 1
ATOM 6246 C C . PRO A 1 778 ? 17.023 2.525 -9.270 1.00 92.94 778 PRO A C 1
ATOM 6248 O O . PRO A 1 778 ? 16.431 1.578 -9.798 1.00 92.94 778 PRO A O 1
ATOM 6251 N N . ASN A 1 779 ? 16.431 3.695 -9.030 1.00 93.94 779 ASN A N 1
ATOM 6252 C CA . ASN A 1 779 ? 15.032 3.965 -9.336 1.00 93.94 779 ASN A CA 1
ATOM 6253 C C . ASN A 1 779 ? 14.890 5.185 -10.251 1.00 93.94 779 ASN A C 1
ATOM 6255 O O . ASN A 1 779 ? 15.584 6.191 -10.090 1.00 93.94 779 ASN A O 1
ATOM 6259 N N . ILE A 1 780 ? 13.918 5.122 -11.161 1.00 95.94 780 ILE A N 1
ATOM 6260 C CA . ILE A 1 780 ? 13.397 6.297 -11.871 1.00 95.94 780 ILE A CA 1
ATOM 6261 C C . ILE A 1 780 ? 12.015 6.580 -11.299 1.00 95.94 780 ILE A C 1
ATOM 6263 O O . ILE A 1 780 ? 11.142 5.707 -11.310 1.00 95.94 780 ILE A O 1
ATOM 6267 N N . VAL A 1 781 ? 11.818 7.777 -10.754 1.00 93.94 781 VAL A N 1
ATOM 6268 C CA . VAL A 1 781 ? 10.613 8.129 -9.999 1.00 93.94 781 VAL A CA 1
ATOM 6269 C C . VAL A 1 781 ? 10.117 9.502 -10.427 1.00 93.94 781 VAL A C 1
ATOM 6271 O O . VAL A 1 781 ? 10.894 10.446 -10.525 1.00 93.94 781 VAL A O 1
ATOM 6274 N N . VAL A 1 782 ? 8.816 9.641 -10.667 1.00 93.12 782 VAL A N 1
ATOM 6275 C CA . VAL A 1 782 ? 8.202 10.960 -10.886 1.00 93.12 782 VAL A CA 1
ATOM 6276 C C . VAL A 1 782 ? 8.355 11.806 -9.620 1.00 93.12 782 VAL A C 1
ATOM 6278 O O . VAL A 1 782 ? 8.067 11.344 -8.520 1.00 93.12 782 VAL A O 1
ATOM 6281 N N . HIS A 1 783 ? 8.818 13.044 -9.749 1.00 89.69 783 HIS A N 1
ATOM 6282 C CA . HIS A 1 783 ? 9.199 13.900 -8.625 1.00 89.69 783 HIS A CA 1
ATOM 6283 C C . HIS A 1 783 ? 8.065 14.090 -7.595 1.00 89.69 783 HIS A C 1
ATOM 6285 O O . HIS A 1 783 ? 8.301 14.011 -6.389 1.00 89.69 783 HIS A O 1
ATOM 6291 N N . ASN A 1 784 ? 6.831 14.282 -8.063 1.00 87.19 784 ASN A N 1
ATOM 6292 C CA . ASN A 1 784 ? 5.623 14.480 -7.256 1.00 87.19 784 ASN A CA 1
ATOM 6293 C C . ASN A 1 784 ? 4.804 13.173 -7.192 1.00 87.19 784 ASN A C 1
ATOM 6295 O O . ASN A 1 784 ? 3.648 13.126 -7.595 1.00 87.19 784 ASN A O 1
ATOM 6299 N N . SER A 1 785 ? 5.432 12.073 -6.767 1.00 86.56 785 SER A N 1
ATOM 6300 C CA . SER A 1 785 ? 4.786 10.754 -6.611 1.00 86.56 785 SER A CA 1
ATOM 6301 C C . SER A 1 785 ? 4.773 10.248 -5.161 1.00 86.56 785 SER A C 1
ATOM 6303 O O . SER A 1 785 ? 4.896 9.049 -4.896 1.00 86.56 785 SER A O 1
ATOM 6305 N N . GLY A 1 786 ? 4.662 11.163 -4.195 1.00 88.12 786 GLY A N 1
ATOM 6306 C CA . GLY A 1 786 ? 4.646 10.837 -2.771 1.00 88.12 786 GLY A CA 1
ATOM 6307 C C . GLY A 1 786 ? 6.040 10.807 -2.134 1.00 88.12 786 GLY A C 1
ATOM 6308 O O . GLY A 1 786 ? 6.730 11.824 -2.061 1.00 88.12 786 GLY A O 1
ATOM 6309 N N . GLY A 1 787 ? 6.448 9.645 -1.614 1.00 89.12 787 GLY A N 1
ATOM 6310 C CA . GLY A 1 787 ? 7.606 9.483 -0.720 1.00 89.12 787 GLY A CA 1
ATOM 6311 C C . GLY A 1 787 ? 8.961 9.353 -1.423 1.00 89.12 787 GLY A C 1
ATOM 6312 O O . GLY A 1 787 ? 10.001 9.313 -0.761 1.00 89.12 787 GLY A O 1
ATOM 6313 N N . GLY A 1 788 ? 8.981 9.299 -2.760 1.00 87.38 788 GLY A N 1
ATOM 6314 C CA . GLY A 1 788 ? 10.211 9.142 -3.543 1.00 87.38 788 GLY A CA 1
ATOM 6315 C C . GLY A 1 788 ? 11.249 10.234 -3.253 1.00 87.38 788 GLY A C 1
ATOM 6316 O O . GLY A 1 788 ? 12.402 9.932 -2.942 1.00 87.38 788 GLY A O 1
ATOM 6317 N N . LYS A 1 789 ? 10.831 11.506 -3.259 1.00 89.94 789 LYS A N 1
ATOM 6318 C CA . LYS A 1 789 ? 11.717 12.670 -3.059 1.00 89.94 789 LYS A CA 1
ATOM 6319 C C . LYS A 1 789 ? 12.376 12.757 -1.678 1.00 89.94 789 LYS A C 1
ATOM 6321 O O . LYS A 1 789 ? 13.338 13.496 -1.505 1.00 89.94 789 LYS A O 1
ATOM 6326 N N . GLU A 1 790 ? 11.853 12.043 -0.682 1.00 92.06 790 GLU A N 1
ATOM 6327 C CA . GLU A 1 790 ? 12.332 12.135 0.704 1.00 92.06 790 GLU A CA 1
ATOM 6328 C C . GLU A 1 790 ? 13.581 11.277 0.967 1.00 92.06 790 GLU A C 1
ATOM 6330 O O . GLU A 1 790 ? 14.329 11.529 1.923 1.00 92.06 790 GLU A O 1
ATOM 6335 N N . HIS A 1 791 ? 13.830 10.272 0.120 1.00 90.75 791 HIS A N 1
ATOM 6336 C CA . HIS A 1 791 ? 14.958 9.353 0.280 1.00 90.75 791 HIS A CA 1
ATOM 6337 C C . HIS A 1 791 ? 15.837 9.220 -0.966 1.00 90.75 791 HIS A C 1
ATOM 6339 O O . HIS A 1 791 ? 17.043 9.035 -0.810 1.00 90.75 791 HIS A O 1
ATOM 6345 N N . HIS A 1 792 ? 15.293 9.373 -2.177 1.00 91.50 792 HIS A N 1
ATOM 6346 C CA . HIS A 1 792 ? 16.104 9.320 -3.389 1.00 91.50 792 HIS A CA 1
ATOM 6347 C C . HIS A 1 792 ? 17.034 10.530 -3.502 1.00 91.50 792 HIS A C 1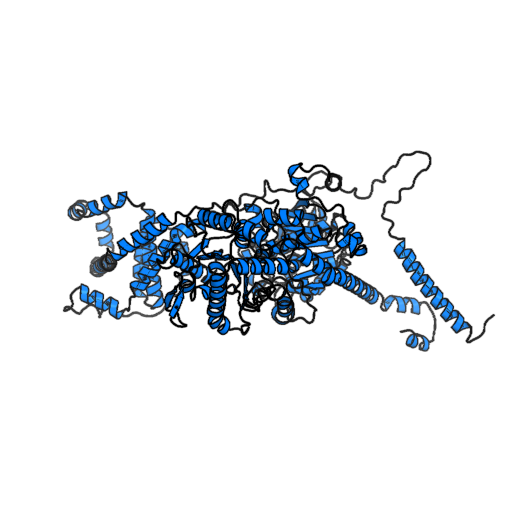
ATOM 6349 O O . HIS A 1 792 ? 16.639 11.675 -3.285 1.00 91.50 792 HIS A O 1
ATOM 6355 N N . VAL A 1 793 ? 18.280 10.260 -3.888 1.00 91.12 793 VAL A N 1
ATOM 6356 C CA . VAL A 1 793 ? 19.300 11.282 -4.132 1.00 91.12 793 VAL A CA 1
ATOM 6357 C C . VAL A 1 793 ? 19.574 11.329 -5.640 1.00 91.12 793 VAL A C 1
ATOM 6359 O O . VAL A 1 793 ? 20.011 10.307 -6.183 1.00 91.12 793 VAL A O 1
ATOM 6362 N N . PRO A 1 794 ? 19.328 12.470 -6.319 1.00 91.06 794 PRO A N 1
ATOM 6363 C CA . PRO A 1 794 ? 19.540 12.609 -7.758 1.00 91.06 794 PRO A CA 1
ATOM 6364 C C . PRO A 1 794 ? 20.952 12.214 -8.196 1.00 91.06 794 PRO A C 1
ATOM 6366 O O . PRO A 1 794 ? 21.935 12.658 -7.600 1.00 91.06 794 PRO A O 1
ATOM 6369 N N . LEU A 1 795 ? 21.055 11.393 -9.241 1.00 91.12 795 LEU A N 1
ATOM 6370 C CA . LEU A 1 795 ? 22.331 10.950 -9.799 1.00 91.12 795 LEU A CA 1
ATOM 6371 C C . LEU A 1 795 ? 23.131 12.122 -10.395 1.00 91.12 795 LEU A C 1
ATOM 6373 O O . LEU A 1 795 ? 22.674 12.808 -11.307 1.00 91.12 795 LEU A O 1
ATOM 6377 N N . ASN A 1 796 ? 24.379 12.281 -9.954 1.00 90.75 796 ASN A N 1
ATOM 6378 C CA . ASN A 1 796 ? 25.393 13.093 -10.619 1.00 90.75 796 ASN A CA 1
ATOM 6379 C C . ASN A 1 796 ? 26.528 12.184 -11.104 1.00 90.75 796 ASN A C 1
ATOM 6381 O O . ASN A 1 796 ? 27.396 11.766 -10.334 1.00 90.75 796 ASN A O 1
ATOM 6385 N N . ARG A 1 797 ? 26.534 11.904 -12.412 1.00 86.94 797 ARG A N 1
ATOM 6386 C CA . ARG A 1 797 ? 27.499 10.998 -13.053 1.00 86.94 797 ARG A CA 1
ATOM 6387 C C . ARG A 1 797 ? 28.952 11.449 -12.881 1.00 86.94 797 ARG A C 1
ATOM 6389 O O . ARG A 1 797 ? 29.813 10.612 -12.639 1.00 86.94 797 ARG A O 1
ATOM 6396 N N . GLN A 1 798 ? 29.224 12.750 -12.994 1.00 85.62 798 GLN A N 1
ATOM 6397 C CA . GLN A 1 798 ? 30.585 13.296 -12.912 1.00 85.62 798 GLN A CA 1
ATOM 6398 C C . GLN A 1 798 ? 31.132 13.221 -11.485 1.00 85.62 798 GLN A C 1
ATOM 6400 O O . GLN A 1 798 ? 32.265 12.800 -11.275 1.00 85.62 798 GLN A O 1
ATOM 6405 N N . ALA A 1 799 ? 30.305 13.580 -10.503 1.00 86.38 799 ALA A N 1
ATOM 6406 C CA . ALA A 1 799 ? 30.670 13.519 -9.092 1.00 86.38 799 ALA A CA 1
ATOM 6407 C C . ALA A 1 799 ? 30.593 12.097 -8.506 1.00 86.38 799 ALA A C 1
ATOM 6409 O O . ALA A 1 799 ? 31.063 11.880 -7.392 1.00 86.38 799 ALA A O 1
ATOM 6410 N N . ARG A 1 800 ? 30.007 11.133 -9.235 1.00 90.38 800 ARG A N 1
ATOM 6411 C CA . ARG A 1 800 ? 29.733 9.756 -8.776 1.00 90.38 800 ARG A CA 1
ATOM 6412 C C . ARG A 1 800 ? 28.894 9.718 -7.490 1.00 90.38 800 ARG A C 1
ATOM 6414 O O . ARG A 1 800 ? 29.040 8.825 -6.655 1.00 90.38 800 ARG A O 1
ATOM 6421 N N . THR A 1 801 ? 28.014 10.703 -7.330 1.00 88.19 801 THR A N 1
ATOM 6422 C CA . THR A 1 801 ? 27.108 10.848 -6.185 1.00 88.19 801 THR A CA 1
ATOM 6423 C C . THR A 1 801 ? 25.661 10.629 -6.606 1.00 88.19 801 THR A C 1
ATOM 6425 O O . THR A 1 801 ? 25.321 10.720 -7.784 1.00 88.19 801 THR A O 1
ATOM 6428 N N . GLY A 1 802 ? 24.802 10.329 -5.632 1.00 89.25 802 GLY A N 1
ATOM 6429 C CA . GLY A 1 802 ? 23.407 9.991 -5.897 1.00 89.25 802 GLY A CA 1
ATOM 6430 C C . GLY A 1 802 ? 23.248 8.645 -6.596 1.00 89.25 802 GLY A C 1
ATOM 6431 O O . GLY A 1 802 ? 24.215 7.899 -6.786 1.00 89.25 802 GLY A O 1
ATOM 6432 N N . SER A 1 803 ? 22.004 8.309 -6.908 1.00 86.50 803 SER A N 1
ATOM 6433 C CA . SER A 1 803 ? 21.663 6.943 -7.303 1.00 86.50 803 SER A CA 1
ATOM 6434 C C . SER A 1 803 ? 20.349 6.779 -8.054 1.00 86.50 803 SER A C 1
ATOM 6436 O O . SER A 1 803 ? 20.201 5.822 -8.811 1.00 86.50 803 SER A O 1
ATOM 6438 N N . SER A 1 804 ? 19.418 7.710 -7.880 1.00 89.44 804 SER A N 1
ATOM 6439 C CA . SER A 1 804 ? 18.082 7.655 -8.472 1.00 89.44 804 SER A CA 1
ATOM 6440 C C . SER A 1 804 ? 17.828 8.886 -9.340 1.00 89.44 804 SER A C 1
ATOM 6442 O O . SER A 1 804 ? 18.482 9.915 -9.166 1.00 89.44 804 SER A O 1
ATOM 6444 N N . THR A 1 805 ? 16.865 8.805 -10.254 1.00 94.38 805 THR A N 1
ATOM 6445 C CA . THR A 1 805 ? 16.442 9.946 -11.077 1.00 94.38 805 THR A CA 1
ATOM 6446 C C . THR A 1 805 ? 15.030 10.359 -10.695 1.00 94.38 805 THR A C 1
ATOM 6448 O O . THR A 1 805 ? 14.098 9.560 -10.784 1.00 94.38 805 THR A O 1
ATOM 6451 N N . LEU A 1 806 ? 14.876 11.621 -10.289 1.00 93.56 806 LEU A N 1
ATOM 6452 C CA . LEU A 1 806 ? 13.574 12.261 -10.117 1.00 93.56 806 LEU A CA 1
ATOM 6453 C C . LEU A 1 806 ? 13.213 12.987 -11.419 1.00 93.56 806 LEU A C 1
ATOM 6455 O O . LEU A 1 806 ? 13.905 13.934 -11.785 1.00 93.56 806 LEU A O 1
ATOM 6459 N N . VAL A 1 807 ? 12.168 12.538 -12.119 1.00 94.25 807 VAL A N 1
ATOM 6460 C CA . VAL A 1 807 ? 11.695 13.155 -13.377 1.00 94.25 807 VAL A CA 1
ATOM 6461 C C . VAL A 1 807 ? 10.554 14.142 -13.111 1.00 94.25 807 VAL A C 1
ATOM 6463 O O . VAL A 1 807 ? 9.733 13.913 -12.222 1.00 94.25 807 VAL A O 1
ATOM 6466 N N . GLY A 1 808 ? 10.497 15.248 -13.852 1.00 89.50 808 GLY A N 1
ATOM 6467 C CA . GLY A 1 808 ? 9.616 16.383 -13.552 1.00 89.50 808 GLY A CA 1
ATOM 6468 C C . GLY A 1 808 ? 10.298 17.454 -12.678 1.00 89.50 808 GLY A C 1
ATOM 6469 O O . GLY A 1 808 ? 11.523 17.581 -12.723 1.00 89.50 808 GLY A O 1
ATOM 6470 N N . PRO A 1 809 ? 9.551 18.245 -11.879 1.00 90.38 809 PRO A N 1
ATOM 6471 C CA . PRO A 1 809 ? 8.123 18.124 -11.581 1.00 90.38 809 PRO A CA 1
ATOM 6472 C C . PRO A 1 809 ? 7.223 18.432 -12.779 1.00 90.38 809 PRO A C 1
ATOM 6474 O O . PRO A 1 809 ? 7.552 19.271 -13.611 1.00 90.38 809 PRO A O 1
ATOM 6477 N N . TYR A 1 810 ? 6.062 17.784 -12.822 1.00 91.31 810 TYR A N 1
ATOM 6478 C CA . TYR A 1 810 ? 4.997 18.083 -13.785 1.00 91.31 810 TYR A CA 1
ATOM 6479 C C . TYR A 1 810 ? 3.875 18.857 -13.096 1.00 91.31 810 TYR A C 1
ATOM 6481 O O . TYR A 1 810 ? 3.704 18.731 -11.875 1.00 91.31 810 TYR A O 1
ATOM 6489 N N . ARG A 1 811 ? 3.114 19.650 -13.857 1.00 82.75 811 ARG A N 1
ATOM 6490 C CA . ARG A 1 811 ? 1.912 20.311 -13.340 1.00 82.75 811 ARG A CA 1
ATOM 6491 C C . ARG A 1 811 ? 0.875 19.293 -12.865 1.00 82.75 811 ARG A C 1
ATOM 6493 O O . ARG A 1 811 ? 0.797 18.171 -13.361 1.00 82.75 811 ARG A O 1
ATOM 6500 N N . THR A 1 812 ? 0.117 19.711 -11.857 1.00 75.81 812 THR A N 1
ATOM 6501 C CA . THR A 1 812 ? -0.896 18.907 -11.158 1.00 75.81 812 THR A CA 1
ATOM 6502 C C . THR A 1 812 ? -2.305 19.471 -11.360 1.00 75.81 812 THR A C 1
ATOM 6504 O O . THR A 1 812 ? -3.181 19.275 -10.519 1.00 75.81 812 THR A O 1
ATOM 6507 N N . ASP A 1 813 ? -2.511 20.221 -12.448 1.00 71.38 813 ASP A N 1
ATOM 6508 C CA . ASP A 1 813 ? -3.832 20.635 -12.914 1.00 71.38 813 ASP A CA 1
ATOM 6509 C C . ASP A 1 813 ? -4.594 19.456 -13.538 1.00 71.38 813 ASP A C 1
ATOM 6511 O O . ASP A 1 813 ? -3.993 18.482 -13.989 1.00 71.38 813 ASP A O 1
ATOM 6515 N N . ASP A 1 814 ? -5.926 19.554 -13.546 1.00 62.97 814 ASP A N 1
ATOM 6516 C CA . ASP A 1 814 ? -6.867 18.440 -13.767 1.00 62.97 814 ASP A CA 1
ATOM 6517 C C . ASP A 1 814 ? -6.755 17.709 -15.128 1.00 62.97 814 ASP A C 1
ATOM 6519 O O . ASP A 1 814 ? -7.492 16.754 -15.363 1.00 62.97 814 ASP A O 1
ATOM 6523 N N . ASP A 1 815 ? -5.862 18.124 -16.032 1.00 78.94 815 ASP A N 1
ATOM 6524 C CA . ASP A 1 815 ? -5.724 17.558 -17.382 1.00 78.94 815 ASP A CA 1
ATOM 6525 C C . ASP A 1 815 ? -4.496 16.638 -17.557 1.00 78.94 815 ASP A C 1
ATOM 6527 O O . ASP A 1 815 ? -4.444 15.865 -18.505 1.00 78.94 815 ASP A O 1
ATOM 6531 N N . PHE A 1 816 ? -3.487 16.673 -16.673 1.00 88.50 816 PHE A N 1
ATOM 6532 C CA . PHE A 1 816 ? -2.244 15.867 -16.767 1.00 88.50 816 PHE A CA 1
ATOM 6533 C C . PHE A 1 816 ? -1.535 15.851 -18.150 1.00 88.50 816 PHE A C 1
ATOM 6535 O O . PHE A 1 816 ? -0.590 15.085 -18.352 1.00 88.50 816 PHE A O 1
ATOM 6542 N N . SER A 1 817 ? -1.928 16.708 -19.097 1.00 90.25 817 SER A N 1
ATOM 6543 C CA . SER A 1 817 ? -1.427 16.717 -20.475 1.00 90.25 817 SER A CA 1
ATOM 6544 C C . SER A 1 817 ? 0.083 16.917 -20.537 1.00 90.25 817 SER A C 1
ATOM 6546 O O . SER A 1 817 ? 0.773 16.195 -21.252 1.00 90.25 817 SER A O 1
ATOM 6548 N N . GLU A 1 818 ? 0.628 17.821 -19.714 1.00 92.06 818 GLU A N 1
ATOM 6549 C CA . GLU A 1 818 ? 2.079 18.015 -19.618 1.00 92.06 818 GLU A CA 1
ATOM 6550 C C . GLU A 1 818 ? 2.799 16.741 -19.155 1.00 92.06 818 GLU A C 1
ATOM 6552 O O . GLU A 1 818 ? 3.862 16.406 -19.681 1.00 92.06 818 GLU A O 1
ATOM 6557 N N . PHE A 1 819 ? 2.230 16.030 -18.176 1.00 94.19 819 PHE A N 1
ATOM 6558 C CA . PHE A 1 819 ? 2.799 14.784 -17.673 1.00 94.19 819 PHE A CA 1
ATOM 6559 C C . PHE A 1 819 ? 2.860 13.737 -18.790 1.00 94.19 819 PHE A C 1
ATOM 6561 O O . PHE A 1 819 ? 3.930 13.190 -19.049 1.00 94.19 819 PHE A O 1
ATOM 6568 N N . TYR A 1 820 ? 1.761 13.510 -19.510 1.00 93.50 820 TYR A N 1
ATOM 6569 C CA . TYR A 1 820 ? 1.732 12.534 -20.603 1.00 93.50 820 TYR A CA 1
ATOM 6570 C C . TYR A 1 820 ? 2.549 12.954 -21.834 1.00 93.50 820 TYR A C 1
ATOM 6572 O O . TYR A 1 820 ? 3.008 12.098 -22.590 1.00 93.50 820 TYR A O 1
ATOM 6580 N N . GLU A 1 821 ? 2.780 14.251 -22.037 1.00 92.56 821 GLU A N 1
ATOM 6581 C CA . GLU A 1 821 ? 3.623 14.754 -23.122 1.00 92.56 821 GLU A CA 1
ATOM 6582 C C . GLU A 1 821 ? 5.122 14.592 -22.818 1.00 92.56 821 GLU A C 1
ATOM 6584 O O . GLU A 1 821 ? 5.880 14.124 -23.676 1.00 92.56 821 GLU A O 1
ATOM 6589 N N . LYS A 1 822 ? 5.553 14.956 -21.601 1.00 95.06 822 LYS A N 1
ATOM 6590 C CA . LYS A 1 822 ? 6.975 15.069 -21.230 1.00 95.06 822 LYS A CA 1
ATOM 6591 C C . LYS A 1 822 ? 7.530 13.845 -20.509 1.00 95.06 822 LYS A C 1
ATOM 6593 O O . LYS A 1 822 ? 8.646 13.425 -20.811 1.00 95.06 822 LYS A O 1
ATOM 6598 N N . ALA A 1 823 ? 6.766 13.242 -19.596 1.00 96.38 823 ALA A N 1
ATOM 6599 C CA . ALA A 1 823 ? 7.268 12.160 -18.749 1.00 96.38 823 ALA A CA 1
ATOM 6600 C C . ALA A 1 823 ? 7.794 10.941 -19.522 1.00 96.38 823 ALA A C 1
ATOM 6602 O O . ALA A 1 823 ? 8.828 10.410 -19.113 1.00 96.38 823 ALA A O 1
ATOM 6603 N N . PRO A 1 824 ? 7.190 10.510 -20.651 1.00 96.94 824 PRO A N 1
ATOM 6604 C CA . PRO A 1 824 ? 7.772 9.442 -21.459 1.00 96.94 824 PRO A CA 1
ATOM 6605 C C . PRO A 1 824 ? 9.212 9.749 -21.898 1.00 96.94 824 PRO A C 1
ATOM 6607 O O . PRO A 1 824 ? 10.094 8.903 -21.757 1.00 96.94 824 PRO A O 1
ATOM 6610 N N . LYS A 1 825 ? 9.477 10.979 -22.363 1.00 96.75 825 LYS A N 1
ATOM 6611 C CA . LYS A 1 825 ? 10.809 11.394 -22.822 1.00 96.75 825 LYS A CA 1
ATOM 6612 C C . LYS A 1 825 ? 11.805 11.496 -21.672 1.00 96.75 825 LYS A C 1
ATOM 6614 O O . LYS A 1 825 ? 12.914 10.989 -21.802 1.00 96.75 825 LYS A O 1
ATOM 6619 N N . ASP A 1 826 ? 11.402 12.088 -20.550 1.00 97.06 826 ASP A N 1
ATOM 6620 C CA . ASP A 1 826 ? 12.267 12.221 -19.372 1.00 97.06 826 ASP A CA 1
ATOM 6621 C C . ASP A 1 826 ? 12.663 10.847 -18.807 1.00 97.06 826 ASP A C 1
ATOM 6623 O O . ASP A 1 826 ? 13.813 10.623 -18.424 1.00 97.06 826 ASP A O 1
ATOM 6627 N N . ILE A 1 827 ? 11.718 9.900 -18.788 1.00 97.56 827 ILE A N 1
ATOM 6628 C CA . ILE A 1 827 ? 11.970 8.515 -18.377 1.00 97.56 827 ILE A CA 1
ATOM 6629 C C . ILE A 1 827 ? 12.900 7.825 -19.375 1.00 97.56 827 ILE A C 1
ATOM 6631 O O . ILE A 1 827 ? 13.835 7.152 -18.951 1.00 97.56 827 ILE A O 1
ATOM 6635 N N . LEU A 1 828 ? 12.690 8.008 -20.681 1.00 97.56 828 LEU A N 1
ATOM 6636 C CA . LEU A 1 828 ? 13.562 7.448 -21.714 1.00 97.56 828 LEU A CA 1
ATOM 6637 C C . LEU A 1 828 ? 15.002 7.971 -21.604 1.00 97.56 828 LEU A C 1
ATOM 6639 O O . LEU A 1 828 ? 15.940 7.184 -21.707 1.00 97.56 828 LEU A O 1
ATOM 6643 N N . ASP A 1 829 ? 15.189 9.264 -21.341 1.00 96.44 829 ASP A N 1
ATOM 6644 C CA . ASP A 1 829 ? 16.516 9.862 -21.152 1.00 96.44 829 ASP A CA 1
ATOM 6645 C C . ASP A 1 829 ? 17.210 9.328 -19.897 1.00 96.44 829 ASP A C 1
ATOM 6647 O O . ASP A 1 829 ? 18.409 9.035 -19.912 1.00 96.44 829 ASP A O 1
ATOM 6651 N N . ALA A 1 830 ? 16.451 9.144 -18.815 1.00 96.69 830 ALA A N 1
ATOM 6652 C CA . ALA A 1 830 ? 16.957 8.519 -17.603 1.00 96.69 830 ALA A CA 1
ATOM 6653 C C . ALA A 1 830 ? 17.368 7.058 -17.853 1.00 96.69 830 ALA A C 1
ATOM 6655 O O . ALA A 1 830 ? 18.460 6.659 -17.447 1.00 96.69 830 ALA A O 1
ATOM 6656 N N . LEU A 1 831 ? 16.535 6.280 -18.553 1.00 97.44 831 LEU A N 1
ATOM 6657 C CA . LEU A 1 831 ? 16.848 4.903 -18.946 1.00 97.44 831 LEU A CA 1
ATOM 6658 C C . LEU A 1 831 ? 18.120 4.851 -19.795 1.00 97.44 831 LEU A C 1
ATOM 6660 O O . LEU A 1 831 ? 19.035 4.113 -19.450 1.00 97.44 831 LEU A O 1
ATOM 6664 N N . ALA A 1 832 ? 18.246 5.710 -20.809 1.00 96.50 832 ALA A N 1
ATOM 6665 C CA . ALA A 1 832 ? 19.444 5.792 -21.642 1.00 96.50 832 ALA A CA 1
ATOM 6666 C C . ALA A 1 832 ? 20.715 6.054 -20.814 1.00 96.50 832 ALA A C 1
ATOM 6668 O O . ALA A 1 832 ? 21.736 5.389 -21.008 1.00 96.50 832 ALA A O 1
ATOM 6669 N N . ALA A 1 833 ? 20.644 6.968 -19.840 1.00 95.25 833 ALA A N 1
ATOM 6670 C CA . ALA A 1 833 ? 21.759 7.257 -18.943 1.00 95.25 833 ALA A CA 1
ATOM 6671 C C . ALA A 1 833 ? 22.143 6.047 -18.070 1.00 95.25 833 ALA A C 1
ATOM 6673 O O . ALA A 1 833 ? 23.334 5.761 -17.908 1.00 95.25 833 ALA A O 1
ATOM 6674 N N . TYR A 1 834 ? 21.162 5.318 -17.528 1.00 96.31 834 TYR A N 1
ATOM 6675 C CA . TYR A 1 834 ? 21.417 4.099 -16.755 1.00 96.31 834 TYR A CA 1
ATOM 6676 C C . TYR A 1 834 ? 21.945 2.960 -17.624 1.00 96.31 834 TYR A C 1
ATOM 6678 O O . TYR A 1 834 ? 22.901 2.304 -17.213 1.00 96.31 834 TYR A O 1
ATOM 6686 N N . GLY A 1 835 ? 21.388 2.752 -18.817 1.00 95.81 835 GLY A N 1
ATOM 6687 C CA . GLY A 1 835 ? 21.863 1.773 -19.788 1.00 95.81 835 GLY A CA 1
ATOM 6688 C C . GLY A 1 835 ? 23.325 2.016 -20.158 1.00 95.81 835 GLY A C 1
ATOM 6689 O O . GLY A 1 835 ? 24.148 1.105 -20.069 1.00 95.81 835 GLY A O 1
ATOM 6690 N N . ASP A 1 836 ? 23.699 3.255 -20.478 1.00 94.75 836 ASP A N 1
ATOM 6691 C CA . ASP A 1 836 ? 25.091 3.617 -20.768 1.00 94.75 836 ASP A CA 1
ATOM 6692 C C . ASP A 1 836 ? 26.039 3.276 -19.620 1.00 94.75 836 ASP A C 1
ATOM 6694 O O . ASP A 1 836 ? 27.089 2.672 -19.847 1.00 94.75 836 ASP A O 1
ATOM 6698 N N . ILE A 1 837 ? 25.678 3.613 -18.382 1.00 95.69 837 ILE A N 1
ATOM 6699 C CA . ILE A 1 837 ? 26.491 3.262 -17.212 1.00 95.69 837 ILE A CA 1
ATOM 6700 C C . ILE A 1 837 ? 26.548 1.741 -17.048 1.00 95.69 837 ILE A C 1
ATOM 6702 O O . ILE A 1 837 ? 27.632 1.180 -16.895 1.00 95.69 837 ILE A O 1
ATOM 6706 N N . TYR A 1 838 ? 25.405 1.061 -17.141 1.00 95.69 838 TYR A N 1
ATOM 6707 C CA . TYR A 1 838 ? 25.313 -0.385 -16.989 1.00 95.69 838 TYR A CA 1
ATOM 6708 C C . TYR A 1 838 ? 26.222 -1.124 -17.972 1.00 95.69 838 TYR A C 1
ATOM 6710 O O . TYR A 1 838 ? 26.868 -2.095 -17.580 1.00 95.69 838 TYR A O 1
ATOM 6718 N N . TYR A 1 839 ? 26.290 -0.690 -19.231 1.00 95.69 839 TYR A N 1
ATOM 6719 C CA . TYR A 1 839 ? 27.069 -1.376 -20.262 1.00 95.69 839 TYR A CA 1
ATOM 6720 C C . TYR A 1 839 ? 28.536 -0.935 -20.338 1.00 95.69 839 TYR A C 1
ATOM 6722 O O . TYR A 1 839 ? 29.358 -1.726 -20.794 1.00 95.69 839 TYR A O 1
ATOM 6730 N N . THR A 1 840 ? 28.887 0.280 -19.897 1.00 95.69 840 THR A N 1
ATOM 6731 C CA . THR A 1 840 ? 30.246 0.833 -20.087 1.00 95.69 840 THR A CA 1
ATOM 6732 C C . THR A 1 840 ? 31.065 1.026 -18.808 1.00 95.69 840 THR A C 1
ATOM 6734 O O . THR A 1 840 ? 32.290 1.027 -18.887 1.00 95.69 840 THR A O 1
ATOM 6737 N N . ASP A 1 841 ? 30.436 1.172 -17.636 1.00 95.88 841 ASP A N 1
ATOM 6738 C CA . ASP A 1 841 ? 31.116 1.523 -16.380 1.00 95.88 841 ASP A CA 1
ATOM 6739 C C . ASP A 1 841 ? 30.503 0.762 -15.191 1.00 95.88 841 ASP A C 1
ATOM 6741 O O . ASP A 1 841 ? 29.673 1.266 -14.424 1.00 95.88 841 ASP A O 1
ATOM 6745 N N . LYS A 1 842 ? 30.925 -0.499 -15.034 1.00 94.25 842 LYS A N 1
ATOM 6746 C CA . LYS A 1 842 ? 30.454 -1.369 -13.946 1.00 94.25 842 LYS A CA 1
ATOM 6747 C C . LYS A 1 842 ? 30.854 -0.861 -12.560 1.00 94.25 842 LYS A C 1
ATOM 6749 O O . LYS A 1 842 ? 30.107 -1.086 -11.611 1.00 94.25 842 LYS A O 1
ATOM 6754 N N . ASP A 1 843 ? 31.972 -0.155 -12.423 1.00 96.06 843 ASP A N 1
ATOM 6755 C CA . ASP A 1 843 ? 32.396 0.388 -11.129 1.00 96.06 843 ASP A CA 1
ATOM 6756 C C . ASP A 1 843 ? 31.516 1.564 -10.703 1.00 96.06 843 ASP A C 1
ATOM 6758 O O . ASP A 1 843 ? 31.161 1.697 -9.527 1.00 96.06 843 ASP A O 1
ATOM 6762 N N . LEU A 1 844 ? 31.104 2.411 -11.651 1.00 96.31 844 LEU A N 1
ATOM 6763 C CA . LEU A 1 844 ? 30.083 3.421 -11.389 1.00 96.31 844 LEU A CA 1
ATOM 6764 C C . LEU A 1 844 ? 28.736 2.784 -11.072 1.00 96.31 844 LEU A C 1
ATOM 6766 O O . LEU A 1 844 ? 28.092 3.229 -10.127 1.00 96.31 844 LEU A O 1
ATOM 6770 N N . TRP A 1 845 ? 28.338 1.721 -11.773 1.00 96.81 845 TRP A N 1
ATOM 6771 C CA . TRP A 1 845 ? 27.111 0.999 -11.434 1.00 96.81 845 TRP A CA 1
ATOM 6772 C C . TRP A 1 845 ? 27.122 0.502 -9.980 1.00 96.81 845 TRP A C 1
ATOM 6774 O O . TRP A 1 845 ? 26.192 0.777 -9.229 1.00 96.81 845 TRP A O 1
ATOM 6784 N N . LYS A 1 846 ? 28.211 -0.134 -9.531 1.00 97.38 846 LYS A N 1
ATOM 6785 C CA . LYS A 1 846 ? 28.379 -0.557 -8.126 1.00 97.38 846 LYS A CA 1
ATOM 6786 C C . LYS A 1 846 ? 28.347 0.613 -7.143 1.00 97.38 846 LYS A C 1
ATOM 6788 O O . LYS A 1 846 ? 27.793 0.492 -6.053 1.00 97.38 846 LYS A O 1
ATOM 6793 N N . THR A 1 847 ? 28.925 1.753 -7.528 1.00 97.56 847 THR A N 1
ATOM 6794 C CA . THR A 1 847 ? 28.889 2.985 -6.723 1.00 97.56 847 THR A CA 1
ATOM 6795 C C . THR A 1 847 ? 27.453 3.499 -6.576 1.00 97.56 847 THR A C 1
ATOM 6797 O O . THR A 1 847 ? 27.029 3.831 -5.472 1.00 97.56 847 THR A O 1
ATOM 6800 N N . ILE A 1 848 ? 26.681 3.508 -7.667 1.00 97.00 848 ILE A N 1
ATOM 6801 C CA . ILE A 1 848 ? 25.253 3.857 -7.676 1.00 97.00 848 ILE A CA 1
ATOM 6802 C C . ILE A 1 848 ? 24.467 2.911 -6.771 1.00 97.00 848 ILE A C 1
ATOM 6804 O O . ILE A 1 848 ? 23.668 3.381 -5.960 1.00 97.00 848 ILE A O 1
ATOM 6808 N N . MET A 1 849 ? 24.738 1.603 -6.853 1.00 97.25 849 MET A N 1
ATOM 6809 C CA . MET A 1 849 ? 24.074 0.620 -6.000 1.00 97.25 849 MET A CA 1
ATOM 6810 C C . MET A 1 849 ? 24.333 0.885 -4.517 1.00 97.25 849 MET A C 1
ATOM 6812 O O . MET A 1 849 ? 23.401 0.898 -3.715 1.00 97.25 849 MET A O 1
ATOM 6816 N N . LEU A 1 850 ? 25.584 1.164 -4.149 1.00 97.69 850 LEU A N 1
ATOM 6817 C CA . LEU A 1 850 ? 25.948 1.497 -2.773 1.00 97.69 850 LEU A CA 1
ATOM 6818 C C . LEU A 1 850 ? 25.290 2.800 -2.295 1.00 97.69 850 LEU A C 1
ATOM 6820 O O . LEU A 1 850 ? 24.814 2.871 -1.161 1.00 97.69 850 LEU A O 1
ATOM 6824 N N . ASN A 1 851 ? 25.247 3.827 -3.145 1.00 96.62 851 ASN A N 1
ATOM 6825 C CA . ASN A 1 851 ? 24.598 5.099 -2.823 1.00 96.62 851 ASN A CA 1
ATOM 6826 C C . ASN A 1 851 ? 23.093 4.914 -2.571 1.00 96.62 851 ASN A C 1
ATOM 6828 O O . ASN A 1 851 ? 22.570 5.449 -1.592 1.00 96.62 851 ASN A O 1
ATOM 6832 N N . GLU A 1 852 ? 22.415 4.119 -3.402 1.00 95.88 852 GLU A N 1
ATOM 6833 C CA . GLU A 1 852 ? 20.995 3.806 -3.217 1.00 95.88 852 GLU A CA 1
ATOM 6834 C C . GLU A 1 852 ? 20.760 2.974 -1.952 1.00 95.88 852 GLU A C 1
ATOM 6836 O O . GLU A 1 852 ? 19.859 3.246 -1.159 1.00 95.88 852 GLU A O 1
ATOM 6841 N N . TYR A 1 853 ? 21.607 1.976 -1.718 1.00 96.50 853 TYR A N 1
ATOM 6842 C CA . TYR A 1 853 ? 21.529 1.157 -0.520 1.00 96.50 853 TYR A CA 1
ATOM 6843 C C . TYR A 1 853 ? 21.663 2.004 0.750 1.00 96.50 853 TYR A C 1
ATOM 6845 O O . TYR A 1 853 ? 20.856 1.870 1.672 1.00 96.50 853 TYR A O 1
ATOM 6853 N N . ARG A 1 854 ? 22.614 2.943 0.785 1.00 95.38 854 ARG A N 1
ATOM 6854 C CA . ARG A 1 854 ? 22.779 3.881 1.907 1.00 95.38 854 ARG A CA 1
ATOM 6855 C C . ARG A 1 854 ? 21.565 4.789 2.081 1.00 95.38 854 ARG A C 1
ATOM 6857 O O . ARG A 1 854 ? 21.095 4.961 3.202 1.00 95.38 854 ARG A O 1
ATOM 6864 N N . SER A 1 855 ? 21.005 5.320 0.993 1.00 93.81 855 SER A N 1
ATOM 6865 C CA . SER A 1 855 ? 19.807 6.167 1.067 1.00 93.81 855 SER A CA 1
ATOM 6866 C C . SER A 1 855 ? 18.596 5.416 1.643 1.00 93.81 855 SER A C 1
ATOM 6868 O O . SER A 1 855 ? 17.782 6.004 2.364 1.00 93.81 855 SER A O 1
ATOM 6870 N N . SER A 1 856 ? 18.529 4.095 1.424 1.00 94.19 856 SER A N 1
ATOM 6871 C CA . SER A 1 856 ? 17.442 3.249 1.922 1.00 94.19 856 SER A CA 1
ATOM 6872 C C . SER A 1 856 ? 17.393 3.084 3.448 1.00 94.19 856 SER A C 1
ATOM 6874 O O . SER A 1 856 ? 16.383 2.617 3.970 1.00 94.19 856 SER A O 1
ATOM 6876 N N . GLU A 1 857 ? 18.417 3.525 4.195 1.00 93.88 857 GLU A N 1
ATOM 6877 C CA . GLU A 1 857 ? 18.367 3.590 5.668 1.00 93.88 857 GLU A CA 1
ATOM 6878 C C . GLU A 1 857 ? 17.174 4.427 6.163 1.00 93.88 857 GLU A C 1
ATOM 6880 O O . GLU A 1 857 ? 16.540 4.099 7.166 1.00 93.88 857 GLU A O 1
ATOM 6885 N N . LYS A 1 858 ? 16.790 5.468 5.411 1.00 93.88 858 LYS A N 1
ATOM 6886 C CA . LYS A 1 858 ? 15.626 6.299 5.743 1.00 93.88 858 LYS A CA 1
ATOM 6887 C C . LYS A 1 858 ? 14.296 5.565 5.587 1.00 93.88 858 LYS A C 1
ATOM 6889 O O . LYS A 1 858 ? 13.315 6.015 6.171 1.00 93.88 858 LYS A O 1
ATOM 6894 N N . VAL A 1 859 ? 14.233 4.489 4.814 1.00 94.19 859 VAL A N 1
ATOM 6895 C CA . VAL A 1 859 ? 12.986 3.802 4.443 1.00 94.19 859 VAL A CA 1
ATOM 6896 C C . VAL A 1 859 ? 12.996 2.339 4.887 1.00 94.19 859 VAL A C 1
ATOM 6898 O O . VAL A 1 859 ? 12.359 1.486 4.275 1.00 94.19 859 VAL A O 1
ATOM 6901 N N . THR A 1 860 ? 13.696 2.031 5.981 1.00 93.88 860 THR A N 1
ATOM 6902 C CA . THR A 1 860 ? 13.522 0.756 6.687 1.00 93.88 860 THR A CA 1
ATOM 6903 C C . THR A 1 860 ? 12.249 0.783 7.533 1.00 93.88 860 THR A C 1
ATOM 6905 O O . THR A 1 860 ? 11.810 1.841 7.999 1.00 93.88 860 THR A O 1
ATOM 6908 N N . ALA A 1 861 ? 11.655 -0.389 7.765 1.00 92.25 861 ALA A N 1
ATOM 6909 C CA . ALA A 1 861 ? 10.538 -0.547 8.697 1.00 92.25 861 ALA A CA 1
ATOM 6910 C C . ALA A 1 861 ? 10.864 0.012 10.096 1.00 92.25 861 ALA A C 1
ATOM 6912 O O . ALA A 1 861 ? 10.043 0.692 10.708 1.00 92.25 861 ALA A O 1
ATOM 6913 N N . GLU A 1 862 ? 12.092 -0.202 10.575 1.00 93.00 862 GLU A N 1
ATOM 6914 C CA . GLU A 1 862 ? 12.572 0.347 11.843 1.00 93.00 862 GLU A CA 1
ATOM 6915 C C . GLU A 1 862 ? 12.568 1.887 11.848 1.00 93.00 862 GLU A C 1
ATOM 6917 O O . GLU A 1 862 ? 12.033 2.502 12.774 1.00 93.00 862 GLU A O 1
ATOM 6922 N N . ALA A 1 863 ? 13.127 2.526 10.812 1.00 95.56 863 ALA A N 1
ATOM 6923 C CA . ALA A 1 863 ? 13.167 3.985 10.703 1.00 95.56 863 ALA A CA 1
ATOM 6924 C C . ALA A 1 863 ? 11.755 4.589 10.665 1.00 95.56 863 ALA A C 1
ATOM 6926 O O . ALA A 1 863 ? 11.496 5.615 11.297 1.00 95.56 863 ALA A O 1
ATOM 6927 N N . MET A 1 864 ? 10.824 3.934 9.970 1.00 96.38 864 MET A N 1
ATOM 6928 C CA . MET A 1 864 ? 9.414 4.317 9.959 1.00 96.38 864 MET A CA 1
ATOM 6929 C C . MET A 1 864 ? 8.787 4.230 11.361 1.00 96.38 864 MET A C 1
ATOM 6931 O O . MET A 1 864 ? 8.169 5.199 11.808 1.00 96.38 864 MET A O 1
ATOM 6935 N N . SER A 1 865 ? 8.962 3.123 12.087 1.00 95.88 865 SER A N 1
ATOM 6936 C CA . SER A 1 865 ? 8.389 2.961 13.433 1.00 95.88 865 SER A CA 1
ATOM 6937 C C . SER A 1 865 ? 8.966 3.947 14.453 1.00 95.88 865 SER A C 1
ATOM 6939 O O . SER A 1 865 ? 8.215 4.483 15.271 1.00 95.88 865 SER A O 1
ATOM 6941 N N . LYS A 1 866 ? 10.263 4.283 14.366 1.00 96.62 866 LYS A N 1
ATOM 6942 C CA . LYS A 1 866 ? 10.864 5.367 15.170 1.00 96.62 866 LYS A CA 1
ATOM 6943 C C . LYS A 1 866 ? 10.155 6.703 14.924 1.00 96.62 866 LYS A C 1
ATOM 6945 O O . LYS A 1 866 ? 9.747 7.363 15.878 1.00 96.62 866 LYS A O 1
ATOM 6950 N N . ARG A 1 867 ? 9.888 7.055 13.658 1.00 97.25 867 ARG A N 1
ATOM 6951 C CA . ARG A 1 867 ? 9.140 8.280 13.313 1.00 97.25 867 ARG A CA 1
ATOM 6952 C C . ARG A 1 867 ? 7.709 8.273 13.839 1.00 97.25 867 ARG A C 1
ATOM 6954 O O . ARG A 1 867 ? 7.228 9.328 14.245 1.00 97.25 867 ARG A O 1
ATOM 6961 N N . TYR A 1 868 ? 7.025 7.128 13.846 1.00 97.69 868 TYR A N 1
ATOM 6962 C CA . TYR A 1 868 ? 5.702 7.019 14.470 1.00 97.69 868 TYR A CA 1
ATOM 6963 C C . TYR A 1 868 ? 5.760 7.351 15.961 1.00 97.69 868 TYR A C 1
ATOM 6965 O O . TYR A 1 868 ? 4.955 8.152 16.436 1.00 97.69 868 TYR A O 1
ATOM 6973 N N . VAL A 1 869 ? 6.733 6.799 16.688 1.00 96.75 869 VAL A N 1
ATOM 6974 C CA . VAL A 1 869 ? 6.928 7.106 18.111 1.00 96.75 869 VAL A CA 1
ATOM 6975 C C . VAL A 1 869 ? 7.169 8.602 18.317 1.00 96.75 869 VAL A C 1
ATOM 6977 O O . VAL A 1 869 ? 6.436 9.247 19.069 1.00 96.75 869 VAL A O 1
ATOM 6980 N N . GLU A 1 870 ? 8.154 9.153 17.609 1.00 95.62 870 GLU A N 1
ATOM 6981 C CA . GLU A 1 870 ? 8.627 10.530 17.777 1.00 95.62 870 GLU A CA 1
ATOM 6982 C C . GLU A 1 870 ? 7.590 11.572 17.348 1.00 95.62 870 GLU A C 1
ATOM 6984 O O . GLU A 1 870 ? 7.356 12.551 18.056 1.00 95.62 870 GLU A O 1
ATOM 6989 N N . LYS A 1 871 ? 6.948 11.373 16.192 1.00 96.62 871 LYS A N 1
ATOM 6990 C CA . LYS A 1 871 ? 6.029 12.360 15.616 1.00 96.62 871 LYS A CA 1
ATOM 6991 C C . LYS A 1 871 ? 4.588 12.154 16.065 1.00 96.62 871 LYS A C 1
ATOM 6993 O O . LYS A 1 871 ? 3.871 13.141 16.231 1.00 96.62 871 LYS A O 1
ATOM 6998 N N . VAL A 1 872 ? 4.132 10.912 16.226 1.00 97.62 872 VAL A N 1
ATOM 6999 C CA . VAL A 1 872 ? 2.698 10.590 16.333 1.00 97.62 872 VAL A CA 1
ATOM 7000 C C . VAL A 1 872 ? 2.323 10.120 17.733 1.00 97.62 872 VAL A C 1
ATOM 7002 O O . VAL A 1 872 ? 1.493 10.763 18.369 1.00 97.62 872 VAL A O 1
ATOM 7005 N N . PHE A 1 873 ? 2.926 9.048 18.249 1.00 96.38 873 PHE A N 1
ATOM 7006 C CA . PHE A 1 873 ? 2.453 8.399 19.478 1.00 96.38 873 PHE A CA 1
ATOM 7007 C C . PHE A 1 873 ? 2.638 9.263 20.721 1.00 96.38 873 PHE A C 1
ATOM 7009 O O . PHE A 1 873 ? 1.708 9.385 21.519 1.00 96.38 873 PHE A O 1
ATOM 7016 N N . ILE A 1 874 ? 3.794 9.914 20.872 1.00 95.25 874 ILE A N 1
ATOM 7017 C CA . ILE A 1 874 ? 4.022 10.842 21.990 1.00 95.25 874 ILE A CA 1
ATOM 7018 C C . ILE A 1 874 ? 2.983 11.973 21.949 1.00 95.25 874 ILE A C 1
ATOM 7020 O O . ILE A 1 874 ? 2.293 12.225 22.935 1.00 95.25 874 ILE A O 1
ATOM 7024 N N . SER A 1 875 ? 2.791 12.589 20.781 1.00 96.50 875 SER A N 1
ATOM 7025 C CA . SER A 1 875 ? 1.818 13.672 20.600 1.00 96.50 875 SER A CA 1
ATOM 7026 C C . SER A 1 875 ? 0.373 13.235 20.848 1.00 96.50 875 SER A C 1
ATOM 7028 O O . SER A 1 875 ? -0.383 13.952 21.501 1.00 96.50 875 SER A O 1
ATOM 7030 N N . ALA A 1 876 ? -0.016 12.047 20.379 1.00 97.06 876 ALA A N 1
ATOM 7031 C CA . ALA A 1 876 ? -1.352 11.502 20.591 1.00 97.06 876 ALA A CA 1
ATOM 7032 C C . ALA A 1 876 ? -1.658 11.336 22.085 1.00 97.06 876 ALA A C 1
ATOM 7034 O O . ALA A 1 876 ? -2.743 11.709 22.529 1.00 97.06 876 ALA A O 1
ATOM 7035 N N . ARG A 1 877 ? -0.693 10.846 22.880 1.00 95.06 877 ARG A N 1
ATOM 7036 C CA . ARG A 1 877 ? -0.847 10.726 24.342 1.00 95.06 877 ARG A CA 1
ATOM 7037 C C . ARG A 1 877 ? -1.062 12.086 24.999 1.00 95.06 877 ARG A C 1
ATOM 7039 O O . ARG A 1 877 ? -1.966 12.224 25.820 1.00 95.06 877 ARG A O 1
ATOM 7046 N N . GLU A 1 878 ? -0.283 13.095 24.622 1.00 94.75 878 GLU A N 1
ATOM 7047 C CA . GLU A 1 878 ? -0.428 14.439 25.192 1.00 94.75 878 GLU A CA 1
ATOM 7048 C C . GLU A 1 878 ? -1.749 15.109 24.787 1.00 94.75 878 GLU A C 1
ATOM 7050 O O . GLU A 1 878 ? -2.442 15.692 25.628 1.00 94.75 878 GLU A O 1
ATOM 7055 N N . LYS A 1 879 ? -2.173 14.956 23.526 1.00 95.69 879 LYS A N 1
ATOM 7056 C CA . LYS A 1 879 ? -3.474 15.449 23.050 1.00 95.69 879 LYS A CA 1
ATOM 7057 C C . LYS A 1 879 ? -4.643 14.736 23.746 1.00 95.69 879 LYS A C 1
ATOM 7059 O O . LYS A 1 879 ? -5.592 15.412 24.150 1.00 95.69 879 LYS A O 1
ATOM 7064 N N . ALA A 1 880 ? -4.547 13.428 23.989 1.00 94.69 880 ALA A N 1
ATOM 7065 C CA . ALA A 1 880 ? -5.551 12.669 24.737 1.00 94.69 880 ALA A CA 1
ATOM 7066 C C . ALA A 1 880 ? -5.658 13.133 26.202 1.00 94.69 880 ALA A C 1
ATOM 7068 O O . ALA A 1 880 ? -6.762 13.389 26.689 1.00 94.69 880 ALA A O 1
ATOM 7069 N N . LYS A 1 881 ? -4.526 13.351 26.890 1.00 92.50 881 LYS A N 1
ATOM 7070 C CA . LYS A 1 881 ? -4.509 13.947 28.242 1.00 92.50 881 LYS A CA 1
ATOM 7071 C C . LYS A 1 881 ? -5.200 15.316 28.254 1.00 92.50 881 LYS A C 1
ATOM 7073 O O . LYS A 1 881 ? -6.061 15.571 29.096 1.00 92.50 881 LYS A O 1
ATOM 7078 N N . ALA A 1 882 ? -4.886 16.183 27.289 1.00 91.62 882 ALA A N 1
ATOM 7079 C CA . ALA A 1 882 ? -5.513 17.500 27.169 1.00 91.62 882 ALA A CA 1
ATOM 7080 C C . ALA A 1 882 ? -7.023 17.417 26.869 1.00 91.62 882 ALA A C 1
ATOM 7082 O O . ALA A 1 882 ? -7.804 18.211 27.403 1.00 91.62 882 ALA A O 1
ATOM 7083 N N . ARG A 1 883 ? -7.457 16.455 26.042 1.00 91.00 883 ARG A N 1
ATOM 7084 C CA . ARG A 1 883 ? -8.876 16.170 25.765 1.00 91.00 883 ARG A CA 1
ATOM 7085 C C . ARG A 1 883 ? -9.621 15.788 27.044 1.00 91.00 883 ARG A C 1
ATOM 7087 O O . ARG A 1 883 ? -10.686 16.348 27.308 1.00 91.00 883 ARG A O 1
ATOM 7094 N N . LEU A 1 884 ? -9.046 14.909 27.863 1.00 86.44 884 LEU A N 1
ATOM 7095 C CA . LEU A 1 884 ? -9.640 14.472 29.130 1.00 86.44 884 LEU A CA 1
ATOM 7096 C C . LEU A 1 884 ? -9.747 15.610 30.149 1.00 86.44 884 LEU A C 1
ATOM 7098 O O . LEU A 1 884 ? -10.811 15.795 30.737 1.00 86.44 884 LEU A O 1
ATOM 7102 N N . LEU A 1 885 ? -8.706 16.437 30.282 1.00 85.94 885 LEU A N 1
ATOM 7103 C CA . LEU A 1 885 ? -8.730 17.627 31.145 1.00 85.94 885 LEU A CA 1
ATOM 7104 C C . LEU A 1 885 ? -9.811 18.635 30.720 1.00 85.94 885 LEU A C 1
ATOM 7106 O O . LEU A 1 885 ? -10.493 19.226 31.555 1.00 85.94 885 LEU A O 1
ATOM 7110 N N . LYS A 1 886 ? -10.019 18.828 29.412 1.00 83.56 886 LYS A N 1
ATOM 7111 C CA . LYS A 1 886 ? -11.116 19.672 28.908 1.00 83.56 886 LYS A CA 1
ATOM 7112 C C . LYS A 1 886 ? -12.489 19.076 29.222 1.00 83.56 886 LYS A C 1
ATOM 7114 O O . LYS A 1 886 ? -13.416 19.829 29.524 1.00 83.56 886 LYS A O 1
ATOM 7119 N N . LYS A 1 887 ? -12.633 17.747 29.149 1.00 77.44 887 LYS A N 1
ATOM 7120 C CA . LYS A 1 887 ? -13.883 17.036 29.462 1.00 77.44 887 LYS A CA 1
ATOM 7121 C C . LYS A 1 887 ? -14.231 17.174 30.948 1.00 77.44 887 LYS A C 1
ATOM 7123 O O . LYS A 1 887 ? -15.364 17.536 31.251 1.00 77.44 887 LYS A O 1
ATOM 7128 N N . SER A 1 888 ? -13.263 17.006 31.852 1.00 70.88 888 SER A N 1
ATOM 7129 C CA . SER A 1 888 ? -13.476 17.194 33.295 1.00 70.88 888 SER A CA 1
ATOM 7130 C C . SER A 1 888 ? -13.793 18.650 33.664 1.00 70.88 888 SER A C 1
ATOM 7132 O O . SER A 1 888 ? -14.737 18.895 34.412 1.00 70.88 888 SER A O 1
ATOM 7134 N N . MET A 1 889 ? -13.115 19.636 33.060 1.00 62.84 889 MET A N 1
ATOM 7135 C CA . MET A 1 889 ? -13.419 21.061 33.275 1.00 62.84 889 MET A CA 1
ATOM 7136 C C . MET A 1 889 ? -14.815 21.478 32.781 1.00 62.84 889 MET A C 1
ATOM 7138 O O . MET A 1 889 ? -15.431 22.369 33.364 1.00 62.84 889 MET A O 1
ATOM 7142 N N . ARG A 1 890 ? -15.334 20.855 31.712 1.00 58.62 890 ARG A N 1
ATOM 7143 C CA . ARG A 1 890 ? -16.710 21.097 31.231 1.00 58.62 890 ARG A CA 1
ATOM 7144 C C . ARG A 1 890 ? -17.770 20.539 32.178 1.00 58.62 890 ARG A C 1
ATOM 7146 O O . ARG A 1 890 ? -18.838 21.131 32.270 1.00 58.62 890 ARG A O 1
ATOM 7153 N N . ILE A 1 891 ? -17.473 19.442 32.874 1.00 54.00 891 ILE A N 1
ATOM 7154 C CA . ILE A 1 891 ? -18.355 18.870 33.902 1.00 54.00 891 ILE A CA 1
ATOM 7155 C C . ILE A 1 891 ? -18.370 19.773 35.155 1.00 54.00 891 ILE A C 1
ATOM 7157 O O . ILE A 1 891 ? -19.399 19.891 35.809 1.00 54.00 891 ILE A O 1
ATOM 7161 N N . GLN A 1 892 ? -17.277 20.495 35.436 1.00 44.59 892 GLN A N 1
ATOM 7162 C CA . GLN A 1 892 ? -17.101 21.323 36.641 1.00 44.59 892 GLN A CA 1
ATOM 7163 C C . GLN A 1 892 ? -17.627 22.785 36.580 1.00 44.59 892 GLN A C 1
ATOM 7165 O O . GLN A 1 892 ? -17.344 23.568 37.486 1.00 44.59 892 GLN A O 1
ATOM 7170 N N . LYS A 1 893 ? -18.428 23.206 35.585 1.00 41.78 893 LYS A N 1
ATOM 7171 C CA . LYS A 1 893 ? -19.092 24.541 35.573 1.00 41.78 893 LYS A CA 1
ATOM 7172 C C . LYS A 1 893 ? -20.624 24.421 35.473 1.00 41.78 893 LYS A C 1
ATOM 7174 O O . LYS A 1 893 ? -21.080 23.703 34.592 1.00 41.78 893 LYS A O 1
ATOM 7179 N N . PRO A 1 894 ? -21.455 25.223 36.180 1.00 43.25 894 PRO A N 1
ATOM 7180 C CA . PRO A 1 894 ? -21.358 25.827 37.510 1.00 43.25 894 PRO A CA 1
ATOM 7181 C C . PRO A 1 894 ? -22.422 25.239 38.475 1.00 43.25 894 PRO A C 1
ATOM 7183 O O . PRO A 1 894 ? -22.960 25.967 39.303 1.00 43.25 894 PRO A O 1
ATOM 7186 N N . LEU A 1 895 ? -22.801 23.958 38.367 1.00 43.00 895 LEU A N 1
ATOM 7187 C CA . LEU A 1 895 ? -23.787 23.393 39.304 1.00 43.00 895 LEU A CA 1
ATOM 7188 C C . LEU A 1 895 ? -23.197 23.233 40.714 1.00 43.00 895 LEU A C 1
ATOM 7190 O O . LEU A 1 895 ? -23.853 23.589 41.691 1.00 43.00 895 LEU A O 1
ATOM 7194 N N . ASP A 1 896 ? -21.935 22.822 40.826 1.00 45.91 896 ASP A N 1
ATOM 7195 C CA . ASP A 1 896 ? -21.293 22.607 42.129 1.00 45.91 896 ASP A CA 1
ATOM 7196 C C . ASP A 1 896 ? -20.928 23.916 42.835 1.00 45.91 896 ASP A C 1
ATOM 7198 O O . ASP A 1 896 ? -21.125 24.046 44.040 1.00 45.91 896 ASP A O 1
ATOM 7202 N N . LEU A 1 897 ? -20.496 24.939 42.090 1.00 41.81 897 LEU A N 1
ATOM 7203 C CA . LEU A 1 897 ? -20.212 26.268 42.644 1.00 41.81 897 LEU A CA 1
ATOM 7204 C C . LEU A 1 897 ? -21.488 26.962 43.142 1.00 41.81 897 LEU A C 1
ATOM 7206 O O . LEU A 1 897 ? -21.490 27.530 44.230 1.00 41.81 897 LEU A O 1
ATOM 7210 N N . ILE A 1 898 ? -22.597 26.873 42.403 1.00 44.97 898 ILE A N 1
ATOM 7211 C CA . ILE A 1 898 ? -23.880 27.449 42.837 1.00 44.97 898 ILE A CA 1
ATOM 7212 C C . ILE A 1 898 ? -24.444 26.683 44.041 1.00 44.97 898 ILE A C 1
ATOM 7214 O O . ILE A 1 898 ? -25.031 27.300 44.925 1.00 44.97 898 ILE A O 1
ATOM 7218 N N . THR A 1 899 ? -24.243 25.368 44.123 1.00 45.47 899 THR A N 1
ATOM 7219 C CA . THR A 1 899 ? -24.718 24.556 45.257 1.00 45.47 899 THR A CA 1
ATOM 7220 C C . THR A 1 899 ? -23.855 24.779 46.506 1.00 45.47 899 THR A C 1
ATOM 7222 O O . THR A 1 899 ? -24.389 24.897 47.608 1.00 45.47 899 THR A O 1
ATOM 7225 N N . PHE A 1 900 ? -22.545 24.978 46.336 1.00 40.28 900 PHE A N 1
ATOM 7226 C CA . PHE A 1 900 ? -21.618 25.364 47.405 1.00 40.28 900 PHE A CA 1
ATOM 7227 C C . PHE A 1 900 ? -21.884 26.788 47.937 1.00 40.28 900 PHE A C 1
ATOM 7229 O O . PHE A 1 900 ? -21.854 27.020 49.148 1.00 40.28 900 PHE A O 1
ATOM 7236 N N . PHE A 1 901 ? -22.226 27.741 47.060 1.00 42.59 901 PHE A N 1
ATOM 7237 C CA . PHE A 1 901 ? -22.553 29.117 47.459 1.00 42.59 901 PHE A CA 1
ATOM 7238 C C . PHE A 1 901 ? -24.005 29.314 47.923 1.00 42.59 901 PHE A C 1
ATOM 7240 O O . PHE A 1 901 ? -24.262 30.208 48.721 1.00 42.59 901 PHE A O 1
ATOM 7247 N N . LYS A 1 902 ? -24.959 28.458 47.531 1.00 43.38 902 LYS A N 1
ATOM 7248 C CA . LYS A 1 902 ? -26.326 28.483 48.094 1.00 43.38 902 LYS A CA 1
ATOM 7249 C C . LYS A 1 902 ? -26.386 28.008 49.549 1.00 43.38 902 LYS A C 1
ATOM 7251 O O . LYS A 1 902 ? -27.322 28.367 50.256 1.00 43.38 902 LYS A O 1
ATOM 7256 N N . GLY A 1 903 ? -25.394 27.240 50.005 1.00 42.00 903 GLY A N 1
ATOM 7257 C CA . GLY A 1 903 ? -25.253 26.828 51.406 1.00 42.00 903 GLY A CA 1
ATOM 7258 C C . GLY A 1 903 ? -24.517 27.834 52.298 1.00 42.00 903 GLY A C 1
ATOM 7259 O O . GLY A 1 903 ? -24.497 27.666 53.515 1.00 42.00 903 GLY A O 1
ATOM 7260 N N . THR A 1 904 ? -23.912 28.883 51.730 1.00 43.25 904 THR A N 1
ATOM 7261 C CA . THR A 1 904 ? -23.145 29.880 52.485 1.00 43.25 904 THR A CA 1
ATOM 7262 C C . THR A 1 904 ? -23.760 31.263 52.315 1.00 43.25 904 THR A C 1
ATOM 7264 O O . THR A 1 904 ? -23.691 31.899 51.272 1.00 43.25 904 THR A O 1
ATOM 7267 N N . ASN A 1 905 ? -24.391 31.731 53.389 1.00 41.34 905 ASN A N 1
ATOM 7268 C CA . ASN A 1 905 ? -25.095 33.005 53.488 1.00 41.34 905 ASN A CA 1
ATOM 7269 C C . ASN A 1 905 ? -24.097 34.187 53.475 1.00 41.34 905 ASN A C 1
ATOM 7271 O O . ASN A 1 905 ? -23.834 34.806 54.507 1.00 41.34 905 ASN A O 1
ATOM 7275 N N . VAL A 1 906 ? -23.458 34.460 52.333 1.00 42.28 906 VAL A N 1
ATOM 7276 C CA . VAL A 1 906 ? -22.432 35.505 52.202 1.00 42.28 906 VAL A CA 1
ATOM 7277 C C . VAL A 1 906 ? -22.886 36.561 51.194 1.00 42.28 906 VAL A C 1
ATOM 7279 O O . VAL A 1 906 ? -22.631 36.471 49.997 1.00 42.28 906 VAL A O 1
ATOM 7282 N N . ASN A 1 907 ? -23.529 37.607 51.719 1.00 40.38 907 ASN A N 1
ATOM 7283 C CA . ASN A 1 907 ? -23.869 38.853 51.024 1.00 40.38 907 ASN A CA 1
ATOM 7284 C C . ASN A 1 907 ? -22.611 39.669 50.674 1.00 40.38 907 ASN A C 1
ATOM 7286 O O . ASN A 1 907 ? -22.341 40.699 51.289 1.00 40.38 907 ASN A O 1
ATOM 7290 N N . ASN A 1 908 ? -21.800 39.219 49.717 1.00 42.75 908 ASN A N 1
ATOM 7291 C CA . ASN A 1 908 ? -20.751 40.062 49.143 1.00 42.75 908 ASN A CA 1
ATOM 7292 C C . ASN A 1 908 ? -20.433 39.658 47.698 1.00 42.75 908 ASN A C 1
ATOM 7294 O O . ASN A 1 908 ? -19.436 38.993 47.414 1.00 42.75 908 ASN A O 1
ATOM 7298 N N . GLU A 1 909 ? -21.251 40.150 46.765 1.00 39.41 909 GLU A N 1
ATOM 7299 C CA . GLU A 1 909 ? -21.068 40.022 45.308 1.00 39.41 909 GLU A CA 1
ATOM 7300 C C . GLU A 1 909 ? -19.691 40.520 44.824 1.00 39.41 909 GLU A C 1
ATOM 7302 O O . GLU A 1 909 ? -19.181 40.095 43.789 1.00 39.41 909 GLU A O 1
ATOM 7307 N N . ARG A 1 910 ? -19.020 41.371 45.610 1.00 37.03 910 ARG A N 1
ATOM 7308 C CA . ARG A 1 910 ? -17.729 41.975 45.258 1.00 37.03 910 ARG A CA 1
ATOM 7309 C C . ARG A 1 910 ? -16.530 41.014 45.317 1.00 37.03 910 ARG A C 1
ATOM 7311 O O . ARG A 1 910 ? -15.490 41.334 44.751 1.00 37.03 910 ARG A O 1
ATOM 7318 N N . LEU A 1 911 ? -16.650 39.861 45.983 1.00 35.66 911 LEU A N 1
ATOM 7319 C CA . LEU A 1 911 ? -15.567 38.867 46.102 1.00 35.66 911 LEU A CA 1
ATOM 7320 C C . LEU A 1 911 ? -15.570 37.823 44.974 1.00 35.66 911 LEU A C 1
ATOM 7322 O O . LEU A 1 911 ? -14.516 37.284 44.643 1.00 35.66 911 LEU A O 1
ATOM 7326 N N . ILE A 1 912 ? -16.724 37.586 44.346 1.00 41.75 912 ILE A N 1
ATOM 7327 C CA . ILE A 1 912 ? -16.882 36.579 43.285 1.00 41.75 912 ILE A CA 1
ATOM 7328 C C . ILE A 1 912 ? -16.219 37.056 41.980 1.00 41.75 912 ILE A C 1
ATOM 7330 O O . ILE A 1 912 ? -15.581 36.268 41.289 1.00 41.75 912 ILE A O 1
ATOM 7334 N N . GLY A 1 913 ? -16.261 38.362 41.692 1.00 35.25 913 GLY A N 1
ATOM 7335 C CA . GLY A 1 913 ? -15.676 38.941 40.475 1.00 35.25 913 GLY A CA 1
ATOM 7336 C C . GLY A 1 913 ? -14.144 39.025 40.432 1.00 35.25 913 GLY A C 1
ATOM 7337 O O . GLY A 1 913 ? -13.602 39.370 39.391 1.00 35.25 913 GLY A O 1
ATOM 7338 N N . GLN A 1 914 ? -13.435 38.743 41.533 1.00 36.56 914 GLN A N 1
ATOM 7339 C CA . GLN A 1 914 ? -11.961 38.768 41.572 1.00 36.56 914 GLN A CA 1
ATOM 7340 C C . GLN A 1 914 ? -11.314 37.374 41.637 1.00 36.56 914 GLN A C 1
ATOM 7342 O O . GLN A 1 914 ? -10.090 37.289 41.664 1.00 36.56 914 GLN A O 1
ATOM 7347 N N . SER A 1 915 ? -12.108 36.299 41.717 1.00 35.06 915 SER A N 1
ATOM 7348 C CA . SER A 1 915 ? -11.606 34.912 41.807 1.00 35.06 915 SER A CA 1
ATOM 7349 C C . SER A 1 915 ? -11.978 34.024 40.608 1.00 35.06 915 SER A C 1
ATOM 7351 O O . SER A 1 915 ? -11.545 32.875 40.571 1.00 35.06 915 SER A O 1
ATOM 7353 N N . ILE A 1 916 ? -12.758 34.539 39.650 1.00 33.06 916 ILE A N 1
ATOM 7354 C CA . ILE A 1 916 ? -12.884 33.990 38.286 1.00 33.06 916 ILE A CA 1
ATOM 7355 C C . ILE A 1 916 ? -11.766 34.601 37.449 1.00 33.06 916 ILE A C 1
ATOM 7357 O O . ILE A 1 916 ? -11.149 33.844 36.668 1.00 33.06 916 ILE A O 1
#

Secondary structure (DSSP, 8-state):
---TTHHHHHHHHHHHHHHHHHHHHHHHHHHH----S------TTT------S-S-PPPHHHHHHHH-TT---HHHHGGG---SSPPHHHHH-HHHHHHHHHSPEEEE-S----TTS-HHHHHHT-SSHHHHHHHHHHHHHHHHT--EEEEEE-PPPB--------HHHHHHHHHHHHHHHHHS-HHHHHHHHHHHHHHHHHTTTS-HHHHHHHHHS--HHHHHHH-TTHHHHHHHGGGS-HHHHHHHHHHHHHHHHHHHHHTT-HHHHHHHHHHHHHHHHHHT-HHHHHHHHTTSTT--------S-TT--TTS-HHHHHHHHHHHTT--HHHHHHHHHHHHHHHHHHHHH-----B--STT-SSEEPB-TTSSB-EEEEEEE-SS-TTSEEEEEEEEEEEEETTEEEEEEE-TTTTT-TT---SSHHHHHHHHHHHHHHHHHHHHHHHH-GGG--SEEEEESSTTHHHHHHHHH-TTTTTS-EEEE----SGGGS-EE-TGGGTS-HHHHHIIIII--EEETTEEE-SSS-HHHHHHHHHHHHHHHEETTEEEHHHHHHHH-SEEEESSHHHHHIIIIIII--SS--EE----B-GGGS-HHHHHHHHHH-GGG--HHHHHHHHH-TTT-HHHHHHHHHHHHHSPPPPTTS-EEEEES---GGG-HHHHHTTTHHHHHSPTT-EEEETTEEEE----EEEEEE---TT-HHHHHHHHHHHHHHHSTTTTTTEEEEES--HHHHHHHHHHSEEEE-PPTT--S--HHHHHHHTTT--EEEETTSSSHHHH--B-BTTTTB--BEEE-----STT-HHHHHHHHHHHHHHHHHHHHHHHH-HHHHHHHHHHHHHHGGGGBHHHHHHHIIIIIIHHHHHHHHHHHHHHHHHHTSSHHHHHHHHTS----HHHHTTT-

Sequence (916 aa):
MLKGKQYNKCFKILASILIQIFITTSFISNSYSFISPGAVLADKDSGQYTLSPHLGIANPMVMEAFQSIGQVAPQEKERFLLPQSKTWLQTNQLELFRYFEQNPLITASAEGYDEDLSEDAGQENFKGGLGGFFGDFLAGNRIIGLKTVAFQPLHSKRRRQRIKVDYDEVVNGVEGALRQIKERNFSTYAFEITTIIADLAQRDKLSLPEFTAAVETSNAEYAKKHCLEYEKLENMKKDITGENIAFIYTAAVSALIKEAVNKKEEQSKRAIRRVLEAQLKKEVGDDVIENLFHKVKPLAEGKRYTFEHFQNDHLSKDQKIQQFLSDNSVNYQKIYDDLANFLALLPITRVQHIDEEVVSHEGRPGAYILNQDGTPFTVTVKGLDVYNPYQDKEYEVRFKYIIKGTQVKISFECPDLLTLLYQRDTDDIGKRHRFNNCVIPAKAMYVLMKQFEEFTPGMFHLNESPYVVAAALMEYDERLSQVPRVYTNHTVVPAGLSRFDAGSMGVSPERLFQVMFGYGYKIGTEEYPLLEDANARQRLNKDMGRLFIKDGKVDFSWAALQLSDETNAVSDEHAKVTKDKLFMTEKEIKAVLNGSGDFFVHERLLAKELEKGRENIDGNDLWDIYANPDDGGKKQFIDEIYERTGIRLDSNKLIISLIRRLAEYKSQYDILKDIVRVVCADRGKIVQTKWGDMAGLGEQVVVGGFATRFGKEEKFWIKEFLSWMVDPDLRGRFVFVPDFDTKLLKLQAMGALCVNCPRPEEEACGTSNMKGSRHGQPNIVVHNSGGGKEHHVPLNRQARTGSSTLVGPYRTDDDFSEFYEKAPKDILDALAAYGDIYYTDKDLWKTIMLNEYRSSEKVTAEAMSKRYVEKVFISAREKAKARLLKKSMRIQKPLDLITFFKGTNVNNERLIGQSI

pLDDT: mean 71.21, std 25.21, range [25.48, 98.5]